Protein AF-0000000075737311 (afdb_homodimer)

Structure (mmCIF, N/CA/C/O backbone):
data_AF-0000000075737311-model_v1
#
loop_
_entity.id
_entity.type
_entity.pdbx_description
1 polymer 'Benzoyl-CoA reductase subunit'
#
loop_
_atom_site.group_PDB
_atom_site.id
_atom_site.type_symbol
_atom_site.label_atom_id
_atom_site.label_alt_id
_atom_site.label_comp_id
_atom_site.label_asym_id
_atom_site.label_entity_id
_atom_site.label_seq_id
_atom_site.pdbx_PDB_ins_code
_atom_site.Cartn_x
_atom_site.Cartn_y
_atom_site.Cartn_z
_atom_site.occupancy
_atom_site.B_iso_or_equiv
_atom_site.auth_seq_id
_atom_site.auth_comp_id
_atom_site.auth_asym_id
_atom_site.auth_atom_id
_atom_site.pdbx_PDB_model_num
ATOM 1 N N . MET A 1 1 ? -1.08 -40.281 -26.906 1 93.38 1 MET A N 1
ATOM 2 C CA . MET A 1 1 ? -1.473 -40.312 -25.5 1 93.38 1 MET A CA 1
ATOM 3 C C . MET A 1 1 ? -2.523 -39.219 -25.219 1 93.38 1 MET A C 1
ATOM 5 O O . MET A 1 1 ? -2.32 -38.062 -25.531 1 93.38 1 MET A O 1
ATOM 9 N N . ARG A 1 2 ? -3.707 -39.625 -24.672 1 95.31 2 ARG A N 1
ATOM 10 C CA . ARG A 1 2 ? -4.746 -38.688 -24.297 1 95.31 2 ARG A CA 1
ATOM 11 C C . ARG A 1 2 ? -4.371 -37.938 -23.016 1 95.31 2 ARG A C 1
ATOM 13 O O . ARG A 1 2 ? -3.904 -38.562 -22.047 1 95.31 2 ARG A O 1
ATOM 20 N N . THR A 1 3 ? -4.578 -36.656 -23.125 1 96.94 3 THR A N 1
ATOM 21 C CA . THR A 1 3 ? -4.25 -35.844 -21.953 1 96.94 3 THR A CA 1
ATOM 22 C C . THR A 1 3 ? -5.391 -34.906 -21.609 1 96.94 3 THR A C 1
ATOM 24 O O . THR A 1 3 ? -6.176 -34.531 -22.484 1 96.94 3 THR A O 1
ATOM 27 N N . PHE A 1 4 ? -5.531 -34.594 -20.375 1 97.75 4 PHE A N 1
ATOM 28 C CA . PHE A 1 4 ? -6.512 -33.656 -19.828 1 97.75 4 PHE A CA 1
ATOM 29 C C . PHE A 1 4 ? -5.82 -32.469 -19.156 1 97.75 4 PHE A C 1
ATOM 31 O O . PHE A 1 4 ? -4.977 -32.656 -18.281 1 97.75 4 PHE A O 1
ATOM 38 N N . VAL A 1 5 ? -6.215 -31.297 -19.625 1 97.25 5 VAL A N 1
ATOM 39 C CA . VAL A 1 5 ? -5.504 -30.094 -19.188 1 97.25 5 VAL A CA 1
ATOM 40 C C . VAL A 1 5 ? -6.367 -29.312 -18.203 1 97.25 5 VAL A C 1
ATOM 42 O O . VAL A 1 5 ? -7.551 -29.078 -18.469 1 97.25 5 VAL A O 1
ATOM 45 N N . GLY A 1 6 ? -5.832 -29.094 -17.047 1 97.62 6 GLY A N 1
ATOM 46 C CA . GLY A 1 6 ? -6.414 -28.156 -16.094 1 97.62 6 GLY A CA 1
ATOM 47 C C . GLY A 1 6 ? -5.613 -26.875 -15.953 1 97.62 6 GLY A C 1
ATOM 48 O O . GLY A 1 6 ? -4.387 -26.906 -15.82 1 97.62 6 GLY A O 1
ATOM 49 N N . ILE A 1 7 ? -6.301 -25.719 -16.016 1 96.12 7 ILE A N 1
ATOM 50 C CA . ILE A 1 7 ? -5.625 -24.422 -15.922 1 96.12 7 ILE A CA 1
ATOM 51 C C . ILE A 1 7 ? -6.246 -23.594 -14.797 1 96.12 7 ILE A C 1
ATOM 53 O O . ILE A 1 7 ? -7.469 -23.453 -14.727 1 96.12 7 ILE A O 1
ATOM 57 N N . ASP A 1 8 ? -5.418 -23.141 -13.891 1 95.56 8 ASP A N 1
ATOM 58 C CA . ASP A 1 8 ? -5.836 -22.25 -12.805 1 95.56 8 ASP A CA 1
ATOM 59 C C . ASP A 1 8 ? -5.285 -20.844 -13.008 1 95.56 8 ASP A C 1
ATOM 61 O O . ASP A 1 8 ? -4.098 -20.594 -12.789 1 95.56 8 ASP A O 1
ATOM 65 N N . LEU A 1 9 ? -6.141 -19.969 -13.367 1 91.88 9 LEU A N 1
ATOM 66 C CA . LEU A 1 9 ? -5.773 -18.578 -13.641 1 91.88 9 LEU A CA 1
ATOM 67 C C . LEU A 1 9 ? -5.805 -17.75 -12.367 1 91.88 9 LEU A C 1
ATOM 69 O O . LEU A 1 9 ? -6.758 -17 -12.133 1 91.88 9 LEU A O 1
ATOM 73 N N . GLY A 1 10 ? -4.711 -17.766 -11.688 1 87 10 GLY A N 1
ATOM 74 C CA . GLY A 1 10 ? -4.598 -17 -10.461 1 87 10 GLY A CA 1
ATOM 75 C C . GLY A 1 10 ? -4.289 -15.531 -10.711 1 87 10 GLY A C 1
ATOM 76 O O . GLY A 1 10 ? -3.953 -15.141 -11.828 1 87 10 GLY A O 1
ATOM 77 N N . SER A 1 11 ? -4.371 -14.734 -9.656 1 78.88 11 SER A N 1
ATOM 78 C CA . SER A 1 11 ? -4.137 -13.297 -9.766 1 78.88 11 SER A CA 1
ATOM 79 C C . SER A 1 11 ? -2.654 -12.992 -9.961 1 78.88 11 SER A C 1
ATOM 81 O O . SER A 1 11 ? -2.301 -11.984 -10.57 1 78.88 11 SER A O 1
ATOM 83 N N . THR A 1 12 ? -1.819 -13.836 -9.438 1 76.81 12 THR A N 1
ATOM 84 C CA . THR A 1 12 ? -0.383 -13.602 -9.531 1 76.81 12 THR A CA 1
ATOM 85 C C . THR A 1 12 ? 0.259 -14.57 -10.523 1 76.81 12 THR A C 1
ATOM 87 O O . THR A 1 12 ? 1.088 -14.172 -11.344 1 76.81 12 THR A O 1
ATOM 90 N N . THR A 1 13 ? -0.177 -15.797 -10.375 1 85.25 13 THR A N 1
ATOM 91 C CA . THR A 1 13 ? 0.382 -16.828 -11.242 1 85.25 13 THR A CA 1
ATOM 92 C C . THR A 1 13 ? -0.729 -17.656 -11.875 1 85.25 13 THR A C 1
ATOM 94 O O . THR A 1 13 ? -1.813 -17.797 -11.312 1 85.25 13 THR A O 1
ATOM 97 N N . THR A 1 14 ? -0.445 -18.125 -13.039 1 91.25 14 THR A N 1
ATOM 98 C CA . THR A 1 14 ? -1.289 -19.078 -13.75 1 91.25 14 THR A CA 1
ATOM 99 C C . THR A 1 14 ? -0.632 -20.453 -13.805 1 91.25 14 THR A C 1
ATOM 101 O O . THR A 1 14 ? 0.55 -20.562 -14.133 1 91.25 14 THR A O 1
ATOM 104 N N . LYS A 1 15 ? -1.397 -21.422 -13.391 1 95 15 LYS A N 1
ATOM 105 C CA . LYS A 1 15 ? -0.871 -22.781 -13.32 1 95 15 LYS A CA 1
ATOM 106 C C . LYS A 1 15 ? -1.624 -23.719 -14.273 1 95 15 LYS A C 1
ATOM 108 O O . LYS A 1 15 ? -2.816 -23.531 -14.523 1 95 15 LYS A O 1
ATOM 113 N N . ALA A 1 16 ? -0.909 -24.719 -14.758 1 96.94 16 ALA A N 1
ATOM 114 C CA . ALA A 1 16 ? -1.51 -25.75 -15.594 1 96.94 16 ALA A CA 1
ATOM 115 C C . ALA A 1 16 ? -1.031 -27.141 -15.18 1 96.94 16 ALA A C 1
ATOM 117 O O . ALA A 1 16 ? 0.113 -27.312 -14.758 1 96.94 16 ALA A O 1
ATOM 118 N N . VAL A 1 17 ? -1.933 -28.078 -15.25 1 98.38 17 VAL A N 1
ATOM 119 C CA . VAL A 1 17 ? -1.616 -29.484 -15 1 98.38 17 VAL A CA 1
ATOM 120 C C . VAL A 1 17 ? -2.107 -30.344 -16.156 1 98.38 17 VAL A C 1
ATOM 122 O O . VAL A 1 17 ? -3.199 -30.125 -16.688 1 98.38 17 VAL A O 1
ATOM 125 N N . LEU A 1 18 ? -1.241 -31.188 -16.609 1 98 18 LEU A N 1
ATOM 126 C CA . LEU A 1 18 ? -1.572 -32.188 -17.625 1 98 18 LEU A CA 1
ATOM 127 C C . LEU A 1 18 ? -1.652 -33.594 -17.031 1 98 18 LEU A C 1
ATOM 129 O O . LEU A 1 18 ? -0.674 -34.062 -16.453 1 98 18 LEU A O 1
ATOM 133 N N . MET A 1 19 ? -2.834 -34.188 -17.156 1 97.88 19 MET A N 1
ATOM 134 C CA . MET A 1 19 ? -3.039 -35.562 -16.656 1 97.88 19 MET A CA 1
ATOM 135 C C . MET A 1 19 ? -3.322 -36.531 -17.797 1 97.88 19 MET A C 1
ATOM 137 O O . MET A 1 19 ? -3.891 -36.125 -18.812 1 97.88 19 MET A O 1
ATOM 141 N N . ASP A 1 20 ? -2.898 -37.781 -17.609 1 95.88 20 ASP A N 1
ATOM 142 C CA . ASP A 1 20 ? -3.217 -38.781 -18.609 1 95.88 20 ASP A CA 1
ATOM 143 C C . ASP A 1 20 ? -4.48 -39.562 -18.234 1 95.88 20 ASP A C 1
ATOM 145 O O . ASP A 1 20 ? -5.191 -39.156 -17.312 1 95.88 20 ASP A O 1
ATOM 149 N N . GLU A 1 21 ? -4.82 -40.562 -18.984 1 93.38 21 GLU A N 1
ATOM 150 C CA . GLU A 1 21 ? -6.062 -41.312 -18.828 1 93.38 21 GLU A CA 1
ATOM 151 C C . GLU A 1 21 ? -6.07 -42.125 -17.531 1 93.38 21 GLU A C 1
ATOM 153 O O . GLU A 1 21 ? -7.133 -42.469 -17.016 1 93.38 21 GLU A O 1
ATOM 158 N N . ASN A 1 22 ? -4.875 -42.375 -17 1 93.31 22 ASN A N 1
ATOM 159 C CA . ASN A 1 22 ? -4.754 -43.125 -15.75 1 93.31 22 ASN A CA 1
ATOM 160 C C . ASN A 1 22 ? -4.719 -42.219 -14.531 1 93.31 22 ASN A C 1
ATOM 162 O O . ASN A 1 22 ? -4.379 -42.656 -13.43 1 93.31 22 ASN A O 1
ATOM 166 N N . LYS A 1 23 ? -4.965 -40.906 -14.703 1 93.88 23 LYS A N 1
ATOM 167 C CA . LYS A 1 23 ? -5.016 -39.906 -13.656 1 93.88 23 LYS A CA 1
ATOM 168 C C . LYS A 1 23 ? -3.621 -39.594 -13.117 1 93.88 23 LYS A C 1
ATOM 170 O O . LYS A 1 23 ? -3.469 -39.219 -11.961 1 93.88 23 LYS A O 1
ATOM 175 N N . GLU A 1 24 ? -2.68 -39.875 -13.898 1 95.75 24 GLU A N 1
ATOM 176 C CA . GLU A 1 24 ? -1.317 -39.531 -13.523 1 95.75 24 GLU A CA 1
ATOM 177 C C . GLU A 1 24 ? -0.958 -38.125 -14.039 1 95.75 24 GLU A C 1
ATOM 179 O O . GLU A 1 24 ? -1.182 -37.812 -15.211 1 95.75 24 GLU A O 1
ATOM 184 N N . VAL A 1 25 ? -0.427 -37.375 -13.086 1 97.44 25 VAL A N 1
ATOM 185 C CA . VAL A 1 25 ? 0.066 -36.062 -13.508 1 97.44 25 VAL A CA 1
ATOM 186 C C . VAL A 1 25 ? 1.361 -36.219 -14.297 1 97.44 25 VAL A C 1
ATOM 188 O O . VAL A 1 25 ? 2.365 -36.688 -13.766 1 97.44 25 VAL A O 1
ATOM 191 N N . ILE A 1 26 ? 1.399 -35.75 -15.555 1 97.12 26 ILE A N 1
ATOM 192 C CA . ILE A 1 26 ? 2.586 -35.969 -16.375 1 97.12 26 ILE A CA 1
ATOM 193 C C . ILE A 1 26 ? 3.264 -34.625 -16.656 1 97.12 26 ILE A C 1
ATOM 195 O O . ILE A 1 26 ? 4.402 -34.594 -17.125 1 97.12 26 ILE A O 1
ATOM 199 N N . GLY A 1 27 ? 2.582 -33.594 -16.359 1 97.62 27 GLY A N 1
ATOM 200 C CA . GLY A 1 27 ? 3.176 -32.281 -16.609 1 97.62 27 GLY A CA 1
ATOM 201 C C . GLY A 1 27 ? 2.584 -31.188 -15.734 1 97.62 27 GLY A C 1
ATOM 202 O O . GLY A 1 27 ? 1.387 -31.203 -15.438 1 97.62 27 GLY A O 1
ATOM 203 N N . ARG A 1 28 ? 3.416 -30.25 -15.438 1 97.38 28 ARG A N 1
ATOM 204 C CA . ARG A 1 28 ? 3.035 -29.047 -14.695 1 97.38 28 ARG A CA 1
ATOM 205 C C . ARG A 1 28 ? 3.633 -27.797 -15.328 1 97.38 28 ARG A C 1
ATOM 207 O O . ARG A 1 28 ? 4.738 -27.828 -15.883 1 97.38 28 ARG A O 1
ATOM 214 N N . GLY A 1 29 ? 2.834 -26.75 -15.289 1 95.12 29 GLY A N 1
ATOM 215 C CA . GLY A 1 29 ? 3.297 -25.484 -15.812 1 95.12 29 GLY A CA 1
ATOM 216 C C . GLY A 1 29 ? 2.877 -24.297 -14.953 1 95.12 29 GLY A C 1
ATOM 217 O O . GLY A 1 29 ? 1.812 -24.328 -14.336 1 95.12 29 GLY A O 1
ATOM 218 N N . ILE A 1 30 ? 3.74 -23.297 -14.93 1 91.5 30 ILE A N 1
ATOM 219 C CA . ILE A 1 30 ? 3.441 -22.094 -14.156 1 91.5 30 ILE A CA 1
ATOM 220 C C . ILE A 1 30 ? 4.016 -20.875 -14.867 1 91.5 30 ILE A C 1
ATOM 222 O O . ILE A 1 30 ? 5.047 -20.969 -15.539 1 91.5 30 ILE A O 1
ATOM 226 N N . THR A 1 31 ? 3.287 -19.766 -14.836 1 87.94 31 THR A N 1
ATOM 227 C CA . THR A 1 31 ? 3.754 -18.484 -15.336 1 87.94 31 THR A CA 1
ATOM 228 C C . THR A 1 31 ? 3.152 -17.328 -14.531 1 87.94 31 THR A C 1
ATOM 230 O O . THR A 1 31 ? 2.277 -17.547 -13.688 1 87.94 31 THR A O 1
ATOM 233 N N . ASN A 1 32 ? 3.697 -16.172 -14.648 1 79.06 32 ASN A N 1
ATOM 234 C CA . ASN A 1 32 ? 3.062 -14.992 -14.062 1 79.06 32 ASN A CA 1
ATOM 235 C C . ASN A 1 32 ? 1.735 -14.672 -14.742 1 79.06 32 ASN A C 1
ATOM 237 O O . ASN A 1 32 ? 1.604 -14.828 -15.961 1 79.06 32 ASN A O 1
ATOM 241 N N . SER A 1 33 ? 0.848 -14.281 -13.773 1 76.31 33 SER A N 1
ATOM 242 C CA . SER A 1 33 ? -0.403 -13.836 -14.383 1 76.31 33 SER A CA 1
ATOM 243 C C . SER A 1 33 ? -0.214 -12.531 -15.141 1 76.31 33 SER A C 1
ATOM 245 O O . SER A 1 33 ? 0.529 -11.648 -14.703 1 76.31 33 SER A O 1
ATOM 247 N N . ARG A 1 34 ? -0.496 -12.516 -16.406 1 64.31 34 ARG A N 1
ATOM 248 C CA . ARG A 1 34 ? -0.324 -11.406 -17.328 1 64.31 34 ARG A CA 1
ATOM 249 C C . ARG A 1 34 ? -1.61 -10.594 -17.453 1 64.31 34 ARG A C 1
ATOM 251 O O . ARG A 1 34 ? -2.639 -10.961 -16.891 1 64.31 34 ARG A O 1
ATOM 258 N N . SER A 1 35 ? -1.469 -9.438 -17.969 1 65.25 35 SER A N 1
ATOM 259 C CA . SER A 1 35 ? -2.654 -8.633 -18.25 1 65.25 35 SER A CA 1
ATOM 260 C C . SER A 1 35 ? -3.633 -9.383 -19.156 1 65.25 35 SER A C 1
ATOM 262 O O . SER A 1 35 ? -4.848 -9.188 -19.062 1 65.25 35 SER A O 1
ATOM 264 N N . ASN A 1 36 ? -3.078 -10.273 -19.906 1 75.62 36 ASN A N 1
ATOM 265 C CA . ASN A 1 36 ? -3.895 -11.109 -20.781 1 75.62 36 ASN A CA 1
ATOM 266 C C . ASN A 1 36 ? -3.936 -12.555 -20.312 1 75.62 36 ASN A C 1
ATOM 268 O O . ASN A 1 36 ? -3.023 -13.336 -20.594 1 75.62 36 ASN A O 1
ATOM 272 N N . TYR A 1 37 ? -5.035 -12.922 -19.766 1 81.25 37 TYR A N 1
ATOM 273 C CA . TYR A 1 37 ? -5.176 -14.242 -19.172 1 81.25 37 TYR A CA 1
ATOM 274 C C . TYR A 1 37 ? -5.145 -15.336 -20.234 1 81.25 37 TYR A C 1
ATOM 276 O O . TYR A 1 37 ? -4.719 -16.453 -19.969 1 81.25 37 TYR A O 1
ATOM 284 N N . ALA A 1 38 ? -5.574 -14.961 -21.422 1 83.75 38 ALA A N 1
ATOM 285 C CA . ALA A 1 38 ? -5.52 -15.945 -22.5 1 83.75 38 ALA A CA 1
ATOM 286 C C . ALA A 1 38 ? -4.074 -16.344 -22.797 1 83.75 38 ALA A C 1
ATOM 288 O O . ALA A 1 38 ? -3.777 -17.516 -23.031 1 83.75 38 ALA A O 1
ATOM 289 N N . THR A 1 39 ? -3.268 -15.32 -22.781 1 84.31 39 THR A N 1
ATOM 290 C CA . THR A 1 39 ? -1.852 -15.586 -23.016 1 84.31 39 THR A CA 1
ATOM 291 C C . THR A 1 39 ? -1.242 -16.359 -21.859 1 84.31 39 THR A C 1
ATOM 293 O O . THR A 1 39 ? -0.456 -17.281 -22.062 1 84.31 39 THR A O 1
ATOM 296 N N . ALA A 1 40 ? -1.604 -15.984 -20.734 1 86.81 40 ALA A N 1
ATOM 297 C CA . ALA A 1 40 ? -1.097 -16.672 -19.547 1 86.81 40 ALA A CA 1
ATOM 298 C C . ALA A 1 40 ? -1.491 -18.141 -19.562 1 86.81 40 ALA A C 1
ATOM 300 O O . ALA A 1 40 ? -0.687 -19.016 -19.219 1 86.81 40 ALA A O 1
ATOM 301 N N . ALA A 1 41 ? -2.729 -18.406 -19.953 1 90 41 ALA A N 1
ATOM 302 C CA . ALA A 1 41 ? -3.227 -19.781 -20.031 1 90 41 ALA A CA 1
ATOM 303 C C . ALA A 1 41 ? -2.432 -20.594 -21.062 1 90 41 ALA A C 1
ATOM 305 O O . ALA A 1 41 ? -2.078 -21.75 -20.797 1 90 41 ALA A O 1
ATOM 306 N N . ARG A 1 42 ? -2.162 -20 -22.141 1 89.06 42 ARG A N 1
ATOM 307 C CA . ARG A 1 42 ? -1.415 -20.688 -23.203 1 89.06 42 ARG A CA 1
ATOM 308 C C . ARG A 1 42 ? 0.015 -20.969 -22.75 1 89.06 42 ARG A C 1
ATOM 310 O O . ARG A 1 42 ? 0.542 -22.062 -23.016 1 89.06 42 ARG A O 1
ATOM 317 N N . VAL A 1 43 ? 0.595 -20 -22.125 1 88.81 43 VAL A N 1
ATOM 318 C CA . VAL A 1 43 ? 1.978 -20.156 -21.688 1 88.81 43 VAL A CA 1
ATOM 319 C C . VAL A 1 43 ? 2.062 -21.219 -20.594 1 88.81 43 VAL A C 1
ATOM 321 O O . VAL A 1 43 ? 2.951 -22.078 -20.625 1 88.81 43 VAL A O 1
ATOM 324 N N . ALA A 1 44 ? 1.176 -21.188 -19.688 1 92.19 44 ALA A N 1
ATOM 325 C CA . ALA A 1 44 ? 1.168 -22.188 -18.625 1 92.19 44 ALA A CA 1
ATOM 326 C C . ALA A 1 44 ? 0.948 -23.594 -19.188 1 92.19 44 ALA A C 1
ATOM 328 O O . ALA A 1 44 ? 1.569 -24.547 -18.734 1 92.19 44 ALA A O 1
ATOM 329 N N . SER A 1 45 ? 0.045 -23.672 -20.109 1 92.81 45 SER A N 1
ATOM 330 C CA . SER A 1 45 ? -0.219 -24.953 -20.75 1 92.81 45 SER A CA 1
ATOM 331 C C . SER A 1 45 ? 1.014 -25.469 -21.484 1 92.81 45 SER A C 1
ATOM 333 O O . SER A 1 45 ? 1.311 -26.656 -21.453 1 92.81 45 SER A O 1
ATOM 335 N N . GLU A 1 46 ? 1.654 -24.578 -22.141 1 91.75 46 GLU A N 1
ATOM 336 C CA . GLU A 1 46 ? 2.875 -24.969 -22.844 1 91.75 46 GLU A CA 1
ATOM 337 C C . GLU A 1 46 ? 3.945 -25.438 -21.875 1 91.75 46 GLU A C 1
ATOM 339 O O . GLU A 1 46 ? 4.641 -26.422 -22.141 1 91.75 46 GLU A O 1
ATOM 344 N N . GLU A 1 47 ? 4.062 -24.734 -20.844 1 92.88 47 GLU A N 1
ATOM 345 C CA . GLU A 1 47 ? 5.012 -25.156 -19.812 1 92.88 47 GLU A CA 1
ATOM 346 C C . GLU A 1 47 ? 4.668 -26.547 -19.281 1 92.88 47 GLU A C 1
ATOM 348 O O . GLU A 1 47 ? 5.566 -27.328 -18.969 1 92.88 47 GLU A O 1
ATOM 353 N N . ALA A 1 48 ? 3.42 -26.812 -19.125 1 96.06 48 ALA A N 1
ATOM 354 C CA . ALA A 1 48 ? 2.992 -28.125 -18.672 1 96.06 48 ALA A CA 1
ATOM 355 C C . ALA A 1 48 ? 3.342 -29.203 -19.703 1 96.06 48 ALA A C 1
ATOM 357 O O . ALA A 1 48 ? 3.721 -30.312 -19.344 1 96.06 48 ALA A O 1
ATOM 358 N N . ARG A 1 49 ? 3.223 -28.859 -20.953 1 94.69 49 ARG A N 1
ATOM 359 C CA . ARG A 1 49 ? 3.57 -29.797 -22.016 1 94.69 49 ARG A CA 1
ATOM 360 C C . ARG A 1 49 ? 5.07 -30.062 -22.047 1 94.69 49 ARG A C 1
ATOM 362 O O . ARG A 1 49 ? 5.5 -31.188 -22.297 1 94.69 49 ARG A O 1
ATOM 369 N N . ILE A 1 50 ? 5.793 -29.031 -21.828 1 93.81 50 ILE A N 1
ATOM 370 C CA . ILE A 1 50 ? 7.242 -29.188 -21.75 1 93.81 50 ILE A CA 1
ATOM 371 C C . ILE A 1 50 ? 7.602 -30.125 -20.594 1 93.81 50 ILE A C 1
ATOM 373 O O . ILE A 1 50 ? 8.398 -31.047 -20.781 1 93.81 50 ILE A O 1
ATOM 377 N N . ASP A 1 51 ? 7.012 -29.922 -19.516 1 95.94 51 ASP A N 1
ATOM 378 C CA . ASP A 1 51 ? 7.242 -30.781 -18.375 1 95.94 51 ASP A CA 1
ATOM 379 C C . ASP A 1 51 ? 6.809 -32.219 -18.672 1 95.94 51 ASP A C 1
ATOM 381 O O . ASP A 1 51 ? 7.461 -33.188 -18.234 1 95.94 51 ASP A O 1
ATOM 385 N N . ALA A 1 52 ? 5.746 -32.375 -19.328 1 96.38 52 ALA A N 1
ATOM 386 C CA . ALA A 1 52 ? 5.262 -33.719 -19.703 1 96.38 52 ALA A CA 1
ATOM 387 C C . ALA A 1 52 ? 6.27 -34.438 -20.609 1 96.38 52 ALA A C 1
ATOM 389 O O . ALA A 1 52 ? 6.457 -35.625 -20.484 1 96.38 52 ALA A O 1
ATOM 390 N N . ARG A 1 53 ? 6.867 -33.656 -21.484 1 95.19 53 ARG A N 1
ATOM 391 C CA . ARG A 1 53 ? 7.898 -34.25 -22.344 1 95.19 53 ARG A CA 1
ATOM 392 C C . ARG A 1 53 ? 9.047 -34.812 -21.5 1 95.19 53 ARG A C 1
ATOM 394 O O . ARG A 1 53 ? 9.523 -35.906 -21.75 1 95.19 53 ARG A O 1
ATOM 401 N N . PHE A 1 54 ? 9.398 -34.094 -20.562 1 94.56 54 PHE A N 1
ATOM 402 C CA . PHE A 1 54 ? 10.492 -34.562 -19.719 1 94.56 54 PHE A CA 1
ATOM 403 C C . PHE A 1 54 ? 10.078 -35.781 -18.906 1 94.56 54 PHE A C 1
ATOM 405 O O . PHE A 1 54 ? 10.906 -36.656 -18.641 1 94.56 54 PHE A O 1
ATOM 412 N N . THR A 1 55 ? 8.852 -35.875 -18.516 1 94.69 55 THR A N 1
ATOM 413 C CA . THR A 1 55 ? 8.344 -37.062 -17.891 1 94.69 55 THR A CA 1
ATOM 414 C C . THR A 1 55 ? 8.453 -38.281 -18.828 1 94.69 55 THR A C 1
ATOM 416 O O . THR A 1 55 ? 8.891 -39.344 -18.422 1 94.69 55 THR A O 1
ATOM 419 N N . LEU A 1 56 ? 8.109 -38.062 -20.047 1 93.62 56 LEU A N 1
ATOM 420 C CA . LEU A 1 56 ? 8.18 -39.125 -21.031 1 93.62 56 LEU A CA 1
ATOM 421 C C . LEU A 1 56 ? 9.633 -39.5 -21.328 1 93.62 56 LEU A C 1
ATOM 423 O O . LEU A 1 56 ? 9.945 -40.688 -21.562 1 93.62 56 LEU A O 1
ATOM 427 N N . PHE A 1 57 ? 10.523 -38.469 -21.312 1 93.19 57 PHE A N 1
ATOM 428 C CA . PHE A 1 57 ? 11.945 -38.75 -21.484 1 93.19 57 PHE A CA 1
ATOM 429 C C . PHE A 1 57 ? 12.469 -39.625 -20.344 1 93.19 57 PHE A C 1
ATOM 431 O O . PHE A 1 57 ? 13.203 -40.594 -20.578 1 93.19 57 PHE A O 1
ATOM 438 N N . ARG A 1 58 ? 12.078 -39.312 -19.188 1 92.06 58 ARG A N 1
ATOM 439 C CA . ARG A 1 58 ? 12.508 -40.062 -18.031 1 92.06 58 ARG A CA 1
ATOM 440 C C . ARG A 1 58 ? 12.023 -41.531 -18.125 1 92.06 58 ARG A C 1
ATOM 442 O O . ARG A 1 58 ? 12.766 -42.438 -17.812 1 92.06 58 ARG A O 1
ATOM 449 N N . ARG A 1 59 ? 10.805 -41.719 -18.516 1 89.56 59 ARG A N 1
ATOM 450 C CA . ARG A 1 59 ? 10.242 -43.062 -18.672 1 89.56 59 ARG A CA 1
ATOM 451 C C . ARG A 1 59 ? 10.992 -43.844 -19.75 1 89.56 59 ARG A C 1
ATOM 453 O O . ARG A 1 59 ? 11.25 -45.031 -19.578 1 89.56 59 ARG A O 1
ATOM 460 N N . ALA A 1 60 ? 11.312 -43.156 -20.781 1 87.5 60 ALA A N 1
ATOM 461 C CA . ALA A 1 60 ? 12.016 -43.781 -21.891 1 87.5 60 ALA A CA 1
ATOM 462 C C . ALA A 1 60 ? 13.422 -44.219 -21.469 1 87.5 60 ALA A C 1
ATOM 464 O O . ALA A 1 60 ? 13.914 -45.25 -21.906 1 87.5 60 ALA A O 1
ATOM 465 N N . LEU A 1 61 ? 14.039 -43.406 -20.641 1 85.31 61 LEU A N 1
ATOM 466 C CA . LEU A 1 61 ? 15.414 -43.656 -20.234 1 85.31 61 LEU A CA 1
ATOM 467 C C . LEU A 1 61 ? 15.453 -44.688 -19.109 1 85.31 61 LEU A C 1
ATOM 469 O O . LEU A 1 61 ? 16.469 -45.375 -18.938 1 85.31 61 LEU A O 1
ATOM 473 N N . HIS A 1 62 ? 14.508 -44.719 -18.234 1 78.88 62 HIS A N 1
ATOM 474 C CA . HIS A 1 62 ? 14.453 -45.719 -17.156 1 78.88 62 HIS A CA 1
ATOM 475 C C . HIS A 1 62 ? 14.234 -47.125 -17.719 1 78.88 62 HIS A C 1
ATOM 477 O O . HIS A 1 62 ? 14.711 -48.094 -17.141 1 78.88 62 HIS A O 1
ATOM 483 N N . VAL A 1 63 ? 13.398 -47.281 -18.625 1 61.53 63 VAL A N 1
ATOM 484 C CA . VAL A 1 63 ? 13.164 -48.562 -19.234 1 61.53 63 VAL A CA 1
ATOM 485 C C . VAL A 1 63 ? 14.477 -49.156 -19.781 1 61.53 63 VAL A C 1
ATOM 487 O O . VAL A 1 63 ? 14.703 -50.344 -19.734 1 61.53 63 VAL A O 1
ATOM 490 N N . GLY A 1 64 ? 15.406 -48.344 -20.219 1 52.47 64 GLY A N 1
ATOM 491 C CA . GLY A 1 64 ? 16.609 -48.812 -20.859 1 52.47 64 GLY A CA 1
ATOM 492 C C . GLY A 1 64 ? 17.734 -49.125 -19.875 1 52.47 64 GLY A C 1
ATOM 493 O O . GLY A 1 64 ? 18.859 -49.406 -20.266 1 52.47 64 GLY A O 1
ATOM 494 N N . GLU A 1 65 ? 17.438 -49.875 -18.609 1 53.94 65 GLU A N 1
ATOM 495 C CA . GLU A 1 65 ? 18.359 -50.344 -17.594 1 53.94 65 GLU A CA 1
ATOM 496 C C . GLU A 1 65 ? 19.562 -49.406 -17.438 1 53.94 65 GLU A C 1
ATOM 498 O O . GLU A 1 65 ? 20.578 -49.781 -16.859 1 53.94 65 GLU A O 1
ATOM 503 N N . ALA A 1 66 ? 19.578 -48.312 -18.031 1 54.5 66 ALA A N 1
ATOM 504 C CA . ALA A 1 66 ? 20.812 -47.531 -17.938 1 54.5 66 ALA A CA 1
ATOM 505 C C . ALA A 1 66 ? 20.984 -46.938 -16.547 1 54.5 66 ALA A C 1
ATOM 507 O O . ALA A 1 66 ? 20 -46.781 -15.812 1 54.5 66 ALA A O 1
ATOM 508 N N . GLY A 1 67 ? 22.109 -46.875 -16.016 1 55.91 67 GLY A N 1
ATOM 509 C CA . GLY A 1 67 ? 22.516 -46.344 -14.711 1 55.91 67 GLY A CA 1
ATOM 510 C C . GLY A 1 67 ? 21.797 -45.062 -14.336 1 55.91 67 GLY A C 1
ATOM 511 O O . GLY A 1 67 ? 21.859 -44.062 -15.078 1 55.91 67 GLY A O 1
ATOM 512 N N . HIS A 1 68 ? 20.828 -45.031 -13.359 1 64.31 68 HIS A N 1
ATOM 513 C CA . HIS A 1 68 ? 19.938 -44.031 -12.836 1 64.31 68 HIS A CA 1
ATOM 514 C C . HIS A 1 68 ? 20.641 -42.656 -12.742 1 64.31 68 HIS A C 1
ATOM 516 O O . HIS A 1 68 ? 20.062 -41.625 -13.117 1 64.31 68 HIS A O 1
ATOM 522 N N . GLU A 1 69 ? 21.828 -42.719 -12.469 1 70.75 69 GLU A N 1
ATOM 523 C CA . GLU A 1 69 ? 22.562 -41.469 -12.25 1 70.75 69 GLU A CA 1
ATOM 524 C C . GLU A 1 69 ? 22.891 -40.781 -13.57 1 70.75 69 GLU A C 1
ATOM 526 O O . GLU A 1 69 ? 22.781 -39.562 -13.68 1 70.75 69 GLU A O 1
ATOM 531 N N . HIS A 1 70 ? 23.172 -41.594 -14.523 1 77.06 70 HIS A N 1
ATOM 532 C CA . HIS A 1 70 ? 23.578 -41.031 -15.805 1 77.06 70 HIS A CA 1
ATOM 533 C C . HIS A 1 70 ? 22.391 -40.438 -16.547 1 77.06 70 HIS A C 1
ATOM 535 O O . HIS A 1 70 ? 22.516 -39.406 -17.188 1 77.06 70 HIS A O 1
ATOM 541 N N . SER A 1 71 ? 21.281 -41.062 -16.406 1 83.19 71 SER A N 1
ATOM 542 C CA . SER A 1 71 ? 20.062 -40.531 -17.031 1 83.19 71 SER A CA 1
ATOM 543 C C . SER A 1 71 ? 19.641 -39.219 -16.438 1 83.19 71 SER A C 1
ATOM 545 O O . SER A 1 71 ? 19.172 -38.312 -17.141 1 83.19 71 SER A O 1
ATOM 547 N N . ALA A 1 72 ? 19.906 -39.094 -15.203 1 85.75 72 ALA A N 1
ATOM 548 C CA . ALA A 1 72 ? 19.547 -37.875 -14.516 1 85.75 72 ALA A CA 1
ATOM 549 C C . ALA A 1 72 ? 20.422 -36.719 -14.969 1 85.75 72 ALA A C 1
ATOM 551 O O . ALA A 1 72 ? 19.938 -35.594 -15.141 1 85.75 72 ALA A O 1
ATOM 552 N N . GLU A 1 73 ? 21.594 -36.969 -15.133 1 84.94 73 GLU A N 1
ATOM 553 C CA . GLU A 1 73 ? 22.531 -35.938 -15.586 1 84.94 73 GLU A CA 1
ATOM 554 C C . GLU A 1 73 ? 22.234 -35.5 -17.016 1 84.94 73 GLU A C 1
ATOM 556 O O . GLU A 1 73 ? 22.344 -34.344 -17.359 1 84.94 73 GLU A O 1
ATOM 561 N N . PHE A 1 74 ? 21.938 -36.531 -17.75 1 87.75 74 PHE A N 1
ATOM 562 C CA . PHE A 1 74 ? 21.609 -36.25 -19.141 1 87.75 74 PHE A CA 1
ATOM 563 C C . PHE A 1 74 ? 20.375 -35.344 -19.234 1 87.75 74 PHE A C 1
ATOM 565 O O . PHE A 1 74 ? 20.375 -34.375 -19.969 1 87.75 74 PHE A O 1
ATOM 572 N N . LEU A 1 75 ? 19.406 -35.656 -18.5 1 91 75 LEU A N 1
ATOM 573 C CA . LEU A 1 75 ? 18.172 -34.906 -18.547 1 91 75 LEU A CA 1
ATOM 574 C C . LEU A 1 75 ? 18.359 -33.469 -18 1 91 75 LEU A C 1
ATOM 576 O O . LEU A 1 75 ? 17.75 -32.531 -18.5 1 91 75 LEU A O 1
ATOM 580 N N . ALA A 1 76 ? 19.141 -33.375 -17.016 1 90.88 76 ALA A N 1
ATOM 581 C CA . ALA A 1 76 ? 19.438 -32.062 -16.484 1 90.88 76 ALA A CA 1
ATOM 582 C C . ALA A 1 76 ? 20.141 -31.188 -17.516 1 90.88 76 ALA A C 1
ATOM 584 O O . ALA A 1 76 ? 19.828 -30 -17.641 1 90.88 76 ALA A O 1
ATOM 585 N N . ALA A 1 77 ? 21.016 -31.797 -18.141 1 90.12 77 ALA A N 1
ATOM 586 C CA . ALA A 1 77 ? 21.719 -31.078 -19.203 1 90.12 77 ALA A CA 1
ATOM 587 C C . ALA A 1 77 ? 20.781 -30.703 -20.344 1 90.12 77 ALA A C 1
ATOM 589 O O . ALA A 1 77 ? 20.875 -29.594 -20.906 1 90.12 77 ALA A O 1
ATOM 590 N N . LEU A 1 78 ? 19.938 -31.625 -20.703 1 91.81 78 LEU A N 1
ATOM 591 C CA . LEU A 1 78 ? 18.984 -31.359 -21.766 1 91.81 78 LEU A CA 1
ATOM 592 C C . LEU A 1 78 ? 18.062 -30.203 -21.391 1 91.81 78 LEU A C 1
ATOM 594 O O . LEU A 1 78 ? 17.797 -29.328 -22.219 1 91.81 78 LEU A O 1
ATOM 598 N N . GLU A 1 79 ? 17.578 -30.219 -20.188 1 93.31 79 GLU A N 1
ATOM 599 C CA . GLU A 1 79 ? 16.688 -29.156 -19.734 1 93.31 79 GLU A CA 1
ATOM 600 C C . GLU A 1 79 ? 17.375 -27.797 -19.75 1 93.31 79 GLU A C 1
ATOM 602 O O . GLU A 1 79 ? 16.797 -26.797 -20.172 1 93.31 79 GLU A O 1
ATOM 607 N N . ARG A 1 80 ? 18.562 -27.703 -19.312 1 92.19 80 ARG A N 1
ATOM 608 C CA . ARG A 1 80 ? 19.312 -26.453 -19.297 1 92.19 80 ARG A CA 1
ATOM 609 C C . ARG A 1 80 ? 19.484 -25.906 -20.719 1 92.19 80 ARG A C 1
ATOM 611 O O . ARG A 1 80 ? 19.312 -24.703 -20.938 1 92.19 80 ARG A O 1
ATOM 618 N N . ASN A 1 81 ? 19.859 -26.781 -21.547 1 91.75 81 ASN A N 1
ATOM 619 C CA . ASN A 1 81 ? 20.078 -26.359 -22.922 1 91.75 81 ASN A CA 1
ATOM 620 C C . ASN A 1 81 ? 18.766 -25.938 -23.578 1 91.75 81 ASN A C 1
ATOM 622 O O . ASN A 1 81 ? 18.734 -25 -24.375 1 91.75 81 ASN A O 1
ATOM 626 N N . PHE A 1 82 ? 17.719 -26.719 -23.281 1 94 82 PHE A N 1
ATOM 627 C CA . PHE A 1 82 ? 16.406 -26.375 -23.812 1 94 82 PHE A CA 1
ATOM 628 C C . PHE A 1 82 ? 15.984 -24.984 -23.344 1 94 82 PHE A C 1
ATOM 630 O O . PHE A 1 82 ? 15.539 -24.156 -24.141 1 94 82 PHE A O 1
ATOM 637 N N . ARG A 1 83 ? 16.078 -24.703 -22.062 1 93.25 83 ARG A N 1
ATOM 638 C CA . ARG A 1 83 ? 15.688 -23.438 -21.469 1 93.25 83 ARG A CA 1
ATOM 639 C C . ARG A 1 83 ? 16.547 -22.297 -22.031 1 93.25 83 ARG A C 1
ATOM 641 O O . ARG A 1 83 ? 16.047 -21.172 -22.203 1 93.25 83 ARG A O 1
ATOM 648 N N . LEU A 1 84 ? 17.781 -22.578 -22.219 1 93 84 LEU A N 1
ATOM 649 C CA . LEU A 1 84 ? 18.656 -21.578 -22.828 1 93 84 LEU A CA 1
ATOM 650 C C . LEU A 1 84 ? 18.156 -21.203 -24.219 1 93 84 LEU A C 1
ATOM 652 O O . LEU A 1 84 ? 18.125 -20.016 -24.562 1 93 84 LEU A O 1
ATOM 656 N N . ILE A 1 85 ? 17.844 -22.172 -24.969 1 92.38 85 ILE A N 1
ATOM 657 C CA . ILE A 1 85 ? 17.359 -21.938 -26.328 1 92.38 85 ILE A CA 1
ATOM 658 C C . ILE A 1 85 ? 16.078 -21.109 -26.266 1 92.38 85 ILE A C 1
ATOM 660 O O . ILE A 1 85 ? 15.914 -20.156 -27.047 1 92.38 85 ILE A O 1
ATOM 664 N N . GLN A 1 86 ? 15.188 -21.484 -25.375 1 91.19 86 GLN A N 1
ATOM 665 C CA . GLN A 1 86 ? 13.953 -20.719 -25.203 1 91.19 86 GLN A CA 1
ATOM 666 C C . GLN A 1 86 ? 14.25 -19.266 -24.844 1 91.19 86 GLN A C 1
ATOM 668 O O . GLN A 1 86 ? 13.602 -18.344 -25.359 1 91.19 86 GLN A O 1
ATOM 673 N N . PHE A 1 87 ? 15.156 -19.062 -23.938 1 92.56 87 PHE A N 1
ATOM 674 C CA . PHE A 1 87 ? 15.539 -17.719 -23.5 1 92.56 87 PHE A CA 1
ATOM 675 C C . PHE A 1 87 ? 16.078 -16.906 -24.672 1 92.56 87 PHE A C 1
ATOM 677 O O . PHE A 1 87 ? 15.695 -15.742 -24.844 1 92.56 87 PHE A O 1
ATOM 684 N N . LEU A 1 88 ? 16.953 -17.516 -25.422 1 92.56 88 LEU A N 1
ATOM 685 C CA . LEU A 1 88 ? 17.578 -16.812 -26.531 1 92.56 88 LEU A CA 1
ATOM 686 C C . LEU A 1 88 ? 16.547 -16.453 -27.609 1 92.56 88 LEU A C 1
ATOM 688 O O . LEU A 1 88 ? 16.641 -15.391 -28.219 1 92.56 88 LEU A O 1
ATOM 692 N N . GLU A 1 89 ? 15.648 -17.344 -27.828 1 92.06 89 GLU A N 1
ATOM 693 C CA . GLU A 1 89 ? 14.586 -17.062 -28.797 1 92.06 89 GLU A CA 1
ATOM 694 C C . GLU A 1 89 ? 13.75 -15.867 -28.344 1 92.06 89 GLU A C 1
ATOM 696 O O . GLU A 1 89 ? 13.422 -15 -29.156 1 92.06 89 GLU A O 1
ATOM 701 N N . GLN A 1 90 ? 13.398 -15.859 -27.109 1 91.62 90 GLN A N 1
ATOM 702 C CA . GLN A 1 90 ? 12.609 -14.75 -26.578 1 91.62 90 GLN A CA 1
ATOM 703 C C . GLN A 1 90 ? 13.422 -13.453 -26.562 1 91.62 90 GLN A C 1
ATOM 705 O O . GLN A 1 90 ? 12.875 -12.367 -26.75 1 91.62 90 GLN A O 1
ATOM 710 N N . LEU A 1 91 ? 14.695 -13.633 -26.281 1 94.19 91 LEU A N 1
ATOM 711 C CA . LEU A 1 91 ? 15.586 -12.477 -26.297 1 94.19 91 LEU A CA 1
ATOM 712 C C . LEU A 1 91 ? 15.641 -11.867 -27.703 1 94.19 91 LEU A C 1
ATOM 714 O O . LEU A 1 91 ? 15.656 -10.641 -27.844 1 94.19 91 LEU A O 1
ATOM 718 N N . ASP A 1 92 ? 15.695 -12.75 -28.672 1 94 92 ASP A N 1
ATOM 719 C CA . ASP A 1 92 ? 15.688 -12.281 -30.062 1 94 92 ASP A CA 1
ATOM 720 C C . ASP A 1 92 ? 14.398 -11.523 -30.375 1 94 92 ASP A C 1
ATOM 722 O O . ASP A 1 92 ? 14.422 -10.484 -31.031 1 94 92 ASP A O 1
ATOM 726 N N . ASP A 1 93 ? 13.391 -12.094 -29.938 1 93.62 93 ASP A N 1
ATOM 727 C CA . ASP A 1 93 ? 12.102 -11.438 -30.125 1 93.62 93 ASP A CA 1
ATOM 728 C C . ASP A 1 93 ? 12.062 -10.078 -29.438 1 93.62 93 ASP A C 1
ATOM 730 O O . ASP A 1 93 ? 11.531 -9.109 -29.984 1 93.62 93 ASP A O 1
ATOM 734 N N . LEU A 1 94 ? 12.586 -10.023 -28.234 1 94.75 94 LEU A N 1
ATOM 735 C CA . LEU A 1 94 ? 12.625 -8.781 -27.469 1 94.75 94 LEU A CA 1
ATOM 736 C C . LEU A 1 94 ? 13.461 -7.73 -28.188 1 94.75 94 LEU A C 1
ATOM 738 O O . LEU A 1 94 ? 13.078 -6.559 -28.234 1 94.75 94 LEU A O 1
ATOM 742 N N . GLU A 1 95 ? 14.555 -8.156 -28.688 1 95.88 95 GLU A N 1
ATOM 743 C CA . GLU A 1 95 ? 15.398 -7.227 -29.422 1 95.88 95 GLU A CA 1
ATOM 744 C C . GLU A 1 95 ? 14.672 -6.664 -30.641 1 95.88 95 GLU A C 1
ATOM 746 O O . GLU A 1 95 ? 14.711 -5.457 -30.891 1 95.88 95 GLU A O 1
ATOM 751 N N . GLU A 1 96 ? 14.086 -7.551 -31.344 1 95.19 96 GLU A N 1
ATOM 752 C CA . GLU A 1 96 ? 13.352 -7.125 -32.531 1 95.19 96 GLU A CA 1
ATOM 753 C C . GLU A 1 96 ? 12.234 -6.152 -32.156 1 95.19 96 GLU A C 1
ATOM 755 O O . GLU A 1 96 ? 12.023 -5.156 -32.875 1 95.19 96 GLU A O 1
ATOM 760 N N . THR A 1 97 ? 11.578 -6.48 -31.109 1 94.44 97 THR A N 1
ATOM 761 C CA . THR A 1 97 ? 10.477 -5.637 -30.672 1 94.44 97 THR A CA 1
ATOM 762 C C . THR A 1 97 ? 10.984 -4.281 -30.203 1 94.44 97 THR A C 1
ATOM 764 O O . THR A 1 97 ? 10.344 -3.254 -30.438 1 94.44 97 THR A O 1
ATOM 767 N N . CYS A 1 98 ? 12.117 -4.262 -29.516 1 93.94 98 CYS A N 1
ATOM 768 C CA . CYS A 1 98 ? 12.719 -3.006 -29.078 1 93.94 98 CYS A CA 1
ATOM 769 C C . CYS A 1 98 ? 13.07 -2.129 -30.281 1 93.94 98 CYS A C 1
ATOM 771 O O . CYS A 1 98 ? 12.805 -0.925 -30.266 1 93.94 98 CYS A O 1
ATOM 773 N N . HIS A 1 99 ? 13.609 -2.721 -31.25 1 94.19 99 HIS A N 1
ATOM 774 C CA . HIS A 1 99 ? 13.992 -1.972 -32.438 1 94.19 99 HIS A CA 1
ATOM 775 C C . HIS A 1 99 ? 12.766 -1.427 -33.156 1 94.19 99 HIS A C 1
ATOM 777 O O . HIS A 1 99 ? 12.797 -0.316 -33.688 1 94.19 99 HIS A O 1
ATOM 783 N N . ARG A 1 100 ? 11.742 -2.168 -33.188 1 93.06 100 ARG A N 1
ATOM 784 C CA . ARG A 1 100 ? 10.5 -1.706 -33.812 1 93.06 100 ARG A CA 1
ATOM 785 C C . ARG A 1 100 ? 9.93 -0.512 -33.031 1 93.06 100 ARG A C 1
ATOM 787 O O . ARG A 1 100 ? 9.359 0.399 -33.656 1 93.06 100 ARG A O 1
ATOM 794 N N . GLN A 1 101 ? 10.086 -0.593 -31.734 1 89.19 101 GLN A N 1
ATOM 795 C CA . GLN A 1 101 ? 9.578 0.493 -30.906 1 89.19 101 GLN A CA 1
ATOM 796 C C . GLN A 1 101 ? 10.281 1.81 -31.234 1 89.19 101 GLN A C 1
ATOM 798 O O . GLN A 1 101 ? 9.711 2.887 -31.047 1 89.19 101 GLN A O 1
ATOM 803 N N . LEU A 1 102 ? 11.469 1.817 -31.734 1 90.31 102 LEU A N 1
ATOM 804 C CA . LEU A 1 102 ? 12.258 3.008 -32.031 1 90.31 102 LEU A CA 1
ATOM 805 C C . LEU A 1 102 ? 11.711 3.752 -33.219 1 90.31 102 LEU A C 1
ATOM 807 O O . LEU A 1 102 ? 12.062 4.906 -33.469 1 90.31 102 LEU A O 1
ATOM 811 N N . GLU A 1 103 ? 10.781 3.141 -33.875 1 90.06 103 GLU A N 1
ATOM 812 C CA . GLU A 1 103 ? 10.148 3.783 -35.031 1 90.06 103 GLU A CA 1
ATOM 813 C C . GLU A 1 103 ? 9.117 4.816 -34.562 1 90.06 103 GLU A C 1
ATOM 815 O O . GLU A 1 103 ? 8.703 5.668 -35.375 1 90.06 103 GLU A O 1
ATOM 820 N N . ALA A 1 104 ? 8.781 4.668 -33.406 1 85.5 104 ALA A N 1
ATOM 821 C CA . ALA A 1 104 ? 7.805 5.609 -32.875 1 85.5 104 ALA A CA 1
ATOM 822 C C . ALA A 1 104 ? 8.367 7.031 -32.844 1 85.5 104 ALA A C 1
ATOM 824 O O . ALA A 1 104 ? 9.578 7.227 -32.75 1 85.5 104 ALA A O 1
ATOM 825 N N . GLU A 1 105 ? 7.492 8.086 -32.844 1 82.75 105 GLU A N 1
ATOM 826 C CA . GLU A 1 105 ? 7.848 9.5 -32.938 1 82.75 105 GLU A CA 1
ATOM 827 C C . GLU A 1 105 ? 8.695 9.945 -31.734 1 82.75 105 GLU A C 1
ATOM 829 O O . GLU A 1 105 ? 9.578 10.797 -31.875 1 82.75 105 GLU A O 1
ATOM 834 N N . ARG A 1 106 ? 8.539 9.367 -30.672 1 77.44 106 ARG A N 1
ATOM 835 C CA . ARG A 1 106 ? 9.195 9.797 -29.438 1 77.44 106 ARG A CA 1
ATOM 836 C C . ARG A 1 106 ? 10.68 9.461 -29.469 1 77.44 106 ARG A C 1
ATOM 838 O O . ARG A 1 106 ? 11.477 10.07 -28.734 1 77.44 106 ARG A O 1
ATOM 845 N N . PHE A 1 107 ? 11.023 8.492 -30.312 1 82.12 107 PHE A N 1
ATOM 846 C CA . PHE A 1 107 ? 12.414 8.047 -30.328 1 82.12 107 PHE A CA 1
ATOM 847 C C . PHE A 1 107 ? 13.133 8.562 -31.578 1 82.12 107 PHE A C 1
ATOM 849 O O . PHE A 1 107 ? 14.344 8.383 -31.719 1 82.12 107 PHE A O 1
ATOM 856 N N . LYS A 1 108 ? 12.469 9.273 -32.438 1 83.88 108 LYS A N 1
ATOM 857 C CA . LYS A 1 108 ? 12.961 9.641 -33.781 1 83.88 108 LYS A CA 1
ATOM 858 C C . LYS A 1 108 ? 14.266 10.422 -33.688 1 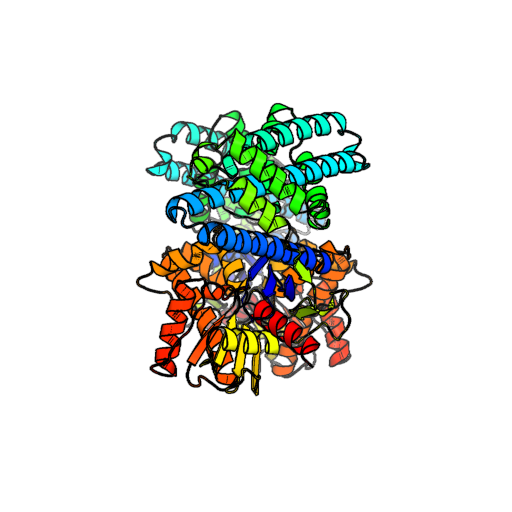83.88 108 LYS A C 1
ATOM 860 O O . LYS A 1 108 ? 15.203 10.18 -34.438 1 83.88 108 LYS A O 1
ATOM 865 N N . ALA A 1 109 ? 14.406 11.305 -32.719 1 80.88 109 ALA A N 1
ATOM 866 C CA . ALA A 1 109 ? 15.562 12.195 -32.625 1 80.88 109 ALA A CA 1
ATOM 867 C C . ALA A 1 109 ? 16.797 11.438 -32.156 1 80.88 109 ALA A C 1
ATOM 869 O O . ALA A 1 109 ? 17.922 11.859 -32.438 1 80.88 109 ALA A O 1
ATOM 870 N N . VAL A 1 110 ? 16.641 10.281 -31.547 1 85.62 110 VAL A N 1
ATOM 871 C CA . VAL A 1 110 ? 17.797 9.57 -30.984 1 85.62 110 VAL A CA 1
ATOM 872 C C . VAL A 1 110 ? 17.766 8.109 -31.406 1 85.62 110 VAL A C 1
ATOM 874 O O . VAL A 1 110 ? 18.359 7.25 -30.766 1 85.62 110 VAL A O 1
ATOM 877 N N . ALA A 1 111 ? 17.109 7.828 -32.5 1 88.69 111 ALA A N 1
ATOM 878 C CA . ALA A 1 111 ? 16.891 6.445 -32.938 1 88.69 111 ALA A CA 1
ATOM 879 C C . ALA A 1 111 ? 18.203 5.758 -33.281 1 88.69 111 ALA A C 1
ATOM 881 O O . ALA A 1 111 ? 18.406 4.59 -32.938 1 88.69 111 ALA A O 1
ATOM 882 N N . GLY A 1 112 ? 19.062 6.398 -33.969 1 91 112 GLY A N 1
ATOM 883 C CA . GLY A 1 112 ? 20.344 5.82 -34.375 1 91 112 GLY A CA 1
ATOM 884 C C . GLY A 1 112 ? 21.188 5.367 -33.219 1 91 112 GLY A C 1
ATOM 885 O O . GLY A 1 112 ? 21.453 4.176 -33.031 1 91 112 GLY A O 1
ATOM 886 N N . PRO A 1 113 ? 21.5 6.34 -32.375 1 91.06 113 PRO A N 1
ATOM 887 C CA . PRO A 1 113 ? 22.297 5.98 -31.188 1 91.06 113 PRO A CA 1
ATOM 888 C C . PRO A 1 113 ? 21.609 4.941 -30.312 1 91.06 113 PRO A C 1
ATOM 890 O O . PRO A 1 113 ? 22.281 4.078 -29.734 1 91.06 113 PRO A O 1
ATOM 893 N N . LEU A 1 114 ? 20.391 5.012 -30.219 1 93.12 114 LEU A N 1
ATOM 894 C CA . LEU A 1 114 ? 19.641 4.062 -29.406 1 93.12 114 LEU A CA 1
ATOM 895 C C . LEU A 1 114 ? 19.703 2.662 -30.016 1 93.12 114 LEU A C 1
ATOM 897 O O . LEU A 1 114 ? 19.766 1.67 -29.281 1 93.12 114 LEU A O 1
ATOM 901 N N . GLN A 1 115 ? 19.609 2.639 -31.297 1 95.06 115 GLN A N 1
ATOM 902 C CA . GLN A 1 115 ? 19.703 1.355 -31.984 1 95.06 115 GLN A CA 1
ATOM 903 C C . GLN A 1 115 ? 21.062 0.691 -31.719 1 95.06 115 GLN A C 1
ATOM 905 O O . GLN A 1 115 ? 21.125 -0.517 -31.484 1 95.06 115 GLN A O 1
ATOM 910 N N . GLU A 1 116 ? 22.047 1.473 -31.828 1 94.62 116 GLU A N 1
ATOM 911 C CA . GLU A 1 116 ? 23.375 0.95 -31.562 1 94.62 116 GLU A CA 1
ATOM 912 C C . GLU A 1 116 ? 23.516 0.494 -30.109 1 94.62 116 GLU A C 1
ATOM 914 O O . GLU A 1 116 ? 24.109 -0.551 -29.844 1 94.62 116 GLU A O 1
ATOM 919 N N . ALA A 1 117 ? 23 1.247 -29.281 1 94.94 117 ALA A N 1
ATOM 920 C CA . ALA A 1 117 ? 23.047 0.897 -27.875 1 94.94 117 ALA A CA 1
ATOM 921 C C . ALA A 1 117 ? 22.328 -0.421 -27.609 1 94.94 117 ALA A C 1
ATOM 923 O O . ALA A 1 117 ? 22.828 -1.271 -26.859 1 94.94 117 ALA A O 1
ATOM 924 N N . LEU A 1 118 ? 21.156 -0.509 -28.172 1 96.12 118 LEU A N 1
ATOM 925 C CA . LEU A 1 118 ? 20.375 -1.729 -28 1 96.12 118 LEU A CA 1
ATOM 926 C C . LEU A 1 118 ? 21.125 -2.938 -28.547 1 96.12 118 LEU A C 1
ATOM 928 O O . LEU A 1 118 ? 21.094 -4.016 -27.953 1 96.12 118 LEU A O 1
ATOM 932 N N . HIS A 1 119 ? 21.766 -2.732 -29.672 1 95.94 119 HIS A N 1
ATOM 933 C CA . HIS A 1 119 ? 22.547 -3.818 -30.25 1 95.94 119 HIS A CA 1
ATOM 934 C C . HIS A 1 119 ? 23.641 -4.293 -29.297 1 95.94 119 HIS A C 1
ATOM 936 O O . HIS A 1 119 ? 23.844 -5.496 -29.141 1 95.94 119 HIS A O 1
ATOM 942 N N . VAL A 1 120 ? 24.266 -3.348 -28.719 1 96.44 120 VAL A N 1
ATOM 943 C CA . VAL A 1 120 ? 25.344 -3.678 -27.797 1 96.44 120 VAL A CA 1
ATOM 944 C C . VAL A 1 120 ? 24.781 -4.367 -26.562 1 96.44 120 VAL A C 1
ATOM 946 O O . VAL A 1 120 ? 25.328 -5.355 -26.078 1 96.44 120 VAL A O 1
ATOM 949 N N . ILE A 1 121 ? 23.719 -3.854 -26.047 1 96.31 121 ILE A N 1
ATOM 950 C CA . ILE A 1 121 ? 23.094 -4.395 -24.844 1 96.31 121 ILE A CA 1
ATOM 951 C C . ILE A 1 121 ? 22.672 -5.836 -25.094 1 96.31 121 ILE A C 1
ATOM 953 O O . ILE A 1 121 ? 22.953 -6.727 -24.281 1 96.31 121 ILE A O 1
ATOM 957 N N . PHE A 1 122 ? 22 -6.066 -26.203 1 97.38 122 PHE A N 1
ATOM 958 C CA . PHE A 1 122 ? 21.5 -7.402 -26.484 1 97.38 122 PHE A CA 1
ATOM 959 C C . PHE A 1 122 ? 22.641 -8.359 -26.812 1 97.38 122 PHE A C 1
ATOM 961 O O . PHE A 1 122 ? 22.562 -9.555 -26.516 1 97.38 122 PHE A O 1
ATOM 968 N N . ALA A 1 123 ? 23.719 -7.828 -27.359 1 96.56 123 ALA A N 1
ATOM 969 C CA . ALA A 1 123 ? 24.906 -8.656 -27.562 1 96.56 123 ALA A CA 1
ATOM 970 C C . ALA A 1 123 ? 25.484 -9.125 -26.234 1 96.56 123 ALA A C 1
ATOM 972 O O . ALA A 1 123 ? 25.875 -10.289 -26.094 1 96.56 123 ALA A O 1
ATOM 973 N N . ARG A 1 124 ? 25.484 -8.289 -25.344 1 96.12 124 ARG A N 1
ATOM 974 C CA . ARG A 1 124 ? 26 -8.633 -24.016 1 96.12 124 ARG A CA 1
ATOM 975 C C . ARG A 1 124 ? 25.078 -9.633 -23.312 1 96.12 124 ARG A C 1
ATOM 977 O O . ARG A 1 124 ? 25.547 -10.539 -22.641 1 96.12 124 ARG A O 1
ATOM 984 N N . LEU A 1 125 ? 23.812 -9.391 -23.469 1 96.12 125 LEU A N 1
ATOM 985 C CA . LEU A 1 125 ? 22.844 -10.305 -22.875 1 96.12 125 LEU A CA 1
ATOM 986 C C . LEU A 1 125 ? 23 -11.711 -23.438 1 96.12 125 LEU A C 1
ATOM 988 O O . LEU A 1 125 ? 22.938 -12.695 -22.688 1 96.12 125 LEU A O 1
ATOM 992 N N . ARG A 1 126 ? 23.25 -11.82 -24.75 1 95.69 126 ARG A N 1
ATOM 993 C CA . ARG A 1 126 ? 23.422 -13.109 -25.406 1 95.69 126 ARG A CA 1
ATOM 994 C C . ARG A 1 126 ? 24.703 -13.797 -24.922 1 95.69 126 ARG A C 1
ATOM 996 O O . ARG A 1 126 ? 24.734 -15.023 -24.766 1 95.69 126 ARG A O 1
ATOM 1003 N N . GLU A 1 127 ? 25.656 -13.023 -24.719 1 93.56 127 GLU A N 1
ATOM 1004 C CA . GLU A 1 127 ? 26.938 -13.562 -24.266 1 93.56 127 GLU A CA 1
ATOM 1005 C C . GLU A 1 127 ? 26.812 -14.133 -22.844 1 93.56 127 GLU A C 1
ATOM 1007 O O . GLU A 1 127 ? 27.453 -15.133 -22.516 1 93.56 127 GLU A O 1
ATOM 1012 N N . GLU A 1 128 ? 26.031 -13.508 -22.141 1 93.25 128 GLU A N 1
ATOM 1013 C CA . GLU A 1 128 ? 25.891 -13.898 -20.734 1 93.25 128 GLU A CA 1
ATOM 1014 C C . GLU A 1 128 ? 24.891 -15.047 -20.578 1 93.25 128 GLU A C 1
ATOM 1016 O O . GLU A 1 128 ? 24.875 -15.719 -19.547 1 93.25 128 GLU A O 1
ATOM 1021 N N . ALA A 1 129 ? 24.078 -15.281 -21.516 1 93.25 129 ALA A N 1
ATOM 1022 C CA . ALA A 1 129 ? 22.938 -16.188 -21.422 1 93.25 129 ALA A CA 1
ATOM 1023 C C . ALA A 1 129 ? 23.406 -17.609 -21.078 1 93.25 129 ALA A C 1
ATOM 1025 O O . ALA A 1 129 ? 22.766 -18.281 -20.25 1 93.25 129 ALA A O 1
ATOM 1026 N N . ALA A 1 130 ? 24.5 -18 -21.672 1 89.62 130 ALA A N 1
ATOM 1027 C CA . ALA A 1 130 ? 24.984 -19.359 -21.422 1 89.62 130 ALA A CA 1
ATOM 1028 C C . ALA A 1 130 ? 25.328 -19.578 -19.953 1 89.62 130 ALA A C 1
ATOM 1030 O O . ALA A 1 130 ? 25.094 -20.656 -19.406 1 89.62 130 ALA A O 1
ATOM 1031 N N . SER A 1 131 ? 25.812 -18.547 -19.375 1 91.81 131 SER A N 1
ATOM 1032 C CA . SER A 1 131 ? 26.219 -18.656 -17.969 1 91.81 131 SER A CA 1
ATOM 1033 C C . SER A 1 131 ? 25.016 -18.719 -17.047 1 91.81 131 SER A C 1
ATOM 1035 O O . SER A 1 131 ? 25.078 -19.344 -15.977 1 91.81 131 SER A O 1
ATOM 1037 N N . LEU A 1 132 ? 23.953 -18.188 -17.453 1 90.19 132 LEU A N 1
ATOM 1038 C CA . LEU A 1 132 ? 22.734 -18.172 -16.656 1 90.19 132 LEU A CA 1
ATOM 1039 C C . LEU A 1 132 ? 22.109 -19.562 -16.578 1 90.19 132 LEU A C 1
ATOM 1041 O O . LEU A 1 132 ? 21.344 -19.844 -15.656 1 90.19 132 LEU A O 1
ATOM 1045 N N . TYR A 1 133 ? 22.438 -20.391 -17.531 1 90.62 133 TYR A N 1
ATOM 1046 C CA . TYR A 1 133 ? 21.844 -21.734 -17.547 1 90.62 133 TYR A CA 1
ATOM 1047 C C . TYR A 1 133 ? 22.922 -22.797 -17.391 1 90.62 133 TYR A C 1
ATOM 1049 O O . TYR A 1 133 ? 22.688 -23.969 -17.688 1 90.62 133 TYR A O 1
ATOM 1057 N N . ALA A 1 134 ? 24.078 -22.391 -16.906 1 88.88 134 ALA A N 1
ATOM 1058 C CA . ALA A 1 134 ? 25.156 -23.328 -16.641 1 88.88 134 ALA A CA 1
ATOM 1059 C C . ALA A 1 134 ? 24.844 -24.203 -15.438 1 88.88 134 ALA A C 1
ATOM 1061 O O . ALA A 1 134 ? 23.969 -23.875 -14.633 1 88.88 134 ALA A O 1
ATOM 1062 N N . PRO A 1 135 ? 25.484 -25.406 -15.391 1 85.81 135 PRO A N 1
ATOM 1063 C CA . PRO A 1 135 ? 25.266 -26.25 -14.203 1 85.81 135 PRO A CA 1
ATOM 1064 C C . PRO A 1 135 ? 25.547 -25.5 -12.906 1 85.81 135 PRO A C 1
ATOM 1066 O O . PRO A 1 135 ? 26.578 -24.828 -12.781 1 85.81 135 PRO A O 1
ATOM 1069 N N . GLY A 1 136 ? 24.625 -25.5 -12.062 1 83.31 136 GLY A N 1
ATOM 1070 C CA . GLY A 1 136 ? 24.828 -24.875 -10.758 1 83.31 136 GLY A CA 1
ATOM 1071 C C . GLY A 1 136 ? 24.484 -23.406 -10.734 1 83.31 136 GLY A C 1
ATOM 1072 O O . GLY A 1 136 ? 24.562 -22.75 -9.688 1 83.31 136 GLY A O 1
ATOM 1073 N N . ALA A 1 137 ? 24.062 -22.922 -11.82 1 84.94 137 ALA A N 1
ATOM 1074 C CA . ALA A 1 137 ? 23.719 -21.5 -11.883 1 84.94 137 ALA A CA 1
ATOM 1075 C C . ALA A 1 137 ? 22.531 -21.188 -10.984 1 84.94 137 ALA A C 1
ATOM 1077 O O . ALA A 1 137 ? 21.578 -21.969 -10.906 1 84.94 137 ALA A O 1
ATOM 1078 N N . LYS A 1 138 ? 22.719 -20.094 -10.164 1 77 138 LYS A N 1
ATOM 1079 C CA . LYS A 1 138 ? 21.656 -19.625 -9.281 1 77 138 LYS A CA 1
ATOM 1080 C C . LYS A 1 138 ? 20.922 -18.422 -9.883 1 77 138 LYS A C 1
ATOM 1082 O O . LYS A 1 138 ? 21.562 -17.453 -10.32 1 77 138 LYS A O 1
ATOM 1087 N N . ARG A 1 139 ? 19.562 -18.609 -10.125 1 71.25 139 ARG A N 1
ATOM 1088 C CA . ARG A 1 139 ? 18.734 -17.516 -10.641 1 71.25 139 ARG A CA 1
ATOM 1089 C C . ARG A 1 139 ? 17.688 -17.094 -9.609 1 71.25 139 ARG A C 1
ATOM 1091 O O . ARG A 1 139 ? 17.141 -17.922 -8.891 1 71.25 139 ARG A O 1
ATOM 1098 N N . LYS A 1 140 ? 17.453 -15.727 -9.664 1 65.19 140 LYS A N 1
ATOM 1099 C CA . LYS A 1 140 ? 16.453 -15.18 -8.742 1 65.19 140 LYS A CA 1
ATOM 1100 C C . LYS A 1 140 ? 15.039 -15.453 -9.22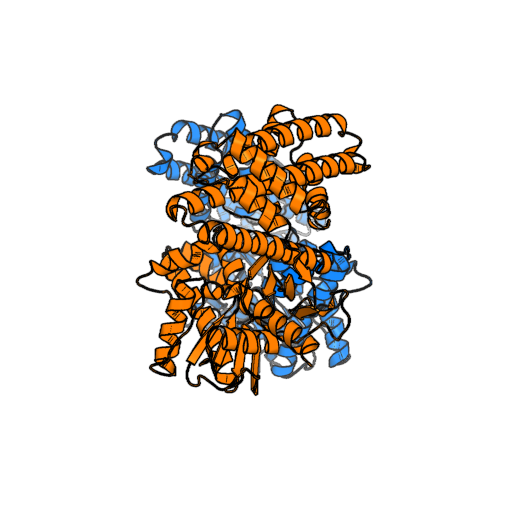7 1 65.19 140 LYS A C 1
ATOM 1102 O O . LYS A 1 140 ? 14.086 -15.422 -8.438 1 65.19 140 LYS A O 1
ATOM 1107 N N . SER A 1 141 ? 14.992 -15.641 -10.461 1 72.81 141 SER A N 1
ATOM 1108 C CA . SER A 1 141 ? 13.711 -15.891 -11.109 1 72.81 141 SER A CA 1
ATOM 1109 C C . SER A 1 141 ? 13.867 -16.828 -12.297 1 72.81 141 SER A C 1
ATOM 1111 O O . SER A 1 141 ? 14.961 -16.984 -12.836 1 72.81 141 SER A O 1
ATOM 1113 N N . ASP A 1 142 ? 12.758 -17.453 -12.539 1 77.88 142 ASP A N 1
ATOM 1114 C CA . ASP A 1 142 ? 12.773 -18.328 -13.711 1 77.88 142 ASP A CA 1
ATOM 1115 C C . ASP A 1 142 ? 11.969 -17.719 -14.859 1 77.88 142 ASP A C 1
ATOM 1117 O O . ASP A 1 142 ? 11.906 -18.281 -15.953 1 77.88 142 ASP A O 1
ATOM 1121 N N . PHE A 1 143 ? 11.461 -16.594 -14.609 1 79.19 143 PHE A N 1
ATOM 1122 C CA . PHE A 1 143 ? 10.641 -15.977 -15.633 1 79.19 143 PHE A CA 1
ATOM 1123 C C . PHE A 1 143 ? 11.484 -15.086 -16.531 1 79.19 143 PHE A C 1
ATOM 1125 O O . PHE A 1 143 ? 12.344 -14.336 -16.062 1 79.19 143 PHE A O 1
ATOM 1132 N N . PHE A 1 144 ? 11.234 -15.172 -17.844 1 86.12 144 PHE A N 1
ATOM 1133 C CA . PHE A 1 144 ? 12 -14.438 -18.844 1 86.12 144 PHE A CA 1
ATOM 1134 C C . PHE A 1 144 ? 12.055 -12.953 -18.5 1 86.12 144 PHE A C 1
ATOM 1136 O O . PHE A 1 144 ? 13.125 -12.344 -18.531 1 86.12 144 PHE A O 1
ATOM 1143 N N . ARG A 1 145 ? 10.938 -12.445 -18.188 1 83.06 145 ARG A N 1
ATOM 1144 C CA . ARG A 1 145 ? 10.852 -11.016 -17.922 1 83.06 145 ARG A CA 1
ATOM 1145 C C . ARG A 1 145 ? 11.781 -10.594 -16.797 1 83.06 145 ARG A C 1
ATOM 1147 O O . ARG A 1 145 ? 12.438 -9.555 -16.875 1 83.06 145 ARG A O 1
ATOM 1154 N N . ASP A 1 146 ? 11.836 -11.391 -15.812 1 78.69 146 ASP A N 1
ATOM 1155 C CA . ASP A 1 146 ? 12.641 -11.062 -14.641 1 78.69 146 ASP A CA 1
ATOM 1156 C C . ASP A 1 146 ? 14.133 -11.18 -14.953 1 78.69 146 ASP A C 1
ATOM 1158 O O . ASP A 1 146 ? 14.93 -10.328 -14.555 1 78.69 146 ASP A O 1
ATOM 1162 N N . ILE A 1 147 ? 14.453 -12.219 -15.648 1 85.44 147 ILE A N 1
ATOM 1163 C CA . ILE A 1 147 ? 15.852 -12.469 -15.977 1 85.44 147 ILE A CA 1
ATOM 1164 C C . ILE A 1 147 ? 16.359 -11.422 -16.969 1 85.44 147 ILE A C 1
ATOM 1166 O O . ILE A 1 147 ? 17.359 -10.758 -16.719 1 85.44 147 ILE A O 1
ATOM 1170 N N . ALA A 1 148 ? 15.641 -11.32 -18.016 1 89.69 148 ALA A N 1
ATOM 1171 C CA . ALA A 1 148 ? 16.031 -10.367 -19.047 1 89.69 148 ALA A CA 1
ATOM 1172 C C . ALA A 1 148 ? 16 -8.938 -18.516 1 89.69 148 ALA A C 1
ATOM 1174 O O . ALA A 1 148 ? 16.891 -8.141 -18.844 1 89.69 148 ALA A O 1
ATOM 1175 N N . GLY A 1 149 ? 15.047 -8.672 -17.766 1 86.94 149 GLY A N 1
ATOM 1176 C CA . GLY A 1 149 ? 14.906 -7.32 -17.25 1 86.94 149 GLY A CA 1
ATOM 1177 C C . GLY A 1 149 ? 16.047 -6.906 -16.344 1 86.94 149 GLY A C 1
ATOM 1178 O O . GLY A 1 149 ? 16.625 -5.824 -16.516 1 86.94 149 GLY A O 1
ATOM 1179 N N . SER A 1 150 ? 16.359 -7.703 -15.422 1 82.56 150 SER A N 1
ATOM 1180 C CA . SER A 1 150 ? 17.422 -7.391 -14.469 1 82.56 150 SER A CA 1
ATOM 1181 C C . SER A 1 150 ? 18.766 -7.199 -15.18 1 82.56 150 SER A C 1
ATOM 1183 O O . SER A 1 150 ? 19.5 -6.254 -14.891 1 82.56 150 SER A O 1
ATOM 1185 N N . ARG A 1 151 ? 19.078 -8.055 -16.078 1 89.19 151 ARG A N 1
ATOM 1186 C CA . ARG A 1 151 ? 20.344 -7.988 -16.797 1 89.19 151 ARG A CA 1
ATOM 1187 C C . ARG A 1 151 ? 20.359 -6.828 -17.781 1 89.19 151 ARG A C 1
ATOM 1189 O O . ARG A 1 151 ? 21.391 -6.18 -17.969 1 89.19 151 ARG A O 1
ATOM 1196 N N . PHE A 1 152 ? 19.25 -6.633 -18.375 1 92.75 152 PHE A N 1
ATOM 1197 C CA . PHE A 1 152 ? 19.141 -5.504 -19.297 1 92.75 152 PHE A CA 1
ATOM 1198 C C . PHE A 1 152 ? 19.438 -4.191 -18.578 1 92.75 152 PHE A C 1
ATOM 1200 O O . PHE A 1 152 ? 20.156 -3.338 -19.109 1 92.75 152 PHE A O 1
ATOM 1207 N N . HIS A 1 153 ? 18.891 -4 -17.469 1 87.12 153 HIS A N 1
ATOM 1208 C CA . HIS A 1 153 ? 19.094 -2.77 -16.703 1 87.12 153 HIS A CA 1
ATOM 1209 C C . HIS A 1 153 ? 20.562 -2.537 -16.406 1 87.12 153 HIS A C 1
ATOM 1211 O O . HIS A 1 153 ? 21.062 -1.416 -16.547 1 87.12 153 HIS A O 1
ATOM 1217 N N . VAL A 1 154 ? 21.234 -3.58 -15.992 1 84.88 154 VAL A N 1
ATOM 1218 C CA . VAL A 1 154 ? 22.656 -3.498 -15.68 1 84.88 154 VAL A CA 1
ATOM 1219 C C . VAL A 1 154 ? 23.438 -3.08 -16.922 1 84.88 154 VAL A C 1
ATOM 1221 O O . VAL A 1 154 ? 24.25 -2.152 -16.875 1 84.88 154 VAL A O 1
ATOM 1224 N N . HIS A 1 155 ? 23.172 -3.748 -17.969 1 92.75 155 HIS A N 1
ATOM 1225 C CA . HIS A 1 155 ? 23.906 -3.469 -19.203 1 92.75 155 HIS A CA 1
ATOM 1226 C C . HIS A 1 155 ? 23.5 -2.119 -19.781 1 92.75 155 HIS A C 1
ATOM 1228 O O . HIS A 1 155 ? 24.328 -1.419 -20.375 1 92.75 155 HIS A O 1
ATOM 1234 N N . ALA A 1 156 ? 22.219 -1.847 -19.656 1 90.69 156 ALA A N 1
ATOM 1235 C CA . ALA A 1 156 ? 21.734 -0.564 -20.156 1 90.69 156 ALA A CA 1
ATOM 1236 C C . ALA A 1 156 ? 22.422 0.598 -19.453 1 90.69 156 ALA A C 1
ATOM 1238 O O . ALA A 1 156 ? 22.781 1.6 -20.078 1 90.69 156 ALA A O 1
ATOM 1239 N N . GLU A 1 157 ? 22.562 0.491 -18.234 1 85.31 157 GLU A N 1
ATOM 1240 C CA . GLU A 1 157 ? 23.234 1.527 -17.469 1 85.31 157 GLU A CA 1
ATOM 1241 C C . GLU A 1 157 ? 24.688 1.709 -17.938 1 85.31 157 GLU A C 1
ATOM 1243 O O . GLU A 1 157 ? 25.141 2.838 -18.125 1 85.31 157 GLU A O 1
ATOM 1248 N N . ALA A 1 158 ? 25.344 0.67 -18 1 88.06 158 ALA A N 1
ATOM 1249 C CA . ALA A 1 158 ? 26.734 0.695 -18.438 1 88.06 158 ALA A CA 1
ATOM 1250 C C . ALA A 1 158 ? 26.859 1.256 -19.844 1 88.06 158 ALA A C 1
ATOM 1252 O O . ALA A 1 158 ? 27.703 2.125 -20.109 1 88.06 158 ALA A O 1
ATOM 1253 N N . VAL A 1 159 ? 26.062 0.801 -20.734 1 92.75 159 VAL A N 1
ATOM 1254 C CA . VAL A 1 159 ? 26.156 1.172 -22.141 1 92.75 159 VAL A CA 1
ATOM 1255 C C . VAL A 1 159 ? 25.734 2.629 -22.328 1 92.75 159 VAL A C 1
ATOM 1257 O O . VAL A 1 159 ? 26.312 3.359 -23.125 1 92.75 159 VAL A O 1
ATOM 1260 N N . ALA A 1 160 ? 24.656 2.918 -21.703 1 87.62 160 ALA A N 1
ATOM 1261 C CA . ALA A 1 160 ? 24.219 4.309 -21.766 1 87.62 160 ALA A CA 1
ATOM 1262 C C . ALA A 1 160 ? 25.344 5.258 -21.328 1 87.62 160 ALA A C 1
ATOM 1264 O O . ALA A 1 160 ? 25.547 6.301 -21.953 1 87.62 160 ALA A O 1
ATOM 1265 N N . ARG A 1 161 ? 26.031 4.938 -20.359 1 84.5 161 ARG A N 1
ATOM 1266 C CA . ARG A 1 161 ? 27.172 5.719 -19.859 1 84.5 161 ARG A CA 1
ATOM 1267 C C . ARG A 1 161 ? 28.297 5.746 -20.875 1 84.5 161 ARG A C 1
ATOM 1269 O O . ARG A 1 161 ? 28.875 6.801 -21.141 1 84.5 161 ARG A O 1
ATOM 1276 N N . GLU A 1 162 ? 28.609 4.641 -21.344 1 87.25 162 GLU A N 1
ATOM 1277 C CA . GLU A 1 162 ? 29.703 4.48 -22.297 1 87.25 162 GLU A CA 1
ATOM 1278 C C . GLU A 1 162 ? 29.422 5.238 -23.594 1 87.25 162 GLU A C 1
ATOM 1280 O O . GLU A 1 162 ? 30.344 5.797 -24.188 1 87.25 162 GLU A O 1
ATOM 1285 N N . MET A 1 163 ? 28.188 5.32 -23.938 1 90.19 163 MET A N 1
ATOM 1286 C CA . MET A 1 163 ? 27.844 5.855 -25.25 1 90.19 163 MET A CA 1
ATOM 1287 C C . MET A 1 163 ? 27.266 7.262 -25.141 1 90.19 163 MET A C 1
ATOM 1289 O O . MET A 1 163 ? 27 7.914 -26.156 1 90.19 163 MET A O 1
ATOM 1293 N N . GLY A 1 164 ? 27.031 7.719 -24 1 83.81 164 GLY A N 1
ATOM 1294 C CA . GLY A 1 164 ? 26.531 9.062 -23.781 1 83.81 164 GLY A CA 1
ATOM 1295 C C . GLY A 1 164 ? 25.062 9.227 -24.156 1 83.81 164 GLY A C 1
ATOM 1296 O O . GLY A 1 164 ? 24.688 10.234 -24.75 1 83.81 164 GLY A O 1
ATOM 1297 N N . ILE A 1 165 ? 24.297 8.203 -23.938 1 85.19 165 ILE A N 1
ATOM 1298 C CA . ILE A 1 165 ? 22.875 8.273 -24.234 1 85.19 165 ILE A CA 1
ATOM 1299 C C . ILE A 1 165 ? 22.078 8.273 -22.938 1 85.19 165 ILE A C 1
ATOM 1301 O O . ILE A 1 165 ? 22.562 7.809 -21.906 1 85.19 165 ILE A O 1
ATOM 1305 N N . ALA A 1 166 ? 20.938 8.852 -23.047 1 81.56 166 ALA A N 1
ATOM 1306 C CA . ALA A 1 166 ? 20.062 8.906 -21.875 1 81.56 166 ALA A CA 1
ATOM 1307 C C . ALA A 1 166 ? 19.547 7.523 -21.516 1 81.56 166 ALA A C 1
ATOM 1309 O O . ALA A 1 166 ? 18.906 6.863 -22.328 1 81.56 166 ALA A O 1
ATOM 1310 N N . LEU A 1 167 ? 19.797 7.031 -20.25 1 84.12 167 LEU A N 1
ATOM 1311 C CA . LEU A 1 167 ? 19.359 5.727 -19.766 1 84.12 167 LEU A CA 1
ATOM 1312 C C . LEU A 1 167 ? 17.844 5.578 -19.844 1 84.12 167 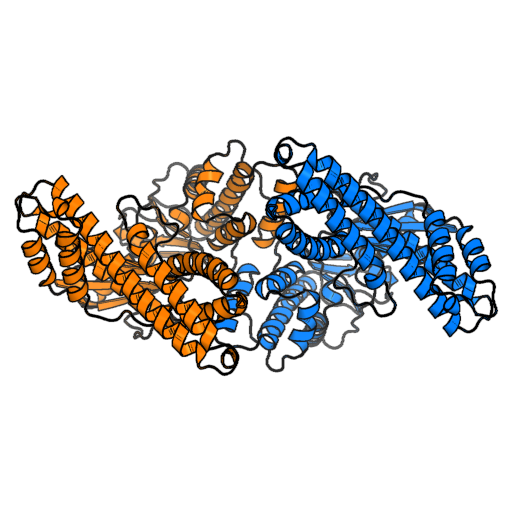LEU A C 1
ATOM 1314 O O . LEU A 1 167 ? 17.344 4.508 -20.188 1 84.12 167 LEU A O 1
ATOM 1318 N N . GLU A 1 168 ? 17.203 6.695 -19.594 1 76.38 168 GLU A N 1
ATOM 1319 C CA . GLU A 1 168 ? 15.734 6.68 -19.562 1 76.38 168 GLU A CA 1
ATOM 1320 C C . GLU A 1 168 ? 15.164 6.289 -20.922 1 76.38 168 GLU A C 1
ATOM 1322 O O . GLU A 1 168 ? 14.141 5.613 -21 1 76.38 168 GLU A O 1
ATOM 1327 N N . MET A 1 169 ? 15.805 6.691 -21.891 1 80.81 169 MET A N 1
ATOM 1328 C CA . MET A 1 169 ? 15.32 6.395 -23.234 1 80.81 169 MET A CA 1
ATOM 1329 C C . MET A 1 169 ? 15.508 4.918 -23.578 1 80.81 169 MET A C 1
ATOM 1331 O O . MET A 1 169 ? 14.648 4.312 -24.203 1 80.81 169 MET A O 1
ATOM 1335 N N . VAL A 1 170 ? 16.594 4.398 -23.109 1 87.38 170 VAL A N 1
ATOM 1336 C CA . VAL A 1 170 ? 16.891 2.982 -23.328 1 87.38 170 VAL A CA 1
ATOM 1337 C C . VAL A 1 170 ? 15.875 2.129 -22.562 1 87.38 170 VAL A C 1
ATOM 1339 O O . VAL A 1 170 ? 15.32 1.175 -23.109 1 87.38 170 VAL A O 1
ATOM 1342 N N . LEU A 1 171 ? 15.633 2.551 -21.406 1 83.31 171 LEU A N 1
ATOM 1343 C CA . LEU A 1 171 ? 14.727 1.801 -20.547 1 83.31 171 LEU A CA 1
ATOM 1344 C C . LEU A 1 171 ? 13.289 1.922 -21.047 1 83.31 171 LEU A C 1
ATOM 1346 O O . LEU A 1 171 ? 12.508 0.978 -20.922 1 83.31 171 LEU A O 1
ATOM 1350 N N . ASN A 1 172 ? 12.961 3.031 -21.531 1 78.5 172 ASN A N 1
ATOM 1351 C CA . ASN A 1 172 ? 11.617 3.219 -22.078 1 78.5 172 ASN A CA 1
ATOM 1352 C C . ASN A 1 172 ? 11.359 2.279 -23.266 1 78.5 172 ASN A C 1
ATOM 1354 O O . ASN A 1 172 ? 10.258 1.733 -23.391 1 78.5 172 ASN A O 1
ATOM 1358 N N . ALA A 1 173 ? 12.281 2.186 -24.078 1 85.94 173 ALA A N 1
ATOM 1359 C CA . ALA A 1 173 ? 12.164 1.266 -25.203 1 85.94 173 ALA A CA 1
ATOM 1360 C C . ALA A 1 173 ? 12 -0.174 -24.719 1 85.94 173 ALA A C 1
ATOM 1362 O O . ALA A 1 173 ? 11.203 -0.932 -25.266 1 85.94 173 ALA A O 1
ATOM 1363 N N . TYR A 1 174 ? 12.734 -0.541 -23.719 1 90.19 174 TYR A N 1
ATOM 1364 C CA . TYR A 1 174 ? 12.656 -1.877 -23.141 1 90.19 174 TYR A CA 1
ATOM 1365 C C . TYR A 1 174 ? 11.281 -2.119 -22.516 1 90.19 174 TYR A C 1
ATOM 1367 O O . TYR A 1 174 ? 10.664 -3.158 -22.75 1 90.19 174 TYR A O 1
ATOM 1375 N N . ASP A 1 175 ? 10.812 -1.208 -21.781 1 78.88 175 ASP A N 1
ATOM 1376 C CA . ASP A 1 175 ? 9.586 -1.36 -21.016 1 78.88 175 ASP A CA 1
ATOM 1377 C C . ASP A 1 175 ? 8.383 -1.583 -21.922 1 78.88 175 ASP A C 1
ATOM 1379 O O . ASP A 1 175 ? 7.52 -2.416 -21.625 1 78.88 175 ASP A O 1
ATOM 1383 N N . LYS A 1 176 ? 8.328 -0.939 -22.922 1 79.38 176 LYS A N 1
ATOM 1384 C CA . LYS A 1 176 ? 7.227 -1.097 -23.875 1 79.38 176 LYS A CA 1
ATOM 1385 C C . LYS A 1 176 ? 7.332 -2.422 -24.625 1 79.38 176 LYS A C 1
ATOM 1387 O O . LYS A 1 176 ? 6.316 -3.039 -24.953 1 79.38 176 LYS A O 1
ATOM 1392 N N . SER A 1 177 ? 8.531 -2.766 -24.844 1 89.5 177 SER A N 1
ATOM 1393 C CA . SER A 1 177 ? 8.766 -3.959 -25.656 1 89.5 177 SER A CA 1
ATOM 1394 C C . SER A 1 177 ? 8.523 -5.23 -24.844 1 89.5 177 SER A C 1
ATOM 1396 O O . SER A 1 177 ? 7.961 -6.199 -25.359 1 89.5 177 SER A O 1
ATOM 1398 N N . ILE A 1 178 ? 8.914 -5.23 -23.578 1 87.25 178 ILE A N 1
ATOM 1399 C CA . ILE A 1 178 ? 8.859 -6.441 -22.781 1 87.25 178 ILE A CA 1
ATOM 1400 C C . ILE A 1 178 ? 7.402 -6.848 -22.562 1 87.25 178 ILE A C 1
ATOM 1402 O O . ILE A 1 178 ? 7.09 -8.039 -22.484 1 87.25 178 ILE A O 1
ATOM 1406 N N . ILE A 1 179 ? 6.508 -5.902 -22.5 1 76.56 179 ILE A N 1
ATOM 1407 C CA . ILE A 1 179 ? 5.086 -6.168 -22.297 1 76.56 179 ILE A CA 1
ATOM 1408 C C . ILE A 1 179 ? 4.52 -6.859 -23.547 1 76.56 179 ILE A C 1
ATOM 1410 O O . ILE A 1 179 ? 3.771 -7.832 -23.422 1 76.56 179 ILE A O 1
ATOM 1414 N N . GLU A 1 180 ? 4.871 -6.34 -24.641 1 84.19 180 GLU A N 1
ATOM 1415 C CA . GLU A 1 180 ? 4.406 -6.922 -25.891 1 84.19 180 GLU A CA 1
ATOM 1416 C C . GLU A 1 180 ? 4.941 -8.336 -26.078 1 84.19 180 GLU A C 1
ATOM 1418 O O . GLU A 1 180 ? 4.203 -9.242 -26.469 1 84.19 180 GLU A O 1
ATOM 1423 N N . VAL A 1 181 ? 6.16 -8.516 -25.781 1 87.38 181 VAL A N 1
ATOM 1424 C CA . VAL A 1 181 ? 6.812 -9.797 -25.984 1 87.38 181 VAL A CA 1
ATOM 1425 C C . VAL A 1 181 ? 6.223 -10.844 -25.031 1 87.38 181 VAL A C 1
ATOM 1427 O O . VAL A 1 181 ? 5.996 -11.984 -25.422 1 87.38 181 VAL A O 1
ATOM 1430 N N . GLU A 1 182 ? 5.945 -10.477 -23.859 1 78.44 182 GLU A N 1
ATOM 1431 C CA . GLU A 1 182 ? 5.402 -11.391 -22.859 1 78.44 182 GLU A CA 1
ATOM 1432 C C . GLU A 1 182 ? 3.982 -11.82 -23.219 1 78.44 182 GLU A C 1
ATOM 1434 O O . GLU A 1 182 ? 3.531 -12.891 -22.812 1 78.44 182 GLU A O 1
ATOM 1439 N N . ASN A 1 183 ? 3.34 -10.984 -23.984 1 78.62 183 ASN A N 1
ATOM 1440 C CA . ASN A 1 183 ? 1.948 -11.273 -24.328 1 78.62 183 ASN A CA 1
ATOM 1441 C C . ASN A 1 183 ? 1.825 -11.945 -25.688 1 78.62 183 ASN A C 1
ATOM 1443 O O . ASN A 1 183 ? 0.716 -12.156 -26.188 1 78.62 183 ASN A O 1
ATOM 1447 N N . ARG A 1 184 ? 2.951 -12.258 -26.203 1 81.06 184 ARG A N 1
ATOM 1448 C CA . ARG A 1 184 ? 2.938 -13.023 -27.453 1 81.06 184 ARG A CA 1
ATOM 1449 C C . ARG A 1 184 ? 2.965 -14.523 -27.156 1 81.06 184 ARG A C 1
ATOM 1451 O O . ARG A 1 184 ? 3.738 -14.984 -26.312 1 81.06 184 ARG A O 1
ATOM 1458 N N . PRO A 1 185 ? 2.066 -15.211 -27.781 1 75.88 185 PRO A N 1
ATOM 1459 C CA . PRO A 1 185 ? 2.08 -16.656 -27.594 1 75.88 185 PRO A CA 1
ATOM 1460 C C . PRO A 1 185 ? 3.398 -17.297 -28.031 1 75.88 185 PRO A C 1
ATOM 1462 O O . PRO A 1 185 ? 4.043 -16.812 -28.969 1 75.88 185 PRO A O 1
ATOM 1465 N N . PRO A 1 186 ? 3.82 -18.312 -27.25 1 73.44 186 PRO A N 1
ATOM 1466 C CA . PRO A 1 186 ? 5.051 -19 -27.641 1 73.44 186 PRO A CA 1
ATOM 1467 C C . PRO A 1 186 ? 4.992 -19.547 -29.062 1 73.44 186 PRO A C 1
ATOM 1469 O O . PRO A 1 186 ? 3.943 -20.031 -29.5 1 73.44 186 PRO A O 1
ATOM 1472 N N . GLY A 1 187 ? 6.016 -19.188 -29.75 1 74.31 187 GLY A N 1
ATOM 1473 C CA . GLY A 1 187 ? 6.047 -19.656 -31.125 1 74.31 187 GLY A CA 1
ATOM 1474 C C . GLY A 1 187 ? 6.957 -20.859 -31.328 1 74.31 187 GLY A C 1
ATOM 1475 O O . GLY A 1 187 ? 7.652 -21.281 -30.391 1 74.31 187 GLY A O 1
ATOM 1476 N N . GLY A 1 188 ? 6.758 -21.562 -32.438 1 76.44 188 GLY A N 1
ATOM 1477 C CA . GLY A 1 188 ? 7.637 -22.672 -32.812 1 76.44 188 GLY A CA 1
ATOM 1478 C C . GLY A 1 188 ? 7.152 -24.016 -32.344 1 76.44 188 GLY A C 1
ATOM 1479 O O . GLY A 1 188 ? 6.285 -24.094 -31.453 1 76.44 188 GLY A O 1
ATOM 1480 N N . GLU A 1 189 ? 7.68 -25.016 -32.969 1 85.12 189 GLU A N 1
ATOM 1481 C CA . GLU A 1 189 ? 7.328 -26.375 -32.594 1 85.12 189 GLU A CA 1
ATOM 1482 C C . GLU A 1 189 ? 8.188 -26.859 -31.422 1 85.12 189 GLU A C 1
ATOM 1484 O O . GLU A 1 189 ? 9.414 -26.781 -31.484 1 85.12 189 GLU A O 1
ATOM 1489 N N . LEU A 1 190 ? 7.512 -27.359 -30.453 1 87.88 190 LEU A N 1
ATOM 1490 C CA . LEU A 1 190 ? 8.18 -27.812 -29.25 1 87.88 190 LEU A CA 1
ATOM 1491 C C . LEU A 1 190 ? 9.18 -28.922 -29.547 1 87.88 190 LEU A C 1
ATOM 1493 O O . LEU A 1 190 ? 10.281 -28.953 -29 1 87.88 190 LEU A O 1
ATOM 1497 N N . SER A 1 191 ? 8.812 -29.766 -30.438 1 90.38 191 SER A N 1
ATOM 1498 C CA . SER A 1 191 ? 9.68 -30.891 -30.766 1 90.38 191 SER A CA 1
ATOM 1499 C C . SER A 1 191 ? 10.977 -30.422 -31.422 1 90.38 191 SER A C 1
ATOM 1501 O O . SER A 1 191 ? 12.047 -30.953 -31.125 1 90.38 191 SER A O 1
ATOM 1503 N N . GLU A 1 192 ? 10.797 -29.484 -32.219 1 90.19 192 GLU A N 1
ATOM 1504 C CA . GLU A 1 192 ? 11.984 -28.922 -32.875 1 90.19 192 GLU A CA 1
ATOM 1505 C C . GLU A 1 192 ? 12.914 -28.281 -31.859 1 90.19 192 GLU A C 1
ATOM 1507 O O . GLU A 1 192 ? 14.141 -28.328 -32 1 90.19 192 GLU A O 1
ATOM 1512 N N . LYS A 1 193 ? 12.398 -27.672 -30.922 1 91.38 193 LYS A N 1
ATOM 1513 C CA . LYS A 1 193 ? 13.203 -27.047 -29.875 1 91.38 193 LYS A CA 1
ATOM 1514 C C . LYS A 1 193 ? 13.961 -28.094 -29.062 1 91.38 193 LYS A C 1
ATOM 1516 O O . LYS A 1 193 ? 15.109 -27.875 -28.688 1 91.38 193 LYS A O 1
ATOM 1521 N N . PHE A 1 194 ? 13.305 -29.156 -28.781 1 93.56 194 PHE A N 1
ATOM 1522 C CA . PHE A 1 194 ? 13.969 -30.234 -28.047 1 93.56 194 PHE A CA 1
ATOM 1523 C C . PHE A 1 194 ? 15.102 -30.828 -28.875 1 93.56 194 PHE A C 1
ATOM 1525 O O . PHE A 1 194 ? 16.172 -31.141 -28.344 1 93.56 194 PHE A O 1
ATOM 1532 N N . ARG A 1 195 ? 14.883 -31 -30.156 1 91.81 195 ARG A N 1
ATOM 1533 C CA . ARG A 1 195 ? 15.922 -31.531 -31.031 1 91.81 195 ARG A CA 1
ATOM 1534 C C . ARG A 1 195 ? 17.141 -30.609 -31.047 1 91.81 195 ARG A C 1
ATOM 1536 O O . ARG A 1 195 ? 18.281 -31.078 -31.016 1 91.81 195 ARG A O 1
ATOM 1543 N N . ARG A 1 196 ? 16.812 -29.344 -31.094 1 91.44 196 ARG A N 1
ATOM 1544 C CA . ARG A 1 196 ? 17.906 -28.359 -31.062 1 91.44 196 ARG A CA 1
ATOM 1545 C C . ARG A 1 196 ? 18.656 -28.438 -29.734 1 91.44 196 ARG A C 1
ATOM 1547 O O . ARG A 1 196 ? 19.875 -28.281 -29.703 1 91.44 196 ARG A O 1
ATOM 1554 N N . ALA A 1 197 ? 17.969 -28.625 -28.688 1 93.06 197 ALA A N 1
ATOM 1555 C CA . ALA A 1 197 ? 18.562 -28.734 -27.359 1 93.06 197 ALA A CA 1
ATOM 1556 C C . ALA A 1 197 ? 19.453 -29.969 -27.25 1 93.06 197 ALA A C 1
ATOM 1558 O O . ALA A 1 197 ? 20.531 -29.922 -26.672 1 93.06 197 ALA A O 1
ATOM 1559 N N . VAL A 1 198 ? 18.969 -31.016 -27.812 1 89.94 198 VAL A N 1
ATOM 1560 C CA . VAL A 1 198 ? 19.75 -32.25 -27.812 1 89.94 198 VAL A CA 1
ATOM 1561 C C . VAL A 1 198 ? 21.047 -32.031 -28.609 1 89.94 198 VAL A C 1
ATOM 1563 O O . VAL A 1 198 ? 22.125 -32.438 -28.172 1 89.94 198 VAL A O 1
ATOM 1566 N N . ALA A 1 199 ? 20.891 -31.453 -29.734 1 90.19 199 ALA A N 1
ATOM 1567 C CA . ALA A 1 199 ? 22.047 -31.172 -30.594 1 90.19 199 ALA A CA 1
ATOM 1568 C C . ALA A 1 199 ? 23.062 -30.312 -29.859 1 90.19 199 ALA A C 1
ATOM 1570 O O . ALA A 1 199 ? 24.266 -30.562 -29.922 1 90.19 199 ALA A O 1
ATOM 1571 N N . ARG A 1 200 ? 22.594 -29.375 -29.203 1 89.62 200 ARG A N 1
ATOM 1572 C CA . ARG A 1 200 ? 23.469 -28.469 -28.469 1 89.62 200 ARG A CA 1
ATOM 1573 C C . ARG A 1 200 ? 24.141 -29.203 -27.312 1 89.62 200 ARG A C 1
ATOM 1575 O O . ARG A 1 200 ? 25.344 -29.031 -27.078 1 89.62 200 ARG A O 1
ATOM 1582 N N . MET A 1 201 ? 23.375 -29.906 -26.594 1 87.69 201 MET A N 1
ATOM 1583 C CA . MET A 1 201 ? 23.906 -30.656 -25.453 1 87.69 201 MET A CA 1
ATOM 1584 C C . MET A 1 201 ? 25.031 -31.594 -25.891 1 87.69 201 MET A C 1
ATOM 1586 O O . MET A 1 201 ? 26.062 -31.688 -25.234 1 87.69 201 MET A O 1
ATOM 1590 N N . LEU A 1 202 ? 24.812 -32.25 -26.969 1 85.19 202 LEU A N 1
ATOM 1591 C CA . LEU A 1 202 ? 25.812 -33.156 -27.484 1 85.19 202 LEU A CA 1
ATOM 1592 C C . LEU A 1 202 ? 27.078 -32.438 -27.922 1 85.19 202 LEU A C 1
ATOM 1594 O O . LEU A 1 202 ? 28.172 -32.969 -27.844 1 85.19 202 LEU A O 1
ATOM 1598 N N . ALA A 1 203 ? 26.906 -31.219 -28.266 1 85.5 203 ALA A N 1
ATOM 1599 C CA . ALA A 1 203 ? 28.047 -30.422 -28.719 1 85.5 203 ALA A CA 1
ATOM 1600 C C . ALA A 1 203 ? 28.812 -29.859 -27.516 1 85.5 203 ALA A C 1
ATOM 1602 O O . ALA A 1 203 ? 30.047 -29.812 -27.531 1 85.5 203 ALA A O 1
ATOM 1603 N N . VAL A 1 204 ? 28.125 -29.422 -26.516 1 83.38 204 VAL A N 1
ATOM 1604 C CA . VAL A 1 204 ? 28.766 -28.656 -25.453 1 83.38 204 VAL A CA 1
ATOM 1605 C C . VAL A 1 204 ? 28.922 -29.531 -24.203 1 83.38 204 VAL A C 1
ATOM 1607 O O . VAL A 1 204 ? 29.812 -29.297 -23.391 1 83.38 204 VAL A O 1
ATOM 1610 N N . ASP A 1 205 ? 28.078 -30.438 -24.016 1 78.5 205 ASP A N 1
ATOM 1611 C CA . ASP A 1 205 ? 28.062 -31.297 -22.844 1 78.5 205 ASP A CA 1
ATOM 1612 C C . ASP A 1 205 ? 28.141 -32.781 -23.234 1 78.5 205 ASP A C 1
ATOM 1614 O O . ASP A 1 205 ? 27.328 -33.562 -22.766 1 78.5 205 ASP A O 1
ATOM 1618 N N . SER A 1 206 ? 29.031 -33.156 -24.016 1 75.31 206 SER A N 1
ATOM 1619 C CA . SER A 1 206 ? 29.094 -34.5 -24.578 1 75.31 206 SER A CA 1
ATOM 1620 C C . SER A 1 206 ? 29.219 -35.562 -23.5 1 75.31 206 SER A C 1
ATOM 1622 O O . SER A 1 206 ? 28.75 -36.688 -23.656 1 75.31 206 SER A O 1
ATOM 1624 N N . HIS A 1 207 ? 29.781 -35.125 -22.453 1 78.5 207 HIS A N 1
ATOM 1625 C CA . HIS A 1 207 ? 30.016 -36.094 -21.375 1 78.5 207 HIS A CA 1
ATOM 1626 C C . HIS A 1 207 ? 28.688 -36.594 -20.797 1 78.5 207 HIS A C 1
ATOM 1628 O O . HIS A 1 207 ? 28.609 -37.688 -20.281 1 78.5 207 HIS A O 1
ATOM 1634 N N . ALA A 1 208 ? 27.719 -35.844 -20.891 1 73.75 208 ALA A N 1
ATOM 1635 C CA . ALA A 1 208 ? 26.406 -36.219 -20.359 1 73.75 208 ALA A CA 1
ATOM 1636 C C . ALA A 1 208 ? 25.766 -37.344 -21.172 1 73.75 208 ALA A C 1
ATOM 1638 O O . ALA A 1 208 ? 24.906 -38.062 -20.672 1 73.75 208 ALA A O 1
ATOM 1639 N N . ALA A 1 209 ? 26.312 -37.5 -22.375 1 68.19 209 ALA A N 1
ATOM 1640 C CA . ALA A 1 209 ? 25.719 -38.5 -23.281 1 68.19 209 ALA A CA 1
ATOM 1641 C C . ALA A 1 209 ? 26.531 -39.781 -23.297 1 68.19 209 ALA A C 1
ATOM 1643 O O . ALA A 1 209 ? 26.203 -40.719 -24.016 1 68.19 209 ALA A O 1
ATOM 1644 N N . ASP A 1 210 ? 27.641 -39.812 -22.609 1 65.5 210 ASP A N 1
ATOM 1645 C CA . ASP A 1 210 ? 28.562 -40.938 -22.672 1 65.5 210 ASP A CA 1
ATOM 1646 C C . ASP A 1 210 ? 27.922 -42.219 -22.109 1 65.5 210 ASP A C 1
ATOM 1648 O O . ASP A 1 210 ? 28.469 -43.312 -22.281 1 65.5 210 ASP A O 1
ATOM 1652 N N . GLY A 1 211 ? 26.828 -42.125 -21.688 1 58.38 211 GLY A N 1
ATOM 1653 C CA . GLY A 1 211 ? 26.312 -43.375 -21.125 1 58.38 211 GLY A CA 1
ATOM 1654 C C . GLY A 1 211 ? 25.953 -44.375 -22.188 1 58.38 211 GLY A C 1
ATOM 1655 O O . GLY A 1 211 ? 26.094 -44.125 -23.391 1 58.38 211 GLY A O 1
ATOM 1656 N N . GLU A 1 212 ? 25.781 -45.688 -21.812 1 56.44 212 GLU A N 1
ATOM 1657 C CA . GLU A 1 212 ? 25.656 -46.938 -22.562 1 56.44 212 GLU A CA 1
ATOM 1658 C C . GLU A 1 212 ? 24.516 -46.844 -23.578 1 56.44 212 GLU A C 1
ATOM 1660 O O . GLU A 1 212 ? 24.516 -47.531 -24.594 1 56.44 212 GLU A O 1
ATOM 1665 N N . GLY A 1 213 ? 23.641 -45.906 -23.438 1 63.38 213 GLY A N 1
ATOM 1666 C CA . GLY A 1 213 ? 22.516 -46 -24.344 1 63.38 213 GLY A CA 1
ATOM 1667 C C . GLY A 1 213 ? 22.375 -44.812 -25.266 1 63.38 213 GLY A C 1
ATOM 1668 O O . GLY A 1 213 ? 23.047 -43.781 -25.047 1 63.38 213 GLY A O 1
ATOM 1669 N N . ASP A 1 214 ? 21.812 -45.156 -26.484 1 79.38 214 ASP A N 1
ATOM 1670 C CA . ASP A 1 214 ? 21.547 -44.062 -27.453 1 79.38 214 ASP A CA 1
ATOM 1671 C C . ASP A 1 214 ? 20.438 -43.156 -26.953 1 79.38 214 ASP A C 1
ATOM 1673 O O . ASP A 1 214 ? 19.312 -43.219 -27.422 1 79.38 214 ASP A O 1
ATOM 1677 N N . PHE A 1 215 ? 20.859 -42.344 -25.938 1 81.38 215 PHE A N 1
ATOM 1678 C CA . PHE A 1 215 ? 19.922 -41.438 -25.297 1 81.38 215 PHE A CA 1
ATOM 1679 C C . PHE A 1 215 ? 19.234 -40.562 -26.328 1 81.38 215 PHE A C 1
ATOM 1681 O O . PHE A 1 215 ? 18.047 -40.25 -26.203 1 81.38 215 PHE A O 1
ATOM 1688 N N . ALA A 1 216 ? 19.891 -40.25 -27.312 1 82.62 216 ALA A N 1
ATOM 1689 C CA . ALA A 1 216 ? 19.312 -39.375 -28.359 1 82.62 216 ALA A CA 1
ATOM 1690 C C . ALA A 1 216 ? 18.172 -40.094 -29.094 1 82.62 216 ALA A C 1
ATOM 1692 O O . ALA A 1 216 ? 17.156 -39.469 -29.406 1 82.62 216 ALA A O 1
ATOM 1693 N N . ALA A 1 217 ? 18.438 -41.312 -29.281 1 86.19 217 ALA A N 1
ATOM 1694 C CA . ALA A 1 217 ? 17.406 -42.094 -29.969 1 86.19 217 ALA A CA 1
ATOM 1695 C C . ALA A 1 217 ? 16.188 -42.281 -29.062 1 86.19 217 ALA A C 1
ATOM 1697 O O . ALA A 1 217 ? 15.047 -42.281 -29.547 1 86.19 217 ALA A O 1
ATOM 1698 N N . MET A 1 218 ? 16.422 -42.438 -27.859 1 85.69 218 MET A N 1
ATOM 1699 C CA . MET A 1 218 ? 15.344 -42.625 -26.906 1 85.69 218 MET A CA 1
ATOM 1700 C C . MET A 1 218 ? 14.523 -41.344 -26.766 1 85.69 218 MET A C 1
ATOM 1702 O O . MET A 1 218 ? 13.297 -41.406 -26.672 1 85.69 218 MET A O 1
ATOM 1706 N N . ILE A 1 219 ? 15.195 -40.281 -26.781 1 89.38 219 ILE A N 1
ATOM 1707 C CA . ILE A 1 219 ? 14.531 -38.969 -26.703 1 89.38 219 ILE A CA 1
ATOM 1708 C C . ILE A 1 219 ? 13.68 -38.781 -27.969 1 89.38 219 ILE A C 1
ATOM 1710 O O . ILE A 1 219 ? 12.531 -38.344 -27.875 1 89.38 219 ILE A O 1
ATOM 1714 N N . GLU A 1 220 ? 14.266 -39.094 -29.078 1 89.94 220 GLU A N 1
ATOM 1715 C CA . GLU A 1 220 ? 13.531 -38.969 -30.328 1 89.94 220 GLU A CA 1
ATOM 1716 C C . GLU A 1 220 ? 12.273 -39.812 -30.344 1 89.94 220 GLU A C 1
ATOM 1718 O O . GLU A 1 220 ? 11.234 -39.406 -30.875 1 89.94 220 GLU A O 1
ATOM 1723 N N . SER A 1 221 ? 12.398 -40.969 -29.844 1 90.94 221 SER A N 1
ATOM 1724 C CA . SER A 1 221 ? 11.25 -41.875 -29.75 1 90.94 221 SER A CA 1
ATOM 1725 C C . SER A 1 221 ? 10.164 -41.281 -28.859 1 90.94 221 SER A C 1
ATOM 1727 O O . SER A 1 221 ? 8.977 -41.344 -29.188 1 90.94 221 SER A O 1
ATOM 1729 N N . ALA A 1 222 ? 10.602 -40.781 -27.781 1 91.69 222 ALA A N 1
ATOM 1730 C CA . ALA A 1 222 ? 9.656 -40.156 -26.844 1 91.69 222 ALA A CA 1
ATOM 1731 C C . ALA A 1 222 ? 8.992 -38.938 -27.453 1 91.69 222 ALA A C 1
ATOM 1733 O O . ALA A 1 222 ? 7.82 -38.656 -27.172 1 91.69 222 ALA A O 1
ATOM 1734 N N . LEU A 1 223 ? 9.695 -38.188 -28.281 1 92.69 223 LEU A N 1
ATOM 1735 C CA . LEU A 1 223 ? 9.148 -37.031 -28.953 1 92.69 223 LEU A CA 1
ATOM 1736 C C . LEU A 1 223 ? 8.07 -37.438 -29.953 1 92.69 223 LEU A C 1
ATOM 1738 O O . LEU A 1 223 ? 7.223 -36.594 -30.312 1 92.69 223 LEU A O 1
ATOM 1742 N N . GLY A 1 224 ? 8.133 -38.625 -30.391 1 91.44 224 GLY A N 1
ATOM 1743 C CA . GLY A 1 224 ? 7.156 -39.125 -31.344 1 91.44 224 GLY A CA 1
ATOM 1744 C C . GLY A 1 224 ? 5.801 -39.406 -30.719 1 91.44 224 GLY A C 1
ATOM 1745 O O . GLY A 1 224 ? 4.801 -39.531 -31.422 1 91.44 224 GLY A O 1
ATOM 1746 N N . ILE A 1 225 ? 5.758 -39.5 -29.422 1 92.81 225 ILE A N 1
ATOM 1747 C CA . ILE A 1 225 ? 4.492 -39.688 -28.734 1 92.81 225 ILE A CA 1
ATOM 1748 C C . ILE A 1 225 ? 3.658 -38.438 -28.781 1 92.81 225 ILE A C 1
ATOM 1750 O O . ILE A 1 225 ? 4.043 -37.406 -28.203 1 92.81 225 ILE A O 1
ATOM 1754 N N . GLU A 1 226 ? 2.562 -38.5 -29.391 1 92.56 226 GLU A N 1
ATOM 1755 C CA . GLU A 1 226 ? 1.687 -37.312 -29.484 1 92.56 226 GLU A CA 1
ATOM 1756 C C . GLU A 1 226 ? 0.905 -37.125 -28.188 1 92.56 226 GLU A C 1
ATOM 1758 O O . GLU A 1 226 ? 0.282 -38.062 -27.688 1 92.56 226 GLU A O 1
ATOM 1763 N N . LEU A 1 227 ? 1.001 -35.969 -27.672 1 93.81 227 LEU A N 1
ATOM 1764 C CA . LEU A 1 227 ? 0.188 -35.562 -26.516 1 93.81 227 LEU A CA 1
ATOM 1765 C C . LEU A 1 227 ? -1.103 -34.906 -26.969 1 93.81 227 LEU A C 1
ATOM 1767 O O . LEU A 1 227 ? -1.132 -33.688 -27.188 1 93.81 227 LEU A O 1
ATOM 1771 N N . GLU A 1 228 ? -2.146 -35.594 -27.016 1 94.44 228 GLU A N 1
ATOM 1772 C CA . GLU A 1 228 ? -3.439 -35.094 -27.469 1 94.44 228 GLU A CA 1
ATOM 1773 C C . GLU A 1 228 ? -4.176 -34.375 -26.344 1 94.44 228 GLU A C 1
ATOM 1775 O O . GLU A 1 228 ? -4.383 -34.938 -25.266 1 94.44 228 GLU A O 1
ATOM 1780 N N . GLU A 1 229 ? -4.504 -33.125 -26.594 1 94.12 229 GLU A N 1
ATOM 1781 C CA . GLU A 1 229 ? -5.363 -32.406 -25.656 1 94.12 229 GLU A CA 1
ATOM 1782 C C . GLU A 1 229 ? -6.82 -32.844 -25.797 1 94.12 229 GLU A C 1
ATOM 1784 O O . GLU A 1 229 ? -7.582 -32.25 -26.562 1 94.12 229 GLU A O 1
ATOM 1789 N N . THR A 1 230 ? -7.219 -33.75 -25.031 1 95.5 230 THR A N 1
ATOM 1790 C CA . THR A 1 230 ? -8.539 -34.375 -25.125 1 95.5 230 THR A CA 1
ATOM 1791 C C . THR A 1 230 ? -9.617 -33.438 -24.625 1 95.5 230 THR A C 1
ATOM 1793 O O . THR A 1 230 ? -10.711 -33.344 -25.188 1 95.5 230 THR A O 1
ATOM 1796 N N . TYR A 1 231 ? -9.391 -32.781 -23.531 1 95.25 231 TYR A N 1
ATOM 1797 C CA . TYR A 1 231 ? -10.297 -31.828 -22.922 1 95.25 231 TYR A CA 1
ATOM 1798 C C . TYR A 1 231 ? -9.547 -30.875 -22.016 1 95.25 231 TYR A C 1
ATOM 1800 O O . TYR A 1 231 ? -8.484 -31.203 -21.484 1 95.25 231 TYR A O 1
ATOM 1808 N N . LEU A 1 232 ? -10.094 -29.688 -21.953 1 94.94 232 LEU A N 1
ATOM 1809 C CA . LEU A 1 232 ? -9.469 -28.641 -21.141 1 94.94 232 LEU A CA 1
ATOM 1810 C C . LEU A 1 232 ? -10.5 -27.953 -20.234 1 94.94 232 LEU A C 1
ATOM 1812 O O . LEU A 1 232 ? -11.625 -27.703 -20.672 1 94.94 232 LEU A O 1
ATOM 1816 N N . VAL A 1 233 ? -10.141 -27.766 -18.984 1 95.44 233 VAL A N 1
ATOM 1817 C CA . VAL A 1 233 ? -10.984 -27.016 -18.062 1 95.44 233 VAL A CA 1
ATOM 1818 C C . VAL A 1 233 ? -10.172 -25.875 -17.438 1 95.44 233 VAL A C 1
ATOM 1820 O O . VAL A 1 233 ? -9.039 -26.078 -17.016 1 95.44 233 VAL A O 1
ATOM 1823 N N . GLY A 1 234 ? -10.734 -24.719 -17.422 1 94.81 234 GLY A N 1
ATOM 1824 C CA . GLY A 1 234 ? -10.148 -23.547 -16.781 1 94.81 234 GLY A CA 1
ATOM 1825 C C . GLY A 1 234 ? -10.859 -23.172 -15.5 1 94.81 234 GLY A C 1
ATOM 1826 O O . GLY A 1 234 ? -12.07 -23.359 -15.367 1 94.81 234 GLY A O 1
ATOM 1827 N N . THR A 1 235 ? -10.094 -22.703 -14.531 1 94.44 235 THR A N 1
ATOM 1828 C CA . THR A 1 235 ? -10.625 -22.156 -13.281 1 94.44 235 THR A CA 1
ATOM 1829 C C . THR A 1 235 ? -9.844 -20.938 -12.836 1 94.44 235 THR A C 1
ATOM 1831 O O . THR A 1 235 ? -9.102 -20.344 -13.633 1 94.44 235 THR A O 1
ATOM 1834 N N . GLY A 1 236 ? -10.133 -20.391 -11.641 1 89.31 236 GLY A N 1
ATOM 1835 C CA . GLY A 1 236 ? -9.375 -19.266 -11.094 1 89.31 236 GLY A CA 1
ATOM 1836 C C . GLY A 1 236 ? -10.086 -17.938 -11.234 1 89.31 236 GLY A C 1
ATOM 1837 O O . GLY A 1 236 ? -11.141 -17.859 -11.875 1 89.31 236 GLY A O 1
ATOM 1838 N N . TYR A 1 237 ? -9.469 -16.984 -10.656 1 77.88 237 TYR A N 1
ATOM 1839 C CA . TYR A 1 237 ? -9.977 -15.617 -10.633 1 77.88 237 TYR A CA 1
ATOM 1840 C C . TYR A 1 237 ? -10.18 -15.078 -12.039 1 77.88 237 TYR A C 1
ATOM 1842 O O . TYR A 1 237 ? -11.164 -14.391 -12.32 1 77.88 237 TYR A O 1
ATOM 1850 N N . GLY A 1 238 ? -9.312 -15.406 -12.922 1 76 238 GLY A N 1
ATOM 1851 C CA . GLY A 1 238 ? -9.32 -14.883 -14.281 1 76 238 GLY A CA 1
ATOM 1852 C C . GLY A 1 238 ? -10.133 -15.727 -15.242 1 76 238 GLY A C 1
ATOM 1853 O O . GLY A 1 238 ? -10.172 -15.445 -16.438 1 76 238 GLY A O 1
ATOM 1854 N N . ARG A 1 239 ? -10.906 -16.641 -14.773 1 76.81 239 ARG A N 1
ATOM 1855 C CA . ARG A 1 239 ? -11.555 -17.625 -15.633 1 76.81 239 ARG A CA 1
ATOM 1856 C C . ARG A 1 239 ? -12.586 -16.969 -16.531 1 76.81 239 ARG A C 1
ATOM 1858 O O . ARG A 1 239 ? -12.867 -17.469 -17.625 1 76.81 239 ARG A O 1
ATOM 1865 N N . VAL A 1 240 ? -13 -15.836 -16.109 1 72.5 240 VAL A N 1
ATOM 1866 C CA . VAL A 1 240 ? -14.078 -15.188 -16.844 1 72.5 240 VAL A CA 1
ATOM 1867 C C . VAL A 1 240 ? -13.516 -14.578 -18.125 1 72.5 240 VAL A C 1
ATOM 1869 O O . VAL A 1 240 ? -14.258 -14.352 -19.094 1 72.5 240 VAL A O 1
ATOM 1872 N N . THR A 1 241 ? -12.258 -14.453 -18.188 1 70.25 241 THR A N 1
ATOM 1873 C CA . THR A 1 241 ? -11.633 -13.812 -19.344 1 70.25 241 THR A CA 1
ATOM 1874 C C . THR A 1 241 ? -11.156 -14.859 -20.344 1 70.25 241 THR A C 1
ATOM 1876 O O . THR A 1 241 ? -10.68 -14.508 -21.438 1 70.25 241 THR A O 1
ATOM 1879 N N . LEU A 1 242 ? -11.312 -16.094 -20.016 1 75.62 242 LEU A N 1
ATOM 1880 C CA . LEU A 1 242 ? -10.828 -17.156 -20.891 1 75.62 242 LEU A CA 1
ATOM 1881 C C . LEU A 1 242 ? -11.766 -17.344 -22.078 1 75.62 242 LEU A C 1
ATOM 1883 O O . LEU A 1 242 ? -12.984 -17.266 -21.938 1 75.62 242 LEU A O 1
ATOM 1887 N N . PRO A 1 243 ? -11.117 -17.469 -23.219 1 69.81 243 PRO A N 1
ATOM 1888 C CA . PRO A 1 243 ? -11.922 -17.688 -24.422 1 69.81 243 PRO A CA 1
ATOM 1889 C C . PRO A 1 243 ? -12.477 -19.109 -24.5 1 69.81 243 PRO A C 1
ATOM 1891 O O . PRO A 1 243 ? -12.344 -19.766 -25.547 1 69.81 243 PRO A O 1
ATOM 1894 N N . PHE A 1 244 ? -12.836 -19.656 -23.391 1 76.5 244 PHE A N 1
ATOM 1895 C CA . PHE A 1 244 ? -13.391 -21 -23.391 1 76.5 244 PHE A CA 1
ATOM 1896 C C . PHE A 1 244 ? -14.906 -20.953 -23.219 1 76.5 244 PHE A C 1
ATOM 1898 O O . PHE A 1 244 ? -15.445 -19.984 -22.672 1 76.5 244 PHE A O 1
ATOM 1905 N N . SER A 1 245 ? -15.578 -21.938 -23.781 1 78.94 245 SER A N 1
ATOM 1906 C CA . SER A 1 245 ? -17.016 -22.078 -23.547 1 78.94 245 SER A CA 1
ATOM 1907 C C . SER A 1 245 ? -17.281 -22.406 -22.078 1 78.94 245 SER A C 1
ATOM 1909 O O . SER A 1 245 ? -16.391 -22.844 -21.359 1 78.94 245 SER A O 1
ATOM 1911 N N . LYS A 1 246 ? -18.422 -22.156 -21.656 1 82.5 246 LYS A N 1
ATOM 1912 C CA . LYS A 1 246 ? -18.844 -22.328 -20.266 1 82.5 246 LYS A CA 1
ATOM 1913 C C . LYS A 1 246 ? -18.609 -23.766 -19.797 1 82.5 246 LYS A C 1
ATOM 1915 O O . LYS A 1 246 ? -18.344 -24 -18.625 1 82.5 246 LYS A O 1
ATOM 1920 N N . GLU A 1 247 ? -18.625 -24.688 -20.734 1 86.81 247 GLU A N 1
ATOM 1921 C CA . GLU A 1 247 ? -18.438 -26.094 -20.391 1 86.81 247 GLU A CA 1
ATOM 1922 C C . GLU A 1 247 ? -17 -26.375 -20 1 86.81 247 GLU A C 1
ATOM 1924 O O . GLU A 1 247 ? -16.719 -27.359 -19.312 1 86.81 247 GLU A O 1
ATOM 1929 N N . HIS A 1 248 ? -16.156 -25.5 -20.328 1 91.5 248 HIS A N 1
ATOM 1930 C CA . HIS A 1 248 ? -14.734 -25.656 -20.062 1 91.5 248 HIS A CA 1
ATOM 1931 C C . HIS A 1 248 ? -14.312 -24.859 -18.828 1 91.5 248 HIS A C 1
ATOM 1933 O O . HIS A 1 248 ? -13.117 -24.703 -18.562 1 91.5 248 HIS A O 1
ATOM 1939 N N . ILE A 1 249 ? -15.305 -24.375 -18.062 1 93.38 249 ILE A N 1
ATOM 1940 C CA . ILE A 1 249 ? -14.992 -23.547 -16.906 1 93.38 249 ILE A CA 1
ATOM 1941 C C . ILE A 1 249 ? -15.602 -24.172 -15.656 1 93.38 249 ILE A C 1
ATOM 1943 O O . ILE A 1 249 ? -16.734 -24.656 -15.68 1 93.38 249 ILE A O 1
ATOM 1947 N N . ARG A 1 250 ? -14.828 -24.25 -14.609 1 93.25 250 ARG A N 1
ATOM 1948 C CA . ARG A 1 250 ? -15.297 -24.719 -13.305 1 93.25 250 ARG A CA 1
ATOM 1949 C C . ARG A 1 250 ? -14.906 -23.734 -12.203 1 93.25 250 ARG A C 1
ATOM 1951 O O . ARG A 1 250 ? -13.938 -22.984 -12.344 1 93.25 250 ARG A O 1
ATOM 1958 N N . SER A 1 251 ? -15.695 -23.766 -11.117 1 92.62 251 SER A N 1
ATOM 1959 C CA . SER A 1 251 ? -15.406 -22.922 -9.961 1 92.62 251 SER A CA 1
ATOM 1960 C C . SER A 1 251 ? -14.062 -23.281 -9.336 1 92.62 251 SER A C 1
ATOM 1962 O O . SER A 1 251 ? -13.711 -24.469 -9.234 1 92.62 251 SER A O 1
ATOM 1964 N N . GLU A 1 252 ? -13.375 -22.266 -8.977 1 92.94 252 GLU A N 1
ATOM 1965 C CA . GLU A 1 252 ? -12.086 -22.453 -8.312 1 92.94 252 GLU A CA 1
ATOM 1966 C C . GLU A 1 252 ? -12.242 -23.234 -7.008 1 92.94 252 GLU A C 1
ATOM 1968 O O . GLU A 1 252 ? -11.375 -24.047 -6.656 1 92.94 252 GLU A O 1
ATOM 1973 N N . ILE A 1 253 ? -13.336 -23.016 -6.297 1 95.25 253 ILE A N 1
ATOM 1974 C CA . ILE A 1 253 ? -13.609 -23.688 -5.027 1 95.25 253 ILE A CA 1
ATOM 1975 C C . ILE A 1 253 ? -13.711 -25.188 -5.246 1 95.25 253 ILE A C 1
ATOM 1977 O O . ILE A 1 253 ? -13.109 -25.984 -4.508 1 95.25 253 ILE A O 1
ATOM 1981 N N . LEU A 1 254 ? -14.422 -25.531 -6.262 1 96.44 254 LEU A N 1
ATOM 1982 C CA . LEU A 1 254 ? -14.617 -26.953 -6.562 1 96.44 254 LEU A CA 1
ATOM 1983 C C . LEU A 1 254 ? -13.297 -27.609 -6.965 1 96.44 254 LEU A C 1
ATOM 1985 O O . LEU A 1 254 ? -12.992 -28.719 -6.531 1 96.44 254 LEU A O 1
ATOM 1989 N N . CYS A 1 255 ? -12.531 -26.922 -7.758 1 97.06 255 CYS A N 1
ATOM 1990 C CA . CYS A 1 255 ? -11.273 -27.453 -8.258 1 97.06 255 CYS A CA 1
ATOM 1991 C C . CYS A 1 255 ? -10.273 -27.656 -7.117 1 97.06 255 CYS A C 1
ATOM 1993 O O . CYS A 1 255 ? -9.578 -28.672 -7.07 1 97.06 255 CYS A O 1
ATOM 1995 N N . HIS A 1 256 ? -10.195 -26.734 -6.207 1 97 256 HIS A N 1
ATOM 1996 C CA . HIS A 1 256 ? -9.281 -26.859 -5.078 1 97 256 HIS A CA 1
ATOM 1997 C C . HIS A 1 256 ? -9.711 -28 -4.152 1 97 256 HIS A C 1
ATOM 1999 O O . HIS A 1 256 ? -8.867 -28.75 -3.66 1 97 256 HIS A O 1
ATOM 2005 N N . GLY A 1 257 ? -11.016 -28.094 -3.9 1 97.25 257 GLY A N 1
ATOM 2006 C CA . GLY A 1 257 ? -11.508 -29.219 -3.107 1 97.25 257 GLY A CA 1
ATOM 2007 C C . GLY A 1 257 ? -11.141 -30.562 -3.691 1 97.25 257 GLY A C 1
ATOM 2008 O O . GLY A 1 257 ? -10.578 -31.422 -3 1 97.25 257 GLY A O 1
ATOM 2009 N N . LEU A 1 258 ? -11.477 -30.688 -4.953 1 97.44 258 LEU A N 1
ATOM 2010 C CA . LEU A 1 258 ? -11.211 -31.938 -5.637 1 97.44 258 LEU A CA 1
ATOM 2011 C C . LEU A 1 258 ? -9.711 -32.188 -5.738 1 97.44 258 LEU A C 1
ATOM 2013 O O . LEU A 1 258 ? -9.25 -33.344 -5.531 1 97.44 258 LEU A O 1
ATOM 2017 N N . GLY A 1 259 ? -8.93 -31.188 -6.102 1 97.88 259 GLY A N 1
ATOM 2018 C CA . GLY A 1 259 ? -7.484 -31.312 -6.191 1 97.88 259 GLY A CA 1
ATOM 2019 C C . GLY A 1 259 ? -6.844 -31.75 -4.887 1 97.88 259 GLY A C 1
ATOM 2020 O O . GLY A 1 259 ? -5.965 -32.625 -4.883 1 97.88 259 GLY A O 1
ATOM 2021 N N . ALA A 1 260 ? -7.305 -31.172 -3.816 1 97.94 260 ALA A N 1
ATOM 2022 C CA . ALA A 1 260 ? -6.777 -31.531 -2.506 1 97.94 260 ALA A CA 1
ATOM 2023 C C . ALA A 1 260 ? -7.094 -32.969 -2.168 1 97.94 260 ALA A C 1
ATOM 2025 O O . ALA A 1 260 ? -6.254 -33.688 -1.619 1 97.94 260 ALA A O 1
ATOM 2026 N N . HIS A 1 261 ? -8.273 -33.375 -2.486 1 97.56 261 HIS A N 1
ATOM 2027 C CA . HIS A 1 261 ? -8.688 -34.781 -2.262 1 97.56 261 HIS A CA 1
ATOM 2028 C C . HIS A 1 261 ? -7.848 -35.75 -3.086 1 97.56 261 HIS A C 1
ATOM 2030 O O . HIS A 1 261 ? -7.496 -36.812 -2.611 1 97.56 261 HIS A O 1
ATOM 2036 N N . MET A 1 262 ? -7.535 -35.344 -4.25 1 97 262 MET A N 1
ATOM 2037 C CA . MET A 1 262 ? -6.719 -36.188 -5.121 1 97 262 MET A CA 1
ATOM 2038 C C . MET A 1 262 ? -5.312 -36.375 -4.555 1 97 262 MET A C 1
ATOM 2040 O O . MET A 1 262 ? -4.719 -37.438 -4.656 1 97 262 MET A O 1
ATOM 2044 N N . MET A 1 263 ? -4.84 -35.281 -3.988 1 96.75 263 MET A N 1
ATOM 2045 C CA . MET A 1 263 ? -3.504 -35.344 -3.402 1 96.75 263 MET A CA 1
ATOM 2046 C C . MET A 1 263 ? -3.5 -36.188 -2.123 1 96.75 263 MET A C 1
ATOM 2048 O O . MET A 1 263 ? -2.572 -36.938 -1.885 1 96.75 263 MET A O 1
ATOM 2052 N N . TYR A 1 264 ? -4.527 -35.969 -1.351 1 97.94 264 TYR A N 1
ATOM 2053 C CA . TYR A 1 264 ? -4.703 -36.656 -0.085 1 97.94 264 TYR A CA 1
ATOM 2054 C C . TYR A 1 264 ? -6.156 -37.062 0.115 1 97.94 264 TYR A C 1
ATOM 2056 O O . TYR A 1 264 ? -6.957 -36.312 0.664 1 97.94 264 TYR A O 1
ATOM 2064 N N . PRO A 1 265 ? -6.461 -38.312 -0.148 1 97.06 265 PRO A N 1
ATOM 2065 C CA . PRO A 1 265 ? -7.852 -38.781 -0.153 1 97.06 265 PRO A CA 1
ATOM 2066 C C . PRO A 1 265 ? -8.523 -38.625 1.209 1 97.06 265 PRO A C 1
ATOM 2068 O O . PRO A 1 265 ? -9.758 -38.562 1.291 1 97.06 265 PRO A O 1
ATOM 2071 N N . GLY A 1 266 ? -7.785 -38.562 2.23 1 97.38 266 GLY A N 1
ATOM 2072 C CA . GLY A 1 266 ? -8.328 -38.406 3.57 1 97.38 266 GLY A CA 1
ATOM 2073 C C . GLY A 1 266 ? -8.695 -36.969 3.902 1 97.38 266 GLY A C 1
ATOM 2074 O O . GLY A 1 266 ? -9.297 -36.688 4.949 1 97.38 266 GLY A O 1
ATOM 2075 N N . THR A 1 267 ? -8.445 -36.031 2.965 1 97.94 267 THR A N 1
ATOM 2076 C CA . THR A 1 267 ? -8.695 -34.625 3.203 1 97.94 267 THR A CA 1
ATOM 2077 C C . THR A 1 267 ? -10.188 -34.344 3.398 1 97.94 267 THR A C 1
ATOM 2079 O O . THR A 1 267 ? -11.008 -34.812 2.619 1 97.94 267 THR A O 1
ATOM 2082 N N . ARG A 1 26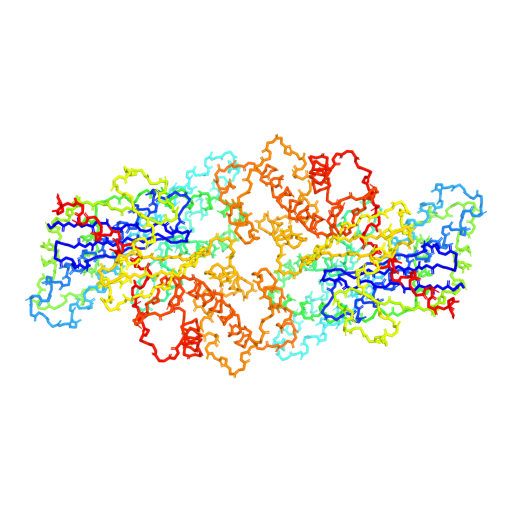8 ? -10.531 -33.594 4.469 1 98.25 268 ARG A N 1
ATOM 2083 C CA . ARG A 1 268 ? -11.906 -33.156 4.691 1 98.25 268 ARG A CA 1
ATOM 2084 C C . ARG A 1 268 ? -11.984 -31.641 4.84 1 98.25 268 ARG A C 1
ATOM 2086 O O . ARG A 1 268 ? -13.055 -31.062 4.688 1 98.25 268 ARG A O 1
ATOM 2093 N N . THR A 1 269 ? -10.898 -31.062 5.145 1 98.44 269 THR A N 1
ATOM 2094 C CA . THR A 1 269 ? -10.797 -29.625 5.262 1 98.44 269 THR A CA 1
ATOM 2095 C C . THR A 1 269 ? -9.609 -29.094 4.453 1 98.44 269 THR A C 1
ATOM 2097 O O . THR A 1 269 ? -8.492 -29.594 4.578 1 98.44 269 THR A O 1
ATOM 2100 N N . VAL A 1 270 ? -9.844 -28.062 3.617 1 98.38 270 VAL A N 1
ATOM 2101 C CA . VAL A 1 270 ? -8.805 -27.484 2.779 1 98.38 270 VAL A CA 1
ATOM 2102 C C . VAL A 1 270 ? -8.633 -26 3.125 1 98.38 270 VAL A C 1
ATOM 2104 O O . VAL A 1 270 ? -9.617 -25.266 3.244 1 98.38 270 VAL A O 1
ATOM 2107 N N . LEU A 1 271 ? -7.473 -25.562 3.391 1 98.31 271 LEU A N 1
ATOM 2108 C CA . LEU A 1 271 ? -7.105 -24.141 3.438 1 98.31 271 LEU A CA 1
ATOM 2109 C C . LEU A 1 271 ? -6.266 -23.766 2.225 1 98.31 271 LEU A C 1
ATOM 2111 O O . LEU A 1 271 ? -5.227 -24.375 1.962 1 98.31 271 LEU A O 1
ATOM 2115 N N . ASP A 1 272 ? -6.738 -22.875 1.49 1 96.94 272 ASP A N 1
ATOM 2116 C CA . ASP A 1 272 ? -5.992 -22.344 0.356 1 96.94 272 ASP A CA 1
ATOM 2117 C C . ASP A 1 272 ? -5.676 -20.859 0.56 1 96.94 272 ASP A C 1
ATOM 2119 O O . ASP A 1 272 ? -6.586 -20.031 0.674 1 96.94 272 ASP A O 1
ATOM 2123 N N . ILE A 1 273 ? -4.426 -20.531 0.662 1 95.5 273 ILE A N 1
ATOM 2124 C CA . ILE A 1 273 ? -4.023 -19.125 0.727 1 95.5 273 ILE A CA 1
ATOM 2125 C C . ILE A 1 273 ? -3.271 -18.75 -0.546 1 95.5 273 ILE A C 1
ATOM 2127 O O . ILE A 1 273 ? -2.088 -19.062 -0.694 1 95.5 273 ILE A O 1
ATOM 2131 N N . GLY A 1 274 ? -3.924 -18 -1.382 1 91.25 274 GLY A N 1
ATOM 2132 C CA . GLY A 1 274 ? -3.338 -17.516 -2.621 1 91.25 274 GLY A CA 1
ATOM 2133 C C . GLY A 1 274 ? -2.824 -16.094 -2.525 1 91.25 274 GLY A C 1
ATOM 2134 O O . GLY A 1 274 ? -2.6 -15.578 -1.426 1 91.25 274 GLY A O 1
ATOM 2135 N N . GLY A 1 275 ? -2.609 -15.555 -3.635 1 86.81 275 GLY A N 1
ATOM 2136 C CA . GLY A 1 275 ? -2.139 -14.18 -3.674 1 86.81 275 GLY A CA 1
ATOM 2137 C C . GLY A 1 275 ? -3.211 -13.172 -3.312 1 86.81 275 GLY A C 1
ATOM 2138 O O . GLY A 1 275 ? -2.939 -12.188 -2.619 1 86.81 275 GLY A O 1
ATOM 2139 N N . GLN A 1 276 ? -4.453 -13.352 -3.693 1 86.94 276 GLN A N 1
ATOM 2140 C CA . GLN A 1 276 ? -5.496 -12.344 -3.557 1 86.94 276 GLN A CA 1
ATOM 2141 C C . GLN A 1 276 ? -6.602 -12.812 -2.617 1 86.94 276 GLN A C 1
ATOM 2143 O O . GLN A 1 276 ? -7.445 -12.023 -2.197 1 86.94 276 GLN A O 1
ATOM 2148 N N . ASP A 1 277 ? -6.559 -14.117 -2.326 1 91.69 277 ASP A N 1
ATOM 2149 C CA . ASP A 1 277 ? -7.68 -14.602 -1.523 1 91.69 277 ASP A CA 1
ATOM 2150 C C . ASP A 1 277 ? -7.246 -15.742 -0.608 1 91.69 277 ASP A C 1
ATOM 2152 O O . ASP A 1 277 ? -6.133 -16.25 -0.73 1 91.69 277 ASP A O 1
ATOM 2156 N N . THR A 1 278 ? -7.988 -16 0.351 1 95.75 278 THR A N 1
ATOM 2157 C CA . THR A 1 278 ? -7.898 -17.141 1.267 1 95.75 278 THR A CA 1
ATOM 2158 C C . THR A 1 278 ? -9.211 -17.906 1.298 1 95.75 278 THR A C 1
ATOM 2160 O O . THR A 1 278 ? -10.289 -17.312 1.318 1 95.75 278 THR A O 1
ATOM 2163 N N . LYS A 1 279 ? -9.172 -19.266 1.166 1 96.56 279 LYS A N 1
ATOM 2164 C CA . LYS A 1 279 ? -10.359 -20.125 1.154 1 96.56 279 LYS A CA 1
ATOM 2165 C C . LYS A 1 279 ? -10.273 -21.203 2.232 1 96.56 279 LYS A C 1
ATOM 2167 O O . LYS A 1 279 ? -9.227 -21.812 2.426 1 96.56 279 LYS A O 1
ATOM 2172 N N . GLY A 1 280 ? -11.328 -21.297 2.988 1 98.06 280 GLY A N 1
ATOM 2173 C CA . GLY A 1 280 ? -11.617 -22.484 3.781 1 98.06 280 GLY A CA 1
ATOM 2174 C C . GLY A 1 280 ? -12.703 -23.359 3.18 1 98.06 280 GLY A C 1
ATOM 2175 O O . GLY A 1 280 ? -13.82 -22.906 2.965 1 98.06 280 GLY A O 1
ATOM 2176 N N . ILE A 1 281 ? -12.359 -24.609 2.895 1 97.94 281 ILE A N 1
ATOM 2177 C CA . ILE A 1 281 ? -13.266 -25.469 2.146 1 97.94 281 ILE A CA 1
ATOM 2178 C C . ILE A 1 281 ? -13.492 -26.781 2.91 1 97.94 281 ILE A C 1
ATOM 2180 O O . ILE A 1 281 ? -12.531 -27.438 3.316 1 97.94 281 ILE A O 1
ATOM 2184 N N . GLN A 1 282 ? -14.75 -27.062 3.105 1 98.31 282 GLN A N 1
ATOM 2185 C CA . GLN A 1 282 ? -15.133 -28.375 3.637 1 98.31 282 GLN A CA 1
ATOM 2186 C C . GLN A 1 282 ? -15.547 -29.312 2.518 1 98.31 282 GLN A C 1
ATOM 2188 O O . GLN A 1 282 ? -16.375 -28.969 1.671 1 98.31 282 GLN A O 1
ATOM 2193 N N . ILE A 1 283 ? -14.945 -30.516 2.49 1 98.06 283 ILE A N 1
ATOM 2194 C CA . ILE A 1 283 ? -15.305 -31.453 1.434 1 98.06 283 ILE A CA 1
ATOM 2195 C C . ILE A 1 283 ? -15.719 -32.781 2.049 1 98.06 283 ILE A C 1
ATOM 2197 O O . ILE A 1 283 ? -15.344 -33.094 3.182 1 98.06 283 ILE A O 1
ATOM 2201 N N . ASP A 1 284 ? -16.484 -33.562 1.304 1 97.25 284 ASP A N 1
ATOM 2202 C CA . ASP A 1 284 ? -16.906 -34.875 1.772 1 97.25 284 ASP A CA 1
ATOM 2203 C C . ASP A 1 284 ? -15.898 -35.969 1.379 1 97.25 284 ASP A C 1
ATOM 2205 O O . ASP A 1 284 ? -14.781 -35.656 0.971 1 97.25 284 ASP A O 1
ATOM 2209 N N . GLY A 1 285 ? -16.234 -37.219 1.559 1 95.75 285 GLY A N 1
ATOM 2210 C CA . GLY A 1 285 ? -15.336 -38.312 1.35 1 95.75 285 GLY A CA 1
ATOM 2211 C C . GLY A 1 285 ? -15.031 -38.594 -0.115 1 95.75 285 GLY A C 1
ATOM 2212 O O . GLY A 1 285 ? -14.148 -39.375 -0.441 1 95.75 285 GLY A O 1
ATOM 2213 N N . HIS A 1 286 ? -15.664 -37.844 -1.042 1 94.12 286 HIS A N 1
ATOM 2214 C CA . HIS A 1 286 ? -15.453 -38 -2.477 1 94.12 286 HIS A CA 1
ATOM 2215 C C . HIS A 1 286 ? -14.844 -36.75 -3.094 1 94.12 286 HIS A C 1
ATOM 2217 O O . HIS A 1 286 ? -14.758 -36.625 -4.32 1 94.12 286 HIS A O 1
ATOM 2223 N N . GLY A 1 287 ? -14.484 -35.781 -2.262 1 94.88 287 GLY A N 1
ATOM 2224 C CA . GLY A 1 287 ? -13.859 -34.562 -2.738 1 94.88 287 GLY A CA 1
ATOM 2225 C C . GLY A 1 287 ? -14.859 -33.531 -3.186 1 94.88 287 GLY A C 1
ATOM 2226 O O . GLY A 1 287 ? -14.492 -32.531 -3.832 1 94.88 287 GLY A O 1
ATOM 2227 N N . ILE A 1 288 ? -16.109 -33.719 -2.82 1 95.31 288 ILE A N 1
ATOM 2228 C CA . ILE A 1 288 ? -17.156 -32.781 -3.186 1 95.31 288 ILE A CA 1
ATOM 2229 C C . ILE A 1 288 ? -17.281 -31.719 -2.105 1 95.31 288 ILE A C 1
ATOM 2231 O O . ILE A 1 288 ? -17.359 -32.031 -0.915 1 95.31 288 ILE A O 1
ATOM 2235 N N . VAL A 1 289 ? -17.375 -30.5 -2.539 1 97 289 VAL A N 1
ATOM 2236 C CA . VAL A 1 289 ? -17.422 -29.359 -1.621 1 97 289 VAL A CA 1
ATOM 2237 C C . VAL A 1 289 ? -18.781 -29.328 -0.917 1 97 289 VAL A C 1
ATOM 2239 O O . VAL A 1 289 ? -19.828 -29.391 -1.565 1 97 289 VAL A O 1
ATOM 2242 N N . GLU A 1 290 ? -18.75 -29.203 0.366 1 97.19 290 GLU A N 1
ATOM 2243 C CA . GLU A 1 290 ? -19.953 -29.125 1.18 1 97.19 290 GLU A CA 1
ATOM 2244 C C . GLU A 1 290 ? -20.203 -27.703 1.656 1 97.19 290 GLU A C 1
ATOM 2246 O O . GLU A 1 290 ? -21.359 -27.266 1.771 1 97.19 290 GLU A O 1
ATOM 2251 N N . ASN A 1 291 ? -19.188 -27.062 2.018 1 96.69 291 ASN A N 1
ATOM 2252 C CA . ASN A 1 291 ? -19.234 -25.688 2.508 1 96.69 291 ASN A CA 1
ATOM 2253 C C . ASN A 1 291 ? -17.906 -24.969 2.248 1 96.69 291 ASN A C 1
ATOM 2255 O O . ASN A 1 291 ? -16.875 -25.609 2.072 1 96.69 291 ASN A O 1
ATOM 2259 N N . PHE A 1 292 ? -18.031 -23.656 2.219 1 97.44 292 PHE A N 1
ATOM 2260 C CA . PHE A 1 292 ? -16.797 -22.906 2.031 1 97.44 292 PHE A CA 1
ATOM 2261 C C . PHE A 1 292 ? -16.953 -21.469 2.555 1 97.44 292 PHE A C 1
ATOM 2263 O O . PHE A 1 292 ? -18.078 -21 2.746 1 97.44 292 PHE A O 1
ATOM 2270 N N . GLN A 1 293 ? -15.836 -20.859 2.99 1 97.19 293 GLN A N 1
ATOM 2271 C CA . GLN A 1 293 ? -15.672 -19.453 3.299 1 97.19 293 GLN A CA 1
ATOM 2272 C C . GLN A 1 293 ? -14.461 -18.859 2.586 1 97.19 293 GLN A C 1
ATOM 2274 O O . GLN A 1 293 ? -13.445 -19.547 2.424 1 97.19 293 GLN A O 1
ATOM 2279 N N . MET A 1 294 ? -14.602 -17.672 2.141 1 95 294 MET A N 1
ATOM 2280 C CA . MET A 1 294 ? -13.484 -17.062 1.417 1 95 294 MET A CA 1
ATOM 2281 C C . MET A 1 294 ? -13.312 -15.602 1.807 1 95 294 MET A C 1
ATOM 2283 O O . MET A 1 294 ? -14.273 -14.945 2.217 1 95 294 MET A O 1
ATOM 2287 N N . ASN A 1 295 ? -12.102 -15.164 1.853 1 93.06 295 ASN A N 1
ATOM 2288 C CA . ASN A 1 295 ? -11.758 -13.742 1.901 1 93.06 295 ASN A CA 1
ATOM 2289 C C . ASN A 1 295 ? -11.094 -13.281 0.606 1 93.06 295 ASN A C 1
ATOM 2291 O O . ASN A 1 295 ? -10.008 -13.758 0.257 1 93.06 295 ASN A O 1
ATOM 2295 N N . ASP A 1 296 ? -11.766 -12.43 -0.107 1 88.31 296 ASP A N 1
ATOM 2296 C CA . ASP A 1 296 ? -11.219 -11.867 -1.335 1 88.31 296 ASP A CA 1
ATOM 2297 C C . ASP A 1 296 ? -11.312 -10.344 -1.33 1 88.31 296 ASP A C 1
ATOM 2299 O O . ASP A 1 296 ? -11.219 -9.703 -2.383 1 88.31 296 ASP A O 1
ATOM 2303 N N . ARG A 1 297 ? -11.523 -9.828 -0.094 1 89 297 ARG A N 1
ATOM 2304 C CA . ARG A 1 297 ? -11.797 -8.391 -0.005 1 89 297 ARG A CA 1
ATOM 2305 C C . ARG A 1 297 ? -10.672 -7.664 0.715 1 89 297 ARG A C 1
ATOM 2307 O O . ARG A 1 297 ? -10.516 -6.449 0.562 1 89 297 ARG A O 1
ATOM 2314 N N . CYS A 1 298 ? -9.961 -8.406 1.483 1 91.75 298 CYS A N 1
ATOM 2315 C CA . CYS A 1 298 ? -8.914 -7.809 2.309 1 91.75 298 CYS A CA 1
ATOM 2316 C C . CYS A 1 298 ? -7.574 -8.492 2.066 1 91.75 298 CYS A C 1
ATOM 2318 O O . CYS A 1 298 ? -7.469 -9.711 2.16 1 91.75 298 CYS A O 1
ATOM 2320 N N . ALA A 1 299 ? -6.605 -7.773 1.842 1 92.81 299 ALA A N 1
ATOM 2321 C CA . ALA A 1 299 ? -5.293 -8.312 1.5 1 92.81 299 ALA A CA 1
ATOM 2322 C C . ALA A 1 299 ? -4.586 -8.859 2.736 1 92.81 299 ALA A C 1
ATOM 2324 O O . ALA A 1 299 ? -3.611 -9.609 2.623 1 92.81 299 ALA A O 1
ATOM 2325 N N . ALA A 1 300 ? -5.066 -8.539 3.924 1 92.88 300 ALA A N 1
ATOM 2326 C CA . ALA A 1 300 ? -4.355 -8.805 5.172 1 92.88 300 ALA A CA 1
ATOM 2327 C C . ALA A 1 300 ? -4.305 -10.297 5.473 1 92.88 300 ALA A C 1
ATOM 2329 O O . ALA A 1 300 ? -3.537 -10.742 6.328 1 92.88 300 ALA A O 1
ATOM 2330 N N . GLY A 1 301 ? -4.992 -11.094 4.762 1 90.38 301 GLY A N 1
ATOM 2331 C CA . GLY A 1 301 ? -5.027 -12.523 5.035 1 90.38 301 GLY A CA 1
ATOM 2332 C C . GLY A 1 301 ? -4.512 -13.367 3.885 1 90.38 301 GLY A C 1
ATOM 2333 O O . GLY A 1 301 ? -4.734 -14.578 3.848 1 90.38 301 GLY A O 1
ATOM 2334 N N . CYS A 1 302 ? -3.902 -12.727 2.949 1 92.56 302 CYS A N 1
ATOM 2335 C CA . CYS A 1 302 ? -3.51 -13.484 1.766 1 92.56 302 CYS A CA 1
ATOM 2336 C C . CYS A 1 302 ? -2.072 -13.172 1.369 1 92.56 302 CYS A C 1
ATOM 2338 O O . CYS A 1 302 ? -1.342 -12.523 2.125 1 92.56 302 CYS A O 1
ATOM 2340 N N . GLY A 1 303 ? -1.64 -13.656 0.328 1 91.88 303 GLY A N 1
ATOM 2341 C CA . GLY A 1 303 ? -0.256 -13.555 -0.108 1 91.88 303 GLY A CA 1
ATOM 2342 C C . GLY A 1 303 ? 0.171 -12.133 -0.403 1 91.88 303 GLY A C 1
ATOM 2343 O O . GLY A 1 303 ? 1.338 -11.773 -0.224 1 91.88 303 GLY A O 1
ATOM 2344 N N . ARG A 1 304 ? -0.719 -11.344 -0.752 1 90.75 304 ARG A N 1
ATOM 2345 C CA . ARG A 1 304 ? -0.397 -9.953 -1.047 1 90.75 304 ARG A CA 1
ATOM 2346 C C . ARG A 1 304 ? 0.112 -9.234 0.198 1 90.75 304 ARG A C 1
ATOM 2348 O O . ARG A 1 304 ? 0.922 -8.305 0.099 1 90.75 304 ARG A O 1
ATOM 2355 N N . TYR A 1 305 ? -0.309 -9.695 1.338 1 94.38 305 TYR A N 1
ATOM 2356 C CA . TYR A 1 305 ? 0.205 -9.188 2.605 1 94.38 305 TYR A CA 1
ATOM 2357 C C . TYR A 1 305 ? 1.717 -9.359 2.689 1 94.38 305 TYR A C 1
ATOM 2359 O O . TYR A 1 305 ? 2.443 -8.398 2.969 1 94.38 305 TYR A O 1
ATOM 2367 N N . LEU A 1 306 ? 2.113 -10.531 2.357 1 93.5 306 LEU A N 1
ATOM 2368 C CA . LEU A 1 306 ? 3.535 -10.852 2.414 1 93.5 306 LEU A CA 1
ATOM 2369 C C . LEU A 1 306 ? 4.305 -10.109 1.327 1 93.5 306 LEU A C 1
ATOM 2371 O O . LEU A 1 306 ? 5.438 -9.68 1.548 1 93.5 306 LEU A O 1
ATOM 2375 N N . GLY A 1 307 ? 3.729 -10.078 0.137 1 89.94 307 GLY A N 1
ATOM 2376 C CA . GLY A 1 307 ? 4.348 -9.289 -0.919 1 89.94 307 GLY A CA 1
ATOM 2377 C C . GLY A 1 307 ? 4.594 -7.848 -0.525 1 89.94 307 GLY A C 1
ATOM 2378 O O . GLY A 1 307 ? 5.672 -7.301 -0.783 1 89.94 307 GLY A O 1
ATOM 2379 N N . TYR A 1 308 ? 3.617 -7.215 0.116 1 90.31 308 TYR A N 1
ATOM 2380 C CA . TYR A 1 308 ? 3.725 -5.836 0.576 1 90.31 308 TYR A CA 1
ATOM 2381 C C . TYR A 1 308 ? 4.844 -5.684 1.599 1 90.31 308 TYR A C 1
ATOM 2383 O O . TYR A 1 308 ? 5.633 -4.742 1.529 1 90.31 308 TYR A O 1
ATOM 2391 N N . ILE A 1 309 ? 4.875 -6.586 2.52 1 91.19 309 ILE A N 1
ATOM 2392 C CA . ILE A 1 309 ? 5.887 -6.551 3.574 1 91.19 309 ILE A CA 1
ATOM 2393 C C . ILE A 1 309 ? 7.277 -6.703 2.961 1 91.19 309 ILE A C 1
ATOM 2395 O O . ILE A 1 309 ? 8.227 -6.035 3.379 1 91.19 309 ILE A O 1
ATOM 2399 N N . ALA A 1 310 ? 7.391 -7.633 1.986 1 89.31 310 ALA A N 1
ATOM 2400 C CA . ALA A 1 310 ? 8.664 -7.828 1.301 1 89.31 310 ALA A CA 1
ATOM 2401 C C . ALA A 1 310 ? 9.141 -6.531 0.652 1 89.31 310 ALA A C 1
ATOM 2403 O O . ALA A 1 310 ? 10.32 -6.172 0.755 1 89.31 310 ALA A O 1
ATOM 2404 N N . ASP A 1 311 ? 8.227 -5.875 0.04 1 80.88 311 ASP A N 1
ATOM 2405 C CA . ASP A 1 311 ? 8.547 -4.602 -0.601 1 80.88 311 ASP A CA 1
ATOM 2406 C C . ASP A 1 311 ? 8.992 -3.568 0.427 1 80.88 311 ASP A C 1
ATOM 2408 O O . ASP A 1 311 ? 9.969 -2.85 0.207 1 80.88 311 ASP A O 1
ATOM 2412 N N . GLU A 1 312 ? 8.258 -3.475 1.542 1 81.19 312 GLU A N 1
ATOM 2413 C CA . GLU A 1 312 ? 8.586 -2.533 2.609 1 81.19 312 GLU A CA 1
ATOM 2414 C C . GLU A 1 312 ? 9.977 -2.797 3.17 1 81.19 312 GLU A C 1
ATOM 2416 O O . GLU A 1 312 ? 10.672 -1.867 3.592 1 81.19 312 GLU A O 1
ATOM 2421 N N . MET A 1 313 ? 10.391 -4.027 3.109 1 80.12 313 MET A N 1
ATOM 2422 C CA . MET A 1 313 ? 11.68 -4.418 3.682 1 80.12 313 MET A CA 1
ATOM 2423 C C . MET A 1 313 ? 12.758 -4.469 2.605 1 80.12 313 MET A C 1
ATOM 2425 O O . MET A 1 313 ? 13.914 -4.781 2.896 1 80.12 313 MET A O 1
ATOM 2429 N N . ASN A 1 314 ? 12.32 -4.246 1.397 1 72.56 314 ASN A N 1
ATOM 2430 C CA . ASN A 1 314 ? 13.234 -4.32 0.26 1 72.56 314 ASN A CA 1
ATOM 2431 C C . ASN A 1 314 ? 13.898 -5.688 0.167 1 72.56 314 ASN A C 1
ATOM 2433 O O . ASN A 1 314 ? 15.125 -5.781 0.083 1 72.56 314 ASN A O 1
ATOM 2437 N N . MET A 1 315 ? 13.062 -6.688 0.295 1 75.75 315 MET A N 1
ATOM 2438 C CA . MET A 1 315 ? 13.531 -8.07 0.215 1 75.75 315 MET A CA 1
ATOM 2439 C C . MET A 1 315 ? 12.664 -8.875 -0.748 1 75.75 315 MET A C 1
ATOM 2441 O O . MET A 1 315 ? 11.57 -8.453 -1.117 1 75.75 315 MET A O 1
ATOM 2445 N N . GLY A 1 316 ? 13.211 -10.023 -1.143 1 78.25 316 GLY A N 1
ATOM 2446 C CA . GLY A 1 316 ? 12.422 -10.953 -1.934 1 78.25 316 GLY A CA 1
ATOM 2447 C C . GLY A 1 316 ? 11.406 -11.719 -1.109 1 78.25 316 GLY A C 1
ATOM 2448 O O . GLY A 1 316 ? 11.633 -12 0.068 1 78.25 316 GLY A O 1
ATOM 2449 N N . LEU A 1 317 ? 10.289 -11.977 -1.756 1 84.31 317 LEU A N 1
ATOM 2450 C CA . LEU A 1 317 ? 9.211 -12.703 -1.096 1 84.31 317 LEU A CA 1
ATOM 2451 C C . LEU A 1 317 ? 9.734 -14.008 -0.488 1 84.31 317 LEU A C 1
ATOM 2453 O O . LEU A 1 317 ? 9.328 -14.391 0.612 1 84.31 317 LEU A O 1
ATOM 2457 N N . HIS A 1 318 ? 10.672 -14.703 -1.107 1 82.44 318 HIS A N 1
ATOM 2458 C CA . HIS A 1 318 ? 11.172 -16.016 -0.696 1 82.44 318 HIS A CA 1
ATOM 2459 C C . HIS A 1 318 ? 12.07 -15.891 0.534 1 82.44 318 HIS A C 1
ATOM 2461 O O . HIS A 1 318 ? 12.328 -16.891 1.216 1 82.44 318 HIS A O 1
ATOM 2467 N N . GLU A 1 319 ? 12.453 -14.656 0.839 1 86.06 319 GLU A N 1
ATOM 2468 C CA . GLU A 1 319 ? 13.367 -14.438 1.954 1 86.06 319 GLU A CA 1
ATOM 2469 C C . GLU A 1 319 ? 12.609 -14.25 3.264 1 86.06 319 GLU A C 1
ATOM 2471 O O . GLU A 1 319 ? 13.18 -14.391 4.348 1 86.06 319 GLU A O 1
ATOM 2476 N N . LEU A 1 320 ? 11.383 -13.984 3.17 1 91.94 320 LEU A N 1
ATOM 2477 C CA . LEU A 1 320 ? 10.602 -13.648 4.355 1 91.94 320 LEU A CA 1
ATOM 2478 C C . LEU A 1 320 ? 10.5 -14.844 5.297 1 91.94 320 LEU A C 1
ATOM 2480 O O . LEU A 1 320 ? 10.719 -14.711 6.504 1 91.94 320 LEU A O 1
ATOM 2484 N N . GLY A 1 321 ? 10.164 -16.016 4.762 1 94.19 321 GLY A N 1
ATOM 2485 C CA . GLY A 1 321 ? 9.977 -17.219 5.551 1 94.19 321 GLY A CA 1
ATOM 2486 C C . GLY A 1 321 ? 11.211 -17.609 6.348 1 94.19 321 GLY A C 1
ATOM 2487 O O . GLY A 1 321 ? 11.18 -17.641 7.578 1 94.19 321 GLY A O 1
ATOM 2488 N N . PRO A 1 322 ? 12.266 -17.797 5.637 1 92.69 322 PRO A N 1
ATOM 2489 C CA . PRO A 1 322 ? 13.508 -18.172 6.309 1 92.69 322 PRO A CA 1
ATOM 2490 C C . PRO A 1 322 ? 13.938 -17.172 7.375 1 92.69 322 PRO A C 1
ATOM 2492 O O . PRO A 1 322 ? 14.391 -17.578 8.453 1 92.69 322 PRO A O 1
ATOM 2495 N N . LEU A 1 323 ? 13.828 -15.922 7.105 1 92.31 323 LEU A N 1
ATOM 2496 C CA . LEU A 1 323 ? 14.211 -14.914 8.086 1 92.31 323 LEU A CA 1
ATOM 2497 C C . LEU A 1 323 ? 13.305 -14.992 9.32 1 92.31 323 LEU A C 1
ATOM 2499 O O . LEU A 1 323 ? 13.789 -14.898 10.445 1 92.31 323 LEU A O 1
ATOM 2503 N N . ALA A 1 324 ? 12.031 -15.141 9.148 1 96.25 324 ALA A N 1
ATOM 2504 C CA . ALA A 1 324 ? 11.086 -15.25 10.25 1 96.25 324 ALA A CA 1
ATOM 2505 C C . ALA A 1 324 ? 11.383 -16.469 11.117 1 96.25 324 ALA A C 1
ATOM 2507 O O . ALA A 1 324 ? 11.188 -16.438 12.336 1 96.25 324 ALA A O 1
ATOM 2508 N N . MET A 1 325 ? 11.914 -17.531 10.508 1 96.94 325 MET A N 1
ATOM 2509 C CA . MET A 1 325 ? 12.195 -18.781 11.203 1 96.94 325 MET A CA 1
ATOM 2510 C C . MET A 1 325 ? 13.344 -18.594 12.203 1 96.94 325 MET A C 1
ATOM 2512 O O . MET A 1 325 ? 13.508 -19.406 13.117 1 96.94 325 MET A O 1
ATOM 2516 N N . GLN A 1 326 ? 14.047 -17.578 12.047 1 95.62 326 GLN A N 1
ATOM 2517 C CA . GLN A 1 326 ? 15.188 -17.312 12.922 1 95.62 326 GLN A CA 1
ATOM 2518 C C . GLN A 1 326 ? 14.742 -16.641 14.211 1 95.62 326 GLN A C 1
ATOM 2520 O O . GLN A 1 326 ? 15.531 -16.484 15.141 1 95.62 326 GLN A O 1
ATOM 2525 N N . SER A 1 327 ? 13.523 -16.312 14.258 1 96.06 327 SER A N 1
ATOM 2526 C CA . SER A 1 327 ? 13.031 -15.562 15.414 1 96.06 327 SER A CA 1
ATOM 2527 C C . SER A 1 327 ? 12.969 -16.453 16.656 1 96.06 327 SER A C 1
ATOM 2529 O O . SER A 1 327 ? 12.578 -17.609 16.578 1 96.06 327 SER A O 1
ATOM 2531 N N . SER A 1 328 ? 13.336 -15.844 17.766 1 93.25 328 SER A N 1
ATOM 2532 C CA . SER A 1 328 ? 13.18 -16.516 19.062 1 93.25 328 SER A CA 1
ATOM 2533 C C . SER A 1 328 ? 12.156 -15.797 19.938 1 93.25 328 SER A C 1
ATOM 2535 O O . SER A 1 328 ? 11.695 -16.344 20.938 1 93.25 328 SER A O 1
ATOM 2537 N N . ARG A 1 329 ? 11.867 -14.609 19.594 1 94.38 329 ARG A N 1
ATOM 2538 C CA . ARG A 1 329 ? 10.898 -13.805 20.328 1 94.38 329 ARG A CA 1
ATOM 2539 C C . ARG A 1 329 ? 9.961 -13.07 19.391 1 94.38 329 ARG A C 1
ATOM 2541 O O . ARG A 1 329 ? 10.055 -11.844 19.234 1 94.38 329 ARG A O 1
ATOM 2548 N N . PRO A 1 330 ? 8.977 -13.766 18.812 1 94.81 330 PRO A N 1
ATOM 2549 C CA . PRO A 1 330 ? 8.078 -13.133 17.844 1 94.81 330 PRO A CA 1
ATOM 2550 C C . PRO A 1 330 ? 7.371 -11.898 18.391 1 94.81 330 PRO A C 1
ATOM 2552 O O . PRO A 1 330 ? 6.879 -11.922 19.531 1 94.81 330 PRO A O 1
ATOM 2555 N N . ALA A 1 331 ? 7.352 -10.836 17.656 1 94.25 331 ALA A N 1
ATOM 2556 C CA . ALA A 1 331 ? 6.695 -9.594 18.062 1 94.25 331 ALA A CA 1
ATOM 2557 C C . ALA A 1 331 ? 5.176 -9.727 18 1 94.25 331 ALA A C 1
ATOM 2559 O O . ALA A 1 331 ? 4.641 -10.484 17.188 1 94.25 331 ALA A O 1
ATOM 2560 N N . ARG A 1 332 ? 4.531 -9.047 18.844 1 92.69 332 ARG A N 1
ATOM 2561 C CA . ARG A 1 332 ? 3.078 -8.953 18.781 1 92.69 332 ARG A CA 1
ATOM 2562 C C . ARG A 1 332 ? 2.646 -7.848 17.812 1 92.69 332 ARG A C 1
ATOM 2564 O O . ARG A 1 332 ? 2.918 -6.672 18.062 1 92.69 332 ARG A O 1
ATOM 2571 N N . ILE A 1 333 ? 2.039 -8.289 16.766 1 91.19 333 ILE A N 1
ATOM 2572 C CA . ILE A 1 333 ? 1.581 -7.316 15.773 1 91.19 333 ILE A CA 1
ATOM 2573 C C . ILE A 1 333 ? 0.143 -6.906 16.078 1 91.19 333 ILE A C 1
ATOM 2575 O O . ILE A 1 333 ? -0.743 -7.758 16.188 1 91.19 333 ILE A O 1
ATOM 2579 N N . ASN A 1 334 ? -0.149 -5.641 16.125 1 84.38 334 ASN A N 1
ATOM 2580 C CA . ASN A 1 334 ? -1.455 -5.113 16.516 1 84.38 334 ASN A CA 1
ATOM 2581 C C . ASN A 1 334 ? -2.287 -4.73 15.297 1 84.38 334 ASN A C 1
ATOM 2583 O O . ASN A 1 334 ? -3.518 -4.695 15.367 1 84.38 334 ASN A O 1
ATOM 2587 N N . SER A 1 335 ? -1.609 -4.523 14.25 1 86 335 SER A N 1
ATOM 2588 C CA . SER A 1 335 ? -2.301 -4.023 13.062 1 86 335 SER A CA 1
ATOM 2589 C C . SER A 1 335 ? -3.014 -5.152 12.328 1 86 335 SER A C 1
ATOM 2591 O O . SER A 1 335 ? -2.484 -6.258 12.219 1 86 335 SER A O 1
ATOM 2593 N N . THR A 1 336 ? -4.219 -4.848 11.906 1 88 336 THR A N 1
ATOM 2594 C CA . THR A 1 336 ? -4.98 -5.824 11.141 1 88 336 THR A CA 1
ATOM 2595 C C . THR A 1 336 ? -4.977 -5.473 9.656 1 88 336 THR A C 1
ATOM 2597 O O . THR A 1 336 ? -5.359 -6.293 8.812 1 88 336 THR A O 1
ATOM 2600 N N . CYS A 1 337 ? -4.656 -4.301 9.352 1 93.38 337 CYS A N 1
ATOM 2601 C CA . CYS A 1 337 ? -4.609 -3.799 7.984 1 93.38 337 CYS A CA 1
ATOM 2602 C C . CYS A 1 337 ? -3.197 -3.885 7.422 1 93.38 337 CYS A C 1
ATOM 2604 O O . CYS A 1 337 ? -2.225 -3.611 8.125 1 93.38 337 CYS A O 1
ATOM 2606 N N . THR A 1 338 ? -3.066 -4.316 6.141 1 94.44 338 THR A N 1
ATOM 2607 C CA . THR A 1 338 ? -1.77 -4.508 5.504 1 94.44 338 THR A CA 1
ATOM 2608 C C . THR A 1 338 ? -0.967 -3.209 5.512 1 94.44 338 THR A C 1
ATOM 2610 O O . THR A 1 338 ? 0.217 -3.209 5.855 1 94.44 338 THR A O 1
ATOM 2613 N N . VAL A 1 339 ? -1.584 -2.152 5.199 1 92.25 339 VAL A N 1
ATOM 2614 C CA . VAL A 1 339 ? -0.919 -0.855 5.117 1 92.25 339 VAL A CA 1
ATOM 2615 C C . VAL A 1 339 ? -0.442 -0.431 6.504 1 92.25 339 VAL A C 1
ATOM 2617 O O . VAL A 1 339 ? 0.682 0.052 6.66 1 92.25 339 VAL A O 1
ATOM 2620 N N . PHE A 1 340 ? -1.27 -0.628 7.516 1 91 340 PHE A N 1
ATOM 2621 C CA . PHE A 1 340 ? -0.897 -0.267 8.875 1 91 340 PHE A CA 1
ATOM 2622 C C . PHE A 1 340 ? 0.178 -1.206 9.414 1 91 340 PHE A C 1
ATOM 2624 O O . PHE A 1 340 ? 1.027 -0.797 10.211 1 91 340 PHE A O 1
ATOM 2631 N N . ALA A 1 341 ? 0.144 -2.438 9.008 1 92.88 341 ALA A N 1
ATOM 2632 C CA . ALA A 1 341 ? 1.204 -3.371 9.375 1 92.88 341 ALA A CA 1
ATOM 2633 C C . ALA A 1 341 ? 2.557 -2.902 8.852 1 92.88 341 ALA A C 1
ATOM 2635 O O . ALA A 1 341 ? 3.582 -3.062 9.516 1 92.88 341 ALA A O 1
ATOM 2636 N N . GLY A 1 342 ? 2.553 -2.379 7.621 1 89.06 342 GLY A N 1
ATOM 2637 C CA . GLY A 1 342 ? 3.77 -1.798 7.074 1 89.06 342 GLY A CA 1
ATOM 2638 C C . GLY A 1 342 ? 4.289 -0.631 7.895 1 89.06 342 GLY A C 1
ATOM 2639 O O . GLY A 1 342 ? 5.496 -0.513 8.117 1 89.06 342 GLY A O 1
ATOM 2640 N N . ALA A 1 343 ? 3.395 0.226 8.281 1 83.56 343 ALA A N 1
ATOM 2641 C CA . ALA A 1 343 ? 3.779 1.351 9.133 1 83.56 343 ALA A CA 1
ATOM 2642 C C . ALA A 1 343 ? 4.344 0.865 10.469 1 83.56 343 ALA A C 1
ATOM 2644 O O . ALA A 1 343 ? 5.348 1.393 10.953 1 83.56 343 ALA A O 1
ATOM 2645 N N . GLU A 1 344 ? 3.68 -0.068 11.039 1 87 344 GLU A N 1
ATOM 2646 C CA . GLU A 1 344 ? 4.141 -0.648 12.297 1 87 344 GLU A CA 1
ATOM 2647 C C . GLU A 1 344 ? 5.52 -1.288 12.141 1 87 344 GLU A C 1
ATOM 2649 O O . GLU A 1 344 ? 6.371 -1.167 13.023 1 87 344 GLU A O 1
ATOM 2654 N N . LEU A 1 345 ? 5.699 -1.957 11.047 1 89.5 345 LEU A N 1
ATOM 2655 C CA . LEU A 1 345 ? 6.992 -2.549 10.727 1 89.5 345 LEU A CA 1
ATOM 2656 C C . LEU A 1 345 ? 8.086 -1.488 10.711 1 89.5 345 LEU A C 1
ATOM 2658 O O . LEU A 1 345 ? 9.133 -1.654 11.344 1 89.5 345 LEU A O 1
ATOM 2662 N N . ARG A 1 346 ? 7.836 -0.405 10.055 1 79.06 346 ARG A N 1
ATOM 2663 C CA . ARG A 1 346 ? 8.82 0.672 9.953 1 79.06 346 ARG A CA 1
ATOM 2664 C C . ARG A 1 346 ? 9.117 1.261 11.328 1 79.06 346 ARG A C 1
ATOM 2666 O O . ARG A 1 346 ? 10.281 1.523 11.656 1 79.06 346 ARG A O 1
ATOM 2673 N N . ASP A 1 347 ? 8.07 1.471 12.031 1 78 347 ASP A N 1
ATOM 2674 C CA . ASP A 1 347 ? 8.227 2.018 13.375 1 78 347 ASP A CA 1
ATOM 2675 C C . ASP A 1 347 ? 9.094 1.106 14.242 1 78 347 ASP A C 1
ATOM 2677 O O . ASP A 1 347 ? 9.992 1.576 14.938 1 78 347 ASP A O 1
ATOM 2681 N N . ARG A 1 348 ? 8.828 -0.114 14.195 1 84.56 348 ARG A N 1
ATOM 2682 C CA . ARG A 1 348 ? 9.547 -1.075 15.031 1 84.56 348 ARG A CA 1
ATOM 2683 C C . ARG A 1 348 ? 11 -1.205 14.586 1 84.56 348 ARG A C 1
ATOM 2685 O O . ARG A 1 348 ? 11.898 -1.354 15.422 1 84.56 348 ARG A O 1
ATOM 2692 N N . LEU A 1 349 ? 11.172 -1.182 13.289 1 77.75 349 LEU A N 1
ATOM 2693 C CA . LEU A 1 349 ? 12.539 -1.196 12.773 1 77.75 349 LEU A CA 1
ATOM 2694 C C . LEU A 1 349 ? 13.312 0.027 13.25 1 77.75 349 LEU A C 1
ATOM 2696 O O . LEU A 1 349 ? 14.484 -0.08 13.625 1 77.75 349 LEU A O 1
ATOM 2700 N N . SER A 1 350 ? 12.656 1.141 13.25 1 68.69 350 SER A N 1
ATOM 2701 C CA . SER A 1 350 ? 13.289 2.383 13.672 1 68.69 350 SER A CA 1
ATOM 2702 C C . SER A 1 350 ? 13.656 2.34 15.156 1 68.69 350 SER A C 1
ATOM 2704 O O . SER A 1 350 ? 14.609 2.996 15.578 1 68.69 350 SER A O 1
ATOM 2706 N N . LEU A 1 351 ? 12.922 1.554 15.906 1 73.62 351 LEU A N 1
ATOM 2707 C CA . LEU A 1 351 ? 13.156 1.406 17.344 1 73.62 351 LEU A CA 1
ATOM 2708 C C . LEU A 1 351 ? 14.211 0.333 17.609 1 73.62 351 LEU A C 1
ATOM 2710 O O . LEU A 1 351 ? 14.539 0.059 18.766 1 73.62 351 LEU A O 1
ATOM 2714 N N . GLY A 1 352 ? 14.625 -0.309 16.547 1 73.31 352 GLY A N 1
ATOM 2715 C CA . GLY A 1 352 ? 15.742 -1.224 16.672 1 73.31 352 GLY A CA 1
ATOM 2716 C C . GLY A 1 352 ? 15.32 -2.666 16.891 1 73.31 352 GLY A C 1
ATOM 2717 O O . GLY A 1 352 ? 16.156 -3.523 17.188 1 73.31 352 GLY A O 1
ATOM 2718 N N . GLU A 1 353 ? 14.117 -2.928 16.766 1 86.75 353 GLU A N 1
ATOM 2719 C CA . GLU A 1 353 ? 13.672 -4.312 16.891 1 86.75 353 GLU A CA 1
ATOM 2720 C C . GLU A 1 353 ? 14.227 -5.176 15.766 1 86.75 353 GLU A C 1
ATOM 2722 O O . GLU A 1 353 ? 14.422 -4.691 14.648 1 86.75 353 GLU A O 1
ATOM 2727 N N . LYS A 1 354 ? 14.406 -6.441 16.094 1 88.94 354 LYS A N 1
ATOM 2728 C CA . LYS A 1 354 ? 14.992 -7.344 15.094 1 88.94 354 LYS A CA 1
ATOM 2729 C C . LYS A 1 354 ? 13.992 -7.648 13.977 1 88.94 354 LYS A C 1
ATOM 2731 O O . LYS A 1 354 ? 12.812 -7.863 14.234 1 88.94 354 LYS A O 1
ATOM 2736 N N . ARG A 1 355 ? 14.5 -7.727 12.836 1 90.19 355 ARG A N 1
ATOM 2737 C CA . ARG A 1 355 ? 13.68 -7.996 11.656 1 90.19 355 ARG A CA 1
ATOM 2738 C C . ARG A 1 355 ? 12.992 -9.352 11.758 1 90.19 355 ARG A C 1
ATOM 2740 O O . ARG A 1 355 ? 11.812 -9.484 11.43 1 90.19 355 ARG A O 1
ATOM 2747 N N . GLU A 1 356 ? 13.766 -10.359 12.227 1 94.69 356 GLU A N 1
ATOM 2748 C CA . GLU A 1 356 ? 13.234 -11.719 12.305 1 94.69 356 GLU A CA 1
ATOM 2749 C C . GLU A 1 356 ? 12.078 -11.805 13.289 1 94.69 356 GLU A C 1
ATOM 2751 O O . GLU A 1 356 ? 11.125 -12.555 13.07 1 94.69 356 GLU A O 1
ATOM 2756 N N . ASP A 1 357 ? 12.109 -11.031 14.336 1 96.12 357 ASP A N 1
ATOM 2757 C CA . ASP A 1 357 ? 11.047 -11.031 15.336 1 96.12 357 ASP A CA 1
ATOM 2758 C C . ASP A 1 357 ? 9.781 -10.375 14.797 1 96.12 357 ASP A C 1
ATOM 2760 O O . ASP A 1 357 ? 8.672 -10.867 15.031 1 96.12 357 ASP A O 1
ATOM 2764 N N . ILE A 1 358 ? 9.953 -9.289 14.117 1 95.38 358 ILE A N 1
ATOM 2765 C CA . ILE A 1 358 ? 8.82 -8.586 13.523 1 95.38 358 ILE A CA 1
ATOM 2766 C C . ILE A 1 358 ? 8.156 -9.469 12.477 1 95.38 358 ILE A C 1
ATOM 2768 O O . ILE A 1 358 ? 6.93 -9.609 12.453 1 95.38 358 ILE A O 1
ATOM 2772 N N . LEU A 1 359 ? 8.961 -10.133 11.664 1 95.56 359 LEU A N 1
ATOM 2773 C CA . LEU A 1 359 ? 8.453 -10.977 10.586 1 95.56 359 LEU A CA 1
ATOM 2774 C C . LEU A 1 359 ? 7.699 -12.18 11.148 1 95.56 359 LEU A C 1
ATOM 2776 O O . LEU A 1 359 ? 6.684 -12.594 10.586 1 95.56 359 LEU A O 1
ATOM 2780 N N . ALA A 1 360 ? 8.219 -12.742 12.219 1 97.06 360 ALA A N 1
ATOM 2781 C CA . ALA A 1 360 ? 7.52 -13.859 12.852 1 97.06 360 ALA A CA 1
ATOM 2782 C C . ALA A 1 360 ? 6.125 -13.445 13.312 1 97.06 360 ALA A C 1
ATOM 2784 O O . ALA A 1 360 ? 5.156 -14.188 13.141 1 97.06 360 ALA A O 1
ATOM 2785 N N . GLY A 1 361 ? 6.082 -12.289 13.867 1 96.88 361 GLY A N 1
ATOM 2786 C CA . GLY A 1 361 ? 4.793 -11.758 14.281 1 96.88 361 GLY A CA 1
ATOM 2787 C C . GLY A 1 361 ? 3.842 -11.531 13.117 1 96.88 361 GLY A C 1
ATOM 2788 O O . GLY A 1 361 ? 2.646 -11.812 13.227 1 96.88 361 GLY A O 1
ATOM 2789 N N . LEU A 1 362 ? 4.363 -11.039 12.062 1 96.44 362 LEU A N 1
ATOM 2790 C CA . LEU A 1 362 ? 3.555 -10.758 10.883 1 96.44 362 LEU A CA 1
ATOM 2791 C C . LEU A 1 362 ? 3.039 -12.055 10.258 1 96.44 362 LEU A C 1
ATOM 2793 O O . LEU A 1 362 ? 1.906 -12.102 9.773 1 96.44 362 LEU A O 1
ATOM 2797 N N . HIS A 1 363 ? 3.832 -13.109 10.242 1 97 363 HIS A N 1
ATOM 2798 C CA . HIS A 1 363 ? 3.383 -14.406 9.75 1 97 363 HIS A CA 1
ATOM 2799 C C . HIS A 1 363 ? 2.258 -14.961 10.617 1 97 363 HIS A C 1
ATOM 2801 O O . HIS A 1 363 ? 1.29 -15.523 10.094 1 97 363 HIS A O 1
ATOM 2807 N N . ARG A 1 364 ? 2.375 -14.789 11.883 1 96.62 364 ARG A N 1
ATOM 2808 C CA . ARG A 1 364 ? 1.315 -15.258 12.773 1 96.62 364 ARG A CA 1
ATOM 2809 C C . ARG A 1 364 ? 0.009 -14.523 12.5 1 96.62 364 ARG A C 1
ATOM 2811 O O . ARG A 1 364 ? -1.067 -15.117 12.539 1 96.62 364 ARG A O 1
ATOM 2818 N N . ALA A 1 365 ? 0.121 -13.25 12.25 1 95.19 365 ALA A N 1
ATOM 2819 C CA . ALA A 1 365 ? -1.062 -12.438 11.992 1 95.19 365 ALA A CA 1
ATOM 2820 C C . ALA A 1 365 ? -1.828 -12.953 10.773 1 95.19 365 ALA A C 1
ATOM 2822 O O . ALA A 1 365 ? -3.059 -13.031 10.797 1 95.19 365 ALA A O 1
ATOM 2823 N N . ILE A 1 366 ? -1.19 -13.289 9.711 1 94.81 366 ILE A N 1
ATOM 2824 C CA . ILE A 1 366 ? -1.841 -13.766 8.492 1 94.81 366 ILE A CA 1
ATOM 2825 C C . ILE A 1 366 ? -2.533 -15.102 8.773 1 94.81 366 ILE A C 1
ATOM 2827 O O . ILE A 1 366 ? -3.656 -15.328 8.32 1 94.81 366 ILE A O 1
ATOM 2831 N N . ILE A 1 367 ? -1.853 -15.969 9.5 1 96.69 367 ILE A N 1
ATOM 2832 C CA . ILE A 1 367 ? -2.393 -17.297 9.734 1 96.69 367 ILE A CA 1
ATOM 2833 C C . ILE A 1 367 ? -3.562 -17.219 10.711 1 96.69 367 ILE A C 1
ATOM 2835 O O . ILE A 1 367 ? -4.523 -17.984 10.602 1 96.69 367 ILE A O 1
ATOM 2839 N N . LEU A 1 368 ? -3.523 -16.266 11.625 1 96.19 368 LEU A N 1
ATOM 2840 C CA . LEU A 1 368 ? -4.664 -16.047 12.508 1 96.19 368 LEU A CA 1
ATOM 2841 C C . LEU A 1 368 ? -5.918 -15.727 11.703 1 96.19 368 LEU A C 1
ATOM 2843 O O . LEU A 1 368 ? -7.012 -16.188 12.031 1 96.19 368 LEU A O 1
ATOM 2847 N N . ARG A 1 369 ? -5.777 -14.977 10.703 1 95.25 369 ARG A N 1
ATOM 2848 C CA . ARG A 1 369 ? -6.906 -14.641 9.844 1 95.25 369 ARG A CA 1
ATOM 2849 C C . ARG A 1 369 ? -7.398 -15.875 9.086 1 95.25 369 ARG A C 1
ATOM 2851 O O . ARG A 1 369 ? -8.602 -16.047 8.891 1 95.25 369 ARG A O 1
ATOM 2858 N N . ALA A 1 370 ? -6.469 -16.672 8.648 1 96.44 370 ALA A N 1
ATOM 2859 C CA . ALA A 1 370 ? -6.824 -17.906 7.957 1 96.44 370 ALA A CA 1
ATOM 2860 C C . ALA A 1 370 ? -7.613 -18.844 8.867 1 96.44 370 ALA A C 1
ATOM 2862 O O . ALA A 1 370 ? -8.578 -19.469 8.438 1 96.44 370 ALA A O 1
ATOM 2863 N N . ILE A 1 371 ? -7.219 -18.891 10.148 1 96.75 371 ILE A N 1
ATOM 2864 C CA . ILE A 1 371 ? -7.895 -19.75 11.117 1 96.75 371 ILE A CA 1
ATOM 2865 C C . ILE A 1 371 ? -9.328 -19.266 11.32 1 96.75 371 ILE A C 1
ATOM 2867 O O . ILE A 1 371 ? -10.25 -20.062 11.484 1 96.75 371 ILE A O 1
ATOM 2871 N N . SER A 1 372 ? -9.484 -17.969 11.281 1 96.25 372 SER A N 1
ATOM 2872 C CA . SER A 1 372 ? -10.828 -17.422 11.391 1 96.25 372 SER A CA 1
ATOM 2873 C C . SER A 1 372 ? -11.711 -17.875 10.234 1 96.25 372 SER A C 1
ATOM 2875 O O . SER A 1 372 ? -12.898 -18.125 10.414 1 96.25 372 SER A O 1
ATOM 2877 N N . ILE A 1 373 ? -11.219 -17.938 9.062 1 96.56 373 ILE A N 1
ATOM 2878 C CA . ILE A 1 373 ? -11.938 -18.375 7.871 1 96.56 373 ILE A CA 1
ATOM 2879 C C . ILE A 1 373 ? -12.289 -19.844 7.992 1 96.56 373 ILE A C 1
ATOM 2881 O O . ILE A 1 373 ? -13.406 -20.25 7.668 1 96.56 373 ILE A O 1
ATOM 2885 N N . ILE A 1 374 ? -11.344 -20.609 8.5 1 97.12 374 ILE A N 1
ATOM 2886 C CA . ILE A 1 374 ? -11.547 -22.047 8.688 1 97.12 374 ILE A CA 1
ATOM 2887 C C . ILE A 1 374 ? -12.664 -22.281 9.703 1 97.12 374 ILE A C 1
ATOM 2889 O O . ILE A 1 374 ? -13.539 -23.125 9.492 1 97.12 374 ILE A O 1
ATOM 2893 N N . SER A 1 375 ? -12.648 -21.5 10.766 1 96.75 375 SER A N 1
ATOM 2894 C CA . SER A 1 375 ? -13.664 -21.641 11.805 1 96.75 375 SER A CA 1
ATOM 2895 C C . SER A 1 375 ? -15.055 -21.344 11.258 1 96.75 375 SER A C 1
ATOM 2897 O O . SER A 1 375 ? -16.016 -22.047 11.578 1 96.75 375 SER A O 1
ATOM 2899 N N . ARG A 1 376 ? -15.172 -20.391 10.383 1 96.31 376 ARG A N 1
ATOM 2900 C CA . ARG A 1 376 ? -16.453 -20 9.812 1 96.31 376 ARG A CA 1
ATOM 2901 C C . ARG A 1 376 ? -16.922 -20.984 8.75 1 96.31 376 ARG A C 1
ATOM 2903 O O . ARG A 1 376 ? -18.109 -21.094 8.469 1 96.31 376 ARG A O 1
ATOM 2910 N N . SER A 1 377 ? -16 -21.703 8.133 1 96.06 377 SER A N 1
ATOM 2911 C CA . SER A 1 377 ? -16.344 -22.641 7.074 1 96.06 377 SER A CA 1
ATOM 2912 C C . SER A 1 377 ? -16.844 -23.953 7.656 1 96.06 377 SER A C 1
ATOM 2914 O O . SER A 1 377 ? -17.484 -24.75 6.953 1 96.06 377 SER A O 1
ATOM 2916 N N . GLY A 1 378 ? -16.547 -24.266 8.898 1 95.38 378 GLY A N 1
ATOM 2917 C CA . GLY A 1 378 ? -17 -25.5 9.516 1 95.38 378 GLY A CA 1
ATOM 2918 C C . GLY A 1 378 ? -15.977 -26.109 10.453 1 95.38 378 GLY A C 1
ATOM 2919 O O . GLY A 1 378 ? -16.203 -27.188 11.016 1 95.38 378 GLY A O 1
ATOM 2920 N N . GLY A 1 379 ? -14.883 -25.391 10.586 1 95.88 379 GLY A N 1
ATOM 2921 C CA . GLY A 1 379 ? -13.844 -25.922 11.453 1 95.88 379 GLY A CA 1
ATOM 2922 C C . GLY A 1 379 ? -12.953 -26.938 10.773 1 95.88 379 GLY A C 1
ATOM 2923 O O . GLY A 1 379 ? -12.695 -26.844 9.57 1 95.88 379 GLY A O 1
ATOM 2924 N N . VAL A 1 380 ? -12.289 -27.766 11.617 1 96.25 380 VAL A N 1
ATOM 2925 C CA . VAL A 1 380 ? -11.375 -28.766 11.078 1 96.25 380 VAL A CA 1
ATOM 2926 C C . VAL A 1 380 ? -11.945 -30.172 11.312 1 96.25 380 VAL A C 1
ATOM 2928 O O . VAL A 1 380 ? -12.266 -30.531 12.445 1 96.25 380 VAL A O 1
ATOM 2931 N N . THR A 1 381 ? -12.055 -30.875 10.234 1 92.12 381 THR A N 1
ATOM 2932 C CA . THR A 1 381 ? -12.562 -32.25 10.281 1 92.12 381 THR A CA 1
ATOM 2933 C C . THR A 1 381 ? -11.547 -33.219 9.688 1 92.12 381 THR A C 1
ATOM 2935 O O . THR A 1 381 ? -11.109 -33.031 8.547 1 92.12 381 THR A O 1
ATOM 2938 N N . ASP A 1 382 ? -11.086 -34.25 10.406 1 92.25 382 ASP A N 1
ATOM 2939 C CA . ASP A 1 382 ? -10.203 -35.312 9.977 1 92.25 382 ASP A CA 1
ATOM 2940 C C . ASP A 1 382 ? -8.852 -34.781 9.516 1 92.25 382 ASP A C 1
ATOM 2942 O O . ASP A 1 382 ? -8.117 -34.188 10.297 1 92.25 382 ASP A O 1
ATOM 2946 N N . GLN A 1 383 ? -8.641 -34.938 8.125 1 97.44 383 GLN A N 1
ATOM 2947 C CA . GLN A 1 383 ? -7.34 -34.469 7.648 1 97.44 383 GLN A CA 1
ATOM 2948 C C . GLN A 1 383 ? -7.445 -33.062 7.027 1 97.44 383 GLN A C 1
ATOM 2950 O O . GLN A 1 383 ? -8.414 -32.781 6.328 1 97.44 383 GLN A O 1
ATOM 2955 N N . PHE A 1 384 ? -6.473 -32.281 7.398 1 98 384 PHE A N 1
ATOM 2956 C CA . PHE A 1 384 ? -6.379 -30.891 6.977 1 98 384 PHE A CA 1
ATOM 2957 C C . PHE A 1 384 ? -5.309 -30.719 5.906 1 98 384 PHE A C 1
ATOM 2959 O O . PHE A 1 384 ? -4.145 -31.078 6.117 1 98 384 PHE A O 1
ATOM 2966 N N . THR A 1 385 ? -5.695 -30.203 4.727 1 98.25 385 THR A N 1
ATOM 2967 C CA . THR A 1 385 ? -4.738 -30 3.646 1 98.25 385 THR A CA 1
ATOM 2968 C C . THR A 1 385 ? -4.531 -28.516 3.383 1 98.25 385 THR A C 1
ATOM 2970 O O . THR A 1 385 ? -5.496 -27.766 3.178 1 98.25 385 THR A O 1
ATOM 2973 N N . PHE A 1 386 ? -3.27 -28.047 3.426 1 97.94 386 PHE A N 1
ATOM 2974 C CA . PHE A 1 386 ? -2.889 -26.672 3.172 1 97.94 386 PHE A CA 1
ATOM 2975 C C . PHE A 1 386 ? -2.352 -26.5 1.756 1 97.94 386 PHE A C 1
ATOM 2977 O O . PHE A 1 386 ? -1.388 -27.172 1.371 1 97.94 386 PHE A O 1
ATOM 2984 N N . THR A 1 387 ? -3.033 -25.609 0.951 1 95.5 387 THR A N 1
ATOM 2985 C CA . THR A 1 387 ? -2.658 -25.406 -0.443 1 95.5 387 THR A CA 1
ATOM 2986 C C . THR A 1 387 ? -2.406 -23.922 -0.717 1 95.5 387 THR A C 1
ATOM 2988 O O . THR A 1 387 ? -2.594 -23.078 0.164 1 95.5 387 THR A O 1
ATOM 2991 N N . GLY A 1 388 ? -1.943 -23.672 -2.004 1 91.12 388 GLY A N 1
ATOM 2992 C CA . GLY A 1 388 ? -1.647 -22.312 -2.41 1 91.12 388 GLY A CA 1
ATOM 2993 C C . GLY A 1 388 ? -0.175 -21.969 -2.305 1 91.12 388 GLY A C 1
ATOM 2994 O O . GLY A 1 388 ? 0.615 -22.75 -1.766 1 91.12 388 GLY A O 1
ATOM 2995 N N . GLY A 1 389 ? 0.109 -20.75 -2.756 1 87.94 389 GLY A N 1
ATOM 2996 C CA . GLY A 1 389 ? 1.496 -20.328 -2.787 1 87.94 389 GLY A CA 1
ATOM 2997 C C . GLY A 1 389 ? 2.086 -20.109 -1.405 1 87.94 389 GLY A C 1
ATOM 2998 O O . GLY A 1 389 ? 3.279 -20.328 -1.193 1 87.94 389 GLY A O 1
ATOM 2999 N N . VAL A 1 390 ? 1.268 -19.719 -0.435 1 92.5 390 VAL A N 1
ATOM 3000 C CA . VAL A 1 390 ? 1.74 -19.391 0.907 1 92.5 390 VAL A CA 1
ATOM 3001 C C . VAL A 1 390 ? 2.105 -20.672 1.651 1 92.5 390 VAL A C 1
ATOM 3003 O O . VAL A 1 390 ? 2.855 -20.641 2.629 1 92.5 390 VAL A O 1
ATOM 3006 N N . ALA A 1 391 ? 1.626 -21.828 1.182 1 93.94 391 ALA A N 1
ATOM 3007 C CA . ALA A 1 391 ? 1.931 -23.109 1.801 1 93.94 391 ALA A CA 1
ATOM 3008 C C . ALA A 1 391 ? 3.41 -23.453 1.657 1 93.94 391 ALA A C 1
ATOM 3010 O O . ALA A 1 391 ? 3.92 -24.328 2.352 1 93.94 391 ALA A O 1
ATOM 3011 N N . LYS A 1 392 ? 4.121 -22.75 0.788 1 90.62 392 LYS A N 1
ATOM 3012 C CA . LYS A 1 392 ? 5.555 -22.969 0.612 1 90.62 392 LYS A CA 1
ATOM 3013 C C . LYS A 1 392 ? 6.363 -22.172 1.631 1 90.62 392 LYS A C 1
ATOM 3015 O O . LYS A 1 392 ? 7.559 -22.422 1.814 1 90.62 392 LYS A O 1
ATOM 3020 N N . ASN A 1 393 ? 5.758 -21.25 2.299 1 93.75 393 ASN A N 1
ATOM 3021 C CA . ASN A 1 393 ? 6.41 -20.422 3.307 1 93.75 393 ASN A CA 1
ATOM 3022 C C . ASN A 1 393 ? 6.527 -21.156 4.645 1 93.75 393 ASN A C 1
ATOM 3024 O O . ASN A 1 393 ? 5.52 -21.375 5.316 1 93.75 393 ASN A O 1
ATOM 3028 N N . GLU A 1 394 ? 7.723 -21.5 5.047 1 95.5 394 GLU A N 1
ATOM 3029 C CA . GLU A 1 394 ? 7.957 -22.344 6.219 1 95.5 394 GLU A CA 1
ATOM 3030 C C . GLU A 1 394 ? 7.441 -21.672 7.488 1 95.5 394 GLU A C 1
ATOM 3032 O O . GLU A 1 394 ? 6.949 -22.344 8.398 1 95.5 394 GLU A O 1
ATOM 3037 N N . ALA A 1 395 ? 7.602 -20.375 7.559 1 96.94 395 ALA A N 1
ATOM 3038 C CA . ALA A 1 395 ? 7.125 -19.656 8.742 1 96.94 395 ALA A CA 1
ATOM 3039 C C . ALA A 1 395 ? 5.602 -19.703 8.836 1 96.94 395 ALA A C 1
ATOM 3041 O O . ALA A 1 395 ? 5.047 -19.844 9.922 1 96.94 395 ALA A O 1
ATOM 3042 N N . ALA A 1 396 ? 4.945 -19.531 7.73 1 96.81 396 ALA A N 1
ATOM 3043 C CA . ALA A 1 396 ? 3.49 -19.656 7.703 1 96.81 396 ALA A CA 1
ATOM 3044 C C . ALA A 1 396 ? 3.039 -21.047 8.148 1 96.81 396 ALA A C 1
ATOM 3046 O O . ALA A 1 396 ? 2.086 -21.172 8.914 1 96.81 396 ALA A O 1
ATOM 3047 N N . VAL A 1 397 ? 3.73 -22.062 7.664 1 97 397 VAL A N 1
ATOM 3048 C CA . VAL A 1 397 ? 3.408 -23.453 8 1 97 397 VAL A CA 1
ATOM 3049 C C . VAL A 1 397 ? 3.58 -23.672 9.5 1 97 397 VAL A C 1
ATOM 3051 O O . VAL A 1 397 ? 2.75 -24.328 10.133 1 97 397 VAL A O 1
ATOM 3054 N N . ARG A 1 398 ? 4.66 -23.156 10.016 1 97.06 398 ARG A N 1
ATOM 3055 C CA . ARG A 1 398 ? 4.906 -23.297 11.453 1 97.06 398 ARG A CA 1
ATOM 3056 C C . ARG A 1 398 ? 3.77 -22.688 12.266 1 97.06 398 ARG A C 1
ATOM 3058 O O . ARG A 1 398 ? 3.271 -23.312 13.203 1 97.06 398 ARG A O 1
ATOM 3065 N N . GLU A 1 399 ? 3.387 -21.469 11.898 1 96.81 399 GLU A N 1
ATOM 3066 C CA . GLU A 1 399 ? 2.318 -20.797 12.625 1 96.81 399 GLU A CA 1
ATOM 3067 C C . GLU A 1 399 ? 0.989 -21.531 12.453 1 96.81 399 GLU A C 1
ATOM 3069 O O . GLU A 1 399 ? 0.18 -21.578 13.383 1 96.81 399 GLU A O 1
ATOM 3074 N N . LEU A 1 400 ? 0.735 -22.062 11.289 1 97.75 400 LEU A N 1
ATOM 3075 C CA . LEU A 1 400 ? -0.481 -22.828 11.047 1 97.75 400 LEU A CA 1
ATOM 3076 C C . LEU A 1 400 ? -0.55 -24.031 11.969 1 97.75 400 LEU A C 1
ATOM 3078 O O . LEU A 1 400 ? -1.584 -24.297 12.594 1 97.75 400 LEU A O 1
ATOM 3082 N N . ARG A 1 401 ? 0.517 -24.797 12 1 97.38 401 ARG A N 1
ATOM 3083 C CA . ARG A 1 401 ? 0.567 -25.984 12.852 1 97.38 401 ARG A CA 1
ATOM 3084 C C . ARG A 1 401 ? 0.303 -25.625 14.312 1 97.38 401 ARG A C 1
ATOM 3086 O O . ARG A 1 401 ? -0.455 -26.312 15 1 97.38 401 ARG A O 1
ATOM 3093 N N . LYS A 1 402 ? 0.937 -24.547 14.781 1 96.62 402 LYS A N 1
ATOM 3094 C CA . LYS A 1 402 ? 0.753 -24.094 16.156 1 96.62 402 LYS A CA 1
ATOM 3095 C C . LYS A 1 402 ? -0.705 -23.734 16.422 1 96.62 402 LYS A C 1
ATOM 3097 O O . LYS A 1 402 ? -1.279 -24.172 17.422 1 96.62 402 LYS A O 1
ATOM 3102 N N . LEU A 1 403 ? -1.244 -22.984 15.547 1 96.25 403 LEU A N 1
ATOM 3103 C CA . LEU A 1 403 ? -2.592 -22.484 15.766 1 96.25 403 LEU A CA 1
ATOM 3104 C C . LEU A 1 403 ? -3.625 -23.594 15.633 1 96.25 403 LEU A C 1
ATOM 3106 O O . LEU A 1 403 ? -4.641 -23.578 16.328 1 96.25 403 LEU A O 1
ATOM 3110 N N . ILE A 1 404 ? -3.42 -24.547 14.719 1 97.06 404 ILE A N 1
ATOM 3111 C CA . ILE A 1 404 ? -4.309 -25.703 14.594 1 97.06 404 ILE A CA 1
ATOM 3112 C C . ILE A 1 404 ? -4.254 -26.547 15.867 1 97.06 404 ILE A C 1
ATOM 3114 O O . ILE A 1 404 ? -5.289 -26.969 16.375 1 97.06 404 ILE A O 1
ATOM 3118 N N . GLN A 1 405 ? -3.062 -26.766 16.344 1 96.31 405 GLN A N 1
ATOM 3119 C CA . GLN A 1 405 ? -2.896 -27.531 17.578 1 96.31 405 GLN A CA 1
ATOM 3120 C C . GLN A 1 405 ? -3.6 -26.844 18.734 1 96.31 405 GLN A C 1
ATOM 3122 O O . GLN A 1 405 ? -4.281 -27.5 19.531 1 96.31 405 GLN A O 1
ATOM 3127 N N . GLU A 1 406 ? -3.418 -25.531 18.844 1 95.31 406 GLU A N 1
ATOM 3128 C CA . GLU A 1 406 ? -3.988 -24.75 19.922 1 95.31 406 GLU A CA 1
ATOM 3129 C C . GLU A 1 406 ? -5.512 -24.766 19.891 1 95.31 406 GLU A C 1
ATOM 3131 O O . GLU A 1 406 ? -6.164 -24.75 20.938 1 95.31 406 GLU A O 1
ATOM 3136 N N . ASN A 1 407 ? -6.078 -24.891 18.688 1 94.88 407 ASN A N 1
ATOM 3137 C CA . ASN A 1 407 ? -7.516 -24.688 18.547 1 94.88 407 ASN A CA 1
ATOM 3138 C C . ASN A 1 407 ? -8.242 -26.016 18.312 1 94.88 407 ASN A C 1
ATOM 3140 O O . ASN A 1 407 ? -9.414 -26.156 18.672 1 94.88 407 ASN A O 1
ATOM 3144 N N . TYR A 1 408 ? -7.613 -27 17.734 1 94.69 408 TYR A N 1
ATOM 3145 C CA . TYR A 1 408 ? -8.336 -28.188 17.297 1 94.69 408 TYR A CA 1
ATOM 3146 C C . TYR A 1 408 ? -7.641 -29.469 17.766 1 94.69 408 TYR A C 1
ATOM 3148 O O . TYR A 1 408 ? -8.148 -30.562 17.562 1 94.69 408 TYR A O 1
ATOM 3156 N N . GLY A 1 409 ? -6.52 -29.297 18.422 1 94.5 409 GLY A N 1
ATOM 3157 C CA . GLY A 1 409 ? -5.793 -30.453 18.922 1 94.5 409 GLY A CA 1
ATOM 3158 C C . GLY A 1 409 ? -4.953 -31.141 17.859 1 94.5 409 GLY A C 1
ATOM 3159 O O . GLY A 1 409 ? -4.379 -30.484 16.984 1 94.5 409 GLY A O 1
ATOM 3160 N N . GLU A 1 410 ? -4.77 -32.438 18.016 1 94.25 410 GLU A N 1
ATOM 3161 C CA . GLU A 1 410 ? -3.92 -33.188 17.094 1 94.25 410 GLU A CA 1
ATOM 3162 C C . GLU A 1 410 ? -4.641 -33.469 15.773 1 94.25 410 GLU A C 1
ATOM 3164 O O . GLU A 1 410 ? -5.656 -34.156 15.75 1 94.25 410 GLU A O 1
ATOM 3169 N N . VAL A 1 411 ? -4.219 -32.875 14.766 1 95.5 411 VAL A N 1
ATOM 3170 C CA . VAL A 1 411 ? -4.793 -32.969 13.422 1 95.5 411 VAL A CA 1
ATOM 3171 C C . VAL A 1 411 ? -3.697 -33.312 12.414 1 95.5 411 VAL A C 1
ATOM 3173 O O . VAL A 1 411 ? -2.574 -32.812 12.516 1 95.5 411 VAL A O 1
ATOM 3176 N N . THR A 1 412 ? -4.004 -34.25 11.508 1 97.38 412 THR A N 1
ATOM 3177 C CA . THR A 1 412 ? -3.08 -34.5 10.406 1 97.38 412 THR A CA 1
ATOM 3178 C C . THR A 1 412 ? -3.102 -33.375 9.398 1 97.38 412 THR A C 1
ATOM 3180 O O . THR A 1 412 ? -4.137 -33.094 8.789 1 97.38 412 THR A O 1
ATOM 3183 N N . ILE A 1 413 ? -1.965 -32.719 9.25 1 97.62 413 ILE A N 1
ATOM 3184 C CA . ILE A 1 413 ? -1.843 -31.625 8.312 1 97.62 413 ILE A CA 1
ATOM 3185 C C . ILE A 1 413 ? -1.027 -32.062 7.098 1 97.62 413 ILE A C 1
ATOM 3187 O O . ILE A 1 413 ? 0.127 -32.469 7.234 1 97.62 413 ILE A O 1
ATOM 3191 N N . ASN A 1 414 ? -1.673 -31.938 5.922 1 98 414 ASN A N 1
ATOM 3192 C CA . ASN A 1 414 ? -1.034 -32.312 4.664 1 98 414 ASN A CA 1
ATOM 3193 C C . ASN A 1 414 ? -0.586 -31.078 3.883 1 98 414 ASN A C 1
ATOM 3195 O O . ASN A 1 414 ? -1.355 -30.125 3.719 1 98 414 ASN A O 1
ATOM 3199 N N . ILE A 1 415 ? 0.604 -31.109 3.49 1 96.81 415 ILE A N 1
ATOM 3200 C CA . ILE A 1 415 ? 1.152 -30.094 2.594 1 96.81 415 ILE A CA 1
ATOM 3201 C C . ILE A 1 415 ? 1.909 -30.766 1.453 1 96.81 415 ILE A C 1
ATOM 3203 O O . ILE A 1 415 ? 2.947 -31.391 1.675 1 96.81 415 ILE A O 1
ATOM 3207 N N . ASN A 1 416 ? 1.407 -30.609 0.323 1 95.81 416 ASN A N 1
ATOM 3208 C CA . ASN A 1 416 ? 2.039 -31.219 -0.848 1 95.81 416 ASN A CA 1
ATOM 3209 C C . ASN A 1 416 ? 3.09 -30.281 -1.452 1 95.81 416 ASN A C 1
ATOM 3211 O O . ASN A 1 416 ? 2.887 -29.078 -1.522 1 95.81 416 ASN A O 1
ATOM 3215 N N . PRO A 1 417 ? 4.242 -30.75 -1.866 1 92.44 417 PRO A N 1
ATOM 3216 C CA . PRO A 1 417 ? 5.234 -29.906 -2.539 1 92.44 417 PRO A CA 1
ATOM 3217 C C . PRO A 1 417 ? 4.672 -29.203 -3.771 1 92.44 417 PRO A C 1
ATOM 3219 O O . PRO A 1 417 ? 5.156 -28.125 -4.152 1 92.44 417 PRO A O 1
ATOM 3222 N N . ASP A 1 418 ? 3.652 -29.766 -4.344 1 93.31 418 ASP A N 1
ATOM 3223 C CA . ASP A 1 418 ? 3.039 -29.219 -5.547 1 93.31 418 ASP A CA 1
ATOM 3224 C C . ASP A 1 418 ? 1.721 -28.516 -5.215 1 93.31 418 ASP A C 1
ATOM 3226 O O . ASP A 1 418 ? 0.808 -28.484 -6.043 1 93.31 418 ASP A O 1
ATOM 3230 N N . SER A 1 419 ? 1.668 -28 -4.027 1 93.12 419 SER A N 1
ATOM 3231 C CA . SER A 1 419 ? 0.431 -27.391 -3.543 1 93.12 419 SER A CA 1
ATOM 3232 C C . SER A 1 419 ? -0.012 -26.25 -4.445 1 93.12 419 SER A C 1
ATOM 3234 O O . SER A 1 419 ? -1.208 -25.984 -4.578 1 93.12 419 SER A O 1
ATOM 3236 N N . ILE A 1 420 ? 0.889 -25.594 -5.078 1 91.62 420 ILE A N 1
ATOM 3237 C CA . ILE A 1 420 ? 0.589 -24.422 -5.898 1 91.62 420 ILE A CA 1
ATOM 3238 C C . ILE A 1 420 ? -0.252 -24.844 -7.102 1 91.62 420 ILE A C 1
ATOM 3240 O O . ILE A 1 420 ? -0.946 -24.016 -7.699 1 91.62 420 ILE A O 1
ATOM 3244 N N . TYR A 1 421 ? -0.27 -26.141 -7.453 1 96.19 421 TYR A N 1
ATOM 3245 C CA . TYR A 1 421 ? -0.96 -26.641 -8.633 1 96.19 421 TYR A CA 1
ATOM 3246 C C . TYR A 1 421 ? -2.303 -27.266 -8.266 1 96.19 421 TYR A C 1
ATOM 3248 O O . TYR A 1 421 ? -2.969 -27.875 -9.109 1 96.19 421 TYR A O 1
ATOM 3256 N N . THR A 1 422 ? -2.729 -27.156 -7.047 1 97.06 422 THR A N 1
ATOM 3257 C CA . THR A 1 422 ? -3.91 -27.859 -6.559 1 97.06 422 THR A CA 1
ATOM 3258 C C . THR A 1 422 ? -5.137 -27.5 -7.395 1 97.06 422 THR A C 1
ATOM 3260 O O . THR A 1 422 ? -5.891 -28.391 -7.809 1 97.06 422 THR A O 1
ATOM 3263 N N . GLY A 1 423 ? -5.367 -26.234 -7.621 1 96.75 423 GLY A N 1
ATOM 3264 C CA . GLY A 1 423 ? -6.492 -25.797 -8.438 1 96.75 423 GLY A CA 1
ATOM 3265 C C . GLY A 1 423 ? -6.457 -26.359 -9.844 1 96.75 423 GLY A C 1
ATOM 3266 O O . GLY A 1 423 ? -7.473 -26.844 -10.352 1 96.75 423 GLY A O 1
ATOM 3267 N N . ALA A 1 424 ? -5.297 -26.312 -10.445 1 97.69 424 ALA A N 1
ATOM 3268 C CA . ALA A 1 424 ? -5.129 -26.844 -11.797 1 97.69 424 ALA A CA 1
ATOM 3269 C C . ALA A 1 424 ? -5.34 -28.344 -11.828 1 97.69 424 ALA A C 1
ATOM 3271 O O . ALA A 1 424 ? -5.871 -28.891 -12.797 1 97.69 424 ALA A O 1
ATOM 3272 N N . LEU A 1 425 ? -4.883 -29 -10.805 1 98.19 425 LEU A N 1
ATOM 3273 C CA . LEU A 1 425 ? -5.07 -30.438 -10.695 1 98.19 425 LEU A CA 1
ATOM 3274 C C . LEU A 1 425 ? -6.555 -30.797 -10.656 1 98.19 425 LEU A C 1
ATOM 3276 O O . LEU A 1 425 ? -7 -31.703 -11.367 1 98.19 425 LEU A O 1
ATOM 3280 N N . GLY A 1 426 ? -7.309 -30.109 -9.797 1 97.88 426 GLY A N 1
ATOM 3281 C CA . GLY A 1 426 ? -8.75 -30.297 -9.766 1 97.88 426 GLY A CA 1
ATOM 3282 C C . GLY A 1 426 ? -9.414 -30.047 -11.102 1 97.88 426 GLY A C 1
ATOM 3283 O O . GLY A 1 426 ? -10.297 -30.797 -11.516 1 97.88 426 GLY A O 1
ATOM 3284 N N . ALA A 1 427 ? -8.984 -29 -11.758 1 97.62 427 ALA A N 1
ATOM 3285 C CA . ALA A 1 427 ? -9.523 -28.672 -13.07 1 97.62 427 ALA A CA 1
ATOM 3286 C C . ALA A 1 427 ? -9.227 -29.781 -14.078 1 97.62 427 ALA A C 1
ATOM 3288 O O . ALA A 1 427 ? -10.07 -30.125 -14.906 1 97.62 427 ALA A O 1
ATOM 3289 N N . SER A 1 428 ? -8.016 -30.312 -14.047 1 98.06 428 SER A N 1
ATOM 3290 C CA . SER A 1 428 ? -7.633 -31.406 -14.93 1 98.06 428 SER A CA 1
ATOM 3291 C C . SER A 1 428 ? -8.516 -32.625 -14.703 1 98.06 428 SER A C 1
ATOM 3293 O O . SER A 1 428 ? -8.891 -33.312 -15.656 1 98.06 428 SER A O 1
ATOM 3295 N N . GLU A 1 429 ? -8.812 -32.906 -13.516 1 97.5 429 GLU A N 1
ATOM 3296 C CA . GLU A 1 429 ? -9.68 -34.031 -13.195 1 97.5 429 GLU A CA 1
ATOM 3297 C C . GLU A 1 429 ? -11.102 -33.781 -13.703 1 97.5 429 GLU A C 1
ATOM 3299 O O . GLU A 1 429 ? -11.75 -34.719 -14.211 1 97.5 429 GLU A O 1
ATOM 3304 N N . PHE A 1 430 ? -11.586 -32.594 -13.523 1 96.75 430 PHE A N 1
ATOM 3305 C CA . PHE A 1 430 ? -12.891 -32.25 -14.078 1 96.75 430 PHE A CA 1
ATOM 3306 C C . PHE A 1 430 ? -12.898 -32.438 -15.594 1 96.75 430 PHE A C 1
ATOM 3308 O O . PHE A 1 430 ? -13.898 -32.844 -16.172 1 96.75 430 PHE A O 1
ATOM 3315 N N . ALA A 1 431 ? -11.836 -32.062 -16.203 1 96.75 431 ALA A N 1
ATOM 3316 C CA . ALA A 1 431 ? -11.703 -32.25 -17.656 1 96.75 431 ALA A CA 1
ATOM 3317 C C . ALA A 1 431 ? -11.82 -33.75 -18.016 1 96.75 431 ALA A C 1
ATOM 3319 O O . ALA A 1 431 ? -12.523 -34.094 -18.953 1 96.75 431 ALA A O 1
ATOM 3320 N N . ARG A 1 432 ? -11.141 -34.562 -17.297 1 96.5 432 ARG A N 1
ATOM 3321 C CA . ARG A 1 432 ? -11.188 -36 -17.531 1 96.5 432 ARG A CA 1
ATOM 3322 C C . ARG A 1 432 ? -12.602 -36.531 -17.344 1 96.5 432 ARG A C 1
ATOM 3324 O O . ARG A 1 432 ? -13.094 -37.312 -18.188 1 96.5 432 ARG A O 1
ATOM 3331 N N . ARG A 1 433 ? -13.266 -36.094 -16.312 1 94.62 433 ARG A N 1
ATOM 3332 C CA . ARG A 1 433 ? -14.609 -36.531 -15.984 1 94.62 433 ARG A CA 1
ATOM 3333 C C . ARG A 1 433 ? -15.617 -36.094 -17.047 1 94.62 433 ARG A C 1
ATOM 3335 O O . ARG A 1 433 ? -16.609 -36.781 -17.281 1 94.62 433 ARG A O 1
ATOM 3342 N N . ALA A 1 434 ? -15.336 -35 -17.656 1 93.81 434 ALA A N 1
ATOM 3343 C CA . ALA A 1 434 ? -16.234 -34.438 -18.672 1 93.81 434 ALA A CA 1
ATOM 3344 C C . ALA A 1 434 ? -16.297 -35.375 -19.891 1 93.81 434 ALA A C 1
ATOM 3346 O O . ALA A 1 434 ? -17.312 -35.406 -20.578 1 93.81 434 ALA A O 1
ATOM 3347 N N . VAL A 1 435 ? -15.25 -36.031 -20.188 1 92.19 435 VAL A N 1
ATOM 3348 C CA . VAL A 1 435 ? -15.18 -36.938 -21.344 1 92.19 435 VAL A CA 1
ATOM 3349 C C . VAL A 1 435 ? -15.633 -38.344 -20.922 1 92.19 435 VAL A C 1
ATOM 3351 O O . VAL A 1 435 ? -16.219 -39.062 -21.734 1 92.19 435 VAL A O 1
ATOM 3354 N N . ALA A 1 436 ? -15.312 -38.75 -19.781 1 81.06 436 ALA A N 1
ATOM 3355 C CA . ALA A 1 436 ? -15.742 -40.062 -19.312 1 81.06 436 ALA A CA 1
ATOM 3356 C C . ALA A 1 436 ? -17.266 -40.125 -19.172 1 81.06 436 ALA A C 1
ATOM 3358 O O . ALA A 1 436 ? -17.859 -41.219 -19.234 1 81.06 436 ALA A O 1
ATOM 3359 N N . ALA A 1 437 ? -18.047 -39.125 -19.219 1 60.56 437 ALA A N 1
ATOM 3360 C CA . ALA A 1 437 ? -19.5 -39.125 -19.156 1 60.56 437 ALA A CA 1
ATOM 3361 C C . ALA A 1 437 ? -20.109 -39.219 -20.547 1 60.56 437 ALA A C 1
ATOM 3363 O O . ALA A 1 437 ? -19.531 -38.719 -21.516 1 60.56 437 ALA A O 1
ATOM 3364 N N . MET B 1 1 ? 1.834 38.344 27.734 1 93.56 1 MET B N 1
ATOM 3365 C CA . MET B 1 1 ? 0.583 37.812 27.203 1 93.56 1 MET B CA 1
ATOM 3366 C C . MET B 1 1 ? 0.412 36.344 27.562 1 93.56 1 MET B C 1
ATOM 3368 O O . MET B 1 1 ? 1.296 35.531 27.297 1 93.56 1 MET B O 1
ATOM 3372 N N . ARG B 1 2 ? -0.718 36 28.219 1 95.31 2 ARG B N 1
ATOM 3373 C CA . ARG B 1 2 ? -1.01 34.625 28.547 1 95.31 2 ARG B CA 1
ATOM 3374 C C . ARG B 1 2 ? -1.472 33.844 27.312 1 95.31 2 ARG B C 1
ATOM 3376 O O . ARG B 1 2 ? -2.287 34.344 26.531 1 95.31 2 ARG B O 1
ATOM 3383 N N . THR B 1 3 ? -0.883 32.656 27.203 1 96.88 3 THR B N 1
ATOM 3384 C CA . THR B 1 3 ? -1.253 31.844 26.062 1 96.88 3 THR B CA 1
ATOM 3385 C C . THR B 1 3 ? -1.561 30.422 26.484 1 96.88 3 THR B C 1
ATOM 3387 O O . THR B 1 3 ? -1.062 29.953 27.516 1 96.88 3 THR B O 1
ATOM 3390 N N . PHE B 1 4 ? -2.406 29.797 25.797 1 97.75 4 PHE B N 1
ATOM 3391 C CA . PHE B 1 4 ? -2.812 28.406 25.969 1 97.75 4 PHE B CA 1
ATOM 3392 C C . PHE B 1 4 ? -2.451 27.578 24.75 1 97.75 4 PHE B C 1
ATOM 3394 O O . PHE B 1 4 ? -2.814 27.922 23.625 1 97.75 4 PHE B O 1
ATOM 3401 N N . VAL B 1 5 ? -1.728 26.5 25.031 1 97.25 5 VAL B N 1
ATOM 3402 C CA . VAL B 1 5 ? -1.177 25.719 23.938 1 97.25 5 VAL B CA 1
ATOM 3403 C C . VAL B 1 5 ? -1.934 24.391 23.812 1 97.25 5 VAL B C 1
ATOM 3405 O O . VAL B 1 5 ? -2.158 23.703 24.812 1 97.25 5 VAL B O 1
ATOM 3408 N N . GLY B 1 6 ? -2.465 24.156 22.641 1 97.62 6 GLY B N 1
ATOM 3409 C CA . GLY B 1 6 ? -2.996 22.859 22.297 1 97.62 6 GLY B CA 1
ATOM 3410 C C . GLY B 1 6 ? -2.145 22.125 21.266 1 97.62 6 GLY B C 1
ATOM 3411 O O . GLY B 1 6 ? -1.722 22.703 20.266 1 97.62 6 GLY B O 1
ATOM 3412 N N . ILE B 1 7 ? -1.843 20.828 21.547 1 96.12 7 ILE B N 1
ATOM 3413 C CA . ILE B 1 7 ? -1.009 20.031 20.656 1 96.12 7 ILE B CA 1
ATOM 3414 C C . ILE B 1 7 ? -1.75 18.766 20.25 1 96.12 7 ILE B C 1
ATOM 3416 O O . ILE B 1 7 ? -2.285 18.047 21.094 1 96.12 7 ILE B O 1
ATOM 3420 N N . ASP B 1 8 ? -1.858 18.562 18.953 1 95.5 8 ASP B N 1
ATOM 3421 C CA . ASP B 1 8 ? -2.445 17.344 18.406 1 95.5 8 ASP B CA 1
ATOM 3422 C C . ASP B 1 8 ? -1.378 16.469 17.75 1 95.5 8 ASP B C 1
ATOM 3424 O O . ASP B 1 8 ? -0.892 16.766 16.656 1 95.5 8 ASP B O 1
ATOM 3428 N N . LEU B 1 9 ? -1.05 15.398 18.391 1 91.94 9 LEU B N 1
ATOM 3429 C CA . LEU B 1 9 ? -0.015 14.477 17.938 1 91.94 9 LEU B CA 1
ATOM 3430 C C . LEU B 1 9 ? -0.597 13.438 16.984 1 91.94 9 LEU B C 1
ATOM 3432 O O . LEU B 1 9 ? -0.827 12.289 17.375 1 91.94 9 LEU B O 1
ATOM 3436 N N . GLY B 1 10 ? -0.672 13.789 15.75 1 87 10 GLY B N 1
ATOM 3437 C CA . GLY B 1 10 ? -1.188 12.875 14.742 1 87 10 GLY B CA 1
ATOM 3438 C C . GLY B 1 10 ? -0.165 11.852 14.281 1 87 10 GLY B C 1
ATOM 3439 O O . GLY B 1 10 ? 1.026 11.984 14.57 1 87 10 GLY B O 1
ATOM 3440 N N . SER B 1 11 ? -0.608 10.898 13.516 1 78.81 11 SER B N 1
ATOM 3441 C CA . SER B 1 11 ? 0.263 9.82 13.039 1 78.81 11 SER B CA 1
ATOM 3442 C C . SER B 1 11 ? 1.203 10.32 11.945 1 78.81 11 SER B C 1
ATOM 3444 O O . SER B 1 11 ? 2.309 9.797 11.789 1 78.81 11 SER B O 1
ATOM 3446 N N . THR B 1 12 ? 0.753 11.289 11.211 1 76.88 12 THR B N 1
ATOM 3447 C CA . THR B 1 12 ? 1.56 11.805 10.109 1 76.88 12 THR B CA 1
ATOM 3448 C C . THR B 1 12 ? 2.137 13.172 10.453 1 76.88 12 THR B C 1
ATOM 3450 O O . THR B 1 12 ? 3.316 13.438 10.211 1 76.88 12 THR B O 1
ATOM 3453 N N . THR B 1 13 ? 1.262 13.969 11.016 1 85.31 13 THR B N 1
ATOM 3454 C CA . THR B 1 13 ? 1.688 15.312 11.367 1 85.31 13 THR B CA 1
ATOM 3455 C C . THR B 1 13 ? 1.29 15.656 12.797 1 85.31 13 THR B C 1
ATOM 3457 O O . THR B 1 13 ? 0.309 15.117 13.32 1 85.31 13 THR B O 1
ATOM 3460 N N . THR B 1 14 ? 2.074 16.453 13.383 1 91.31 14 THR B N 1
ATOM 3461 C CA . THR B 1 14 ? 1.789 17.031 14.688 1 91.31 14 THR B CA 1
ATOM 3462 C C . THR B 1 14 ? 1.46 18.516 14.562 1 91.31 14 THR B C 1
ATOM 3464 O O . THR B 1 14 ? 2.176 19.266 13.883 1 91.31 14 THR B O 1
ATOM 3467 N N . LYS B 1 15 ? 0.351 18.875 15.156 1 95.06 15 LYS B N 1
ATOM 3468 C CA . LYS B 1 15 ? -0.116 20.266 15.055 1 95.06 15 LYS B CA 1
ATOM 3469 C C . LYS B 1 15 ? -0.165 20.922 16.438 1 95.06 15 LYS B C 1
ATOM 3471 O O . LYS B 1 15 ? -0.42 20.266 17.438 1 95.06 15 LYS B O 1
ATOM 3476 N N . ALA B 1 16 ? 0.027 22.234 16.438 1 97 16 ALA B N 1
ATOM 3477 C CA . ALA B 1 16 ? -0.088 23.031 17.656 1 97 16 ALA B CA 1
ATOM 3478 C C . ALA B 1 16 ? -0.851 24.328 17.391 1 97 16 ALA B C 1
ATOM 3480 O O . ALA B 1 16 ? -0.74 24.906 16.312 1 97 16 ALA B O 1
ATOM 3481 N N . VAL B 1 17 ? -1.622 24.719 18.344 1 98.38 17 VAL B N 1
ATOM 3482 C CA . VAL B 1 17 ? -2.342 25.984 18.297 1 98.38 17 VAL B CA 1
ATOM 3483 C C . VAL B 1 17 ? -2.076 26.766 19.594 1 98.38 17 VAL B C 1
ATOM 3485 O O . VAL B 1 17 ? -2.051 26.203 20.672 1 98.38 17 VAL B O 1
ATOM 3488 N N . LEU B 1 18 ? -1.795 28 19.422 1 98 18 LEU B N 1
ATOM 3489 C CA . LEU B 1 18 ? -1.634 28.938 20.531 1 98 18 LEU B CA 1
ATOM 3490 C C . LEU B 1 18 ? -2.795 29.922 20.578 1 98 18 LEU B C 1
ATOM 3492 O O . LEU B 1 18 ? -3.031 30.656 19.609 1 98 18 LEU B O 1
ATOM 3496 N N . MET B 1 19 ? -3.486 29.922 21.703 1 97.88 19 MET B N 1
ATOM 3497 C CA . MET B 1 19 ? -4.602 30.844 21.891 1 97.88 19 MET B CA 1
ATOM 3498 C C . MET B 1 19 ? -4.312 31.812 23.047 1 97.88 19 MET B C 1
ATOM 3500 O O . MET B 1 19 ? -3.604 31.469 23.984 1 97.88 19 MET B O 1
ATOM 3504 N N . ASP B 1 20 ? -4.867 33.031 22.922 1 95.81 20 ASP B N 1
ATOM 3505 C CA . ASP B 1 20 ? -4.727 34 24.016 1 95.81 20 ASP B CA 1
ATOM 3506 C C . ASP B 1 20 ? -5.934 33.938 24.953 1 95.81 20 ASP B C 1
ATOM 3508 O O . ASP B 1 20 ? -6.773 33.031 24.844 1 95.81 20 ASP B O 1
ATOM 3512 N N . GLU B 1 21 ? -6 34.844 25.906 1 93.25 21 GLU B N 1
ATOM 3513 C CA . GLU B 1 21 ? -7.02 34.844 26.953 1 93.25 21 GLU B CA 1
ATOM 3514 C C . GLU B 1 21 ? -8.391 35.188 26.375 1 93.25 21 GLU B C 1
ATOM 3516 O O . GLU B 1 21 ? -9.422 34.844 26.969 1 93.25 21 GLU B O 1
ATOM 3521 N N . ASN B 1 22 ? -8.398 35.844 25.219 1 93.25 22 ASN B N 1
ATOM 3522 C CA . ASN B 1 22 ? -9.648 36.219 24.562 1 93.25 22 ASN B CA 1
ATOM 3523 C C . ASN B 1 22 ? -10.117 35.156 23.578 1 93.25 22 ASN B C 1
ATOM 3525 O O . ASN B 1 22 ? -11.023 35.406 22.781 1 93.25 22 ASN B O 1
ATOM 3529 N N . LYS B 1 23 ? -9.492 33.969 23.547 1 93.62 23 LYS B N 1
ATOM 3530 C CA . LYS B 1 23 ? -9.836 32.844 22.703 1 93.62 23 LYS B CA 1
ATOM 3531 C C . LYS B 1 23 ? -9.484 33.094 21.234 1 93.62 23 LYS B C 1
ATOM 3533 O O . LYS B 1 23 ? -10.109 32.562 20.328 1 93.62 23 LYS B O 1
ATOM 3538 N N . GLU B 1 24 ? -8.602 34 21.078 1 95.69 24 GLU B N 1
ATOM 3539 C CA . GLU B 1 24 ? -8.109 34.219 19.719 1 95.69 24 GLU B CA 1
ATOM 3540 C C . GLU B 1 24 ? -6.898 33.344 19.406 1 95.69 24 GLU B C 1
ATOM 3542 O O . GLU B 1 24 ? -5.957 33.281 20.203 1 95.69 24 GLU B O 1
ATOM 3547 N N . VAL B 1 25 ? -7.023 32.719 18.234 1 97.44 25 VAL B N 1
ATOM 3548 C CA . VAL B 1 25 ? -5.867 31.953 17.781 1 97.44 25 VAL B CA 1
ATOM 3549 C C . VAL B 1 25 ? -4.773 32.906 17.312 1 97.44 25 VAL B C 1
ATOM 3551 O O . VAL B 1 25 ? -4.973 33.656 16.359 1 97.44 25 VAL B O 1
ATOM 3554 N N . ILE B 1 26 ? -3.572 32.844 17.906 1 97.12 26 ILE B N 1
ATOM 3555 C CA . ILE B 1 26 ? -2.523 33.812 17.547 1 97.12 26 ILE B CA 1
ATOM 3556 C C . ILE B 1 26 ? -1.376 33.062 16.859 1 97.12 26 ILE B C 1
ATOM 3558 O O . ILE B 1 26 ? -0.499 33.688 16.266 1 97.12 26 ILE B O 1
ATOM 3562 N N . GLY B 1 27 ? -1.407 31.766 16.953 1 97.62 27 GLY B N 1
ATOM 3563 C CA . GLY B 1 27 ? -0.344 31.016 16.312 1 97.62 27 GLY B CA 1
ATOM 3564 C C . GLY B 1 27 ? -0.749 29.594 15.969 1 97.62 27 GLY B C 1
ATOM 3565 O O . GLY B 1 27 ? -1.499 28.953 16.719 1 97.62 27 GLY B O 1
ATOM 3566 N N . ARG B 1 28 ? -0.156 29.125 14.914 1 97.38 28 ARG B N 1
ATOM 3567 C CA . ARG B 1 28 ? -0.322 27.75 14.469 1 97.38 28 ARG B CA 1
ATOM 3568 C C . ARG B 1 28 ? 1.019 27.141 14.07 1 97.38 28 ARG B C 1
ATOM 3570 O O . ARG B 1 28 ? 1.902 27.828 13.57 1 97.38 28 ARG B O 1
ATOM 3577 N N . GLY B 1 29 ? 1.128 25.875 14.391 1 95.19 29 GLY B N 1
ATOM 3578 C CA . GLY B 1 29 ? 2.332 25.141 14.023 1 95.19 29 GLY B CA 1
ATOM 3579 C C . GLY B 1 29 ? 2.051 23.734 13.539 1 95.19 29 GLY B C 1
ATOM 3580 O O . GLY B 1 29 ? 1.107 23.078 14 1 95.19 29 GLY B O 1
ATOM 3581 N N . ILE B 1 30 ? 2.883 23.281 12.625 1 91.5 30 ILE B N 1
ATOM 3582 C CA . ILE B 1 30 ? 2.738 21.938 12.094 1 91.5 30 ILE B CA 1
ATOM 3583 C C . ILE B 1 30 ? 4.113 21.344 11.766 1 91.5 30 ILE B C 1
ATOM 3585 O O . ILE B 1 30 ? 5.031 22.078 11.391 1 91.5 30 ILE B O 1
ATOM 3589 N N . THR B 1 31 ? 4.297 20.078 12.016 1 88 31 THR B N 1
ATOM 3590 C CA . THR B 1 31 ? 5.496 19.328 11.648 1 88 31 THR B CA 1
ATOM 3591 C C . THR B 1 31 ? 5.16 17.875 11.336 1 88 31 THR B C 1
ATOM 3593 O O . THR B 1 31 ? 4.035 17.438 11.57 1 88 31 THR B O 1
ATOM 3596 N N . ASN B 1 32 ? 6.047 17.188 10.711 1 79.12 32 ASN B N 1
ATOM 3597 C CA . ASN B 1 32 ? 5.879 15.75 10.539 1 79.12 32 ASN B CA 1
ATOM 3598 C C . ASN B 1 32 ? 5.965 15.016 11.883 1 79.12 32 ASN B C 1
ATOM 3600 O O . ASN B 1 32 ? 6.766 15.383 12.742 1 79.12 32 ASN B O 1
ATOM 3604 N N . SER B 1 33 ? 5.016 14.031 11.891 1 76.06 33 SER B N 1
ATOM 3605 C CA . SER B 1 33 ? 5.137 13.203 13.086 1 76.06 33 SER B CA 1
ATOM 3606 C C . SER B 1 33 ? 6.422 12.383 13.062 1 76.06 33 SER B C 1
ATOM 3608 O O . SER B 1 33 ? 6.832 11.898 12.008 1 76.06 33 SER B O 1
ATOM 3610 N N . ARG B 1 34 ? 7.23 12.531 14.062 1 64.5 34 ARG B N 1
ATOM 3611 C CA . ARG B 1 34 ? 8.547 11.906 14.195 1 64.5 34 ARG B CA 1
ATOM 3612 C C . ARG B 1 34 ? 8.469 10.648 15.055 1 64.5 34 ARG B C 1
ATOM 3614 O O . ARG B 1 34 ? 7.41 10.336 15.609 1 64.5 34 ARG B O 1
ATOM 3621 N N . SER B 1 35 ? 9.477 9.875 14.953 1 65.44 35 SER B N 1
ATOM 3622 C CA . SER B 1 35 ? 9.562 8.711 15.828 1 65.44 35 SER B CA 1
ATOM 3623 C C . SER B 1 35 ? 9.461 9.109 17.297 1 65.44 35 SER B C 1
ATOM 3625 O O . SER B 1 35 ? 8.953 8.344 18.125 1 65.44 35 SER B O 1
ATOM 3627 N N . ASN B 1 36 ? 9.844 10.305 17.547 1 75.81 36 ASN B N 1
ATOM 3628 C CA . ASN B 1 36 ? 9.773 10.844 18.891 1 75.81 36 ASN B CA 1
ATOM 3629 C C . ASN B 1 36 ? 8.703 11.93 19.016 1 75.81 36 ASN B C 1
ATOM 3631 O O . ASN B 1 36 ? 8.945 13.086 18.656 1 75.81 36 ASN B O 1
ATOM 3635 N N . TYR B 1 37 ? 7.641 11.586 19.625 1 81.38 37 TYR B N 1
ATOM 3636 C CA . TYR B 1 37 ? 6.496 12.484 19.703 1 81.38 37 TYR B CA 1
ATOM 3637 C C . TYR B 1 37 ? 6.809 13.68 20.594 1 81.38 37 TYR B C 1
ATOM 3639 O O . TYR B 1 37 ? 6.254 14.766 20.391 1 81.38 37 TYR B O 1
ATOM 3647 N N . ALA B 1 38 ? 7.695 13.477 21.531 1 83.81 38 ALA B N 1
ATOM 3648 C CA . ALA B 1 38 ? 8.07 14.609 22.375 1 83.81 38 ALA B CA 1
ATOM 3649 C C . ALA B 1 38 ? 8.758 15.695 21.562 1 83.81 38 ALA B C 1
ATOM 3651 O O . ALA B 1 38 ? 8.508 16.891 21.766 1 83.81 38 ALA B O 1
ATOM 3652 N N . THR B 1 39 ? 9.562 15.195 20.672 1 84.44 39 THR B N 1
ATOM 3653 C CA . THR B 1 39 ? 10.242 16.141 19.797 1 84.44 39 THR B CA 1
ATOM 3654 C C . THR B 1 39 ? 9.25 16.797 18.828 1 84.44 39 THR B C 1
ATOM 3656 O O . THR B 1 39 ? 9.32 18 18.562 1 84.44 39 THR B O 1
ATOM 3659 N N . ALA B 1 40 ? 8.438 16.031 18.328 1 87.06 40 ALA B N 1
ATOM 3660 C CA . ALA B 1 40 ? 7.43 16.562 17.422 1 87.06 40 ALA B CA 1
ATOM 3661 C C . ALA B 1 40 ? 6.57 17.625 18.094 1 87.06 40 ALA B C 1
ATOM 3663 O O . ALA B 1 40 ? 6.238 18.641 17.484 1 87.06 40 ALA B O 1
ATOM 3664 N N . ALA B 1 41 ? 6.172 17.359 19.375 1 89.94 41 ALA B N 1
ATOM 3665 C CA . ALA B 1 41 ? 5.367 18.297 20.141 1 89.94 41 ALA B CA 1
ATOM 3666 C C . ALA B 1 41 ? 6.109 19.609 20.344 1 89.94 41 ALA B C 1
ATOM 3668 O O . ALA B 1 41 ? 5.52 20.688 20.219 1 89.94 41 ALA B O 1
ATOM 3669 N N . ARG B 1 42 ? 7.367 19.531 20.609 1 89.19 42 ARG B N 1
ATOM 3670 C CA . ARG B 1 42 ? 8.172 20.719 20.828 1 89.19 42 ARG B CA 1
ATOM 3671 C C . ARG B 1 42 ? 8.328 21.531 19.547 1 89.19 42 ARG B C 1
ATOM 3673 O O . ARG B 1 42 ? 8.242 22.766 19.578 1 89.19 42 ARG B O 1
ATOM 3680 N N . VAL B 1 43 ? 8.531 20.812 18.5 1 88.94 43 VAL B N 1
ATOM 3681 C CA . VAL B 1 43 ? 8.734 21.469 17.219 1 88.94 43 VAL B CA 1
ATOM 3682 C C . VAL B 1 43 ? 7.438 22.141 16.766 1 88.94 43 VAL B C 1
ATOM 3684 O O . VAL B 1 43 ? 7.445 23.297 16.312 1 88.94 43 VAL B O 1
ATOM 3687 N N . ALA B 1 44 ? 6.395 21.5 16.875 1 92.31 44 ALA B N 1
ATOM 3688 C CA . ALA B 1 44 ? 5.102 22.062 16.5 1 92.31 44 ALA B CA 1
ATOM 3689 C C . ALA B 1 44 ? 4.773 23.297 17.359 1 92.31 44 ALA B C 1
ATOM 3691 O O . ALA B 1 44 ? 4.234 24.281 16.859 1 92.31 44 ALA B O 1
ATOM 3692 N N . SER B 1 45 ? 5.023 23.141 18.656 1 92.81 45 SER B N 1
ATOM 3693 C CA . SER B 1 45 ? 4.789 24.266 19.562 1 92.81 45 SER B CA 1
ATOM 3694 C C . SER B 1 45 ? 5.652 25.469 19.188 1 92.81 45 SER B C 1
ATOM 3696 O O . SER B 1 45 ? 5.191 26.609 19.25 1 92.81 45 SER B O 1
ATOM 3698 N N . GLU B 1 46 ? 6.883 25.188 18.828 1 91.81 46 GLU B N 1
ATOM 3699 C CA . GLU B 1 46 ? 7.77 26.266 18.422 1 91.81 46 GLU B CA 1
ATOM 3700 C C . GLU B 1 46 ? 7.266 26.938 17.141 1 91.81 46 GLU B C 1
ATOM 3702 O O . GLU B 1 46 ? 7.305 28.156 17.016 1 91.81 46 GLU B O 1
ATOM 3707 N N . GLU B 1 47 ? 6.852 26.141 16.266 1 92.94 47 GLU B N 1
ATOM 3708 C CA . GLU B 1 47 ? 6.289 26.688 15.031 1 92.94 47 GLU B CA 1
ATOM 3709 C C . GLU B 1 47 ? 5.07 27.562 15.312 1 92.94 47 GLU B C 1
ATOM 3711 O O . GLU B 1 47 ? 4.848 28.562 14.641 1 92.94 47 GLU B O 1
ATOM 3716 N N . ALA B 1 48 ? 4.258 27.141 16.266 1 96.06 48 ALA B N 1
ATOM 3717 C CA . ALA B 1 48 ? 3.104 27.953 16.656 1 96.06 48 ALA B CA 1
ATOM 3718 C C . ALA B 1 48 ? 3.539 29.281 17.281 1 96.06 48 ALA B C 1
ATOM 3720 O O . ALA B 1 48 ? 2.896 30.312 17.062 1 96.06 48 ALA B O 1
ATOM 3721 N N . ARG B 1 49 ? 4.621 29.25 18.016 1 94.75 49 ARG B N 1
ATOM 3722 C CA . ARG B 1 49 ? 5.145 30.469 18.625 1 94.75 49 ARG B CA 1
ATOM 3723 C C . ARG B 1 49 ? 5.691 31.406 17.562 1 94.75 49 ARG B C 1
ATOM 3725 O O . ARG B 1 49 ? 5.539 32.625 17.672 1 94.75 49 ARG B O 1
ATOM 3732 N N . ILE B 1 50 ? 6.32 30.812 16.609 1 93.81 50 ILE B N 1
ATOM 3733 C CA . ILE B 1 50 ? 6.824 31.609 15.492 1 93.81 50 ILE B CA 1
ATOM 3734 C C . ILE B 1 50 ? 5.664 32.281 14.773 1 93.81 50 ILE B C 1
ATOM 3736 O O . ILE B 1 50 ? 5.715 33.5 14.492 1 93.81 50 ILE B O 1
ATOM 3740 N N . ASP B 1 51 ? 4.688 31.578 14.523 1 95.94 51 ASP B N 1
ATOM 3741 C CA . ASP B 1 51 ? 3.502 32.125 13.875 1 95.94 51 ASP B CA 1
ATOM 3742 C C . ASP B 1 51 ? 2.855 33.219 14.734 1 95.94 51 ASP B C 1
ATOM 3744 O O . ASP B 1 51 ? 2.348 34.219 14.219 1 95.94 51 ASP B O 1
ATOM 3748 N N . ALA B 1 52 ? 2.811 33 16.016 1 96.38 52 ALA B N 1
ATOM 3749 C CA . ALA B 1 52 ? 2.262 34 16.938 1 96.38 52 ALA B CA 1
ATOM 3750 C C . ALA B 1 52 ? 3.049 35.281 16.875 1 96.38 52 ALA B C 1
ATOM 3752 O O . ALA B 1 52 ? 2.471 36.375 16.984 1 96.38 52 ALA B O 1
ATOM 3753 N N . ARG B 1 53 ? 4.34 35.156 16.75 1 95.25 53 ARG B N 1
ATOM 3754 C CA . ARG B 1 53 ? 5.168 36.344 16.609 1 95.25 53 ARG B CA 1
ATOM 3755 C C . ARG B 1 53 ? 4.773 37.156 15.383 1 95.25 53 ARG B C 1
ATOM 3757 O O . ARG B 1 53 ? 4.656 38.375 15.445 1 95.25 53 ARG B O 1
ATOM 3764 N N . PHE B 1 54 ? 4.539 36.469 14.367 1 94.56 54 PHE B N 1
ATOM 3765 C CA . PHE B 1 54 ? 4.156 37.156 13.141 1 94.56 54 PHE B CA 1
ATOM 3766 C C . PHE B 1 54 ? 2.783 37.812 13.289 1 94.56 54 PHE B C 1
ATOM 3768 O O . PHE B 1 54 ? 2.525 38.875 12.719 1 94.56 54 PHE B O 1
ATOM 3775 N N . THR B 1 55 ? 1.919 37.219 14.016 1 94.75 55 THR B N 1
ATOM 3776 C CA . THR B 1 55 ? 0.635 37.844 14.336 1 94.75 55 THR B CA 1
ATOM 3777 C C . THR B 1 55 ? 0.835 39.125 15.109 1 94.75 55 THR B C 1
ATOM 3779 O O . THR B 1 55 ? 0.205 40.156 14.805 1 94.75 55 THR B O 1
ATOM 3782 N N . LEU B 1 56 ? 1.703 39.094 16.047 1 93.75 56 LEU B N 1
ATOM 3783 C CA . LEU B 1 56 ? 1.989 40.281 16.844 1 93.75 56 LEU B CA 1
ATOM 3784 C C . LEU B 1 56 ? 2.676 41.344 16 1 93.75 56 LEU B C 1
ATOM 3786 O O . LEU B 1 56 ? 2.438 42.562 16.203 1 93.75 56 LEU B O 1
ATOM 3790 N N . PHE B 1 57 ? 3.527 40.906 15.055 1 93.19 57 PHE B N 1
ATOM 3791 C CA . PHE B 1 57 ? 4.152 41.844 14.133 1 93.19 57 PHE B CA 1
ATOM 3792 C C . PHE B 1 57 ? 3.105 42.562 13.281 1 93.19 57 PHE B C 1
ATOM 3794 O O . PHE B 1 57 ? 3.164 43.781 13.094 1 93.19 57 PHE B O 1
ATOM 3801 N N . ARG B 1 58 ? 2.219 41.812 12.812 1 92.12 58 ARG B N 1
ATOM 3802 C CA . ARG B 1 58 ? 1.151 42.375 11.992 1 92.12 58 ARG B CA 1
ATOM 3803 C C . ARG B 1 58 ? 0.33 43.375 12.781 1 92.12 58 ARG B C 1
ATOM 3805 O O . ARG B 1 58 ? -0.023 44.438 12.266 1 92.12 58 ARG B O 1
ATOM 3812 N N . ARG B 1 59 ? 0.001 43.062 14 1 89.5 59 ARG B N 1
ATOM 3813 C CA . ARG B 1 59 ? -0.754 43.969 14.859 1 89.5 59 ARG B CA 1
ATOM 3814 C C . ARG B 1 59 ? 0.023 45.25 15.125 1 89.5 59 ARG B C 1
ATOM 3816 O O . ARG B 1 59 ? -0.552 46.344 15.133 1 89.5 59 ARG B O 1
ATOM 3823 N N . ALA B 1 60 ? 1.264 45.094 15.32 1 87.38 60 ALA B N 1
ATOM 3824 C CA . ALA B 1 60 ? 2.121 46.25 15.602 1 87.38 60 ALA B CA 1
ATOM 3825 C C . ALA B 1 60 ? 2.23 47.156 14.391 1 87.38 60 ALA B C 1
ATOM 3827 O O . ALA B 1 60 ? 2.287 48.375 14.531 1 87.38 60 ALA B O 1
ATOM 3828 N N . LEU B 1 61 ? 2.238 46.562 13.203 1 85.44 61 LEU B N 1
ATOM 3829 C CA . LEU B 1 61 ? 2.408 47.344 11.984 1 85.44 61 LEU B CA 1
ATOM 3830 C C . LEU B 1 61 ? 1.085 47.938 11.547 1 85.44 61 LEU B C 1
ATOM 3832 O O . LEU B 1 61 ? 1.071 48.969 10.844 1 85.44 61 LEU B O 1
ATOM 3836 N N . HIS B 1 62 ? -0.005 47.312 11.75 1 78.88 62 HIS B N 1
ATOM 3837 C CA . HIS B 1 62 ? -1.313 47.844 11.406 1 78.88 62 HIS B CA 1
ATOM 3838 C C . HIS B 1 62 ? -1.649 49.062 12.258 1 78.88 62 HIS B C 1
ATOM 3840 O O . HIS B 1 62 ? -2.344 49.969 11.805 1 78.88 62 HIS B O 1
ATOM 3846 N N . VAL B 1 63 ? -1.411 49.031 13.461 1 60.78 63 VAL B N 1
ATOM 3847 C CA . VAL B 1 63 ? -1.665 50.156 14.336 1 60.78 63 VAL B CA 1
ATOM 3848 C C . VAL B 1 63 ? -0.938 51.375 13.805 1 60.78 63 VAL B C 1
ATOM 3850 O O . VAL B 1 63 ? -1.442 52.5 13.906 1 60.78 63 VAL B O 1
ATOM 3853 N N . GLY B 1 64 ? 0.178 51.281 13.164 1 51.44 64 GLY B N 1
ATOM 3854 C CA . GLY B 1 64 ? 0.98 52.406 12.766 1 51.44 64 GLY B CA 1
ATOM 3855 C C . GLY B 1 64 ? 0.577 52.969 11.414 1 51.44 64 GLY B C 1
ATOM 3856 O O . GLY B 1 64 ? 1.249 53.875 10.883 1 51.44 64 GLY B O 1
ATOM 3857 N N . GLU B 1 65 ? -0.868 53 11.047 1 54.12 65 GLU B N 1
ATOM 3858 C CA . GLU B 1 65 ? -1.448 53.594 9.852 1 54.12 65 GLU B CA 1
ATOM 3859 C C . GLU B 1 65 ? -0.576 53.344 8.625 1 54.12 65 GLU B C 1
ATOM 3861 O O . GLU B 1 65 ? -0.712 54.031 7.605 1 54.12 65 GLU B O 1
ATOM 3866 N N . ALA B 1 66 ? 0.399 52.562 8.695 1 53.94 66 ALA B N 1
ATOM 3867 C CA . ALA B 1 66 ? 1.252 52.469 7.516 1 53.94 66 ALA B CA 1
ATOM 3868 C C . ALA B 1 66 ? 0.536 51.719 6.391 1 53.94 66 ALA B C 1
ATOM 3870 O O . ALA B 1 66 ? -0.395 50.969 6.637 1 53.94 66 ALA B O 1
ATOM 3871 N N . GLY B 1 67 ? 0.671 52.094 5.191 1 55.81 67 GLY B N 1
ATOM 3872 C CA . GLY B 1 67 ? 0.089 51.531 3.984 1 55.81 67 GLY B CA 1
ATOM 3873 C C . GLY B 1 67 ? 0.091 50.031 3.98 1 55.81 67 GLY B C 1
ATOM 3874 O O . GLY B 1 67 ? 1.145 49.406 4.125 1 55.81 67 GLY B O 1
ATOM 3875 N N . HIS B 1 68 ? -1.064 49.344 4.102 1 63.94 68 HIS B N 1
ATOM 3876 C CA . HIS B 1 68 ? -1.377 47.938 4.223 1 63.94 68 HIS B CA 1
ATOM 3877 C C . HIS B 1 68 ? -0.504 47.094 3.291 1 63.94 68 HIS B C 1
ATOM 3879 O O . HIS B 1 68 ? 0.017 46.062 3.693 1 63.94 68 HIS B O 1
ATOM 3885 N N . GLU B 1 69 ? -0.211 47.656 2.242 1 70.44 69 GLU B N 1
ATOM 3886 C CA . GLU B 1 69 ? 0.522 46.875 1.242 1 70.44 69 GLU B CA 1
ATOM 3887 C C . GLU B 1 69 ? 2.002 46.781 1.602 1 70.44 69 GLU B C 1
ATOM 3889 O O . GLU B 1 69 ? 2.613 45.719 1.432 1 70.44 69 GLU B O 1
ATOM 3894 N N . HIS B 1 70 ? 2.447 47.844 2.115 1 76.62 70 HIS B N 1
ATOM 3895 C CA . HIS B 1 70 ? 3.871 47.875 2.432 1 76.62 70 HIS B CA 1
ATOM 3896 C C . HIS B 1 70 ? 4.188 46.969 3.631 1 76.62 70 HIS B C 1
ATOM 3898 O O . HIS B 1 70 ? 5.246 46.344 3.684 1 76.62 70 HIS B O 1
ATOM 3904 N N . SER B 1 71 ? 3.322 46.938 4.551 1 82.88 71 SER B N 1
ATOM 3905 C CA . SER B 1 71 ? 3.508 46.094 5.73 1 82.88 71 SER B CA 1
ATOM 3906 C C . SER B 1 71 ? 3.492 44.625 5.359 1 82.88 71 SER B C 1
ATOM 3908 O O . SER B 1 71 ? 4.254 43.812 5.918 1 82.88 71 SER B O 1
ATOM 3910 N N . ALA B 1 72 ? 2.709 44.344 4.387 1 85.44 72 ALA B N 1
ATOM 3911 C CA . ALA B 1 72 ? 2.605 42.969 3.945 1 85.44 72 ALA B CA 1
ATOM 3912 C C . ALA B 1 72 ? 3.893 42.5 3.264 1 85.44 72 ALA B C 1
ATOM 3914 O O . ALA B 1 72 ? 4.332 41.375 3.449 1 85.44 72 ALA B O 1
ATOM 3915 N N . GLU B 1 73 ? 4.414 43.312 2.525 1 84.88 73 GLU B N 1
ATOM 3916 C CA . GLU B 1 73 ? 5.656 43 1.827 1 84.88 73 GLU B CA 1
ATOM 3917 C C . GLU B 1 73 ? 6.82 42.844 2.805 1 84.88 73 GLU B C 1
ATOM 3919 O O . GLU B 1 73 ? 7.691 42 2.623 1 84.88 73 GLU B O 1
ATOM 3924 N N . PHE B 1 74 ? 6.777 43.75 3.732 1 87.75 74 PHE B N 1
ATOM 3925 C CA . PHE B 1 74 ? 7.816 43.719 4.754 1 87.75 74 PHE B CA 1
ATOM 3926 C C . PHE B 1 74 ? 7.77 42.375 5.512 1 87.75 74 PHE B C 1
ATOM 3928 O O . PHE B 1 74 ? 8.797 41.75 5.715 1 87.75 74 PHE B O 1
ATOM 3935 N N . LEU B 1 75 ? 6.648 42 5.883 1 90.88 75 LEU B N 1
ATOM 3936 C CA . LEU B 1 75 ? 6.492 40.781 6.676 1 90.88 75 LEU B CA 1
ATOM 3937 C C . LEU B 1 75 ? 6.832 39.562 5.848 1 90.88 75 LEU B C 1
ATOM 3939 O O . LEU B 1 75 ? 7.379 38.594 6.375 1 90.88 75 LEU B O 1
ATOM 3943 N N . ALA B 1 76 ? 6.461 39.594 4.625 1 90.88 76 ALA B N 1
ATOM 3944 C CA . ALA B 1 76 ? 6.809 38.469 3.738 1 90.88 76 ALA B CA 1
ATOM 3945 C C . ALA B 1 76 ? 8.32 38.344 3.615 1 90.88 76 ALA B C 1
ATOM 3947 O O . ALA B 1 76 ? 8.844 37.219 3.619 1 90.88 76 ALA B O 1
ATOM 3948 N N . ALA B 1 77 ? 8.922 39.406 3.457 1 90 77 ALA B N 1
ATOM 3949 C CA . ALA B 1 77 ? 10.375 39.406 3.365 1 90 77 ALA B CA 1
ATOM 3950 C C . ALA B 1 77 ? 11.008 38.938 4.672 1 90 77 ALA B C 1
ATOM 3952 O O . ALA B 1 77 ? 12 38.188 4.656 1 90 77 ALA B O 1
ATOM 3953 N N . LEU B 1 78 ? 10.461 39.406 5.773 1 91.81 78 LEU B N 1
ATOM 3954 C CA . LEU B 1 78 ? 10.969 39 7.078 1 91.81 78 LEU B CA 1
ATOM 3955 C C . LEU B 1 78 ? 10.82 37.469 7.254 1 91.81 78 LEU B C 1
ATOM 3957 O O . LEU B 1 78 ? 11.742 36.812 7.746 1 91.81 78 LEU B O 1
ATOM 3961 N N . GLU B 1 79 ? 9.703 36.969 6.918 1 93.31 79 GLU B N 1
ATOM 3962 C CA . GLU B 1 79 ? 9.453 35.531 7.062 1 93.31 79 GLU B CA 1
ATOM 3963 C C . GLU B 1 79 ? 10.414 34.719 6.203 1 93.31 79 GLU B C 1
ATOM 3965 O O . GLU B 1 79 ? 10.945 33.688 6.645 1 93.31 79 GLU B O 1
ATOM 3970 N N . ARG B 1 80 ? 10.648 35.094 4.996 1 92.06 80 ARG B N 1
ATOM 3971 C CA . ARG B 1 80 ? 11.562 34.375 4.105 1 92.06 80 ARG B CA 1
ATOM 3972 C C . ARG B 1 80 ? 12.969 34.344 4.68 1 92.06 80 ARG B C 1
ATOM 3974 O O . ARG B 1 80 ? 13.641 33.312 4.637 1 92.06 80 ARG B O 1
ATOM 3981 N N . ASN B 1 81 ? 13.352 35.5 5.117 1 91.69 81 ASN B N 1
ATOM 3982 C CA . ASN B 1 81 ? 14.703 35.562 5.676 1 91.69 81 ASN B CA 1
ATOM 3983 C C . ASN B 1 81 ? 14.82 34.75 6.965 1 91.69 81 ASN B C 1
ATOM 3985 O O . ASN B 1 81 ? 15.859 34.156 7.234 1 91.69 81 ASN B O 1
ATOM 3989 N N . PHE B 1 82 ? 13.773 34.844 7.789 1 94 82 PHE B N 1
ATOM 3990 C CA . PHE B 1 82 ? 13.75 34.062 9.016 1 94 82 PHE B CA 1
ATOM 3991 C C . PHE B 1 82 ? 13.859 32.562 8.711 1 94 82 PHE B C 1
ATOM 3993 O O . PHE B 1 82 ? 14.656 31.859 9.328 1 94 82 PHE B O 1
ATOM 4000 N N . ARG B 1 83 ? 13.047 32.062 7.773 1 93.25 83 ARG B N 1
ATOM 4001 C CA . ARG B 1 83 ? 13.039 30.641 7.402 1 93.25 83 ARG B CA 1
ATOM 4002 C C . ARG B 1 83 ? 14.375 30.234 6.797 1 93.25 83 ARG B C 1
ATOM 4004 O O . ARG B 1 83 ? 14.82 29.094 6.992 1 93.25 83 ARG B O 1
ATOM 4011 N N . LEU B 1 84 ? 14.93 31.109 6.055 1 93 84 LEU B N 1
ATOM 4012 C CA . LEU B 1 84 ? 16.25 30.828 5.5 1 93 84 LEU B CA 1
ATOM 4013 C C . LEU B 1 84 ? 17.281 30.625 6.613 1 93 84 LEU B C 1
ATOM 4015 O O . LEU B 1 84 ? 18.078 29.688 6.547 1 93 84 LEU B O 1
ATOM 4019 N N . ILE B 1 85 ? 17.234 31.469 7.535 1 92.31 85 ILE B N 1
ATOM 4020 C CA . ILE B 1 85 ? 18.172 31.375 8.656 1 92.31 85 ILE B CA 1
ATOM 4021 C C . ILE B 1 85 ? 17.953 30.062 9.391 1 92.31 85 ILE B C 1
ATOM 4023 O O . ILE B 1 85 ? 18.922 29.375 9.742 1 92.31 85 ILE B O 1
ATOM 4027 N N . GLN B 1 86 ? 16.719 29.734 9.641 1 91.19 86 GLN B N 1
ATOM 4028 C CA . GLN B 1 86 ? 16.391 28.469 10.289 1 91.19 86 GLN B CA 1
ATOM 4029 C C . GLN B 1 86 ? 16.938 27.281 9.484 1 91.19 86 GLN B C 1
ATOM 4031 O O . GLN B 1 86 ? 17.484 26.344 10.055 1 91.19 86 GLN B O 1
ATOM 4036 N N . PHE B 1 87 ? 16.75 27.312 8.195 1 92.62 87 PHE B N 1
ATOM 4037 C CA . PHE B 1 87 ? 17.203 26.25 7.305 1 92.62 87 PHE B CA 1
ATOM 4038 C C . PHE B 1 87 ? 18.719 26.109 7.383 1 92.62 87 PHE B C 1
ATOM 4040 O O . PHE B 1 87 ? 19.234 24.984 7.488 1 92.62 87 PHE B O 1
ATOM 4047 N N . LEU B 1 88 ? 19.391 27.219 7.32 1 92.69 88 LEU B N 1
ATOM 4048 C CA . LEU B 1 88 ? 20.844 27.203 7.332 1 92.69 88 LEU B CA 1
ATOM 4049 C C . LEU B 1 88 ? 21.375 26.688 8.664 1 92.69 88 LEU B C 1
ATOM 4051 O O . LEU B 1 88 ? 22.391 25.984 8.703 1 92.69 88 LEU B O 1
ATOM 4055 N N . GLU B 1 89 ? 20.734 27.047 9.703 1 92.12 89 GLU B N 1
ATOM 4056 C CA . GLU B 1 89 ? 21.125 26.547 11.016 1 92.12 89 GLU B CA 1
ATOM 4057 C C . GLU B 1 89 ? 20.984 25.031 11.094 1 92.12 89 GLU B C 1
ATOM 4059 O O . GLU B 1 89 ? 21.859 24.344 11.625 1 92.12 89 GLU B O 1
ATOM 4064 N N . GLN B 1 90 ? 19.875 24.562 10.625 1 91.69 90 GLN B N 1
ATOM 4065 C CA . GLN B 1 90 ? 19.656 23.125 10.641 1 91.69 90 GLN B CA 1
ATOM 4066 C C . GLN B 1 90 ? 20.609 22.406 9.68 1 91.69 90 GLN B C 1
ATOM 4068 O O . GLN B 1 90 ? 21 21.266 9.938 1 91.69 90 GLN B O 1
ATOM 4073 N N . LEU B 1 91 ? 20.859 23.062 8.594 1 94.25 91 LEU B N 1
ATOM 4074 C CA . LEU B 1 91 ? 21.812 22.516 7.637 1 94.25 91 LEU B CA 1
ATOM 4075 C C . LEU B 1 91 ? 23.188 22.375 8.266 1 94.25 91 LEU B C 1
ATOM 4077 O O . LEU B 1 91 ? 23.891 21.391 8.039 1 94.25 91 LEU B O 1
ATOM 4081 N N . ASP B 1 92 ? 23.562 23.391 9.023 1 94.06 92 ASP B N 1
ATOM 4082 C CA . ASP B 1 92 ? 24.828 23.344 9.742 1 94.06 92 ASP B CA 1
ATOM 4083 C C . ASP B 1 92 ? 24.844 22.172 10.727 1 94.06 92 ASP B C 1
ATOM 4085 O O . ASP B 1 92 ? 25.859 21.469 10.836 1 94.06 92 ASP B O 1
ATOM 4089 N N . ASP B 1 93 ? 23.797 22.062 11.383 1 93.69 93 ASP B N 1
ATOM 4090 C CA . ASP B 1 93 ? 23.688 20.953 12.32 1 93.69 93 ASP B CA 1
ATOM 4091 C C . ASP B 1 93 ? 23.781 19.609 11.594 1 93.69 93 ASP B C 1
ATOM 4093 O O . ASP B 1 93 ? 24.422 18.672 12.086 1 93.69 93 ASP B O 1
ATOM 4097 N N . LEU B 1 94 ? 23.125 19.516 10.453 1 94.75 94 LEU B N 1
ATOM 4098 C CA . LEU B 1 94 ? 23.141 18.297 9.664 1 94.75 94 LEU B CA 1
ATOM 4099 C C . LEU B 1 94 ? 24.547 17.969 9.188 1 94.75 94 LEU B C 1
ATOM 4101 O O . LEU B 1 94 ? 24.984 16.812 9.219 1 94.75 94 LEU B O 1
ATOM 4105 N N . GLU B 1 95 ? 25.219 18.984 8.766 1 95.88 95 GLU B N 1
ATOM 4106 C CA . GLU B 1 95 ? 26.594 18.781 8.328 1 95.88 95 GLU B CA 1
ATOM 4107 C C . GLU B 1 95 ? 27.469 18.266 9.461 1 95.88 95 GLU B C 1
ATOM 4109 O O . GLU B 1 95 ? 28.25 17.312 9.281 1 95.88 95 GLU B O 1
ATOM 4114 N N . GLU B 1 96 ? 27.328 18.906 10.539 1 95.25 96 GLU B N 1
ATOM 4115 C CA . GLU B 1 96 ? 28.125 18.5 11.703 1 95.25 96 GLU B CA 1
ATOM 4116 C C . GLU B 1 96 ? 27.812 17.062 12.102 1 95.25 96 GLU B C 1
ATOM 4118 O O . GLU B 1 96 ? 28.719 16.297 12.43 1 95.25 96 GLU B O 1
ATOM 4123 N N . THR B 1 97 ? 26.562 16.766 12.07 1 94.56 97 THR B N 1
ATOM 4124 C CA . THR B 1 97 ? 26.125 15.422 12.438 1 94.56 97 THR B CA 1
ATOM 4125 C C . THR B 1 97 ? 26.641 14.391 11.43 1 94.56 97 THR B C 1
ATOM 4127 O O . THR B 1 97 ? 27.016 13.281 11.805 1 94.56 97 THR B O 1
ATOM 4130 N N . CYS B 1 98 ? 26.609 14.727 10.156 1 93.94 98 CYS B N 1
ATOM 4131 C CA . CYS B 1 98 ? 27.141 13.836 9.125 1 93.94 98 CYS B CA 1
ATOM 4132 C C . CYS B 1 98 ? 28.625 13.562 9.352 1 93.94 98 CYS B C 1
ATOM 4134 O O . CYS B 1 98 ? 29.062 12.414 9.242 1 93.94 98 CYS B O 1
ATOM 4136 N N . HIS B 1 99 ? 29.312 14.562 9.656 1 94.19 99 HIS B N 1
ATOM 4137 C CA . HIS B 1 99 ? 30.75 14.406 9.883 1 94.19 99 HIS B CA 1
ATOM 4138 C C . HIS B 1 99 ? 31.016 13.547 11.117 1 94.19 99 HIS B C 1
ATOM 4140 O O . HIS B 1 99 ? 31.969 12.758 11.141 1 94.19 99 HIS B O 1
ATOM 4146 N N . ARG B 1 100 ? 30.234 13.711 12.086 1 93.19 100 ARG B N 1
ATOM 4147 C CA . ARG B 1 100 ? 30.375 12.891 13.289 1 93.19 100 ARG B CA 1
ATOM 4148 C C . ARG B 1 100 ? 30.109 11.422 12.977 1 93.19 100 ARG B C 1
ATOM 4150 O O . ARG B 1 100 ? 30.75 10.531 13.547 1 93.19 100 ARG B O 1
ATOM 4157 N N . GLN B 1 101 ? 29.156 11.219 12.117 1 89.38 101 GLN B N 1
ATOM 4158 C CA . GLN B 1 101 ? 28.812 9.852 11.742 1 89.38 101 GLN B CA 1
ATOM 4159 C C . GLN B 1 101 ? 29.984 9.156 11.07 1 89.38 101 GLN B C 1
ATOM 4161 O O . GLN B 1 101 ? 30.094 7.926 11.125 1 89.38 101 GLN B O 1
ATOM 4166 N N . LEU B 1 102 ? 30.875 9.828 10.461 1 90 102 LEU B N 1
ATOM 4167 C CA . LEU B 1 102 ? 32 9.266 9.727 1 90 102 LEU B CA 1
ATOM 4168 C C . LEU B 1 102 ? 33.031 8.68 10.688 1 90 102 LEU B C 1
ATOM 4170 O O . LEU B 1 102 ? 33.906 7.93 10.273 1 90 102 LEU B O 1
ATOM 4174 N N . GLU B 1 103 ? 32.844 8.922 11.922 1 89.56 103 GLU B N 1
ATOM 4175 C CA . GLU B 1 103 ? 33.75 8.367 12.922 1 89.56 103 GLU B CA 1
ATOM 4176 C C . GLU B 1 103 ? 33.438 6.895 13.195 1 89.56 103 GLU B C 1
ATOM 4178 O O . GLU B 1 103 ? 34.25 6.18 13.766 1 89.56 103 GLU B O 1
ATOM 4183 N N . ALA B 1 104 ? 32.344 6.582 12.781 1 86.06 104 ALA B N 1
ATOM 4184 C CA . ALA B 1 104 ? 31.953 5.191 12.969 1 86.06 104 ALA B CA 1
ATOM 4185 C C . ALA B 1 104 ? 32.844 4.25 12.18 1 86.06 104 ALA B C 1
ATOM 4187 O O . ALA B 1 104 ? 33.406 4.633 11.148 1 86.06 104 ALA B O 1
ATOM 4188 N N . GLU B 1 105 ? 32.938 2.926 12.594 1 82.25 105 GLU B N 1
ATOM 4189 C CA . GLU B 1 105 ? 33.844 1.926 12.023 1 82.25 105 GLU B CA 1
ATOM 4190 C C . GLU B 1 105 ? 33.531 1.651 10.562 1 82.25 105 GLU B C 1
ATOM 4192 O O . GLU B 1 105 ? 34.406 1.379 9.758 1 82.25 105 GLU B O 1
ATOM 4197 N N . ARG B 1 106 ? 32.344 1.793 10.203 1 77.56 106 ARG B N 1
ATOM 4198 C CA . ARG B 1 106 ? 31.891 1.425 8.859 1 77.56 106 ARG B CA 1
ATOM 4199 C C . ARG B 1 106 ? 32.406 2.412 7.82 1 77.56 106 ARG B C 1
ATOM 4201 O O . ARG B 1 106 ? 32.469 2.088 6.633 1 77.56 106 ARG B O 1
ATOM 4208 N N . PHE B 1 107 ? 32.75 3.619 8.305 1 81.94 107 PHE B N 1
ATOM 4209 C CA . PHE B 1 107 ? 33.156 4.652 7.359 1 81.94 107 PHE B CA 1
ATOM 4210 C C . PHE B 1 107 ? 34.688 4.871 7.418 1 81.94 107 PHE B C 1
ATOM 4212 O O . PHE B 1 107 ? 35.219 5.621 6.617 1 81.94 107 PHE B O 1
ATOM 4219 N N . LYS B 1 108 ? 35.375 4.168 8.258 1 83.56 108 LYS B N 1
ATOM 4220 C CA . LYS B 1 108 ? 36.781 4.422 8.57 1 83.56 108 LYS B CA 1
ATOM 4221 C C . LYS B 1 108 ? 37.656 4.355 7.316 1 83.56 108 LYS B C 1
ATOM 4223 O O . LYS B 1 108 ? 38.531 5.191 7.121 1 83.56 108 LYS B O 1
ATOM 4228 N N . ALA B 1 109 ? 37.406 3.445 6.445 1 81 109 ALA B N 1
ATOM 4229 C CA . ALA B 1 109 ? 38.25 3.203 5.273 1 81 109 ALA B CA 1
ATOM 4230 C C . ALA B 1 109 ? 38.094 4.32 4.246 1 81 109 ALA B C 1
ATOM 4232 O O . ALA B 1 109 ? 39 4.562 3.439 1 81 109 ALA B O 1
ATOM 4233 N N . VAL B 1 110 ? 37 5.074 4.281 1 85.31 110 VAL B N 1
ATOM 4234 C CA . VAL B 1 110 ? 36.75 6.066 3.242 1 85.31 110 VAL B CA 1
ATOM 4235 C C . VAL B 1 110 ? 36.375 7.402 3.885 1 85.31 110 VAL B C 1
ATOM 4237 O O . VAL B 1 110 ? 35.719 8.242 3.254 1 85.31 110 VAL B O 1
ATOM 4240 N N . ALA B 1 111 ? 36.781 7.605 5.117 1 88.75 111 ALA B N 1
ATOM 4241 C CA . ALA B 1 111 ? 36.344 8.773 5.883 1 88.75 111 ALA B CA 1
ATOM 4242 C C . ALA B 1 111 ? 36.875 10.062 5.242 1 88.75 111 ALA B C 1
ATOM 4244 O O . ALA B 1 111 ? 36.156 11.062 5.18 1 88.75 111 ALA B O 1
ATOM 4245 N N . GLY B 1 112 ? 38.062 10.109 4.82 1 90.62 112 GLY B N 1
ATOM 4246 C CA . GLY B 1 112 ? 38.656 11.297 4.223 1 90.62 112 GLY B CA 1
ATOM 4247 C C . GLY B 1 112 ? 37.906 11.781 2.992 1 90.62 112 GLY B C 1
ATOM 4248 O O . GLY B 1 112 ? 37.344 12.875 2.994 1 90.62 112 GLY B O 1
ATOM 4249 N N . PRO B 1 113 ? 37.875 10.914 2.055 1 90.88 113 PRO B N 1
ATOM 4250 C CA . PRO B 1 113 ? 37.156 11.297 0.836 1 90.88 113 PRO B CA 1
ATOM 4251 C C . PRO B 1 113 ? 35.688 11.633 1.096 1 90.88 113 PRO B C 1
ATOM 4253 O O . PRO B 1 113 ? 35.156 12.531 0.457 1 90.88 113 PRO B O 1
ATOM 4256 N N . LEU B 1 114 ? 35.125 10.961 1.929 1 93.38 114 LEU B N 1
ATOM 4257 C CA . LEU B 1 114 ? 33.75 11.211 2.258 1 93.38 114 LEU B CA 1
ATOM 4258 C C . LEU B 1 114 ? 33.562 12.57 2.918 1 93.38 114 LEU B C 1
ATOM 4260 O O . LEU B 1 114 ? 32.562 13.258 2.689 1 93.38 114 LEU B O 1
ATOM 4264 N N . GLN B 1 115 ? 34.5 12.883 3.768 1 95.06 115 GLN B N 1
ATOM 4265 C CA . GLN B 1 115 ? 34.469 14.188 4.422 1 95.06 115 GLN B CA 1
ATOM 4266 C C . GLN B 1 115 ? 34.531 15.32 3.396 1 95.06 115 GLN B C 1
ATOM 4268 O O . GLN B 1 115 ? 33.812 16.312 3.508 1 95.06 115 GLN B O 1
ATOM 4273 N N . GLU B 1 116 ? 35.406 15.133 2.506 1 94.5 116 GLU B N 1
ATOM 4274 C CA . GLU B 1 116 ? 35.531 16.141 1.454 1 94.5 116 GLU B CA 1
ATOM 4275 C C . GLU B 1 116 ? 34.281 16.219 0.604 1 94.5 116 GLU B C 1
ATOM 4277 O O . GLU B 1 116 ? 33.844 17.312 0.245 1 94.5 116 GLU B O 1
ATOM 4282 N N . ALA B 1 117 ? 33.812 15.156 0.327 1 95.12 117 ALA B N 1
ATOM 4283 C CA . ALA B 1 117 ? 32.562 15.117 -0.467 1 95.12 117 ALA B CA 1
ATOM 4284 C C . ALA B 1 117 ? 31.422 15.828 0.256 1 95.12 117 ALA B C 1
ATOM 4286 O O . ALA B 1 117 ? 30.672 16.594 -0.354 1 95.12 117 ALA B O 1
ATOM 4287 N N . LEU B 1 118 ? 31.297 15.484 1.499 1 96.25 118 LEU B N 1
ATOM 4288 C CA . LEU B 1 118 ? 30.25 16.109 2.299 1 96.25 118 LEU B CA 1
ATOM 4289 C C . LEU B 1 118 ? 30.422 17.625 2.352 1 96.25 118 LEU B C 1
ATOM 4291 O O . LEU B 1 118 ? 29.453 18.359 2.293 1 96.25 118 LEU B O 1
ATOM 4295 N N . HIS B 1 119 ? 31.672 18.031 2.473 1 95.94 119 HIS B N 1
ATOM 4296 C CA . HIS B 1 119 ? 31.953 19.453 2.496 1 95.94 119 HIS B CA 1
ATOM 4297 C C . HIS B 1 119 ? 31.469 20.141 1.213 1 95.94 119 HIS B C 1
ATOM 4299 O O . HIS B 1 119 ? 30.875 21.203 1.258 1 95.94 119 HIS B O 1
ATOM 4305 N N . VAL B 1 120 ? 31.75 19.484 0.168 1 96.44 120 VAL B N 1
ATOM 4306 C CA . VAL B 1 120 ? 31.359 20.047 -1.124 1 96.44 120 VAL B CA 1
ATOM 4307 C C . VAL B 1 120 ? 29.844 20.047 -1.257 1 96.44 120 VAL B C 1
ATOM 4309 O O . VAL B 1 120 ? 29.25 21.031 -1.729 1 96.44 120 VAL B O 1
ATOM 4312 N N . ILE B 1 121 ? 29.25 18.984 -0.902 1 96.44 121 ILE B N 1
ATOM 4313 C CA . ILE B 1 121 ? 27.812 18.844 -1.011 1 96.44 121 ILE B CA 1
ATOM 4314 C C . ILE B 1 121 ? 27.125 19.922 -0.171 1 96.44 121 ILE B C 1
ATOM 4316 O O . ILE B 1 121 ? 26.203 20.609 -0.646 1 96.44 121 ILE B O 1
ATOM 4320 N N . PHE B 1 122 ? 27.562 20.094 1.056 1 97.38 122 PHE B N 1
ATOM 4321 C CA . PHE B 1 122 ? 26.922 21.062 1.949 1 97.38 122 PHE B CA 1
ATOM 4322 C C . PHE B 1 122 ? 27.234 22.484 1.512 1 97.38 122 PHE B C 1
ATOM 4324 O O . PHE B 1 122 ? 26.406 23.391 1.695 1 97.38 122 PHE B O 1
ATOM 4331 N N . ALA B 1 123 ? 28.375 22.688 0.88 1 96.56 123 ALA B N 1
ATOM 4332 C CA . ALA B 1 123 ? 28.672 23.984 0.304 1 96.56 123 ALA B CA 1
ATOM 4333 C C . ALA B 1 123 ? 27.688 24.328 -0.814 1 96.56 123 ALA B C 1
ATOM 4335 O O . ALA B 1 123 ? 27.203 25.469 -0.908 1 96.56 123 ALA B O 1
ATOM 4336 N N . ARG B 1 124 ? 27.406 23.406 -1.556 1 96.19 124 ARG B N 1
ATOM 4337 C CA . ARG B 1 124 ? 26.453 23.594 -2.648 1 96.19 124 ARG B CA 1
ATOM 4338 C C . ARG B 1 124 ? 25.047 23.844 -2.113 1 96.19 124 ARG B C 1
ATOM 4340 O O . ARG B 1 124 ? 24.297 24.656 -2.658 1 96.19 124 ARG B O 1
ATOM 4347 N N . LEU B 1 125 ? 24.719 23.062 -1.13 1 96.19 125 LEU B N 1
ATOM 4348 C CA . LEU B 1 125 ? 23.406 23.234 -0.51 1 96.19 125 LEU B CA 1
ATOM 4349 C C . LEU B 1 125 ? 23.25 24.641 0.054 1 96.19 125 LEU B C 1
ATOM 4351 O O . LEU B 1 125 ? 22.188 25.25 -0.088 1 96.19 125 LEU B O 1
ATOM 4355 N N . ARG B 1 126 ? 24.312 25.188 0.68 1 95.69 126 ARG B N 1
ATOM 4356 C CA . ARG B 1 126 ? 24.281 26.531 1.257 1 95.69 126 ARG B CA 1
ATOM 4357 C C . ARG B 1 126 ? 24.156 27.594 0.17 1 95.69 126 ARG B C 1
ATOM 4359 O O . ARG B 1 126 ? 23.469 28.594 0.355 1 95.69 126 ARG B O 1
ATOM 4366 N N . GLU B 1 127 ? 24.766 27.312 -0.882 1 93.5 127 GLU B N 1
ATOM 4367 C CA . GLU B 1 127 ? 24.719 28.266 -1.993 1 93.5 127 GLU B CA 1
ATOM 4368 C C . GLU B 1 127 ? 23.328 28.344 -2.605 1 93.5 127 GLU B C 1
ATOM 4370 O O . GLU B 1 127 ? 22.891 29.406 -3.051 1 93.5 127 GLU B O 1
ATOM 4375 N N . GLU B 1 128 ? 22.766 27.281 -2.566 1 93.5 128 GLU B N 1
ATOM 4376 C CA . GLU B 1 128 ? 21.453 27.188 -3.197 1 93.5 128 GLU B CA 1
ATOM 4377 C C . GLU B 1 128 ? 20.344 27.656 -2.242 1 93.5 128 GLU B C 1
ATOM 4379 O O . GLU B 1 128 ? 19.234 27.953 -2.672 1 93.5 128 GLU B O 1
ATOM 4384 N N . ALA B 1 129 ? 20.594 27.688 -1.031 1 93.06 129 ALA B N 1
ATOM 4385 C CA . ALA B 1 129 ? 19.594 27.891 0.009 1 93.06 129 ALA B CA 1
ATOM 4386 C C . ALA B 1 129 ? 18.859 29.219 -0.196 1 93.06 129 ALA B C 1
ATOM 4388 O O . ALA B 1 129 ? 17.641 29.281 -0.027 1 93.06 129 ALA B O 1
ATOM 4389 N N . ALA B 1 130 ? 19.625 30.234 -0.582 1 89.56 130 ALA B N 1
ATOM 4390 C CA . ALA B 1 130 ? 19.016 31.562 -0.748 1 89.56 130 ALA B CA 1
ATOM 4391 C C . ALA B 1 130 ? 17.938 31.531 -1.832 1 89.56 130 ALA B C 1
ATOM 4393 O O . ALA B 1 130 ? 16.906 32.219 -1.711 1 89.56 130 ALA B O 1
ATOM 4394 N N . SER B 1 131 ? 18.188 30.75 -2.801 1 91.75 131 SER B N 1
ATOM 4395 C CA . SER B 1 131 ? 17.25 30.688 -3.916 1 91.75 131 SER B CA 1
ATOM 4396 C C . SER B 1 131 ? 15.969 29.938 -3.525 1 91.75 131 SER B C 1
ATOM 4398 O O . SER B 1 131 ? 14.891 30.234 -4.051 1 91.75 131 SER B O 1
ATOM 4400 N N . LEU B 1 132 ? 16.094 29.094 -2.613 1 90.12 132 LEU B N 1
ATOM 4401 C CA . LEU B 1 132 ? 14.953 28.297 -2.162 1 90.12 132 LEU B CA 1
ATOM 4402 C C . LEU B 1 132 ? 13.953 29.172 -1.393 1 90.12 132 LEU B C 1
ATOM 4404 O O . LEU B 1 132 ? 12.781 28.812 -1.281 1 90.12 132 LEU B O 1
ATOM 4408 N N . TYR B 1 133 ? 14.422 30.281 -0.858 1 90.44 133 TYR B N 1
ATOM 4409 C CA . TYR B 1 133 ? 13.555 31.141 -0.06 1 90.44 133 TYR B CA 1
ATOM 4410 C C . TYR B 1 133 ? 13.406 32.5 -0.707 1 90.44 133 TYR B C 1
ATOM 4412 O O . TYR B 1 133 ? 12.969 33.469 -0.057 1 90.44 133 TYR B O 1
ATOM 4420 N N . ALA B 1 134 ? 13.742 32.594 -1.968 1 88.81 134 ALA B N 1
ATOM 4421 C CA . ALA B 1 134 ? 13.57 33.844 -2.709 1 88.81 134 ALA B CA 1
ATOM 4422 C C . ALA B 1 134 ? 12.094 34.125 -2.977 1 88.81 134 ALA B C 1
ATOM 4424 O O . ALA B 1 134 ? 11.258 33.219 -2.875 1 88.81 134 ALA B O 1
ATOM 4425 N N . PRO B 1 135 ? 11.773 35.438 -3.201 1 85.75 135 PRO B N 1
ATOM 4426 C CA . PRO B 1 135 ? 10.383 35.719 -3.539 1 85.75 135 PRO B CA 1
ATOM 4427 C C . PRO B 1 135 ? 9.867 34.906 -4.715 1 85.75 135 PRO B C 1
ATOM 4429 O O . PRO B 1 135 ? 10.555 34.781 -5.734 1 85.75 135 PRO B O 1
ATOM 4432 N N . GLY B 1 136 ? 8.812 34.25 -4.52 1 83.12 136 GLY B N 1
ATOM 4433 C CA . GLY B 1 136 ? 8.195 33.5 -5.594 1 83.12 136 GLY B CA 1
ATOM 4434 C C . GLY B 1 136 ? 8.727 32.062 -5.707 1 83.12 136 GLY B C 1
ATOM 4435 O O . GLY B 1 136 ? 8.258 31.297 -6.539 1 83.12 136 GLY B O 1
ATOM 4436 N N . ALA B 1 137 ? 9.602 31.75 -4.867 1 84.44 137 ALA B N 1
ATOM 4437 C CA . ALA B 1 137 ? 10.172 30.406 -4.914 1 84.44 137 ALA B CA 1
ATOM 4438 C C . ALA B 1 137 ? 9.109 29.344 -4.617 1 84.44 137 ALA B C 1
ATOM 4440 O O . ALA B 1 137 ? 8.258 29.547 -3.75 1 84.44 137 ALA B O 1
ATOM 4441 N N . LYS B 1 138 ? 9.078 28.312 -5.531 1 76.69 138 LYS B N 1
ATOM 4442 C CA . LYS B 1 138 ? 8.156 27.203 -5.363 1 76.69 138 LYS B CA 1
ATOM 4443 C C . LYS B 1 138 ? 8.859 25.984 -4.75 1 76.69 138 LYS B C 1
ATOM 4445 O O . LYS B 1 138 ? 9.93 25.594 -5.207 1 76.69 138 LYS B O 1
ATOM 4450 N N . ARG B 1 139 ? 8.359 25.547 -3.5 1 71.12 139 ARG B N 1
ATOM 4451 C CA . ARG B 1 139 ? 8.898 24.375 -2.834 1 71.12 139 ARG B CA 1
ATOM 4452 C C . ARG B 1 139 ? 7.852 23.25 -2.762 1 71.12 139 ARG B C 1
ATOM 4454 O O . ARG B 1 139 ? 6.668 23.531 -2.553 1 71.12 139 ARG B O 1
ATOM 4461 N N . LYS B 1 140 ? 8.43 22.031 -2.887 1 65.06 140 LYS B N 1
ATOM 4462 C CA . LYS B 1 140 ? 7.547 20.859 -2.816 1 65.06 140 LYS B CA 1
ATOM 4463 C C . LYS B 1 140 ? 7.168 20.547 -1.374 1 65.06 140 LYS B C 1
ATOM 4465 O O . LYS B 1 140 ? 6.16 19.875 -1.123 1 65.06 140 LYS B O 1
ATOM 4470 N N . SER B 1 141 ? 7.996 20.984 -0.564 1 72.81 141 SER B N 1
ATOM 4471 C CA . SER B 1 141 ? 7.812 20.75 0.864 1 72.81 141 SER B CA 1
ATOM 4472 C C . SER B 1 141 ? 8.344 21.922 1.688 1 72.81 141 SER B C 1
ATOM 4474 O O . SER B 1 141 ? 9.164 22.703 1.208 1 72.81 141 SER B O 1
ATOM 4476 N N . ASP B 1 142 ? 7.746 21.969 2.846 1 77.56 142 ASP B N 1
ATOM 4477 C CA . ASP B 1 142 ? 8.234 23 3.752 1 77.56 142 ASP B CA 1
ATOM 4478 C C . ASP B 1 142 ? 9.047 22.391 4.895 1 77.56 142 ASP B C 1
ATOM 4480 O O . ASP B 1 142 ? 9.594 23.125 5.727 1 77.56 142 ASP B O 1
ATOM 4484 N N . PHE B 1 143 ? 9.156 21.156 4.852 1 79.44 143 PHE B N 1
ATOM 4485 C CA . PHE B 1 143 ? 9.875 20.5 5.934 1 79.44 143 PHE B CA 1
ATOM 4486 C C . PHE B 1 143 ? 11.359 20.359 5.602 1 79.44 143 PHE B C 1
ATOM 4488 O O . PHE B 1 143 ? 11.719 20.016 4.473 1 79.44 143 PHE B O 1
ATOM 4495 N N . PHE B 1 144 ? 12.188 20.641 6.59 1 86.19 144 PHE B N 1
ATOM 4496 C CA . PHE B 1 144 ? 13.641 20.625 6.418 1 86.19 144 PHE B CA 1
ATOM 4497 C C . PHE B 1 144 ? 14.102 19.312 5.805 1 86.19 144 PHE B C 1
ATOM 4499 O O . PHE B 1 144 ? 14.875 19.297 4.848 1 86.19 144 PHE B O 1
ATOM 4506 N N . ARG B 1 145 ? 13.594 18.281 6.34 1 83.25 145 ARG B N 1
ATOM 4507 C CA . ARG B 1 145 ? 14.031 16.953 5.902 1 83.25 145 ARG B CA 1
ATOM 4508 C C . ARG B 1 145 ? 13.766 16.766 4.414 1 83.25 145 ARG B C 1
ATOM 4510 O O . ARG B 1 145 ? 14.602 16.203 3.699 1 83.25 145 ARG B O 1
ATOM 4517 N N . ASP B 1 146 ? 12.664 17.219 3.996 1 79.12 146 ASP B N 1
ATOM 4518 C CA . ASP B 1 146 ? 12.281 17.031 2.6 1 79.12 146 ASP B CA 1
ATOM 4519 C C . ASP B 1 146 ? 13.125 17.906 1.676 1 79.12 146 ASP B C 1
ATOM 4521 O O . ASP B 1 146 ? 13.562 17.453 0.616 1 79.12 146 ASP B O 1
ATOM 4525 N N . ILE B 1 147 ? 13.312 19.109 2.098 1 85.31 147 ILE B N 1
ATOM 4526 C CA . ILE B 1 147 ? 14.055 20.062 1.283 1 85.31 147 ILE B CA 1
ATOM 4527 C C . ILE B 1 147 ? 15.531 19.656 1.23 1 85.31 147 ILE B C 1
ATOM 4529 O O . ILE B 1 147 ? 16.094 19.5 0.148 1 85.31 147 ILE B O 1
ATOM 4533 N N . ALA B 1 148 ? 16.062 19.5 2.377 1 89.62 148 ALA B N 1
ATOM 4534 C CA . ALA B 1 148 ? 17.484 19.141 2.461 1 89.62 148 ALA B CA 1
ATOM 4535 C C . ALA B 1 148 ? 17.734 17.781 1.806 1 89.62 148 ALA B C 1
ATOM 4537 O O . ALA B 1 148 ? 18.75 17.594 1.125 1 89.62 148 ALA B O 1
ATOM 4538 N N . GLY B 1 149 ? 16.844 16.906 2.027 1 87.06 149 GLY B N 1
ATOM 4539 C CA . GLY B 1 149 ? 17.031 15.57 1.49 1 87.06 149 GLY B CA 1
ATOM 4540 C C . GLY B 1 149 ? 17.031 15.531 -0.026 1 87.06 149 GLY B C 1
ATOM 4541 O O . GLY B 1 149 ? 17.922 14.922 -0.631 1 87.06 149 GLY B O 1
ATOM 4542 N N . SER B 1 150 ? 16.094 16.125 -0.628 1 82.94 150 SER B N 1
ATOM 4543 C CA . SER B 1 150 ? 15.977 16.125 -2.084 1 82.94 150 SER B CA 1
ATOM 4544 C C . SER B 1 150 ? 17.203 16.766 -2.73 1 82.94 150 SER B C 1
ATOM 4546 O O . SER B 1 150 ? 17.734 16.25 -3.709 1 82.94 150 SER B O 1
ATOM 4548 N N . ARG B 1 151 ? 17.625 17.859 -2.227 1 89 151 ARG B N 1
ATOM 4549 C CA . ARG B 1 151 ? 18.75 18.578 -2.789 1 89 151 ARG B CA 1
ATOM 4550 C C . ARG B 1 151 ? 20.062 17.844 -2.5 1 89 151 ARG B C 1
ATOM 4552 O O . ARG B 1 151 ? 20.969 17.828 -3.332 1 89 151 ARG B O 1
ATOM 4559 N N . PHE B 1 152 ? 20.125 17.312 -1.349 1 92.69 152 PHE B N 1
ATOM 4560 C CA . PHE B 1 152 ? 21.297 16.531 -0.998 1 92.69 152 PHE B CA 1
ATOM 4561 C C . PHE B 1 152 ? 21.5 15.375 -1.979 1 92.69 152 PHE B C 1
ATOM 4563 O O . PHE B 1 152 ? 22.625 15.117 -2.422 1 92.69 152 PHE B O 1
ATOM 4570 N N . HIS B 1 153 ? 20.5 14.68 -2.277 1 87.12 153 HIS B N 1
ATOM 4571 C CA . HIS B 1 153 ? 20.578 13.539 -3.186 1 87.12 153 HIS B CA 1
ATOM 4572 C C . HIS B 1 153 ? 21.125 13.961 -4.551 1 87.12 153 HIS B C 1
ATOM 4574 O O . HIS B 1 153 ? 21.969 13.281 -5.129 1 87.12 153 HIS B O 1
ATOM 4580 N N . VAL B 1 154 ? 20.594 15.055 -5.039 1 84.75 154 VAL B N 1
ATOM 4581 C CA . VAL B 1 154 ? 21.031 15.578 -6.336 1 84.75 154 VAL B CA 1
ATOM 4582 C C . VAL B 1 154 ? 22.516 15.898 -6.297 1 84.75 154 VAL B C 1
ATOM 4584 O O . VAL B 1 154 ? 23.266 15.492 -7.18 1 84.75 154 VAL B O 1
ATOM 4587 N N . HIS B 1 155 ? 22.891 16.609 -5.305 1 92.75 155 HIS B N 1
ATOM 4588 C CA . HIS B 1 155 ? 24.281 17.016 -5.195 1 92.75 155 HIS B CA 1
ATOM 4589 C C . HIS B 1 155 ? 25.188 15.836 -4.875 1 92.75 155 HIS B C 1
ATOM 4591 O O . HIS B 1 155 ? 26.328 15.781 -5.332 1 92.75 155 HIS B O 1
ATOM 4597 N N . ALA B 1 156 ? 24.641 14.977 -4.047 1 90.88 156 ALA B N 1
ATOM 4598 C CA . ALA B 1 156 ? 25.422 13.789 -3.695 1 90.88 156 ALA B CA 1
ATOM 4599 C C . ALA B 1 156 ? 25.734 12.953 -4.934 1 90.88 156 ALA B C 1
ATOM 4601 O O . ALA B 1 156 ? 26.828 12.422 -5.074 1 90.88 156 ALA B O 1
ATOM 4602 N N . GLU B 1 157 ? 24.812 12.797 -5.742 1 85.19 157 GLU B N 1
ATOM 4603 C CA . GLU B 1 157 ? 25 12.047 -6.977 1 85.19 157 GLU B CA 1
ATOM 4604 C C . GLU B 1 157 ? 26.078 12.688 -7.848 1 85.19 157 GLU B C 1
ATOM 4606 O O . GLU B 1 157 ? 26.969 11.992 -8.367 1 85.19 157 GLU B O 1
ATOM 4611 N N . ALA B 1 158 ? 25.922 13.891 -8.039 1 88 158 ALA B N 1
ATOM 4612 C CA . ALA B 1 158 ? 26.875 14.641 -8.852 1 88 158 ALA B CA 1
ATOM 4613 C C . ALA B 1 158 ? 28.281 14.57 -8.25 1 88 158 ALA B C 1
ATOM 4615 O O . ALA B 1 158 ? 29.25 14.297 -8.953 1 88 158 ALA B O 1
ATOM 4616 N N . VAL B 1 159 ? 28.406 14.797 -7.004 1 92.94 159 VAL B N 1
ATOM 4617 C CA . VAL B 1 159 ? 29.688 14.875 -6.328 1 92.94 159 VAL B CA 1
ATOM 4618 C C . VAL B 1 159 ? 30.328 13.484 -6.262 1 92.94 159 VAL B C 1
ATOM 4620 O O . VAL B 1 159 ? 31.547 13.344 -6.414 1 92.94 159 VAL B O 1
ATOM 4623 N N . ALA B 1 160 ? 29.516 12.586 -5.895 1 87.69 160 ALA B N 1
ATOM 4624 C CA . ALA B 1 160 ? 30.031 11.219 -5.867 1 87.69 160 ALA B CA 1
ATOM 4625 C C . ALA B 1 160 ? 30.641 10.836 -7.215 1 87.69 160 ALA B C 1
ATOM 4627 O O . ALA B 1 160 ? 31.703 10.203 -7.27 1 87.69 160 ALA B O 1
ATOM 4628 N N . ARG B 1 161 ? 30.078 11.18 -8.25 1 83.69 161 ARG B N 1
ATOM 4629 C CA . ARG B 1 161 ? 30.562 10.93 -9.602 1 83.69 161 ARG B CA 1
ATOM 4630 C C . ARG B 1 161 ? 31.844 11.695 -9.875 1 83.69 161 ARG B C 1
ATOM 4632 O O . ARG B 1 161 ? 32.812 11.133 -10.414 1 83.69 161 ARG B O 1
ATOM 4639 N N . GLU B 1 162 ? 31.797 12.898 -9.531 1 87.06 162 GLU B N 1
ATOM 4640 C CA . GLU B 1 162 ? 32.938 13.789 -9.766 1 87.06 162 GLU B CA 1
ATOM 4641 C C . GLU B 1 162 ? 34.156 13.344 -8.969 1 87.06 162 GLU B C 1
ATOM 4643 O O . GLU B 1 162 ? 35.281 13.453 -9.445 1 87.06 162 GLU B O 1
ATOM 4648 N N . MET B 1 163 ? 33.906 12.773 -7.844 1 90 163 MET B N 1
ATOM 4649 C CA . MET B 1 163 ? 35.031 12.492 -6.934 1 90 163 MET B CA 1
ATOM 4650 C C . MET B 1 163 ? 35.344 11 -6.906 1 90 163 MET B C 1
ATOM 4652 O O . MET B 1 163 ? 36.312 10.57 -6.27 1 90 163 MET B O 1
ATOM 4656 N N . GLY B 1 164 ? 34.594 10.227 -7.52 1 83.56 164 GLY B N 1
ATOM 4657 C CA . GLY B 1 164 ? 34.812 8.789 -7.602 1 83.56 164 GLY B CA 1
ATOM 4658 C C . GLY B 1 164 ? 34.531 8.07 -6.301 1 83.56 164 GLY B C 1
ATOM 4659 O O . GLY B 1 164 ? 35.312 7.188 -5.898 1 83.56 164 GLY B O 1
ATOM 4660 N N . ILE B 1 165 ? 33.562 8.5 -5.605 1 85.12 165 ILE B N 1
ATOM 4661 C CA . ILE B 1 165 ? 33.188 7.848 -4.352 1 85.12 165 ILE B CA 1
ATOM 4662 C C . ILE B 1 165 ? 31.844 7.145 -4.516 1 85.12 165 ILE B C 1
ATOM 4664 O O . ILE B 1 165 ? 31.047 7.504 -5.391 1 85.12 165 ILE B O 1
ATOM 4668 N N . ALA B 1 166 ? 31.719 6.156 -3.711 1 81.19 166 ALA B N 1
ATOM 4669 C CA . ALA B 1 166 ? 30.469 5.406 -3.76 1 81.19 166 ALA B CA 1
ATOM 4670 C C . ALA B 1 166 ? 29.312 6.242 -3.232 1 81.19 166 ALA B C 1
ATOM 4672 O O . ALA B 1 166 ? 29.344 6.711 -2.092 1 81.19 166 ALA B O 1
ATOM 4673 N N . LEU B 1 167 ? 28.219 6.449 -4.047 1 83.75 167 LEU B N 1
ATOM 4674 C CA . LEU B 1 167 ? 27.031 7.23 -3.689 1 83.75 167 LEU B CA 1
ATOM 4675 C C . LEU B 1 167 ? 26.359 6.66 -2.443 1 83.75 167 LEU B C 1
ATOM 4677 O O . LEU B 1 167 ? 25.891 7.414 -1.592 1 83.75 167 LEU B O 1
ATOM 4681 N N . GLU B 1 168 ? 26.406 5.344 -2.371 1 76 168 GLU B N 1
ATOM 4682 C CA . GLU B 1 168 ? 25.734 4.664 -1.266 1 76 168 GLU B CA 1
ATOM 4683 C C . GLU B 1 168 ? 26.344 5.066 0.077 1 76 168 GLU B C 1
ATOM 4685 O O . GLU B 1 168 ? 25.625 5.172 1.077 1 76 168 GLU B O 1
ATOM 4690 N N . MET B 1 169 ? 27.562 5.277 0.076 1 80.75 169 MET B N 1
ATOM 4691 C CA . MET B 1 169 ? 28.234 5.637 1.318 1 80.75 169 MET B CA 1
ATOM 4692 C C . MET B 1 169 ? 27.891 7.059 1.742 1 80.75 169 MET B C 1
ATOM 4694 O O . MET B 1 169 ? 27.703 7.332 2.932 1 80.75 169 MET B O 1
ATOM 4698 N N . VAL B 1 170 ? 27.75 7.887 0.759 1 87.69 170 VAL B N 1
ATOM 4699 C CA . VAL B 1 170 ? 27.375 9.273 1.023 1 87.69 170 VAL B CA 1
ATOM 4700 C C . VAL B 1 170 ? 25.938 9.328 1.547 1 87.69 170 VAL B C 1
ATOM 4702 O O . VAL B 1 170 ? 25.656 10.008 2.535 1 87.69 170 VAL B O 1
ATOM 4705 N N . LEU B 1 171 ? 25.188 8.578 0.943 1 83.56 171 LEU B N 1
ATOM 4706 C CA . LEU B 1 171 ? 23.766 8.57 1.316 1 83.56 171 LEU B CA 1
ATOM 4707 C C . LEU B 1 171 ? 23.578 7.918 2.68 1 83.56 171 LEU B C 1
ATOM 4709 O O . LEU B 1 171 ? 22.688 8.32 3.443 1 83.56 171 LEU B O 1
ATOM 4713 N N . ASN B 1 172 ? 24.312 6.941 2.947 1 78.31 172 ASN B N 1
ATOM 4714 C CA . ASN B 1 172 ? 24.234 6.289 4.25 1 78.31 172 ASN B CA 1
ATOM 4715 C C . ASN B 1 172 ? 24.578 7.258 5.383 1 78.31 172 ASN B C 1
ATOM 4717 O O . ASN B 1 172 ? 23.938 7.238 6.43 1 78.31 172 ASN B O 1
ATOM 4721 N N . ALA B 1 173 ? 25.578 7.977 5.168 1 85.81 173 ALA B N 1
ATOM 4722 C CA . ALA B 1 173 ? 25.953 8.984 6.16 1 85.81 173 ALA B CA 1
ATOM 4723 C C . ALA B 1 173 ? 24.828 10.008 6.355 1 85.81 173 ALA B C 1
ATOM 4725 O O . ALA B 1 173 ? 24.547 10.414 7.484 1 85.81 173 ALA B O 1
ATOM 4726 N N . TYR B 1 174 ? 24.234 10.414 5.312 1 90.12 174 TYR B N 1
ATOM 4727 C CA . TYR B 1 174 ? 23.125 11.359 5.363 1 90.12 174 TYR B CA 1
ATOM 4728 C C . TYR B 1 174 ? 21.922 10.766 6.098 1 90.12 174 TYR B C 1
ATOM 4730 O O . TYR B 1 174 ? 21.344 11.414 6.969 1 90.12 174 TYR B O 1
ATOM 4738 N N . ASP B 1 175 ? 21.578 9.594 5.801 1 78.81 175 ASP B N 1
ATOM 4739 C CA . ASP B 1 175 ? 20.375 8.945 6.32 1 78.81 175 ASP B CA 1
ATOM 4740 C C . ASP B 1 175 ? 20.438 8.805 7.836 1 78.81 175 ASP B C 1
ATOM 4742 O O . ASP B 1 175 ? 1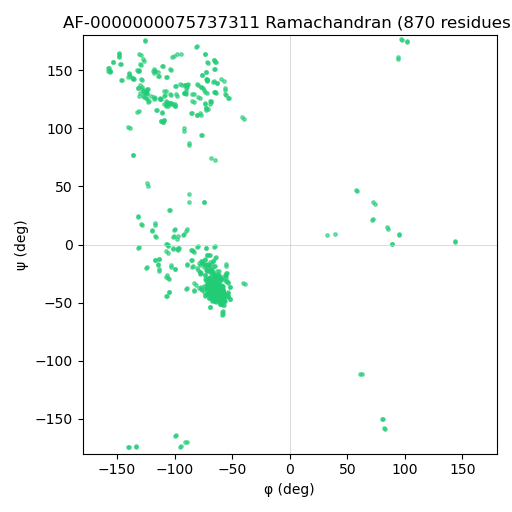9.453 9.031 8.531 1 78.81 175 ASP B O 1
ATOM 4746 N N . LYS B 1 176 ? 21.516 8.477 8.312 1 79.12 176 LYS B N 1
ATOM 4747 C CA . LYS B 1 176 ? 21.672 8.336 9.758 1 79.12 176 LYS B CA 1
ATOM 4748 C C . LYS B 1 176 ? 21.672 9.695 10.445 1 79.12 176 LYS B C 1
ATOM 4750 O O . LYS B 1 176 ? 21.172 9.828 11.57 1 79.12 176 LYS B O 1
ATOM 4755 N N . SER B 1 177 ? 22.203 10.602 9.758 1 89.5 177 SER B N 1
ATOM 4756 C CA . SER B 1 177 ? 22.359 11.93 10.352 1 89.5 177 SER B CA 1
ATOM 4757 C C . SER B 1 177 ? 21.031 12.688 10.375 1 89.5 177 SER B C 1
ATOM 4759 O O . SER B 1 177 ? 20.734 13.383 11.352 1 89.5 177 SER B O 1
ATOM 4761 N N . ILE B 1 178 ? 20.25 12.555 9.32 1 87.25 178 ILE B N 1
ATOM 4762 C CA . ILE B 1 178 ? 19.047 13.352 9.188 1 87.25 178 ILE B CA 1
ATOM 4763 C C . ILE B 1 178 ? 18.047 12.953 10.273 1 87.25 178 ILE B C 1
ATOM 4765 O O . ILE B 1 178 ? 17.281 13.789 10.758 1 87.25 178 ILE B O 1
ATOM 4769 N N . ILE B 1 179 ? 18.047 11.719 10.688 1 76.69 179 ILE B N 1
ATOM 4770 C CA . ILE B 1 179 ? 17.156 11.227 11.727 1 76.69 179 ILE B CA 1
ATOM 4771 C C . ILE B 1 179 ? 17.516 11.852 13.07 1 76.69 179 ILE B C 1
ATOM 4773 O O . ILE B 1 179 ? 16.641 12.289 13.828 1 76.69 179 ILE B O 1
ATOM 4777 N N . GLU B 1 180 ? 18.766 11.867 13.328 1 84.12 180 GLU B N 1
ATOM 4778 C CA . GLU B 1 180 ? 19.25 12.453 14.578 1 84.12 180 GLU B CA 1
ATOM 4779 C C . GLU B 1 180 ? 18.969 13.953 14.633 1 84.12 180 GLU B C 1
ATOM 4781 O O . GLU B 1 180 ? 18.516 14.461 15.664 1 84.12 180 GLU B O 1
ATOM 4786 N N . VAL B 1 181 ? 19.172 14.586 13.555 1 87.38 181 VAL B N 1
ATOM 4787 C CA . VAL B 1 181 ? 19.016 16.031 13.5 1 87.38 181 VAL B CA 1
ATOM 4788 C C . VAL B 1 181 ? 17.531 16.406 13.648 1 87.38 181 VAL B C 1
ATOM 4790 O O . VAL B 1 181 ? 17.188 17.375 14.336 1 87.38 181 VAL B O 1
ATOM 4793 N N . GLU B 1 182 ? 16.703 15.664 13.07 1 78.5 182 GLU B N 1
ATOM 4794 C CA . GLU B 1 182 ? 15.266 15.93 13.117 1 78.5 182 GLU B CA 1
ATOM 4795 C C . GLU B 1 182 ? 14.711 15.711 14.523 1 78.5 182 GLU B C 1
ATOM 4797 O O . GLU B 1 182 ? 13.695 16.297 14.891 1 78.5 182 GLU B O 1
ATOM 4802 N N . ASN B 1 183 ? 15.414 14.906 15.281 1 78.56 183 ASN B N 1
ATOM 4803 C CA . ASN B 1 183 ? 14.922 14.57 16.609 1 78.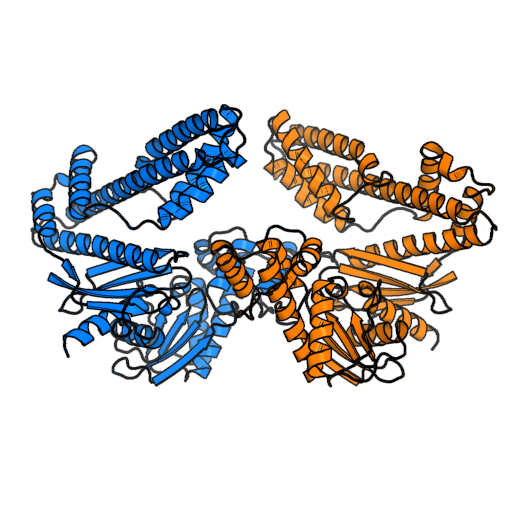56 183 ASN B CA 1
ATOM 4804 C C . ASN B 1 183 ? 15.586 15.43 17.688 1 78.56 183 ASN B C 1
ATOM 4806 O O . ASN B 1 183 ? 15.367 15.219 18.875 1 78.56 183 ASN B O 1
ATOM 4810 N N . ARG B 1 184 ? 16.375 16.359 17.219 1 81 184 ARG B N 1
ATOM 4811 C CA . ARG B 1 184 ? 16.938 17.312 18.156 1 81 184 ARG B CA 1
ATOM 4812 C C . ARG B 1 184 ? 16.031 18.531 18.328 1 81 184 ARG B C 1
ATOM 4814 O O . ARG B 1 184 ? 15.523 19.078 17.344 1 81 184 ARG B O 1
ATOM 4821 N N . PRO B 1 185 ? 15.758 18.844 19.547 1 75.75 185 PRO B N 1
ATOM 4822 C CA . PRO B 1 185 ? 14.938 20.031 19.797 1 75.75 185 PRO B CA 1
ATOM 4823 C C . PRO B 1 185 ? 15.539 21.297 19.203 1 75.75 185 PRO B C 1
ATOM 4825 O O . PRO B 1 185 ? 16.766 21.438 19.156 1 75.75 185 PRO B O 1
ATOM 4828 N N . PRO B 1 186 ? 14.648 22.125 18.672 1 73.69 186 PRO B N 1
ATOM 4829 C CA . PRO B 1 186 ? 15.156 23.391 18.141 1 73.69 186 PRO B CA 1
ATOM 4830 C C . PRO B 1 186 ? 15.945 24.203 19.188 1 73.69 186 PRO B C 1
ATOM 4832 O O . PRO B 1 186 ? 15.578 24.219 20.359 1 73.69 186 PRO B O 1
ATOM 4835 N N . GLY B 1 187 ? 17.109 24.578 18.719 1 74.25 187 GLY B N 1
ATOM 4836 C CA . GLY B 1 187 ? 17.938 25.328 19.625 1 74.25 187 GLY B CA 1
ATOM 4837 C C . GLY B 1 187 ? 17.938 26.828 19.344 1 74.25 187 GLY B C 1
ATOM 4838 O O . GLY B 1 187 ? 17.328 27.266 18.375 1 74.25 187 GLY B O 1
ATOM 4839 N N . GLY B 1 188 ? 18.359 27.594 20.344 1 76.56 188 GLY B N 1
ATOM 4840 C CA . GLY B 1 188 ? 18.516 29.031 20.156 1 76.56 188 GLY B CA 1
ATOM 4841 C C . GLY B 1 188 ? 17.297 29.828 20.578 1 76.56 188 GLY B C 1
ATOM 4842 O O . GLY B 1 188 ? 16.203 29.266 20.75 1 76.56 188 GLY B O 1
ATOM 4843 N N . GLU B 1 189 ? 17.578 31.094 20.812 1 84.94 189 GLU B N 1
ATOM 4844 C CA . GLU B 1 189 ? 16.5 31.984 21.188 1 84.94 189 GLU B CA 1
ATOM 4845 C C . GLU B 1 189 ? 15.75 32.5 19.969 1 84.94 189 GLU B C 1
ATOM 4847 O O . GLU B 1 189 ? 16.359 33.031 19.031 1 84.94 189 GLU B O 1
ATOM 4852 N N . LEU B 1 190 ? 14.453 32.375 20.031 1 87.81 190 LEU B N 1
ATOM 4853 C CA . LEU B 1 190 ? 13.609 32.75 18.906 1 87.81 190 LEU B CA 1
ATOM 4854 C C . LEU B 1 190 ? 13.75 34.25 18.609 1 87.81 190 LEU B C 1
ATOM 4856 O O . LEU B 1 190 ? 13.805 34.625 17.453 1 87.81 190 LEU B O 1
ATOM 4860 N N . SER B 1 191 ? 13.859 35 19.625 1 90.44 191 SER B N 1
ATOM 4861 C CA . SER B 1 191 ? 13.961 36.438 19.453 1 90.44 191 SER B CA 1
ATOM 4862 C C . SER B 1 191 ? 15.25 36.812 18.719 1 90.44 191 SER B C 1
ATOM 4864 O O . SER B 1 191 ? 15.25 37.719 17.875 1 90.44 191 SER B O 1
ATOM 4866 N N . GLU B 1 192 ? 16.25 36.156 19.078 1 90.31 192 GLU B N 1
ATOM 4867 C CA . GLU B 1 192 ? 17.531 36.406 18.422 1 90.31 192 GLU B CA 1
ATOM 4868 C C . GLU B 1 192 ? 17.469 36.031 16.953 1 90.31 192 GLU B C 1
ATOM 4870 O O . GLU B 1 192 ? 18.125 36.688 16.125 1 90.31 192 GLU B O 1
ATOM 4875 N N . LYS B 1 193 ? 16.781 35.062 16.641 1 91.25 193 LYS B N 1
ATOM 4876 C CA . LYS B 1 193 ? 16.641 34.656 15.25 1 91.25 193 LYS B CA 1
ATOM 4877 C C . LYS B 1 193 ? 15.852 35.688 14.453 1 91.25 193 LYS B C 1
ATOM 4879 O O . LYS B 1 193 ? 16.172 35.938 13.289 1 91.25 193 LYS B O 1
ATOM 4884 N N . PHE B 1 194 ? 14.875 36.219 15.031 1 93.62 194 PHE B N 1
ATOM 4885 C CA . PHE B 1 194 ? 14.102 37.25 14.367 1 93.62 194 PHE B CA 1
ATOM 4886 C C . PHE B 1 194 ? 14.953 38.5 14.141 1 93.62 194 PHE B C 1
ATOM 4888 O O . PHE B 1 194 ? 14.859 39.156 13.094 1 93.62 194 PHE B O 1
ATOM 4895 N N . ARG B 1 195 ? 15.734 38.844 15.125 1 91.81 195 ARG B N 1
ATOM 4896 C CA . ARG B 1 195 ? 16.609 40 14.977 1 91.81 195 ARG B CA 1
ATOM 4897 C C . ARG B 1 195 ? 17.594 39.812 13.836 1 91.81 195 ARG B C 1
ATOM 4899 O O . ARG B 1 195 ? 17.859 40.75 13.062 1 91.81 195 ARG B O 1
ATOM 4906 N N . ARG B 1 196 ? 18.078 38.594 13.766 1 91.69 196 ARG B N 1
ATOM 4907 C CA . ARG B 1 196 ? 19 38.281 12.672 1 91.69 196 ARG B CA 1
ATOM 4908 C C . ARG B 1 196 ? 18.281 38.375 11.32 1 91.69 196 ARG B C 1
ATOM 4910 O O . ARG B 1 196 ? 18.859 38.812 10.328 1 91.69 196 ARG B O 1
ATOM 4917 N N . ALA B 1 197 ? 17.094 37.938 11.297 1 92.94 197 ALA B N 1
ATOM 4918 C CA . ALA B 1 197 ? 16.297 37.969 10.07 1 92.94 197 ALA B CA 1
ATOM 4919 C C . ALA B 1 197 ? 16.031 39.406 9.633 1 92.94 197 ALA B C 1
ATOM 4921 O O . ALA B 1 197 ? 16.062 39.719 8.445 1 92.94 197 ALA B O 1
ATOM 4922 N N . VAL B 1 198 ? 15.727 40.219 10.602 1 89.88 198 VAL B N 1
ATOM 4923 C CA . VAL B 1 198 ? 15.5 41.625 10.312 1 89.88 198 VAL B CA 1
ATOM 4924 C C . VAL B 1 198 ? 16.766 42.25 9.75 1 89.88 198 VAL B C 1
ATOM 4926 O O . VAL B 1 198 ? 16.719 43 8.766 1 89.88 198 VAL B O 1
ATOM 4929 N N . ALA B 1 199 ? 17.859 41.969 10.383 1 90 199 ALA B N 1
ATOM 4930 C CA . ALA B 1 199 ? 19.141 42.5 9.93 1 90 199 ALA B CA 1
ATOM 4931 C C . ALA B 1 199 ? 19.438 42.062 8.5 1 90 199 ALA B C 1
ATOM 4933 O O . ALA B 1 199 ? 19.906 42.875 7.688 1 90 199 ALA B O 1
ATOM 4934 N N . ARG B 1 200 ? 19.156 40.875 8.242 1 89.5 200 ARG B N 1
ATOM 4935 C CA . ARG B 1 200 ? 19.406 40.344 6.902 1 89.5 200 ARG B CA 1
ATOM 4936 C C . ARG B 1 200 ? 18.484 41 5.883 1 89.5 200 ARG B C 1
ATOM 4938 O O . ARG B 1 200 ? 18.906 41.344 4.785 1 89.5 200 ARG B O 1
ATOM 4945 N N . MET B 1 201 ? 17.281 41.031 6.219 1 87.44 201 MET B N 1
ATOM 4946 C CA . MET B 1 201 ? 16.297 41.656 5.328 1 87.44 201 MET B CA 1
ATOM 4947 C C . MET B 1 201 ? 16.672 43.062 4.973 1 87.44 201 MET B C 1
ATOM 4949 O O . MET B 1 201 ? 16.578 43.469 3.816 1 87.44 201 MET B O 1
ATOM 4953 N N . LEU B 1 202 ? 17.094 43.781 5.934 1 84.94 202 LEU B N 1
ATOM 4954 C CA . LEU B 1 202 ? 17.484 45.188 5.723 1 84.94 202 LEU B CA 1
ATOM 4955 C C . LEU B 1 202 ? 18.719 45.25 4.824 1 84.94 202 LEU B C 1
ATOM 4957 O O . LEU B 1 202 ? 18.875 46.219 4.078 1 84.94 202 LEU B O 1
ATOM 4961 N N . ALA B 1 203 ? 19.469 44.25 4.852 1 85.25 203 ALA B N 1
ATOM 4962 C CA . ALA B 1 203 ? 20.688 44.219 4.047 1 85.25 203 ALA B CA 1
ATOM 4963 C C . ALA B 1 203 ? 20.391 43.781 2.609 1 85.25 203 ALA B C 1
ATOM 4965 O O . ALA B 1 203 ? 20.969 44.344 1.667 1 85.25 203 ALA B O 1
ATOM 4966 N N . VAL B 1 204 ? 19.516 42.844 2.424 1 83.12 204 VAL B N 1
ATOM 4967 C CA . VAL B 1 204 ? 19.344 42.25 1.108 1 83.12 204 VAL B CA 1
ATOM 4968 C C . VAL B 1 204 ? 18.062 42.75 0.466 1 83.12 204 VAL B C 1
ATOM 4970 O O . VAL B 1 204 ? 17.938 42.781 -0.761 1 83.12 204 VAL B O 1
ATOM 4973 N N . ASP B 1 205 ? 17.141 43.062 1.229 1 78.12 205 ASP B N 1
ATOM 4974 C CA . ASP B 1 205 ? 15.828 43.5 0.744 1 78.12 205 ASP B CA 1
ATOM 4975 C C . ASP B 1 205 ? 15.461 44.875 1.307 1 78.12 205 ASP B C 1
ATOM 4977 O O . ASP B 1 205 ? 14.375 45.062 1.856 1 78.12 205 ASP B O 1
ATOM 4981 N N . SER B 1 206 ? 16.25 45.812 1.175 1 74.94 206 SER B N 1
ATOM 4982 C CA . SER B 1 206 ? 16.078 47.125 1.811 1 74.94 206 SER B CA 1
ATOM 4983 C C . SER B 1 206 ? 14.797 47.812 1.336 1 74.94 206 SER B C 1
ATOM 4985 O O . SER B 1 206 ? 14.188 48.562 2.078 1 74.94 206 SER B O 1
ATOM 4987 N N . HIS B 1 207 ? 14.477 47.438 0.186 1 77.94 207 HIS B N 1
ATOM 4988 C CA . HIS B 1 207 ? 13.297 48.094 -0.38 1 77.94 207 HIS B CA 1
ATOM 4989 C C . HIS B 1 207 ? 12.039 47.75 0.408 1 77.94 207 HIS B C 1
ATOM 4991 O O . HIS B 1 207 ? 11.086 48.531 0.448 1 77.94 207 HIS B O 1
ATOM 4997 N N . ALA B 1 208 ? 12.031 46.688 1.012 1 73.44 208 ALA B N 1
ATOM 4998 C CA . ALA B 1 208 ? 10.875 46.25 1.778 1 73.44 208 ALA B CA 1
ATOM 4999 C C . ALA B 1 208 ? 10.695 47.094 3.037 1 73.44 208 ALA B C 1
ATOM 5001 O O . ALA B 1 208 ? 9.586 47.188 3.578 1 73.44 208 ALA B O 1
ATOM 5002 N N . ALA B 1 209 ? 11.766 47.781 3.377 1 68.12 209 ALA B N 1
ATOM 5003 C CA . ALA B 1 209 ? 11.727 48.562 4.617 1 68.12 209 ALA B CA 1
ATOM 5004 C C . ALA B 1 209 ? 11.492 50.031 4.328 1 68.12 209 ALA B C 1
ATOM 5006 O O . ALA B 1 209 ? 11.438 50.844 5.254 1 68.12 209 ALA B O 1
ATOM 5007 N N . ASP B 1 210 ? 11.422 50.406 3.115 1 65.38 210 ASP B N 1
ATOM 5008 C CA . ASP B 1 210 ? 11.359 51.844 2.734 1 65.38 210 ASP B CA 1
ATOM 5009 C C . ASP B 1 210 ? 10.055 52.469 3.215 1 65.38 210 ASP B C 1
ATOM 5011 O O . ASP B 1 210 ? 9.898 53.688 3.143 1 65.38 210 ASP B O 1
ATOM 5015 N N . GLY B 1 211 ? 9.297 51.75 3.756 1 58.06 211 GLY B N 1
ATOM 5016 C CA . GLY B 1 211 ? 8.07 52.438 4.137 1 58.06 211 GLY B CA 1
ATOM 5017 C C . GLY B 1 211 ? 8.25 53.375 5.312 1 58.06 211 GLY B C 1
ATOM 5018 O O . GLY B 1 211 ? 9.359 53.5 5.844 1 58.06 211 GLY B O 1
ATOM 5019 N N . GLU B 1 212 ? 7.289 54.281 5.535 1 55.28 212 GLU B N 1
ATOM 5020 C CA . GLU B 1 212 ? 7.23 55.469 6.41 1 55.28 212 GLU B CA 1
ATOM 5021 C C . GLU B 1 212 ? 7.539 55.094 7.855 1 55.28 212 GLU B C 1
ATOM 5023 O O . GLU B 1 212 ? 8.008 55.906 8.633 1 55.28 212 GLU B O 1
ATOM 5028 N N . GLY B 1 213 ? 7.438 53.875 8.203 1 62.97 213 GLY B N 1
ATOM 5029 C CA . GLY B 1 213 ? 7.59 53.656 9.633 1 62.97 213 GLY B CA 1
ATOM 5030 C C . GLY B 1 213 ? 8.789 52.781 9.977 1 62.97 213 GLY B C 1
ATOM 5031 O O . GLY B 1 213 ? 9.406 52.188 9.094 1 62.97 213 GLY B O 1
ATOM 5032 N N . ASP B 1 214 ? 9.32 53.156 11.195 1 79.12 214 ASP B N 1
ATOM 5033 C CA . ASP B 1 214 ? 10.438 52.375 11.711 1 79.12 214 ASP B CA 1
ATOM 5034 C C . ASP B 1 214 ? 10 50.938 12.023 1 79.12 214 ASP B C 1
ATOM 5036 O O . ASP B 1 214 ? 9.828 50.594 13.188 1 79.12 214 ASP B O 1
ATOM 5040 N N . PHE B 1 215 ? 9.805 50.219 10.914 1 81.38 215 PHE B N 1
ATOM 5041 C CA . PHE B 1 215 ? 9.336 48.844 11.008 1 81.38 215 PHE B CA 1
ATOM 5042 C C . PHE B 1 215 ? 10.242 48.031 11.938 1 81.38 215 PHE B C 1
ATOM 5044 O O . PHE B 1 215 ? 9.758 47.188 12.68 1 81.38 215 PHE B O 1
ATOM 5051 N N . ALA B 1 216 ? 11.406 48.344 11.953 1 82.38 216 ALA B N 1
ATOM 5052 C CA . ALA B 1 216 ? 12.344 47.594 12.789 1 82.38 216 ALA B CA 1
ATOM 5053 C C . ALA B 1 216 ? 12.062 47.844 14.273 1 82.38 216 ALA B C 1
ATOM 5055 O O . ALA B 1 216 ? 12.172 46.906 15.086 1 82.38 216 ALA B O 1
ATOM 5056 N N . ALA B 1 217 ? 11.758 49.031 14.492 1 85.94 217 ALA B N 1
ATOM 5057 C CA . ALA B 1 217 ? 11.445 49.375 15.875 1 85.94 217 ALA B CA 1
ATOM 5058 C C . ALA B 1 217 ? 10.133 48.719 16.312 1 85.94 217 ALA B C 1
ATOM 5060 O O . ALA B 1 217 ? 9.992 48.344 17.484 1 85.94 217 ALA B O 1
ATOM 5061 N N . MET B 1 218 ? 9.25 48.688 15.461 1 85.75 218 MET B N 1
ATOM 5062 C CA . MET B 1 218 ? 7.957 48.094 15.758 1 85.75 218 MET B CA 1
ATOM 5063 C C . MET B 1 218 ? 8.102 46.562 15.984 1 85.75 218 MET B C 1
ATOM 5065 O O . MET B 1 218 ? 7.465 46.031 16.875 1 85.75 218 MET B O 1
ATOM 5069 N N . ILE B 1 219 ? 8.93 46 15.211 1 89.31 219 ILE B N 1
ATOM 5070 C CA . ILE B 1 219 ? 9.195 44.562 15.359 1 89.31 219 ILE B CA 1
ATOM 5071 C C . ILE B 1 219 ? 9.867 44.312 16.703 1 89.31 219 ILE B C 1
ATOM 5073 O O . ILE B 1 219 ? 9.508 43.344 17.406 1 89.31 219 ILE B O 1
ATOM 5077 N N . GLU B 1 220 ? 10.797 45.156 17.016 1 89.88 220 GLU B N 1
ATOM 5078 C CA . GLU B 1 220 ? 11.5 45 18.281 1 89.88 220 GLU B CA 1
ATOM 5079 C C . GLU B 1 220 ? 10.547 45.125 19.453 1 89.88 220 GLU B C 1
ATOM 5081 O O . GLU B 1 220 ? 10.68 44.438 20.453 1 89.88 220 GLU B O 1
ATOM 5086 N N . SER B 1 221 ? 9.672 46.031 19.375 1 90.94 221 SER B N 1
ATOM 5087 C CA . SER B 1 221 ? 8.672 46.219 20.422 1 90.94 221 SER B CA 1
ATOM 5088 C C . SER B 1 221 ? 7.785 45 20.562 1 90.94 221 SER B C 1
ATOM 5090 O O . SER B 1 221 ? 7.469 44.562 21.672 1 90.94 221 SER B O 1
ATOM 5092 N N . ALA B 1 222 ? 7.414 44.5 19.453 1 91.81 222 ALA B N 1
ATOM 5093 C CA . ALA B 1 222 ? 6.574 43.281 19.453 1 91.81 222 ALA B CA 1
ATOM 5094 C C . ALA B 1 222 ? 7.328 42.094 20.031 1 91.81 222 ALA B C 1
ATOM 5096 O O . ALA B 1 222 ? 6.734 41.25 20.672 1 91.81 222 ALA B O 1
ATOM 5097 N N . LEU B 1 223 ? 8.602 42.031 19.797 1 92.75 223 LEU B N 1
ATOM 5098 C CA . LEU B 1 223 ? 9.438 40.938 20.328 1 92.75 223 LEU B CA 1
ATOM 5099 C C . LEU B 1 223 ? 9.523 41.031 21.844 1 92.75 223 LEU B C 1
ATOM 5101 O O . LEU B 1 223 ? 9.805 40.031 22.5 1 92.75 223 LEU B O 1
ATOM 5105 N N . GLY B 1 224 ? 9.336 42.156 22.359 1 91.56 224 GLY B N 1
ATOM 5106 C CA . GLY B 1 224 ? 9.383 42.375 23.797 1 91.56 224 GLY B CA 1
ATOM 5107 C C . GLY B 1 224 ? 8.18 41.812 24.531 1 91.56 224 GLY B C 1
ATOM 5108 O O . GLY B 1 224 ? 8.211 41.625 25.734 1 91.56 224 GLY B O 1
ATOM 5109 N N . ILE B 1 225 ? 7.125 41.531 23.812 1 92.88 225 ILE B N 1
ATOM 5110 C CA . ILE B 1 225 ? 5.934 40.938 24.422 1 92.88 225 ILE B CA 1
ATOM 5111 C C . ILE B 1 225 ? 6.203 39.5 24.766 1 92.88 225 ILE B C 1
ATOM 5113 O O . ILE B 1 225 ? 6.426 38.656 23.875 1 92.88 225 ILE B O 1
ATOM 5117 N N . GLU B 1 226 ? 6.176 39.188 25.984 1 92.56 226 GLU B N 1
ATOM 5118 C CA . GLU B 1 226 ? 6.41 37.812 26.406 1 92.56 226 GLU B CA 1
ATOM 5119 C C . GLU B 1 226 ? 5.18 36.938 26.188 1 92.56 226 GLU B C 1
ATOM 5121 O O . GLU B 1 226 ? 4.07 37.281 26.578 1 92.56 226 GLU B O 1
ATOM 5126 N N . LEU B 1 227 ? 5.383 35.875 25.5 1 93.75 227 LEU B N 1
ATOM 5127 C CA . LEU B 1 227 ? 4.336 34.875 25.344 1 93.75 227 LEU B CA 1
ATOM 5128 C C . LEU B 1 227 ? 4.434 33.812 26.438 1 93.75 227 LEU B C 1
ATOM 5130 O O . LEU B 1 227 ? 5.172 32.844 26.281 1 93.75 227 LEU B O 1
ATOM 5134 N N . GLU B 1 228 ? 3.66 33.906 27.422 1 94.38 228 GLU B N 1
ATOM 5135 C CA . GLU B 1 228 ? 3.678 32.969 28.562 1 94.38 228 GLU B CA 1
ATOM 5136 C C . GLU B 1 228 ? 2.838 31.734 28.266 1 94.38 228 GLU B C 1
ATOM 5138 O O . GLU B 1 228 ? 1.659 31.844 27.922 1 94.38 228 GLU B O 1
ATOM 5143 N N . GLU B 1 229 ? 3.473 30.594 28.359 1 94.06 229 GLU B N 1
ATOM 5144 C CA . GLU B 1 229 ? 2.719 29.344 28.266 1 94.06 229 GLU B CA 1
ATOM 5145 C C . GLU B 1 229 ? 1.975 29.062 29.578 1 94.06 229 GLU B C 1
ATOM 5147 O O . GLU B 1 229 ? 2.5 28.391 30.453 1 94.06 229 GLU B O 1
ATOM 5152 N N . THR B 1 230 ? 0.776 29.453 29.656 1 95.38 230 THR B N 1
ATOM 5153 C CA . THR B 1 230 ? -0.018 29.375 30.875 1 95.38 230 THR B CA 1
ATOM 5154 C C . THR B 1 230 ? -0.432 27.938 31.156 1 95.38 230 THR B C 1
ATOM 5156 O O . THR B 1 230 ? -0.446 27.5 32.312 1 95.38 230 THR B O 1
ATOM 5159 N N . TYR B 1 231 ? -0.863 27.234 30.188 1 95.31 231 TYR B N 1
ATOM 5160 C CA . TYR B 1 231 ? -1.27 25.844 30.266 1 95.31 231 TYR B CA 1
ATOM 5161 C C . TYR B 1 231 ? -1.179 25.156 28.906 1 95.31 231 TYR B C 1
ATOM 5163 O O . TYR B 1 231 ? -1.266 25.828 27.875 1 95.31 231 TYR B O 1
ATOM 5171 N N . LEU B 1 232 ? -0.909 23.875 28.984 1 94.88 232 LEU B N 1
ATOM 5172 C CA . LEU B 1 232 ? -0.753 23.094 27.766 1 94.88 232 LEU B CA 1
ATOM 5173 C C . LEU B 1 232 ? -1.567 21.797 27.844 1 94.88 232 LEU B C 1
ATOM 5175 O O . LEU B 1 232 ? -1.62 21.156 28.891 1 94.88 232 LEU B O 1
ATOM 5179 N N . VAL B 1 233 ? -2.268 21.484 26.781 1 95.44 233 VAL B N 1
ATOM 5180 C CA . VAL B 1 233 ? -2.986 20.219 26.672 1 95.44 233 VAL B CA 1
ATOM 5181 C C . VAL B 1 233 ? -2.568 19.484 25.406 1 95.44 233 VAL B C 1
ATOM 5183 O O . VAL B 1 233 ? -2.471 20.094 24.328 1 95.44 233 VAL B O 1
ATOM 5186 N N . GLY B 1 234 ? -2.248 18.234 25.516 1 94.75 234 GLY B N 1
ATOM 5187 C CA . GLY B 1 234 ? -1.931 17.375 24.391 1 94.75 234 GLY B CA 1
ATOM 5188 C C . GLY B 1 234 ? -3.033 16.391 24.078 1 94.75 234 GLY B C 1
ATOM 5189 O O . GLY B 1 234 ? -3.748 15.93 24.969 1 94.75 234 GLY B O 1
ATOM 5190 N N . THR B 1 235 ? -3.225 16.125 22.797 1 94.5 235 THR B N 1
ATOM 5191 C CA . THR B 1 235 ? -4.152 15.102 22.312 1 94.5 235 THR B CA 1
ATOM 5192 C C . THR B 1 235 ? -3.557 14.328 21.141 1 94.5 235 THR B C 1
ATOM 5194 O O . THR B 1 235 ? -2.348 14.391 20.906 1 94.5 235 THR B O 1
ATOM 5197 N N . GLY B 1 236 ? -4.332 13.422 20.5 1 89.25 236 GLY B N 1
ATOM 5198 C CA . GLY B 1 236 ? -3.879 12.695 19.328 1 89.25 236 GLY B CA 1
ATOM 5199 C C . GLY B 1 236 ? -3.451 11.273 19.625 1 89.25 236 GLY B C 1
ATOM 5200 O O . GLY B 1 236 ? -3.387 10.867 20.797 1 89.25 236 GLY B O 1
ATOM 5201 N N . TYR B 1 237 ? -3.162 10.633 18.578 1 77.94 237 TYR B N 1
ATOM 5202 C CA . TYR B 1 237 ? -2.756 9.234 18.609 1 77.94 237 TYR B CA 1
ATOM 5203 C C . TYR B 1 237 ? -1.516 9.047 19.484 1 77.94 237 TYR B C 1
ATOM 5205 O O . TYR B 1 237 ? -1.414 8.07 20.234 1 77.94 237 TYR B O 1
ATOM 5213 N N . GLY B 1 238 ? -0.63 9.938 19.422 1 76.38 238 GLY B N 1
ATOM 5214 C CA . GLY B 1 238 ? 0.645 9.836 20.109 1 76.38 238 GLY B CA 1
ATOM 5215 C C . GLY B 1 238 ? 0.611 10.414 21.516 1 76.38 238 GLY B C 1
ATOM 5216 O O . GLY B 1 238 ? 1.637 10.461 22.203 1 76.38 238 GLY B O 1
ATOM 5217 N N . ARG B 1 239 ? -0.506 10.68 22.062 1 76.94 239 ARG B N 1
ATOM 5218 C CA . ARG B 1 239 ? -0.617 11.422 23.312 1 76.94 239 ARG B CA 1
ATOM 5219 C C . ARG B 1 239 ? -0.073 10.609 24.484 1 76.94 239 ARG B C 1
ATOM 5221 O O . ARG B 1 239 ? 0.4 11.172 25.484 1 76.94 239 ARG B O 1
ATOM 5228 N N . VAL B 1 240 ? -0.045 9.375 24.266 1 72.75 240 VAL B N 1
ATOM 5229 C CA . VAL B 1 240 ? 0.358 8.5 25.375 1 72.75 240 VAL B CA 1
ATOM 5230 C C . VAL B 1 240 ? 1.871 8.578 25.562 1 72.75 240 VAL B C 1
ATOM 5232 O O . VAL B 1 240 ? 2.381 8.281 26.641 1 72.75 240 VAL B O 1
ATOM 5235 N N . THR B 1 241 ? 2.521 9.078 24.609 1 70.25 241 THR B N 1
ATOM 5236 C CA . THR B 1 241 ? 3.977 9.125 24.656 1 70.25 241 THR B CA 1
ATOM 5237 C C . THR B 1 241 ? 4.457 10.484 25.156 1 70.25 241 THR B C 1
ATOM 5239 O O . THR B 1 241 ? 5.652 10.688 25.359 1 70.25 241 THR B O 1
ATOM 5242 N N . LEU B 1 242 ? 3.568 11.359 25.391 1 75.69 242 LEU B N 1
ATOM 5243 C CA . LEU B 1 242 ? 3.938 12.703 25.812 1 75.69 242 LEU B CA 1
ATOM 5244 C C . LEU B 1 242 ? 4.336 12.719 27.281 1 75.69 242 LEU B C 1
ATOM 5246 O O . LEU B 1 242 ? 3.732 12.023 28.094 1 75.69 242 LEU B O 1
ATOM 5250 N N . PRO B 1 243 ? 5.41 13.422 27.484 1 69.75 243 PRO B N 1
ATOM 5251 C CA . PRO B 1 243 ? 5.863 13.531 28.875 1 69.75 243 PRO B CA 1
ATOM 5252 C C . PRO B 1 243 ? 5.004 14.477 29.703 1 69.75 243 PRO B C 1
ATOM 5254 O O . PRO B 1 243 ? 5.535 15.336 30.406 1 69.75 243 PRO B O 1
ATOM 5257 N N . PHE B 1 244 ? 3.736 14.461 29.438 1 76.69 244 PHE B N 1
ATOM 5258 C CA . PHE B 1 244 ? 2.844 15.328 30.203 1 76.69 244 PHE B CA 1
ATOM 5259 C C . PHE B 1 244 ? 2.064 14.523 31.234 1 76.69 244 PHE B C 1
ATOM 5261 O O . PHE B 1 244 ? 1.871 13.32 31.078 1 76.69 244 PHE B O 1
ATOM 5268 N N . SER B 1 245 ? 1.724 15.211 32.312 1 79 245 SER B N 1
ATOM 5269 C CA . SER B 1 245 ? 0.836 14.594 33.312 1 79 245 SER B CA 1
ATOM 5270 C C . SER B 1 245 ? -0.557 14.367 32.719 1 79 245 SER B C 1
ATOM 5272 O O . SER B 1 245 ? -0.924 14.984 31.719 1 79 245 SER B O 1
ATOM 5274 N N . LYS B 1 246 ? -1.237 13.508 33.312 1 82.06 246 LYS B N 1
ATOM 5275 C CA . LYS B 1 246 ? -2.564 13.109 32.844 1 82.06 246 LYS B CA 1
ATOM 5276 C C . LYS B 1 246 ? -3.492 14.32 32.719 1 82.06 246 LYS B C 1
ATOM 5278 O O . LYS B 1 246 ? -4.391 14.344 31.891 1 82.06 246 LYS B O 1
ATOM 5283 N N . GLU B 1 247 ? -3.24 15.305 33.531 1 86.62 247 GLU B N 1
ATOM 5284 C CA . GLU B 1 247 ? -4.086 16.5 33.531 1 86.62 247 GLU B CA 1
ATOM 5285 C C . GLU B 1 247 ? -3.879 17.312 32.25 1 86.62 247 GLU B C 1
ATOM 5287 O O . GLU B 1 247 ? -4.742 18.109 31.875 1 86.62 247 GLU B O 1
ATOM 5292 N N . HIS B 1 248 ? -2.812 17.062 31.594 1 91.38 248 HIS B N 1
ATOM 5293 C CA . HIS B 1 248 ? -2.459 17.812 30.391 1 91.38 248 HIS B CA 1
ATOM 5294 C C . HIS B 1 248 ? -2.828 17.031 29.141 1 91.38 248 HIS B C 1
ATOM 5296 O O . HIS B 1 248 ? -2.432 17.391 28.031 1 91.38 248 HIS B O 1
ATOM 5302 N N . ILE B 1 249 ? -3.648 15.953 29.312 1 93.19 249 ILE B N 1
ATOM 5303 C CA . ILE B 1 249 ? -4 15.109 28.172 1 93.19 249 ILE B CA 1
ATOM 5304 C C . ILE B 1 249 ? -5.52 15.039 28.031 1 93.19 249 ILE B C 1
ATOM 5306 O O . ILE B 1 249 ? -6.234 14.922 29.031 1 93.19 249 ILE B O 1
ATOM 5310 N N . ARG B 1 250 ? -5.992 15.203 26.844 1 93.06 250 ARG B N 1
ATOM 5311 C CA . ARG B 1 250 ? -7.406 15.047 26.531 1 93.06 250 ARG B CA 1
ATOM 5312 C C . ARG B 1 250 ? -7.605 14.125 25.328 1 93.06 250 ARG B C 1
ATOM 5314 O O . ARG B 1 250 ? -6.715 14.008 24.484 1 93.06 250 ARG B O 1
ATOM 5321 N N . SER B 1 251 ? -8.805 13.508 25.281 1 92.5 251 SER B N 1
ATOM 5322 C CA . SER B 1 251 ? -9.156 12.641 24.172 1 92.5 251 SER B CA 1
ATOM 5323 C C . SER B 1 251 ? -9.211 13.422 22.859 1 92.5 251 SER B C 1
ATOM 5325 O O . SER B 1 251 ? -9.695 14.555 22.828 1 92.5 251 SER B O 1
ATOM 5327 N N . GLU B 1 252 ? -8.695 12.797 21.859 1 92.81 252 GLU B N 1
ATOM 5328 C CA . GLU B 1 252 ? -8.719 13.398 20.531 1 92.81 252 GLU B CA 1
ATOM 5329 C C . GLU B 1 252 ? -10.156 13.656 20.062 1 92.81 252 GLU B C 1
ATOM 5331 O O . GLU B 1 252 ? -10.422 14.656 19.391 1 92.81 252 GLU B O 1
ATOM 5336 N N . ILE B 1 253 ? -11.07 12.797 20.422 1 95.25 253 ILE B N 1
ATOM 5337 C CA . ILE B 1 253 ? -12.477 12.906 20.047 1 95.25 253 ILE B CA 1
ATOM 5338 C C . ILE B 1 253 ? -13.07 14.18 20.625 1 95.25 253 ILE B C 1
ATOM 5340 O O . ILE B 1 253 ? -13.742 14.945 19.922 1 95.25 253 ILE B O 1
ATOM 5344 N N . LEU B 1 254 ? -12.789 14.367 21.844 1 96.38 254 LEU B N 1
ATOM 5345 C CA . LEU B 1 254 ? -13.312 15.547 22.531 1 96.38 254 LEU B CA 1
ATOM 5346 C C . LEU B 1 254 ? -12.734 16.812 21.922 1 96.38 254 LEU B C 1
ATOM 5348 O O . LEU B 1 254 ? -13.453 17.797 21.719 1 96.38 254 LEU B O 1
ATOM 5352 N N . CYS B 1 255 ? -11.453 16.828 21.672 1 97.06 255 CYS B N 1
ATOM 5353 C CA . CYS B 1 255 ? -10.781 18.016 21.141 1 97.06 255 CYS B CA 1
ATOM 5354 C C . CYS B 1 255 ? -11.297 18.375 19.75 1 97.06 255 CYS B C 1
ATOM 5356 O O . CYS B 1 255 ? -11.5 19.547 19.438 1 97.06 255 CYS B O 1
ATOM 5358 N N . HIS B 1 256 ? -11.516 17.375 18.875 1 96.94 256 HIS B N 1
ATOM 5359 C CA . HIS B 1 256 ? -12.039 17.641 17.547 1 96.94 256 HIS B CA 1
ATOM 5360 C C . HIS B 1 256 ? -13.469 18.156 17.594 1 96.94 256 HIS B C 1
ATOM 5362 O O . HIS B 1 256 ? -13.836 19.062 16.844 1 96.94 256 HIS B O 1
ATOM 5368 N N . GLY B 1 257 ? -14.289 17.562 18.484 1 97.19 257 GLY B N 1
ATOM 5369 C CA . GLY B 1 257 ? -15.641 18.078 18.672 1 97.19 257 GLY B CA 1
ATOM 5370 C C . GLY B 1 257 ? -15.68 19.531 19.078 1 97.19 257 GLY B C 1
ATOM 5371 O O . GLY B 1 257 ? -16.375 20.344 18.453 1 97.19 257 GLY B O 1
ATOM 5372 N N . LEU B 1 258 ? -14.93 19.781 20.109 1 97.38 258 LEU B N 1
ATOM 5373 C CA . LEU B 1 258 ? -14.891 21.156 20.625 1 97.38 258 LEU B CA 1
ATOM 5374 C C . LEU B 1 258 ? -14.273 22.109 19.609 1 97.38 258 LEU B C 1
ATOM 5376 O O . LEU B 1 258 ? -14.766 23.219 19.422 1 97.38 258 LEU B O 1
ATOM 5380 N N . GLY B 1 259 ? -13.172 21.703 18.984 1 97.81 259 GLY B N 1
ATOM 5381 C CA . GLY B 1 259 ? -12.523 22.531 17.969 1 97.81 259 GLY B CA 1
ATOM 5382 C C . GLY B 1 259 ? -13.445 22.875 16.812 1 97.81 259 GLY B C 1
ATOM 5383 O O . GLY B 1 259 ? -13.461 24.016 16.344 1 97.81 259 GLY B O 1
ATOM 5384 N N . ALA B 1 260 ? -14.156 21.906 16.375 1 97.88 260 ALA B N 1
ATOM 5385 C CA . ALA B 1 260 ? -15.102 22.141 15.289 1 97.88 260 ALA B CA 1
ATOM 5386 C C . ALA B 1 260 ? -16.188 23.125 15.695 1 97.88 260 ALA B C 1
ATOM 5388 O O . ALA B 1 260 ? -16.578 23.984 14.898 1 97.88 260 ALA B O 1
ATOM 5389 N N . HIS B 1 261 ? -16.703 22.953 16.875 1 97.5 261 HIS B N 1
ATOM 5390 C CA . HIS B 1 261 ? -17.703 23.859 17.406 1 97.5 261 HIS B CA 1
ATOM 5391 C C . HIS B 1 261 ? -17.172 25.281 17.5 1 97.5 261 HIS B C 1
ATOM 5393 O O . HIS B 1 261 ? -17.891 26.25 17.219 1 97.5 261 HIS B O 1
ATOM 5399 N N . MET B 1 262 ? -15.938 25.438 17.875 1 96.88 262 MET B N 1
ATOM 5400 C CA . MET B 1 262 ? -15.312 26.766 17.984 1 96.88 262 MET B CA 1
ATOM 5401 C C . MET B 1 262 ? -15.195 27.422 16.609 1 96.88 262 MET B C 1
ATOM 5403 O O . MET B 1 262 ? -15.367 28.641 16.484 1 96.88 262 MET B O 1
ATOM 5407 N N . MET B 1 263 ? -14.945 26.578 15.617 1 96.62 263 MET B N 1
ATOM 5408 C CA . MET B 1 263 ? -14.828 27.109 14.266 1 96.62 263 MET B CA 1
ATOM 5409 C C . MET B 1 263 ? -16.203 27.484 13.711 1 96.62 263 MET B C 1
ATOM 5411 O O . MET B 1 263 ? -16.344 28.516 13.047 1 96.62 263 MET B O 1
ATOM 5415 N N . TYR B 1 264 ? -17.109 26.656 14 1 97.81 264 TYR B N 1
ATOM 5416 C CA . TYR B 1 264 ? -18.484 26.844 13.555 1 97.81 264 TYR B CA 1
ATOM 5417 C C . TYR B 1 264 ? -19.469 26.438 14.648 1 97.81 264 TYR B C 1
ATOM 5419 O O . TYR B 1 264 ? -19.859 25.281 14.75 1 97.81 264 TYR B O 1
ATOM 5427 N N . PRO B 1 265 ? -20.016 27.406 15.344 1 96.94 265 PRO B N 1
ATOM 54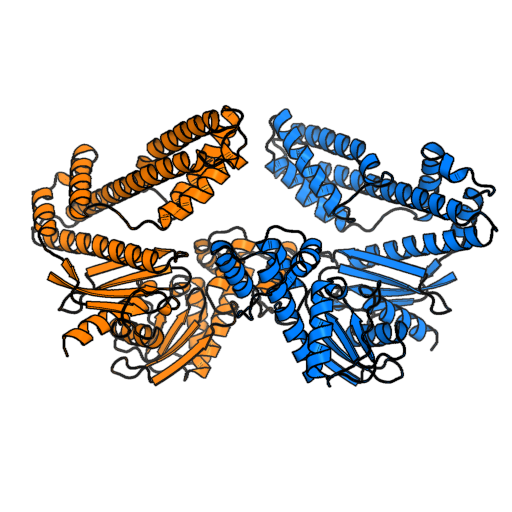28 C CA . PRO B 1 265 ? -20.844 27.125 16.516 1 96.94 265 PRO B CA 1
ATOM 5429 C C . PRO B 1 265 ? -22.109 26.328 16.172 1 96.94 265 PRO B C 1
ATOM 5431 O O . PRO B 1 265 ? -22.688 25.688 17.047 1 96.94 265 PRO B O 1
ATOM 5434 N N . GLY B 1 266 ? -22.531 26.375 14.984 1 97.31 266 GLY B N 1
ATOM 5435 C CA . GLY B 1 266 ? -23.703 25.641 14.555 1 97.31 266 GLY B CA 1
ATOM 5436 C C . GLY B 1 266 ? -23.438 24.172 14.273 1 97.31 266 GLY B C 1
ATOM 5437 O O . GLY B 1 266 ? -24.359 23.391 14.047 1 97.31 266 GLY B O 1
ATOM 5438 N N . THR B 1 267 ? -22.156 23.734 14.422 1 97.88 267 THR B N 1
ATOM 5439 C CA . THR B 1 267 ? -21.781 22.375 14.109 1 97.88 267 THR B CA 1
ATOM 5440 C C . THR B 1 267 ? -22.453 21.391 15.062 1 97.88 267 THR B C 1
ATOM 5442 O O . THR B 1 267 ? -22.453 21.594 16.281 1 97.88 267 THR B O 1
ATOM 5445 N N . ARG B 1 268 ? -23.078 20.312 14.477 1 98.12 268 ARG B N 1
ATOM 5446 C CA . ARG B 1 268 ? -23.641 19.234 15.281 1 98.12 268 ARG B CA 1
ATOM 5447 C C . ARG B 1 268 ? -23.062 17.891 14.867 1 98.12 268 ARG B C 1
ATOM 5449 O O . ARG B 1 268 ? -23.125 16.922 15.633 1 98.12 268 ARG B O 1
ATOM 5456 N N . THR B 1 269 ? -22.531 17.828 13.742 1 98.44 269 THR B N 1
ATOM 5457 C CA . THR B 1 269 ? -21.891 16.625 13.227 1 98.44 269 THR B CA 1
ATOM 5458 C C . THR B 1 269 ? -20.5 16.938 12.672 1 98.44 269 THR B C 1
ATOM 5460 O O . THR B 1 269 ? -20.344 17.875 11.891 1 98.44 269 THR B O 1
ATOM 5463 N N . VAL B 1 270 ? -19.469 16.219 13.094 1 98.38 270 VAL B N 1
ATOM 5464 C CA . VAL B 1 270 ? -18.094 16.422 12.656 1 98.38 270 VAL B CA 1
ATOM 5465 C C . VAL B 1 270 ? -17.578 15.172 11.945 1 98.38 270 VAL B C 1
ATOM 5467 O O . VAL B 1 270 ? -17.766 14.055 12.438 1 98.38 270 VAL B O 1
ATOM 5470 N N . LEU B 1 271 ? -17.062 15.258 10.773 1 98.31 271 LEU B N 1
ATOM 5471 C CA . LEU B 1 271 ? -16.266 14.234 10.109 1 98.31 271 LEU B CA 1
ATOM 5472 C C . LEU B 1 271 ? -14.797 14.617 10.094 1 98.31 271 LEU B C 1
ATOM 5474 O O . LEU B 1 271 ? -14.438 15.703 9.625 1 98.31 271 LEU B O 1
ATOM 5478 N N . ASP B 1 272 ? -14.031 13.836 10.672 1 96.88 272 ASP B N 1
ATOM 5479 C CA . ASP B 1 272 ? -12.578 14.023 10.648 1 96.88 272 ASP B CA 1
ATOM 5480 C C . ASP B 1 272 ? -11.891 12.875 9.914 1 96.88 272 ASP B C 1
ATOM 5482 O O . ASP B 1 272 ? -11.992 11.719 10.328 1 96.88 272 ASP B O 1
ATOM 5486 N N . ILE B 1 273 ? -11.25 13.164 8.812 1 95.44 273 ILE B N 1
ATOM 5487 C CA . ILE B 1 273 ? -10.453 12.164 8.109 1 95.44 273 ILE B CA 1
ATOM 5488 C C . ILE B 1 273 ? -8.969 12.531 8.203 1 95.44 273 ILE B C 1
ATOM 5490 O O . ILE B 1 273 ? -8.5 13.414 7.488 1 95.44 273 ILE B O 1
ATOM 5494 N N . GLY B 1 274 ? -8.281 11.781 9.016 1 91.12 274 GLY B N 1
ATOM 5495 C CA . GLY B 1 274 ? -6.852 11.969 9.188 1 91.12 274 GLY B CA 1
ATOM 5496 C C . GLY B 1 274 ? -6.023 10.984 8.383 1 91.12 274 GLY B C 1
ATOM 5497 O O . GLY B 1 274 ? -6.523 10.367 7.434 1 91.12 274 GLY B O 1
ATOM 5498 N N . GLY B 1 275 ? -4.805 10.922 8.742 1 86.69 275 GLY B N 1
ATOM 5499 C CA . GLY B 1 275 ? -3.908 10 8.062 1 86.69 275 GLY B CA 1
ATOM 5500 C C . GLY B 1 275 ? -4.172 8.547 8.414 1 86.69 275 GLY B C 1
ATOM 5501 O O . GLY B 1 275 ? -4.098 7.668 7.555 1 86.69 275 GLY B O 1
ATOM 5502 N N . GLN B 1 276 ? -4.527 8.211 9.648 1 86.94 276 GLN B N 1
ATOM 5503 C CA . GLN B 1 276 ? -4.605 6.832 10.109 1 86.94 276 GLN B CA 1
ATOM 5504 C C . GLN B 1 276 ? -6.031 6.465 10.508 1 86.94 276 GLN B C 1
ATOM 5506 O O . GLN B 1 276 ? -6.344 5.285 10.695 1 86.94 276 GLN B O 1
ATOM 5511 N N . ASP B 1 277 ? -6.855 7.508 10.625 1 91.75 277 ASP B N 1
ATOM 5512 C CA . ASP B 1 277 ? -8.188 7.176 11.109 1 91.75 277 ASP B CA 1
ATOM 5513 C C . ASP B 1 277 ? -9.242 8.117 10.523 1 91.75 277 ASP B C 1
ATOM 5515 O O . ASP B 1 277 ? -8.906 9.109 9.883 1 91.75 277 ASP B O 1
ATOM 5519 N N . THR B 1 278 ? -10.43 7.738 10.586 1 95.81 278 THR B N 1
ATOM 5520 C CA . THR B 1 278 ? -11.625 8.508 10.258 1 95.81 278 THR B CA 1
ATOM 5521 C C . THR B 1 278 ? -12.586 8.531 11.438 1 95.81 278 THR B C 1
ATOM 5523 O O . THR B 1 278 ? -12.797 7.516 12.102 1 95.81 278 THR B O 1
ATOM 5526 N N . LYS B 1 279 ? -13.117 9.734 11.828 1 96.62 279 LYS B N 1
ATOM 5527 C CA . LYS B 1 279 ? -14.039 9.891 12.953 1 96.62 279 LYS B CA 1
ATOM 5528 C C . LYS B 1 279 ? -15.336 10.562 12.516 1 96.62 279 LYS B C 1
ATOM 5530 O O . LYS B 1 279 ? -15.312 11.523 11.734 1 96.62 279 LYS B O 1
ATOM 5535 N N . GLY B 1 280 ? -16.438 9.953 12.891 1 98 280 GLY B N 1
ATOM 5536 C CA . GLY B 1 280 ? -17.719 10.617 12.938 1 98 280 GLY B CA 1
ATOM 5537 C C . GLY B 1 280 ? -18.156 10.984 14.336 1 98 280 GLY B C 1
ATOM 5538 O O . GLY B 1 280 ? -18.266 10.125 15.211 1 98 280 GLY B O 1
ATOM 5539 N N . ILE B 1 281 ? -18.391 12.266 14.562 1 97.94 281 ILE B N 1
ATOM 5540 C CA . ILE B 1 281 ? -18.625 12.742 15.914 1 97.94 281 ILE B CA 1
ATOM 5541 C C . ILE B 1 281 ? -19.938 13.539 15.953 1 97.94 281 ILE B C 1
ATOM 5543 O O . ILE B 1 281 ? -20.141 14.445 15.141 1 97.94 281 ILE B O 1
ATOM 5547 N N . GLN B 1 282 ? -20.781 13.164 16.875 1 98.31 282 GLN B N 1
ATOM 5548 C CA . GLN B 1 282 ? -21.969 13.945 17.172 1 98.31 282 GLN B CA 1
ATOM 5549 C C . GLN B 1 282 ? -21.75 14.828 18.406 1 98.31 282 GLN B C 1
ATOM 5551 O O . GLN B 1 282 ? -21.297 14.359 19.438 1 98.31 282 GLN B O 1
ATOM 5556 N N . ILE B 1 283 ? -22.062 16.094 18.266 1 98 283 ILE B N 1
ATOM 5557 C CA . ILE B 1 283 ? -21.859 16.984 19.406 1 98 283 ILE B CA 1
ATOM 5558 C C . ILE B 1 283 ? -23.156 17.75 19.688 1 98 283 ILE B C 1
ATOM 5560 O O . ILE B 1 283 ? -24 17.906 18.797 1 98 283 ILE B O 1
ATOM 5564 N N . ASP B 1 284 ? -23.297 18.281 20.906 1 97.19 284 ASP B N 1
ATOM 5565 C CA . ASP B 1 284 ? -24.453 19.062 21.281 1 97.19 284 ASP B CA 1
ATOM 5566 C C . ASP B 1 284 ? -24.234 20.547 21.016 1 97.19 284 ASP B C 1
ATOM 5568 O O . ASP B 1 284 ? -23.266 20.922 20.344 1 97.19 284 ASP B O 1
ATOM 5572 N N . GLY B 1 285 ? -25.109 21.375 21.5 1 95.62 285 GLY B N 1
ATOM 5573 C CA . GLY B 1 285 ? -25.078 22.797 21.219 1 95.62 285 GLY B CA 1
ATOM 5574 C C . GLY B 1 285 ? -23.969 23.531 21.922 1 95.62 285 GLY B C 1
ATOM 5575 O O . GLY B 1 285 ? -23.688 24.703 21.641 1 95.62 285 GLY B O 1
ATOM 5576 N N . HIS B 1 286 ? -23.188 22.828 22.766 1 94 286 HIS B N 1
ATOM 5577 C CA . HIS B 1 286 ? -22.078 23.438 23.5 1 94 286 HIS B CA 1
ATOM 5578 C C . HIS B 1 286 ? -20.75 22.828 23.094 1 94 286 HIS B C 1
ATOM 5580 O O . HIS B 1 286 ? -19.719 23.078 23.734 1 94 286 HIS B O 1
ATOM 5586 N N . GLY B 1 287 ? -20.766 21.984 22.078 1 94.5 287 GLY B N 1
ATOM 5587 C CA . GLY B 1 287 ? -19.531 21.375 21.594 1 94.5 287 GLY B CA 1
ATOM 5588 C C . GLY B 1 287 ? -19.141 20.125 22.359 1 94.5 287 GLY B C 1
ATOM 5589 O O . GLY B 1 287 ? -18.016 19.625 22.203 1 94.5 287 GLY B O 1
ATOM 5590 N N . ILE B 1 288 ? -20.062 19.609 23.141 1 94.94 288 ILE B N 1
ATOM 5591 C CA . ILE B 1 288 ? -19.797 18.406 23.922 1 94.94 288 ILE B CA 1
ATOM 5592 C C . ILE B 1 288 ? -20.156 17.172 23.094 1 94.94 288 ILE B C 1
ATOM 5594 O O . ILE B 1 288 ? -21.25 17.109 22.516 1 94.94 288 ILE B O 1
ATOM 5598 N N . VAL B 1 289 ? -19.312 16.203 23.109 1 96.81 289 VAL B N 1
ATOM 5599 C CA . VAL B 1 289 ? -19.484 15 22.312 1 96.81 289 VAL B CA 1
ATOM 5600 C C . VAL B 1 289 ? -20.594 14.141 22.922 1 96.81 289 VAL B C 1
ATOM 5602 O O . VAL B 1 289 ? -20.609 13.875 24.125 1 96.81 289 VAL B O 1
ATOM 5605 N N . GLU B 1 290 ? -21.484 13.734 22.094 1 97.19 290 GLU B N 1
ATOM 5606 C CA . GLU B 1 290 ? -22.609 12.891 22.5 1 97.19 290 GLU B CA 1
ATOM 5607 C C . GLU B 1 290 ? -22.391 11.445 22.047 1 97.19 290 GLU B C 1
ATOM 5609 O O . GLU B 1 290 ? -22.781 10.508 22.734 1 97.19 290 GLU B O 1
ATOM 5614 N N . ASN B 1 291 ? -21.906 11.305 20.906 1 96.56 291 ASN B N 1
ATOM 5615 C CA . ASN B 1 291 ? -21.641 10.008 20.297 1 96.56 291 ASN B CA 1
ATOM 5616 C C . ASN B 1 291 ? -20.516 10.086 19.266 1 96.56 291 ASN B C 1
ATOM 5618 O O . ASN B 1 291 ? -20.234 11.164 18.734 1 96.56 291 ASN B O 1
ATOM 5622 N N . PHE B 1 292 ? -19.922 8.93 19.047 1 97.38 292 PHE B N 1
ATOM 5623 C CA . PHE B 1 292 ? -18.875 8.93 18.031 1 97.38 292 PHE B CA 1
ATOM 5624 C C . PHE B 1 292 ? -18.656 7.523 17.469 1 97.38 292 PHE B C 1
ATOM 5626 O O . PHE B 1 292 ? -19.062 6.539 18.094 1 97.38 292 PHE B O 1
ATOM 5633 N N . GLN B 1 293 ? -18.203 7.434 16.219 1 97.19 293 GLN B N 1
ATOM 5634 C CA . GLN B 1 293 ? -17.688 6.234 15.555 1 97.19 293 GLN B CA 1
ATOM 5635 C C . GLN B 1 293 ? -16.328 6.504 14.914 1 97.19 293 GLN B C 1
ATOM 5637 O O . GLN B 1 293 ? -16.078 7.598 14.406 1 97.19 293 GLN B O 1
ATOM 5642 N N . MET B 1 294 ? -15.492 5.551 14.977 1 95 294 MET B N 1
ATOM 5643 C CA . MET B 1 294 ? -14.156 5.758 14.414 1 95 294 MET B CA 1
ATOM 5644 C C . MET B 1 294 ? -13.68 4.508 13.688 1 95 294 MET B C 1
ATOM 5646 O O . MET B 1 294 ? -14.086 3.393 14.023 1 95 294 MET B O 1
ATOM 5650 N N . ASN B 1 295 ? -12.969 4.684 12.617 1 93.12 295 ASN B N 1
ATOM 5651 C CA . ASN B 1 295 ? -12.18 3.641 11.969 1 93.12 295 ASN B CA 1
ATOM 5652 C C . ASN B 1 295 ? -10.688 3.896 12.117 1 93.12 295 ASN B C 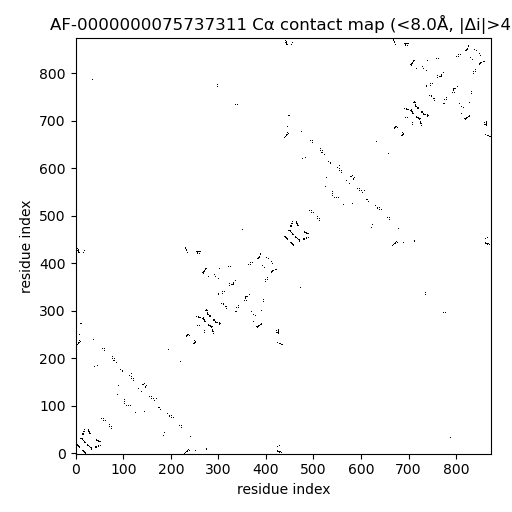1
ATOM 5654 O O . ASN B 1 295 ? -10.172 4.898 11.617 1 93.12 295 ASN B O 1
ATOM 5658 N N . ASP B 1 296 ? -10.039 3.047 12.836 1 88.38 296 ASP B N 1
ATOM 5659 C CA . ASP B 1 296 ? -8.594 3.148 13.008 1 88.38 296 ASP B CA 1
ATOM 5660 C C . ASP B 1 296 ? -7.906 1.817 12.703 1 88.38 296 ASP B C 1
ATOM 5662 O O . ASP B 1 296 ? -6.766 1.593 13.109 1 88.38 296 ASP B O 1
ATOM 5666 N N . ARG B 1 297 ? -8.695 0.953 11.992 1 89.25 297 ARG B N 1
ATOM 5667 C CA . ARG B 1 297 ? -8.195 -0.405 11.797 1 89.25 297 ARG B CA 1
ATOM 5668 C C . ARG B 1 297 ? -7.898 -0.668 10.328 1 89.25 297 ARG B C 1
ATOM 5670 O O . ARG B 1 297 ? -7.145 -1.585 9.992 1 89.25 297 ARG B O 1
ATOM 5677 N N . CYS B 1 298 ? -8.508 0.117 9.516 1 91.88 298 CYS B N 1
ATOM 5678 C CA . CYS B 1 298 ? -8.391 -0.099 8.078 1 91.88 298 CYS B CA 1
ATOM 5679 C C . CYS B 1 298 ? -7.941 1.175 7.367 1 91.88 298 CYS B C 1
ATOM 5681 O O . CYS B 1 298 ? -8.539 2.236 7.551 1 91.88 298 CYS B O 1
ATOM 5683 N N . ALA B 1 299 ? -7.008 1.099 6.574 1 92.88 299 ALA B N 1
ATOM 5684 C CA . ALA B 1 299 ? -6.43 2.266 5.914 1 92.88 299 ALA B CA 1
ATOM 5685 C C . ALA B 1 299 ? -7.324 2.748 4.777 1 92.88 299 ALA B C 1
ATOM 5687 O O . ALA B 1 299 ? -7.164 3.869 4.285 1 92.88 299 ALA B O 1
ATOM 5688 N N . ALA B 1 300 ? -8.297 1.946 4.352 1 92.88 300 ALA B N 1
ATOM 5689 C CA . ALA B 1 300 ? -9.062 2.186 3.129 1 92.88 300 ALA B CA 1
ATOM 5690 C C . ALA B 1 300 ? -9.977 3.396 3.285 1 92.88 300 ALA B C 1
ATOM 5692 O O . ALA B 1 300 ? -10.508 3.916 2.299 1 92.88 300 ALA B O 1
ATOM 5693 N N . GLY B 1 301 ? -10.109 3.922 4.422 1 90.38 301 GLY B N 1
ATOM 5694 C CA . GLY B 1 301 ? -11.016 5.039 4.641 1 90.38 301 GLY B CA 1
ATOM 5695 C C . GLY B 1 301 ? -10.312 6.285 5.148 1 90.38 301 GLY B C 1
ATOM 5696 O O . GLY B 1 301 ? -10.961 7.211 5.641 1 90.38 301 GLY B O 1
ATOM 5697 N N . CYS B 1 302 ? -9.039 6.285 5.09 1 92.56 302 CYS B N 1
ATOM 5698 C CA . CYS B 1 302 ? -8.328 7.41 5.691 1 92.56 302 CYS B CA 1
ATOM 5699 C C . CYS B 1 302 ? -7.242 7.93 4.754 1 92.56 302 CYS B C 1
ATOM 5701 O O . CYS B 1 302 ? -7.188 7.547 3.584 1 92.56 302 CYS B O 1
ATOM 5703 N N . GLY B 1 303 ? -6.48 8.797 5.176 1 91.94 303 GLY B N 1
ATOM 5704 C CA . GLY B 1 303 ? -5.492 9.477 4.355 1 91.94 303 GLY B CA 1
ATOM 5705 C C . GLY B 1 303 ? -4.402 8.555 3.846 1 91.94 303 GLY B C 1
ATOM 5706 O O . GLY B 1 303 ? -3.857 8.766 2.76 1 91.94 303 GLY B O 1
ATOM 5707 N N . ARG B 1 304 ? -4.16 7.562 4.535 1 90.75 304 ARG B N 1
ATOM 5708 C CA . ARG B 1 304 ? -3.133 6.617 4.117 1 90.75 304 ARG B CA 1
ATOM 5709 C C . ARG B 1 304 ? -3.512 5.941 2.803 1 90.75 304 ARG B C 1
ATOM 5711 O O . ARG B 1 304 ? -2.641 5.57 2.014 1 90.75 304 ARG B O 1
ATOM 5718 N N . TYR B 1 305 ? -4.777 5.836 2.566 1 94.31 305 TYR B N 1
ATOM 5719 C CA . TYR B 1 305 ? -5.277 5.34 1.29 1 94.31 305 TYR B CA 1
ATOM 5720 C C . TYR B 1 305 ? -4.754 6.184 0.133 1 94.31 305 TYR B C 1
ATOM 5722 O O . TYR B 1 305 ? -4.195 5.652 -0.828 1 94.31 305 TYR B O 1
ATOM 5730 N N . LEU B 1 306 ? -4.895 7.438 0.306 1 93.31 306 LEU B N 1
ATOM 5731 C CA . LEU B 1 306 ? -4.461 8.375 -0.729 1 93.31 306 LEU B CA 1
ATOM 5732 C C . LEU B 1 306 ? -2.943 8.383 -0.85 1 93.31 306 LEU B C 1
ATOM 5734 O O . LEU B 1 306 ? -2.404 8.516 -1.952 1 93.31 306 LEU B O 1
ATOM 5738 N N . GLY B 1 307 ? -2.273 8.391 0.289 1 89.94 307 GLY B N 1
ATOM 5739 C CA . GLY B 1 307 ? -0.824 8.289 0.248 1 89.94 307 GLY B CA 1
ATOM 5740 C C . GLY B 1 307 ? -0.33 7.086 -0.54 1 89.94 307 GLY B C 1
ATOM 5741 O O . GLY B 1 307 ? 0.601 7.203 -1.34 1 89.94 307 GLY B O 1
ATOM 5742 N N . TYR B 1 308 ? -0.947 5.922 -0.34 1 90.12 308 TYR B N 1
ATOM 5743 C CA . TYR B 1 308 ? -0.589 4.695 -1.043 1 90.12 308 TYR B CA 1
ATOM 5744 C C . TYR B 1 308 ? -0.804 4.844 -2.545 1 90.12 308 TYR B C 1
ATOM 5746 O O . TYR B 1 308 ? 0.046 4.441 -3.342 1 90.12 308 TYR B O 1
ATOM 5754 N N . ILE B 1 309 ? -1.927 5.402 -2.889 1 91.06 309 ILE B N 1
ATOM 5755 C CA . ILE B 1 309 ? -2.27 5.59 -4.293 1 91.06 309 ILE B CA 1
ATOM 5756 C C . ILE B 1 309 ? -1.262 6.535 -4.949 1 91.06 309 ILE B C 1
ATOM 5758 O O . ILE B 1 309 ? -0.85 6.316 -6.09 1 91.06 309 ILE B O 1
ATOM 5762 N N . ALA B 1 310 ? -0.91 7.613 -4.223 1 89.12 310 ALA B N 1
ATOM 5763 C CA . ALA B 1 310 ? 0.081 8.555 -4.734 1 89.12 310 ALA B CA 1
ATOM 5764 C C . ALA B 1 310 ? 1.402 7.852 -5.039 1 89.12 310 ALA B C 1
ATOM 5766 O O . ALA B 1 310 ? 2.014 8.094 -6.082 1 89.12 310 ALA B O 1
ATOM 5767 N N . ASP B 1 311 ? 1.783 7.016 -4.145 1 80.81 311 ASP B N 1
ATOM 5768 C CA . ASP B 1 311 ? 3.018 6.258 -4.324 1 80.81 311 ASP B CA 1
ATOM 5769 C C . ASP B 1 311 ? 2.926 5.336 -5.539 1 80.81 311 ASP B C 1
ATOM 5771 O O . ASP B 1 311 ? 3.867 5.25 -6.332 1 80.81 311 ASP B O 1
ATOM 5775 N N . GLU B 1 312 ? 1.805 4.648 -5.668 1 81 312 GLU B N 1
ATOM 5776 C CA . GLU B 1 312 ? 1.584 3.742 -6.789 1 81 312 GLU B CA 1
ATOM 5777 C C . GLU B 1 312 ? 1.645 4.484 -8.117 1 81 312 GLU B C 1
ATOM 5779 O O . GLU B 1 312 ? 2.07 3.924 -9.133 1 81 312 GLU B O 1
ATOM 5784 N N . MET B 1 313 ? 1.278 5.719 -8.094 1 79.69 313 MET B N 1
ATOM 5785 C CA . MET B 1 313 ? 1.221 6.52 -9.312 1 79.69 313 MET B CA 1
ATOM 5786 C C . MET B 1 313 ? 2.488 7.352 -9.484 1 79.69 313 MET B C 1
ATOM 5788 O O . MET B 1 313 ? 2.623 8.102 -10.453 1 79.69 313 MET B O 1
ATOM 5792 N N . ASN B 1 314 ? 3.326 7.281 -8.484 1 72.38 314 ASN B N 1
ATOM 5793 C CA . ASN B 1 314 ? 4.555 8.07 -8.484 1 72.38 314 ASN B CA 1
ATOM 5794 C C . ASN B 1 314 ? 4.266 9.562 -8.594 1 72.38 314 ASN B C 1
ATOM 5796 O O . ASN B 1 314 ? 4.824 10.25 -9.453 1 72.38 314 ASN B O 1
ATOM 5800 N N . MET B 1 315 ? 3.316 9.953 -7.797 1 75.31 315 MET B N 1
ATOM 5801 C CA . MET B 1 315 ? 2.918 11.352 -7.754 1 75.31 315 MET B CA 1
ATOM 5802 C C . MET B 1 315 ? 2.889 11.867 -6.316 1 75.31 315 MET B C 1
ATOM 5804 O O . MET B 1 315 ? 2.893 11.078 -5.371 1 75.31 315 MET B O 1
ATOM 5808 N N . GLY B 1 316 ? 2.889 13.195 -6.207 1 77.81 316 GLY B N 1
ATOM 5809 C CA . GLY B 1 316 ? 2.703 13.797 -4.898 1 77.81 316 GLY B CA 1
ATOM 5810 C C . GLY B 1 316 ? 1.264 13.758 -4.422 1 77.81 316 GLY B C 1
ATOM 5811 O O . GLY B 1 316 ? 0.334 13.812 -5.227 1 77.81 316 GLY B O 1
ATOM 5812 N N . LEU B 1 317 ? 1.127 13.609 -3.123 1 84.06 317 LEU B N 1
ATOM 5813 C CA . LEU B 1 317 ? -0.196 13.547 -2.51 1 84.06 317 LEU B CA 1
ATOM 5814 C C . LEU B 1 317 ? -1.05 14.734 -2.939 1 84.06 317 LEU B C 1
ATOM 5816 O O . LEU B 1 317 ? -2.248 14.578 -3.189 1 84.06 317 LEU B O 1
ATOM 5820 N N . HIS B 1 318 ? -0.483 15.906 -3.104 1 82.31 318 HIS B N 1
ATOM 5821 C CA . HIS B 1 318 ? -1.199 17.141 -3.4 1 82.31 318 HIS B CA 1
ATOM 5822 C C . HIS B 1 318 ? -1.688 17.172 -4.844 1 82.31 318 HIS B C 1
ATOM 5824 O O . HIS B 1 318 ? -2.572 17.953 -5.191 1 82.31 318 HIS B O 1
ATOM 5830 N N . GLU B 1 319 ? -1.182 16.25 -5.629 1 85.81 319 GLU B N 1
ATOM 5831 C CA . GLU B 1 319 ? -1.522 16.219 -7.047 1 85.81 319 GLU B CA 1
ATOM 5832 C C . GLU B 1 319 ? -2.766 15.367 -7.301 1 85.81 319 GLU B C 1
ATOM 5834 O O . GLU B 1 319 ? -3.402 15.484 -8.352 1 85.81 319 GLU B O 1
ATOM 5839 N N . LEU B 1 320 ? -3.086 14.578 -6.375 1 91.88 320 LEU B N 1
ATOM 5840 C CA . LEU B 1 320 ? -4.172 13.625 -6.57 1 91.88 320 LEU B CA 1
ATOM 5841 C C . LEU B 1 320 ? -5.504 14.344 -6.754 1 91.88 320 LEU B C 1
ATOM 5843 O O . LEU B 1 320 ? -6.262 14.031 -7.672 1 91.88 320 LEU B O 1
ATOM 5847 N N . GLY B 1 321 ? -5.812 15.297 -5.887 1 94.19 321 GLY B N 1
ATOM 5848 C CA . GLY B 1 321 ? -7.07 16.031 -5.914 1 94.19 321 GLY B CA 1
ATOM 5849 C C . GLY B 1 321 ? -7.316 16.75 -7.227 1 94.19 321 GLY B C 1
ATOM 5850 O O . GLY B 1 321 ? -8.289 16.453 -7.922 1 94.19 321 GLY B O 1
ATOM 5851 N N . PRO B 1 322 ? -6.391 17.578 -7.562 1 92.69 322 PRO B N 1
ATOM 5852 C CA . PRO B 1 322 ? -6.539 18.328 -8.812 1 92.69 322 PRO B CA 1
ATOM 5853 C C . PRO B 1 322 ? -6.688 17.422 -10.031 1 92.69 322 PRO B C 1
ATOM 5855 O O . PRO B 1 322 ? -7.5 17.703 -10.914 1 92.69 322 PRO B O 1
ATOM 5858 N N . LEU B 1 323 ? -5.934 16.391 -10.086 1 92.25 323 LEU B N 1
ATOM 5859 C CA . LEU B 1 323 ? -6.035 15.469 -11.219 1 92.25 323 LEU B CA 1
ATOM 5860 C C . LEU B 1 323 ? -7.402 14.797 -11.25 1 92.25 323 LEU B C 1
ATOM 5862 O O . LEU B 1 323 ? -8.008 14.664 -12.32 1 92.25 323 LEU B O 1
ATOM 5866 N N . ALA B 1 324 ? -7.914 14.344 -10.141 1 96.19 324 ALA B N 1
ATOM 5867 C CA . ALA B 1 324 ? -9.227 13.711 -10.047 1 96.19 324 ALA B CA 1
ATOM 5868 C C . ALA B 1 324 ? -10.336 14.664 -10.492 1 96.19 324 ALA B C 1
ATOM 5870 O O . ALA B 1 324 ? -11.328 14.234 -11.078 1 96.19 324 ALA B O 1
ATOM 5871 N N . MET B 1 325 ? -10.133 15.977 -10.266 1 96.88 325 MET B N 1
ATOM 5872 C CA . MET B 1 325 ? -11.133 16.984 -10.586 1 96.88 325 MET B CA 1
ATOM 5873 C C . MET B 1 325 ? -11.305 17.141 -12.094 1 96.88 325 MET B C 1
ATOM 5875 O O . MET B 1 325 ? -12.312 17.672 -12.562 1 96.88 325 MET B O 1
ATOM 5879 N N . GLN B 1 326 ? -10.398 16.641 -12.797 1 95.5 326 GLN B N 1
ATOM 5880 C CA . GLN B 1 326 ? -10.438 16.734 -14.258 1 95.5 326 GLN B CA 1
ATOM 5881 C C . GLN B 1 326 ? -11.289 15.625 -14.859 1 95.5 326 GLN B C 1
ATOM 5883 O O . GLN B 1 326 ? -11.586 15.641 -16.062 1 95.5 326 GLN B O 1
ATOM 5888 N N . SER B 1 327 ? -11.695 14.781 -14.031 1 96 327 SER B N 1
ATOM 5889 C CA . SER B 1 327 ? -12.438 13.633 -14.531 1 96 327 SER B CA 1
ATOM 5890 C C . SER B 1 327 ? -13.828 14.031 -15 1 96 327 SER B C 1
ATOM 5892 O O . SER B 1 327 ? -14.492 14.852 -14.367 1 96 327 SER B O 1
ATOM 5894 N N . SER B 1 328 ? -14.234 13.398 -16.109 1 93.19 328 SER B N 1
ATOM 5895 C CA . SER B 1 328 ? -15.602 13.562 -16.594 1 93.19 328 SER B CA 1
ATOM 5896 C C . SER B 1 328 ? -16.375 12.25 -16.516 1 93.19 328 SER B C 1
ATOM 5898 O O . SER B 1 328 ? -17.609 12.234 -16.625 1 93.19 328 SER B O 1
ATOM 5900 N N . ARG B 1 329 ? -15.664 11.203 -16.391 1 94.44 329 ARG B N 1
ATOM 5901 C CA . ARG B 1 329 ? -16.266 9.875 -16.297 1 94.44 329 ARG B CA 1
ATOM 5902 C C . ARG B 1 329 ? -15.602 9.047 -15.211 1 94.44 329 ARG B C 1
ATOM 5904 O O . ARG B 1 329 ? -14.875 8.094 -15.5 1 94.44 329 ARG B O 1
ATOM 5911 N N . PRO B 1 330 ? -15.93 9.312 -13.945 1 94.75 330 PRO B N 1
ATOM 5912 C CA . PRO B 1 330 ? -15.281 8.594 -12.836 1 94.75 330 PRO B CA 1
ATOM 5913 C C . PRO B 1 330 ? -15.43 7.078 -12.953 1 94.75 330 PRO B C 1
ATOM 5915 O O . PRO B 1 330 ? -16.516 6.582 -13.25 1 94.75 330 PRO B O 1
ATOM 5918 N N . ALA B 1 331 ? -14.375 6.34 -12.75 1 94.19 331 ALA B N 1
ATOM 5919 C CA . ALA B 1 331 ? -14.375 4.879 -12.805 1 94.19 331 ALA B CA 1
ATOM 5920 C C . ALA B 1 331 ? -15.078 4.285 -11.586 1 94.19 331 ALA B C 1
ATOM 5922 O O . ALA B 1 331 ? -15.047 4.871 -10.5 1 94.19 331 ALA B O 1
ATOM 5923 N N . ARG B 1 332 ? -15.664 3.201 -11.766 1 92.69 332 ARG B N 1
ATOM 5924 C CA . ARG B 1 332 ? -16.219 2.449 -10.633 1 92.69 332 ARG B CA 1
ATOM 5925 C C . ARG B 1 332 ? -15.148 1.549 -10.016 1 92.69 332 ARG B C 1
ATOM 5927 O O . ARG B 1 332 ? -14.672 0.612 -10.656 1 92.69 332 ARG B O 1
ATOM 5934 N N . ILE B 1 333 ? -14.812 1.896 -8.812 1 91.12 333 ILE B N 1
ATOM 5935 C CA . ILE B 1 333 ? -13.797 1.104 -8.117 1 91.12 333 ILE B CA 1
ATOM 5936 C C . ILE B 1 333 ? -14.469 -0.003 -7.312 1 91.12 333 ILE B C 1
ATOM 5938 O O . ILE B 1 333 ? -15.344 0.267 -6.488 1 91.12 333 ILE B O 1
ATOM 5942 N N . ASN B 1 334 ? -14.039 -1.224 -7.434 1 84.31 334 ASN B N 1
ATOM 5943 C CA . ASN B 1 334 ? -14.656 -2.383 -6.801 1 84.31 334 ASN B CA 1
ATOM 5944 C C . ASN B 1 334 ? -13.914 -2.799 -5.535 1 84.31 334 ASN B C 1
ATOM 5946 O O . ASN B 1 334 ? -14.492 -3.43 -4.648 1 84.31 334 ASN B O 1
ATOM 5950 N N . SER B 1 335 ? -12.719 -2.383 -5.469 1 85.81 335 SER B N 1
ATOM 5951 C CA . SER B 1 335 ? -11.891 -2.836 -4.359 1 85.81 335 SER B CA 1
ATOM 5952 C C . SER B 1 335 ? -12.172 -2.039 -3.092 1 85.81 335 SER B C 1
ATOM 5954 O O . SER B 1 335 ? -12.383 -0.825 -3.15 1 85.81 335 SER B O 1
ATOM 5956 N N . THR B 1 336 ? -12.234 -2.758 -2.002 1 87.62 336 THR B N 1
ATOM 5957 C CA . THR B 1 336 ? -12.453 -2.102 -0.717 1 87.62 336 THR B CA 1
ATOM 5958 C C . THR B 1 336 ? -11.148 -2.023 0.075 1 87.62 336 THR B C 1
ATOM 5960 O O . THR B 1 336 ? -11.055 -1.285 1.058 1 87.62 336 THR B O 1
ATOM 5963 N N . CYS B 1 337 ? -10.242 -2.801 -0.273 1 93.38 337 CYS B N 1
ATOM 5964 C CA . CYS B 1 337 ? -8.938 -2.861 0.383 1 93.38 337 CYS B CA 1
ATOM 5965 C C . CYS B 1 337 ? -7.926 -1.975 -0.333 1 93.38 337 CYS B C 1
ATOM 5967 O O . CYS B 1 337 ? -7.906 -1.917 -1.563 1 93.38 337 CYS B O 1
ATOM 5969 N N . THR B 1 338 ? -7.102 -1.212 0.437 1 94.44 338 THR B N 1
ATOM 5970 C CA . THR B 1 338 ? -6.129 -0.277 -0.12 1 94.44 338 THR B CA 1
ATOM 5971 C C . THR B 1 338 ? -5.168 -0.994 -1.062 1 94.44 338 THR B C 1
ATOM 5973 O O . THR B 1 338 ? -4.898 -0.517 -2.166 1 94.44 338 THR B O 1
ATOM 5976 N N . VAL B 1 339 ? -4.703 -2.098 -0.674 1 92.19 339 VAL B N 1
ATOM 5977 C CA . VAL B 1 339 ? -3.729 -2.854 -1.455 1 92.19 339 VAL B CA 1
ATOM 5978 C C . VAL B 1 339 ? -4.371 -3.334 -2.754 1 92.19 339 VAL B C 1
ATOM 5980 O O . VAL B 1 339 ? -3.762 -3.248 -3.824 1 92.19 339 VAL B O 1
ATOM 5983 N N . PHE B 1 340 ? -5.605 -3.826 -2.682 1 90.88 340 PHE B N 1
ATOM 5984 C CA . PHE B 1 340 ? -6.305 -4.293 -3.871 1 90.88 340 PHE B CA 1
ATOM 5985 C C . PHE B 1 340 ? -6.684 -3.121 -4.773 1 90.88 340 PHE B C 1
ATOM 5987 O O . PHE B 1 340 ? -6.715 -3.258 -5.996 1 90.88 340 PHE B O 1
ATOM 5994 N N . ALA B 1 341 ? -6.973 -1.979 -4.188 1 92.94 341 ALA B N 1
ATOM 5995 C CA . ALA B 1 341 ? -7.23 -0.779 -4.98 1 92.94 341 ALA B CA 1
ATOM 5996 C C . ALA B 1 341 ? -6.004 -0.399 -5.812 1 92.94 341 ALA B C 1
ATOM 5998 O O . ALA B 1 341 ? -6.137 0.054 -6.949 1 92.94 341 ALA B O 1
ATOM 5999 N N . GLY B 1 342 ? -4.824 -0.548 -5.207 1 89 342 GLY B N 1
ATOM 6000 C CA . GLY B 1 342 ? -3.596 -0.32 -5.953 1 89 342 GLY B CA 1
ATOM 6001 C C . GLY B 1 342 ? -3.432 -1.259 -7.133 1 89 342 GLY B C 1
ATOM 6002 O O . GLY B 1 342 ? -3.01 -0.838 -8.211 1 89 342 GLY B O 1
ATOM 6003 N N . ALA B 1 343 ? -3.723 -2.498 -6.922 1 83.44 343 ALA B N 1
ATOM 6004 C CA . ALA B 1 343 ? -3.664 -3.477 -8 1 83.44 343 ALA B CA 1
ATOM 6005 C C . ALA B 1 343 ? -4.66 -3.133 -9.109 1 83.44 343 ALA B C 1
ATOM 6007 O O . ALA B 1 343 ? -4.336 -3.229 -10.297 1 83.44 343 ALA B O 1
ATOM 6008 N N . GLU B 1 344 ? -5.824 -2.82 -8.711 1 86.94 344 GLU B N 1
ATOM 6009 C CA . GLU B 1 344 ? -6.855 -2.424 -9.664 1 86.94 344 GLU B CA 1
ATOM 6010 C C . GLU B 1 344 ? -6.43 -1.188 -10.453 1 86.94 344 GLU B C 1
ATOM 6012 O O . GLU B 1 344 ? -6.672 -1.103 -11.656 1 86.94 344 GLU B O 1
ATOM 6017 N N . LEU B 1 345 ? -5.859 -0.262 -9.781 1 89.44 345 LEU B N 1
ATOM 6018 C CA . LEU B 1 345 ? -5.324 0.934 -10.422 1 89.44 345 LEU B CA 1
ATOM 6019 C C . LEU B 1 345 ? -4.32 0.565 -11.516 1 89.44 345 LEU B C 1
ATOM 6021 O O . LEU B 1 345 ? -4.422 1.045 -12.641 1 89.44 345 LEU B O 1
ATOM 6025 N N . ARG B 1 346 ? -3.406 -0.293 -11.203 1 78.81 346 ARG B N 1
ATOM 6026 C CA . ARG B 1 346 ? -2.389 -0.709 -12.164 1 78.81 346 ARG B CA 1
ATOM 6027 C C . ARG B 1 346 ? -3.021 -1.406 -13.359 1 78.81 346 ARG B C 1
ATOM 6029 O O . ARG B 1 346 ? -2.637 -1.158 -14.508 1 78.81 346 ARG B O 1
ATOM 6036 N N . ASP B 1 347 ? -3.914 -2.266 -13.031 1 77.75 347 ASP B N 1
ATOM 6037 C CA . ASP B 1 347 ? -4.609 -2.992 -14.094 1 77.75 347 ASP B CA 1
ATOM 6038 C C . ASP B 1 347 ? -5.324 -2.031 -15.039 1 77.75 347 ASP B C 1
ATOM 6040 O O . ASP B 1 347 ? -5.234 -2.172 -16.266 1 77.75 347 ASP B O 1
ATOM 6044 N N . ARG B 1 348 ? -6.004 -1.109 -14.508 1 84.31 348 ARG B N 1
ATOM 6045 C CA . ARG B 1 348 ? -6.777 -0.168 -15.305 1 84.31 348 ARG B CA 1
ATOM 6046 C C . ARG B 1 348 ? -5.863 0.745 -16.125 1 84.31 348 ARG B C 1
ATOM 6048 O O . ARG B 1 348 ? -6.18 1.094 -17.266 1 84.31 348 ARG B O 1
ATOM 6055 N N . LEU B 1 349 ? -4.777 1.138 -15.492 1 77.44 349 LEU B N 1
ATOM 6056 C CA . LEU B 1 349 ? -3.793 1.928 -16.219 1 77.44 349 LEU B CA 1
ATOM 6057 C C . LEU B 1 349 ? -3.238 1.145 -17.406 1 77.44 349 LEU B C 1
ATOM 6059 O O . LEU B 1 349 ? -3.055 1.699 -18.484 1 77.44 349 LEU B O 1
ATOM 6063 N N . SER B 1 350 ? -2.994 -0.093 -17.188 1 68.19 350 SER B N 1
ATOM 6064 C CA . SER B 1 350 ? -2.449 -0.944 -18.234 1 68.19 350 SER B CA 1
ATOM 6065 C C . SER B 1 350 ? -3.438 -1.104 -19.391 1 68.19 350 SER B C 1
ATOM 6067 O O . SER B 1 350 ? -3.035 -1.308 -20.531 1 68.19 350 SER B O 1
ATOM 6069 N N . LEU B 1 351 ? -4.711 -1.004 -19.078 1 73.5 351 LEU B N 1
ATOM 6070 C CA . LEU B 1 351 ? -5.773 -1.124 -20.078 1 73.5 351 LEU B CA 1
ATOM 6071 C C . LEU B 1 351 ? -6.023 0.212 -20.766 1 73.5 351 LEU B C 1
ATOM 6073 O O . LEU B 1 351 ? -6.887 0.312 -21.641 1 73.5 351 LEU B O 1
ATOM 6077 N N . GLY B 1 352 ? -5.332 1.227 -20.297 1 73.06 352 GLY B N 1
ATOM 6078 C CA . GLY B 1 352 ? -5.371 2.5 -20.984 1 73.06 352 GLY B CA 1
ATOM 6079 C C . GLY B 1 352 ? -6.402 3.461 -20.422 1 73.06 352 GLY B C 1
ATOM 6080 O O . GLY B 1 352 ? -6.676 4.504 -21.031 1 73.06 352 GLY B O 1
ATOM 6081 N N . GLU B 1 353 ? -6.969 3.145 -19.375 1 86.19 353 GLU B N 1
ATOM 6082 C CA . GLU B 1 353 ? -7.918 4.07 -18.766 1 86.19 353 GLU B CA 1
ATOM 6083 C C . GLU B 1 353 ? -7.219 5.344 -18.297 1 86.19 353 GLU B C 1
ATOM 6085 O O . GLU B 1 353 ? -6.051 5.309 -17.906 1 86.19 353 GLU B O 1
ATOM 6090 N N . LYS B 1 354 ? -7.984 6.41 -18.297 1 88.69 354 LYS B N 1
ATOM 6091 C CA . LYS B 1 354 ? -7.402 7.699 -17.922 1 88.69 354 LYS B CA 1
ATOM 6092 C C . LYS B 1 354 ? -7.133 7.762 -16.422 1 88.69 354 LYS B C 1
ATOM 6094 O O . LYS B 1 354 ? -7.957 7.316 -15.617 1 88.69 354 LYS B O 1
ATOM 6099 N N . ARG B 1 355 ? -6.086 8.367 -16.109 1 89.81 355 ARG B N 1
ATOM 6100 C CA . ARG B 1 355 ? -5.672 8.5 -14.711 1 89.81 355 ARG B CA 1
ATOM 6101 C C . ARG B 1 355 ? -6.703 9.289 -13.906 1 89.81 355 ARG B C 1
ATOM 6103 O O . ARG B 1 355 ? -7.031 8.914 -12.781 1 89.81 355 ARG B O 1
ATOM 6110 N N . GLU B 1 356 ? -7.191 10.367 -14.523 1 94.62 356 GLU B N 1
ATOM 6111 C CA . GLU B 1 356 ? -8.133 11.242 -13.828 1 94.62 356 GLU B CA 1
ATOM 6112 C C . GLU B 1 356 ? -9.438 10.516 -13.508 1 94.62 356 GLU B C 1
ATOM 6114 O O . GLU B 1 356 ? -10.039 10.742 -12.461 1 94.62 356 GLU B O 1
ATOM 6119 N N . ASP B 1 357 ? -9.852 9.625 -14.344 1 96.12 357 ASP B N 1
ATOM 6120 C CA . ASP B 1 357 ? -11.078 8.867 -14.133 1 96.12 357 ASP B CA 1
ATOM 6121 C C . ASP B 1 357 ? -10.906 7.848 -13.016 1 96.12 357 ASP B C 1
ATOM 6123 O O . ASP B 1 357 ? -11.812 7.664 -12.195 1 96.12 357 ASP B O 1
ATOM 6127 N N . ILE B 1 358 ? -9.797 7.176 -13.008 1 95.31 358 ILE B N 1
ATOM 6128 C CA . ILE B 1 358 ? -9.508 6.191 -11.969 1 95.31 358 ILE B CA 1
ATOM 6129 C C . ILE B 1 358 ? -9.422 6.887 -10.617 1 95.31 358 ILE B C 1
ATOM 6131 O O . ILE B 1 358 ? -10.008 6.418 -9.633 1 95.31 358 ILE B O 1
ATOM 6135 N N . LEU B 1 359 ? -8.773 8.047 -10.578 1 95.5 359 LEU B N 1
ATOM 6136 C CA . LEU B 1 359 ? -8.586 8.781 -9.336 1 95.5 359 LEU B CA 1
ATOM 6137 C C . LEU B 1 359 ? -9.914 9.297 -8.797 1 95.5 359 LEU B C 1
ATOM 6139 O O . LEU B 1 359 ? -10.133 9.305 -7.586 1 95.5 359 LEU B O 1
ATOM 6143 N N . ALA B 1 360 ? -10.773 9.742 -9.68 1 97 360 ALA B N 1
ATOM 6144 C CA . ALA B 1 360 ? -12.094 10.18 -9.25 1 97 360 ALA B CA 1
ATOM 6145 C C . ALA B 1 360 ? -12.852 9.047 -8.562 1 97 360 ALA B C 1
ATOM 6147 O O . ALA B 1 360 ? -13.508 9.258 -7.539 1 97 360 ALA B O 1
ATOM 6148 N N . GLY B 1 361 ? -12.742 7.922 -9.156 1 96.81 361 GLY B N 1
ATOM 6149 C CA . GLY B 1 361 ? -13.367 6.754 -8.555 1 96.81 361 GLY B CA 1
ATOM 6150 C C . GLY B 1 361 ? -12.789 6.402 -7.199 1 96.81 361 GLY B C 1
ATOM 6151 O O . GLY B 1 361 ? -13.531 6.039 -6.281 1 96.81 361 GLY B O 1
ATOM 6152 N N . LEU B 1 362 ? -11.531 6.492 -7.082 1 96.44 362 LEU B N 1
ATOM 6153 C CA . LEU B 1 362 ? -10.852 6.168 -5.832 1 96.44 362 LEU B CA 1
ATOM 6154 C C . LEU B 1 362 ? -11.219 7.168 -4.738 1 96.44 362 LEU B C 1
ATOM 6156 O O . LEU B 1 362 ? -11.367 6.793 -3.574 1 96.44 362 LEU B O 1
ATOM 6160 N N . HIS B 1 363 ? -11.359 8.461 -5.07 1 96.94 363 HIS B N 1
ATOM 6161 C CA . HIS B 1 363 ? -11.805 9.461 -4.109 1 96.94 363 HIS B CA 1
ATOM 6162 C C . HIS B 1 363 ? -13.227 9.172 -3.629 1 96.94 363 HIS B C 1
ATOM 6164 O O . HIS B 1 363 ? -13.523 9.312 -2.441 1 96.94 363 HIS B O 1
ATOM 6170 N N . ARG B 1 364 ? -14.062 8.758 -4.504 1 96.56 364 ARG B N 1
ATOM 6171 C CA . ARG B 1 364 ? -15.43 8.414 -4.109 1 96.56 364 ARG B CA 1
ATOM 6172 C C . ARG B 1 364 ? -15.438 7.238 -3.137 1 96.56 364 ARG B C 1
ATOM 6174 O O . ARG B 1 364 ? -16.234 7.215 -2.195 1 96.56 364 ARG B O 1
ATOM 6181 N N . ALA B 1 365 ? -14.594 6.297 -3.393 1 95.19 365 ALA B N 1
ATOM 6182 C CA . ALA B 1 365 ? -14.523 5.109 -2.543 1 95.19 365 ALA B CA 1
ATOM 6183 C C . ALA B 1 365 ? -14.18 5.488 -1.104 1 95.19 365 ALA B C 1
ATOM 6185 O O . ALA B 1 365 ? -14.781 4.961 -0.161 1 95.19 365 ALA B O 1
ATOM 6186 N N . ILE B 1 366 ? -13.258 6.328 -0.879 1 94.81 366 ILE B N 1
ATOM 6187 C CA . ILE B 1 366 ? -12.852 6.727 0.462 1 94.81 366 ILE B CA 1
ATOM 6188 C C . ILE B 1 366 ? -14 7.449 1.159 1 94.81 366 ILE B C 1
ATOM 6190 O O . ILE B 1 366 ? -14.25 7.227 2.346 1 94.81 366 ILE B O 1
ATOM 6194 N N . ILE B 1 367 ? -14.672 8.336 0.445 1 96.62 367 ILE B N 1
ATOM 6195 C CA . ILE B 1 367 ? -15.727 9.148 1.051 1 96.62 367 ILE B CA 1
ATOM 6196 C C . ILE B 1 367 ? -16.953 8.273 1.336 1 96.62 367 ILE B C 1
ATOM 6198 O O . ILE B 1 367 ? -17.656 8.484 2.326 1 96.62 367 ILE B O 1
ATOM 6202 N N . LEU B 1 368 ? -17.156 7.242 0.505 1 96.19 368 LEU B N 1
ATOM 6203 C CA . LEU B 1 368 ? -18.234 6.297 0.796 1 96.19 368 LEU B CA 1
ATOM 6204 C C . LEU B 1 368 ? -18.016 5.629 2.148 1 96.19 368 LEU B C 1
ATOM 6206 O O . LEU B 1 368 ? -18.969 5.418 2.902 1 96.19 368 LEU B O 1
ATOM 6210 N N . ARG B 1 369 ? -16.844 5.312 2.461 1 95.25 369 ARG B N 1
ATOM 6211 C CA . ARG B 1 369 ? -16.516 4.715 3.752 1 95.25 369 ARG B CA 1
ATOM 6212 C C . ARG B 1 369 ? -16.75 5.707 4.887 1 95.25 369 ARG B C 1
ATOM 6214 O O . ARG B 1 369 ? -17.188 5.328 5.973 1 95.25 369 ARG B O 1
ATOM 6221 N N . ALA B 1 370 ? -16.391 6.953 4.633 1 96.44 370 ALA B N 1
ATOM 6222 C CA . ALA B 1 370 ? -16.609 8 5.629 1 96.44 370 ALA B CA 1
ATOM 6223 C C . ALA B 1 370 ? -18.109 8.18 5.918 1 96.44 370 ALA B C 1
ATOM 6225 O O . ALA B 1 370 ? -18.5 8.367 7.07 1 96.44 370 ALA B O 1
ATOM 6226 N N . ILE B 1 371 ? -18.922 8.062 4.863 1 96.75 371 ILE B N 1
ATOM 6227 C CA . ILE B 1 371 ? -20.359 8.211 5.016 1 96.75 371 ILE B CA 1
ATOM 6228 C C . ILE B 1 371 ? -20.922 7.07 5.867 1 96.75 371 ILE B C 1
ATOM 6230 O O . ILE B 1 371 ? -21.828 7.273 6.676 1 96.75 371 ILE B O 1
ATOM 6234 N N . SER B 1 372 ? -20.328 5.941 5.691 1 96.31 372 SER B N 1
ATOM 6235 C CA . SER B 1 372 ? -20.75 4.809 6.512 1 96.31 372 SER B CA 1
ATOM 6236 C C . SER B 1 372 ? -20.469 5.066 7.988 1 96.31 372 SER B C 1
ATOM 6238 O O . SER B 1 372 ? -21.234 4.66 8.859 1 96.31 372 SER B O 1
ATOM 6240 N N . ILE B 1 373 ? -19.391 5.621 8.328 1 96.62 373 ILE B N 1
ATOM 6241 C CA . ILE B 1 373 ? -19 5.949 9.695 1 96.62 373 ILE B CA 1
ATOM 6242 C C . ILE B 1 373 ? -19.953 6.996 10.258 1 96.62 373 ILE B C 1
ATOM 6244 O O . ILE B 1 373 ? -20.391 6.891 11.414 1 96.62 373 ILE B O 1
ATOM 6248 N N . ILE B 1 374 ? -20.297 8 9.438 1 97.06 374 ILE B N 1
ATOM 6249 C CA . ILE B 1 374 ? -21.219 9.062 9.836 1 97.06 374 ILE B CA 1
ATOM 6250 C C . ILE B 1 374 ? -22.594 8.469 10.148 1 97.06 374 ILE B C 1
ATOM 6252 O O . ILE B 1 374 ? -23.219 8.82 11.148 1 97.06 374 ILE B O 1
ATOM 6256 N N . SER B 1 375 ? -23.016 7.516 9.297 1 96.75 375 SER B N 1
ATOM 6257 C CA . SER B 1 375 ? -24.312 6.879 9.484 1 96.75 375 SER B CA 1
ATOM 6258 C C . SER B 1 375 ? -24.375 6.113 10.805 1 96.75 375 SER B C 1
ATOM 6260 O O . SER B 1 375 ? -25.375 6.168 11.516 1 96.75 375 SER B O 1
ATOM 6262 N N . ARG B 1 376 ? -23.297 5.504 11.18 1 96.31 376 ARG B N 1
ATOM 6263 C CA . ARG B 1 376 ? -23.234 4.703 12.391 1 96.31 376 ARG B CA 1
ATOM 6264 C C . ARG B 1 376 ? -23.109 5.586 13.625 1 96.31 376 ARG B C 1
ATOM 6266 O O . ARG B 1 376 ? -23.484 5.184 14.734 1 96.31 376 ARG B O 1
ATOM 6273 N N . SER B 1 377 ? -22.578 6.758 13.477 1 96.06 377 SER B N 1
ATOM 6274 C CA . SER B 1 377 ? -22.375 7.66 14.602 1 96.06 377 SER B CA 1
ATOM 6275 C C . SER B 1 377 ? -23.672 8.375 14.977 1 96.06 377 SER B C 1
ATOM 6277 O O . SER B 1 377 ? -23.781 8.922 16.078 1 96.06 377 SER B O 1
ATOM 6279 N N . GLY B 1 378 ? -24.625 8.477 14.078 1 95.44 378 GLY B N 1
ATOM 6280 C CA . GLY B 1 378 ? -25.875 9.148 14.375 1 95.44 378 GLY B CA 1
ATOM 6281 C C . GLY B 1 378 ? -26.438 9.93 13.195 1 95.44 378 GLY B C 1
ATOM 6282 O O . GLY B 1 378 ? -27.469 10.586 13.305 1 95.44 378 GLY B O 1
ATOM 6283 N N . GLY B 1 379 ? -25.703 9.789 12.102 1 95.94 379 GLY B N 1
ATOM 6284 C CA . GLY B 1 379 ? -26.156 10.5 10.914 1 95.94 379 GLY B CA 1
ATOM 6285 C C . GLY B 1 379 ? -25.734 11.961 10.898 1 95.94 379 GLY B C 1
ATOM 6286 O O . GLY B 1 379 ? -24.656 12.305 11.398 1 95.94 379 GLY B O 1
ATOM 6287 N N . VAL B 1 380 ? -26.5 12.766 10.102 1 96.06 380 VAL B N 1
ATOM 6288 C CA . VAL B 1 380 ? -26.172 14.18 9.977 1 96.06 380 VAL B CA 1
ATOM 6289 C C . VAL B 1 380 ? -27.266 15.023 10.625 1 96.06 380 VAL B C 1
ATOM 6291 O O . VAL B 1 380 ? -28.438 14.891 10.289 1 96.06 380 VAL B O 1
ATOM 6294 N N . THR B 1 381 ? -26.828 15.844 11.531 1 92.06 381 THR B N 1
ATOM 6295 C CA . THR B 1 381 ? -27.75 16.75 12.227 1 92.06 381 THR B CA 1
ATOM 6296 C C . THR B 1 381 ? -27.312 18.203 12.055 1 92.06 381 THR B C 1
ATOM 6298 O O . THR B 1 381 ? -26.172 18.547 12.375 1 92.06 381 THR B O 1
ATOM 6301 N N . ASP B 1 382 ? -28.125 19.094 11.523 1 92.31 382 ASP B N 1
ATOM 6302 C CA . ASP B 1 382 ? -27.938 20.531 11.391 1 92.31 382 ASP B CA 1
ATOM 6303 C C . ASP B 1 382 ? -26.734 20.844 10.5 1 92.31 382 ASP B C 1
ATOM 6305 O O . ASP B 1 382 ? -26.719 20.5 9.312 1 92.31 382 ASP B O 1
ATOM 6309 N N . GLN B 1 383 ? -25.656 21.422 11.203 1 97.44 383 GLN B N 1
ATOM 6310 C CA . GLN B 1 383 ? -24.5 21.766 10.383 1 97.44 383 GLN B CA 1
ATOM 6311 C C . GLN B 1 383 ? -23.406 20.703 10.484 1 97.44 383 GLN B C 1
ATOM 6313 O O . GLN B 1 383 ? -23.156 20.156 11.562 1 97.44 383 GLN B O 1
ATOM 6318 N N . PHE B 1 384 ? -22.891 20.406 9.312 1 98 384 PHE B N 1
ATOM 6319 C CA . PHE B 1 384 ? -21.859 19.391 9.141 1 98 384 PHE B CA 1
ATOM 6320 C C . PHE B 1 384 ? -20.484 20.016 8.922 1 98 384 PHE B C 1
ATOM 6322 O O . PHE B 1 384 ? -20.312 20.828 8.008 1 98 384 PHE B O 1
ATOM 6329 N N . THR B 1 385 ? -19.516 19.688 9.789 1 98.25 385 THR B N 1
ATOM 6330 C CA . THR B 1 385 ? -18.188 20.25 9.656 1 98.25 385 THR B CA 1
ATOM 6331 C C . THR B 1 385 ? -17.188 19.156 9.281 1 98.25 385 THR B C 1
ATOM 6333 O O . THR B 1 385 ? -17.094 18.125 9.945 1 98.25 385 THR B O 1
ATOM 6336 N N . PHE B 1 386 ? -16.438 19.375 8.195 1 97.88 386 PHE B N 1
ATOM 6337 C CA . PHE B 1 386 ? -15.406 18.453 7.707 1 97.88 386 PHE B CA 1
ATOM 6338 C C . PHE B 1 386 ? -14.016 18.922 8.102 1 97.88 386 PHE B C 1
ATOM 6340 O O . PHE B 1 386 ? -13.625 20.047 7.777 1 97.88 386 PHE B O 1
ATOM 6347 N N . THR B 1 387 ? -13.297 18.047 8.852 1 95.44 387 THR B N 1
ATOM 6348 C CA . THR B 1 387 ? -11.969 18.391 9.352 1 95.44 387 THR B CA 1
ATOM 6349 C C . THR B 1 387 ? -10.945 17.328 8.945 1 95.44 387 THR B C 1
ATOM 6351 O O . THR B 1 387 ? -11.305 16.312 8.352 1 95.44 387 THR B O 1
ATOM 6354 N N . GLY B 1 388 ? -9.625 17.672 9.344 1 91.12 388 GLY B N 1
ATOM 6355 C CA . GLY B 1 388 ? -8.539 16.766 9.016 1 91.12 388 GLY B CA 1
ATOM 6356 C C . GLY B 1 388 ? -7.801 17.156 7.746 1 91.12 388 GLY B C 1
ATOM 6357 O O . GLY B 1 388 ? -8.234 18.031 7.012 1 91.12 388 GLY B O 1
ATOM 6358 N N . GLY B 1 389 ? -6.77 16.375 7.461 1 87.88 389 GLY B N 1
ATOM 6359 C CA . GLY B 1 389 ? -5.926 16.672 6.316 1 87.88 389 GLY B CA 1
ATOM 6360 C C . GLY B 1 389 ? -6.613 16.438 4.988 1 87.88 389 GLY B C 1
ATOM 6361 O O . GLY B 1 389 ? -6.355 17.141 4.012 1 87.88 389 GLY B O 1
ATOM 6362 N N . VAL B 1 390 ? -7.527 15.477 4.945 1 92.5 390 VAL B N 1
ATOM 6363 C CA . VAL B 1 390 ? -8.188 15.094 3.701 1 92.5 390 VAL B CA 1
ATOM 6364 C C . VAL B 1 390 ? -9.203 16.156 3.301 1 92.5 390 VAL B C 1
ATOM 6366 O O . VAL B 1 390 ? -9.602 16.234 2.137 1 92.5 390 VAL B O 1
ATOM 6369 N N . ALA B 1 391 ? -9.602 17.016 4.234 1 93.88 391 ALA B N 1
ATOM 6370 C CA . ALA B 1 391 ? -10.555 18.094 3.957 1 93.88 391 ALA B CA 1
ATOM 6371 C C . ALA B 1 391 ? -9.953 19.125 3 1 93.88 391 ALA B C 1
ATOM 6373 O O . ALA B 1 391 ? -10.68 19.938 2.42 1 93.88 391 ALA B O 1
ATOM 6374 N N . LYS B 1 392 ? -8.641 19.094 2.787 1 90.5 392 LYS B N 1
ATOM 6375 C CA . LYS B 1 392 ? -7.98 20 1.857 1 90.5 392 LYS B CA 1
ATOM 6376 C C . LYS B 1 392 ? -8.023 19.453 0.432 1 90.5 392 LYS B C 1
ATOM 6378 O O . LYS B 1 392 ? -7.754 20.188 -0.524 1 90.5 392 LYS B O 1
ATOM 6383 N N . ASN B 1 393 ? -8.367 18.234 0.273 1 93.62 393 ASN B N 1
ATOM 6384 C CA . ASN B 1 393 ? -8.453 17.578 -1.033 1 93.62 393 ASN B CA 1
ATOM 6385 C C . ASN B 1 393 ? -9.766 17.922 -1.733 1 93.62 393 ASN B C 1
ATOM 6387 O O . ASN B 1 393 ? -10.836 17.469 -1.304 1 93.62 393 ASN B O 1
ATOM 6391 N N . GLU B 1 394 ? -9.727 18.688 -2.812 1 95.44 394 GLU B N 1
ATOM 6392 C CA . GLU B 1 394 ? -10.922 19.203 -3.48 1 95.44 394 GLU B CA 1
ATOM 6393 C C . GLU B 1 394 ? -11.789 18.078 -4.016 1 95.44 394 GLU B C 1
ATOM 6395 O O . GLU B 1 394 ? -13.023 18.172 -4.008 1 95.44 394 GLU B O 1
ATOM 6400 N N . ALA B 1 395 ? -11.141 17.047 -4.5 1 96.88 395 ALA B N 1
ATOM 6401 C CA . ALA B 1 395 ? -11.906 15.922 -5.023 1 96.88 395 ALA B CA 1
ATOM 6402 C C . ALA B 1 395 ? -12.664 15.211 -3.908 1 96.88 395 ALA B C 1
ATOM 6404 O O . ALA B 1 395 ? -13.805 14.781 -4.105 1 96.88 395 ALA B O 1
ATOM 6405 N N . ALA B 1 396 ? -12.047 15.016 -2.795 1 96.75 396 ALA B N 1
ATOM 6406 C CA . ALA B 1 396 ? -12.719 14.43 -1.642 1 96.75 396 ALA B CA 1
ATOM 6407 C C . ALA B 1 396 ? -13.922 15.266 -1.214 1 96.75 396 ALA B C 1
ATOM 6409 O O . ALA B 1 396 ? -14.984 14.727 -0.907 1 96.75 396 ALA B O 1
ATOM 6410 N N . VAL B 1 397 ? -13.734 16.594 -1.193 1 96.94 397 VAL B N 1
ATOM 6411 C CA . VAL B 1 397 ? -14.789 17.531 -0.797 1 96.94 397 VAL B CA 1
ATOM 6412 C C . VAL B 1 397 ? -15.961 17.422 -1.769 1 96.94 397 VAL B C 1
ATOM 6414 O O . VAL B 1 397 ? -17.125 17.422 -1.353 1 96.94 397 VAL B O 1
ATOM 6417 N N . ARG B 1 398 ? -15.641 17.359 -3.031 1 96.94 398 ARG B N 1
ATOM 6418 C CA . ARG B 1 398 ? -16.688 17.234 -4.043 1 96.94 398 ARG B CA 1
ATOM 6419 C C . ARG B 1 398 ? -17.516 15.969 -3.814 1 96.94 398 ARG B C 1
ATOM 6421 O O . ARG B 1 398 ? -18.75 16.016 -3.852 1 96.94 398 ARG B O 1
ATOM 6428 N N . GLU B 1 399 ? -16.828 14.867 -3.596 1 96.75 399 GLU B N 1
ATOM 6429 C CA . GLU B 1 399 ? -17.531 13.602 -3.385 1 96.75 399 GLU B CA 1
ATOM 6430 C C . GLU B 1 399 ? -18.328 13.633 -2.088 1 96.75 399 GLU B C 1
ATOM 6432 O O . GLU B 1 399 ? -19.422 13.047 -2.012 1 96.75 399 GLU B O 1
ATOM 6437 N N . LEU B 1 400 ? -17.812 14.242 -1.072 1 97.75 400 LEU B N 1
ATOM 6438 C CA . LEU B 1 400 ? -18.531 14.375 0.191 1 97.75 400 LEU B CA 1
ATOM 6439 C C . LEU B 1 400 ? -19.844 15.125 -0.003 1 97.75 400 LEU B C 1
ATOM 6441 O O . LEU B 1 400 ? -20.891 14.695 0.483 1 97.75 400 LEU B O 1
ATOM 6445 N N . ARG B 1 401 ? -19.75 16.281 -0.636 1 97.31 401 ARG B N 1
ATOM 6446 C CA . ARG B 1 401 ? -20.938 17.078 -0.884 1 97.31 401 ARG B CA 1
ATOM 6447 C C . ARG B 1 401 ? -22 16.281 -1.645 1 97.31 401 ARG B C 1
ATOM 6449 O O . ARG B 1 401 ? -23.188 16.328 -1.308 1 97.31 401 ARG B O 1
ATOM 6456 N N . LYS B 1 402 ? -21.562 15.562 -2.689 1 96.62 402 LYS B N 1
ATOM 6457 C CA . LYS B 1 402 ? -22.484 14.742 -3.486 1 96.62 402 LYS B CA 1
ATOM 6458 C C . LYS B 1 402 ? -23.156 13.68 -2.629 1 96.62 402 LYS B C 1
ATOM 6460 O O . LYS B 1 402 ? -24.375 13.508 -2.686 1 96.62 402 LYS B O 1
ATOM 6465 N N . LEU B 1 403 ? -22.359 13.023 -1.862 1 96.25 403 LEU B N 1
ATOM 6466 C CA . LEU B 1 403 ? -22.875 11.898 -1.097 1 96.25 403 LEU B CA 1
ATOM 6467 C C . LEU B 1 403 ? -23.766 12.375 0.047 1 96.25 403 LEU B C 1
ATOM 6469 O O . LEU B 1 403 ? -24.734 11.703 0.403 1 96.25 403 LEU B O 1
ATOM 6473 N N . ILE B 1 404 ? -23.422 13.508 0.666 1 97.06 404 ILE B N 1
ATOM 6474 C CA . ILE B 1 404 ? -24.266 14.078 1.708 1 97.06 404 ILE B CA 1
ATOM 6475 C C . ILE B 1 404 ? -25.609 14.492 1.115 1 97.06 404 ILE B C 1
ATOM 6477 O O . ILE B 1 404 ? -26.672 14.234 1.705 1 97.06 404 ILE B O 1
ATOM 6481 N N . GLN B 1 405 ? -25.562 15.133 -0.008 1 96.25 405 GLN B N 1
ATOM 6482 C CA . GLN B 1 405 ? -26.797 15.539 -0.682 1 96.25 405 GLN B CA 1
ATOM 6483 C C . GLN B 1 405 ? -27.656 14.328 -1.016 1 96.25 405 GLN B C 1
ATOM 6485 O O . GLN B 1 405 ? -28.875 14.352 -0.811 1 96.25 405 GLN B O 1
ATOM 6490 N N . GLU B 1 406 ? -27.047 13.305 -1.535 1 95.31 406 GLU B N 1
ATOM 6491 C CA . GLU B 1 406 ? -27.734 12.094 -1.948 1 95.31 406 GLU B CA 1
ATOM 6492 C C . GLU B 1 406 ? -28.391 11.398 -0.757 1 95.31 406 GLU B C 1
ATOM 6494 O O . GLU B 1 406 ? -29.469 10.812 -0.888 1 95.31 406 GLU B O 1
ATOM 6499 N N . ASN B 1 407 ? -27.766 11.523 0.413 1 94.88 407 ASN B N 1
ATOM 6500 C CA . ASN B 1 407 ? -28.219 10.711 1.537 1 94.88 407 ASN B CA 1
ATOM 6501 C C . ASN B 1 407 ? -28.984 11.539 2.562 1 94.88 407 ASN B C 1
ATOM 6503 O O . ASN B 1 407 ? -29.844 11.008 3.27 1 94.88 407 ASN B O 1
ATOM 6507 N N . TYR B 1 408 ? -28.75 12.797 2.68 1 94.62 408 TYR B N 1
ATOM 6508 C CA . TYR B 1 408 ? -29.281 13.562 3.795 1 94.62 408 TYR B CA 1
ATOM 6509 C C . TYR B 1 408 ? -29.938 14.852 3.303 1 94.62 408 TYR B C 1
ATOM 6511 O O . TYR B 1 408 ? -30.531 15.586 4.09 1 94.62 408 TYR B O 1
ATOM 6519 N N . GLY B 1 409 ? -29.875 15.109 2.029 1 94.56 409 GLY B N 1
ATOM 6520 C CA . GLY B 1 409 ? -30.484 16.297 1.468 1 94.56 409 GLY B CA 1
ATOM 6521 C C . GLY B 1 409 ? -29.641 17.547 1.636 1 94.56 409 GLY B C 1
ATOM 6522 O O . GLY B 1 409 ? -28.406 17.469 1.562 1 94.56 409 GLY B O 1
ATOM 6523 N N . GLU B 1 410 ? -30.297 18.672 1.733 1 94.25 410 GLU B N 1
ATOM 6524 C CA . GLU B 1 410 ? -29.578 19.938 1.825 1 94.25 410 GLU B CA 1
ATOM 6525 C C . GLU B 1 410 ? -29.031 20.156 3.23 1 94.25 410 GLU B C 1
ATOM 6527 O O . GLU B 1 410 ? -29.781 20.266 4.195 1 94.25 410 GLU B O 1
ATOM 6532 N N . VAL B 1 411 ? -27.781 20.141 3.365 1 95.5 411 VAL B N 1
ATOM 6533 C CA . VAL B 1 411 ? -27.062 20.281 4.625 1 95.5 411 VAL B CA 1
ATOM 6534 C C . VAL B 1 411 ? -25.984 21.344 4.477 1 95.5 411 VAL B C 1
ATOM 6536 O O . VAL B 1 411 ? -25.312 21.422 3.438 1 95.5 411 VAL B O 1
ATOM 6539 N N . THR B 1 412 ? -25.859 22.203 5.488 1 97.38 412 THR B N 1
ATOM 6540 C CA . THR B 1 412 ? -24.75 23.141 5.508 1 97.38 412 THR B CA 1
ATOM 6541 C C . THR B 1 412 ? -23.453 22.422 5.836 1 97.38 412 THR B C 1
ATOM 6543 O O . THR B 1 412 ? -23.312 21.828 6.91 1 97.38 412 THR B O 1
ATOM 6546 N N . ILE B 1 413 ? -22.531 22.469 4.879 1 97.56 413 ILE B N 1
ATOM 6547 C CA . ILE B 1 413 ? -21.234 21.828 5.066 1 97.56 413 ILE B CA 1
ATOM 6548 C C . ILE B 1 413 ? -20.156 22.891 5.281 1 97.56 413 ILE B C 1
ATOM 6550 O O . ILE B 1 413 ? -19.969 23.766 4.434 1 97.56 413 ILE B O 1
ATOM 6554 N N . ASN B 1 414 ? -19.5 22.781 6.461 1 97.94 414 ASN B N 1
ATOM 6555 C CA . ASN B 1 414 ? -18.438 23.719 6.82 1 97.94 414 ASN B CA 1
ATOM 6556 C C . ASN B 1 414 ? -17.047 23.094 6.637 1 97.94 414 ASN B C 1
ATOM 6558 O O . ASN B 1 414 ? -16.812 21.953 7.07 1 97.94 414 ASN B O 1
ATOM 6562 N N . ILE B 1 415 ? -16.234 23.781 5.953 1 96.75 415 ILE B N 1
ATOM 6563 C CA . ILE B 1 415 ? -14.836 23.422 5.816 1 96.75 415 ILE B CA 1
ATOM 6564 C C . ILE B 1 415 ? -13.953 24.641 6.09 1 96.75 415 ILE B C 1
ATOM 6566 O O . ILE B 1 415 ? -13.992 25.625 5.34 1 96.75 415 ILE B O 1
ATOM 6570 N N . ASN B 1 416 ? -13.234 24.531 7.109 1 95.75 416 ASN B N 1
ATOM 6571 C CA . ASN B 1 416 ? -12.344 25.641 7.48 1 95.75 416 ASN B CA 1
ATOM 6572 C C . ASN B 1 416 ? -10.977 25.5 6.812 1 95.75 416 ASN B C 1
ATOM 6574 O O . ASN B 1 416 ? -10.438 24.391 6.707 1 95.75 416 ASN B O 1
ATOM 6578 N N . PRO B 1 417 ? -10.367 26.547 6.281 1 92.31 417 PRO B N 1
ATOM 6579 C CA . PRO B 1 417 ? -9.016 26.484 5.719 1 92.31 417 PRO B CA 1
ATOM 6580 C C . PRO B 1 417 ? -7.992 25.938 6.711 1 92.31 417 PRO B C 1
ATOM 6582 O O . PRO B 1 417 ? -6.977 25.359 6.305 1 92.31 417 PRO B O 1
ATOM 6585 N N . ASP B 1 418 ? -8.281 26.062 7.977 1 93.12 418 ASP B N 1
ATOM 6586 C CA . ASP B 1 418 ? -7.375 25.594 9.023 1 93.12 418 ASP B CA 1
ATOM 6587 C C . ASP B 1 418 ? -7.875 24.297 9.656 1 93.12 418 ASP B C 1
ATOM 6589 O O . ASP B 1 418 ? -7.609 24.031 10.828 1 93.12 418 ASP B O 1
ATOM 6593 N N . SER B 1 419 ? -8.562 23.531 8.867 1 93 419 SER B N 1
ATOM 6594 C CA . SER B 1 419 ? -9.188 22.312 9.367 1 93 419 SER B CA 1
ATOM 6595 C C . SER B 1 419 ? -8.148 21.359 9.961 1 93 419 SER B C 1
ATOM 6597 O O . SER B 1 419 ? -8.445 20.594 10.883 1 93 419 SER B O 1
ATOM 6599 N N . ILE B 1 420 ? -6.949 21.391 9.469 1 91.56 420 ILE B N 1
ATOM 6600 C CA . ILE B 1 420 ? -5.898 20.484 9.891 1 91.56 420 ILE B CA 1
ATOM 6601 C C . ILE B 1 420 ? -5.551 20.734 11.352 1 91.56 420 ILE B C 1
ATOM 6603 O O . ILE B 1 420 ? -5.012 19.859 12.031 1 91.56 420 ILE B O 1
ATOM 6607 N N . TYR B 1 421 ? -5.926 21.922 11.93 1 96.12 421 TYR B N 1
ATOM 6608 C CA . TYR B 1 421 ? -5.566 22.312 13.289 1 96.12 421 TYR B CA 1
ATOM 6609 C C . TYR B 1 421 ? -6.734 22.094 14.242 1 96.12 421 TYR B C 1
ATOM 6611 O O . TYR B 1 421 ? -6.676 22.516 15.406 1 96.12 421 TYR B O 1
ATOM 6619 N N . THR B 1 422 ? -7.801 21.5 13.812 1 96.94 422 THR B N 1
ATOM 6620 C CA . THR B 1 422 ? -9.023 21.406 14.594 1 96.94 422 THR B CA 1
ATOM 6621 C C . THR B 1 422 ? -8.758 20.734 15.938 1 96.94 422 THR B C 1
ATOM 6623 O O . THR B 1 422 ? -9.203 21.219 16.984 1 96.94 422 THR B O 1
ATOM 6626 N N . GLY B 1 423 ? -8.07 19.609 15.938 1 96.69 423 GLY B N 1
ATOM 6627 C CA . GLY B 1 423 ? -7.746 18.922 17.172 1 96.69 423 GLY B CA 1
ATOM 6628 C C . GLY B 1 423 ? -6.922 19.766 18.125 1 96.69 423 GLY B C 1
ATOM 6629 O O . GLY B 1 423 ? -7.203 19.812 19.328 1 96.69 423 GLY B O 1
ATOM 6630 N N . ALA B 1 424 ? -5.941 20.406 17.578 1 97.62 424 ALA B N 1
ATOM 6631 C CA . ALA B 1 424 ? -5.09 21.281 18.391 1 97.62 424 ALA B CA 1
ATOM 6632 C C . ALA B 1 424 ? -5.879 22.469 18.953 1 97.62 424 ALA B C 1
ATOM 6634 O O . ALA B 1 424 ? -5.617 22.922 20.062 1 97.62 424 ALA B O 1
ATOM 6635 N N . LEU B 1 425 ? -6.762 22.969 18.172 1 98.19 425 LEU B N 1
ATOM 6636 C CA . LEU B 1 425 ? -7.617 24.078 18.609 1 98.19 425 LEU B CA 1
ATOM 6637 C C . LEU B 1 425 ? -8.469 23.656 19.797 1 98.19 425 LEU B C 1
ATOM 6639 O O . LEU B 1 425 ? -8.562 24.391 20.781 1 98.19 425 LEU B O 1
ATOM 6643 N N . GLY B 1 426 ? -9.125 22.484 19.688 1 97.81 426 GLY B N 1
ATOM 6644 C CA . GLY B 1 426 ? -9.875 21.969 20.828 1 97.81 426 GLY B CA 1
ATOM 6645 C C . GLY B 1 426 ? -9.031 21.766 22.062 1 97.81 426 GLY B C 1
ATOM 6646 O O . GLY B 1 426 ? -9.469 22.078 23.172 1 97.81 426 GLY B O 1
ATOM 6647 N N . ALA B 1 427 ? -7.848 21.266 21.859 1 97.56 427 ALA B N 1
ATOM 6648 C CA . ALA B 1 427 ? -6.93 21.062 22.984 1 97.56 427 ALA B CA 1
ATOM 6649 C C . ALA B 1 427 ? -6.555 22.391 23.625 1 97.56 427 ALA B C 1
ATOM 6651 O O . ALA B 1 427 ? -6.453 22.484 24.859 1 97.56 427 ALA B O 1
ATOM 6652 N N . SER B 1 428 ? -6.305 23.406 22.812 1 98.06 428 SER B N 1
ATOM 6653 C CA . SER B 1 428 ? -5.98 24.734 23.328 1 98.06 428 SER B CA 1
ATOM 6654 C C . SER B 1 428 ? -7.125 25.297 24.172 1 98.06 428 SER B C 1
ATOM 6656 O O . SER B 1 428 ? -6.891 25.938 25.188 1 98.06 428 SER B O 1
ATOM 6658 N N . GLU B 1 429 ? -8.289 25.078 23.766 1 97.38 429 GLU B N 1
ATOM 6659 C CA . GLU B 1 429 ? -9.453 25.531 24.516 1 97.38 429 GLU B CA 1
ATOM 6660 C C . GLU B 1 429 ? -9.578 24.797 25.844 1 97.38 429 GLU B C 1
ATOM 6662 O O . GLU B 1 429 ? -9.922 25.391 26.875 1 97.38 429 GLU B O 1
ATOM 6667 N N . PHE B 1 430 ? -9.344 23.516 25.797 1 96.62 430 PHE B N 1
ATOM 6668 C CA . PHE B 1 430 ? -9.344 22.75 27.047 1 96.62 430 PHE B CA 1
ATOM 6669 C C . PHE B 1 430 ? -8.273 23.281 28 1 96.62 430 PHE B C 1
ATOM 6671 O O . PHE B 1 430 ? -8.477 23.297 29.219 1 96.62 430 PHE B O 1
ATOM 6678 N N . ALA B 1 431 ? -7.172 23.625 27.469 1 96.69 431 ALA B N 1
ATOM 6679 C CA . ALA B 1 431 ? -6.113 24.219 28.281 1 96.69 431 ALA B CA 1
ATOM 6680 C C . ALA B 1 431 ? -6.598 25.5 28.953 1 96.69 431 ALA B C 1
ATOM 6682 O O . ALA B 1 431 ? -6.352 25.703 30.156 1 96.69 431 ALA B O 1
ATOM 6683 N N . ARG B 1 432 ? -7.219 26.328 28.234 1 96.44 432 ARG B N 1
ATOM 6684 C CA . ARG B 1 432 ? -7.75 27.578 28.766 1 96.44 432 ARG B CA 1
ATOM 6685 C C . ARG B 1 432 ? -8.773 27.312 29.875 1 96.44 432 ARG B C 1
ATOM 6687 O O . ARG B 1 432 ? -8.727 27.938 30.922 1 96.44 432 ARG B O 1
ATOM 6694 N N . ARG B 1 433 ? -9.641 26.359 29.641 1 94.5 433 ARG B N 1
ATOM 6695 C CA . ARG B 1 433 ? -10.703 26.016 30.578 1 94.5 433 ARG B CA 1
ATOM 6696 C C . ARG B 1 433 ? -10.125 25.438 31.875 1 94.5 433 ARG B C 1
ATOM 6698 O O . ARG B 1 433 ? -10.711 25.594 32.938 1 94.5 433 ARG B O 1
ATOM 6705 N N . ALA B 1 434 ? -9.016 24.797 31.734 1 93.62 434 ALA B N 1
ATOM 6706 C CA . ALA B 1 434 ? -8.383 24.156 32.906 1 93.62 434 ALA B CA 1
ATOM 6707 C C . ALA B 1 434 ? -7.918 25.203 33.906 1 93.62 434 ALA B C 1
ATOM 6709 O O . ALA B 1 434 ? -7.871 24.953 35.094 1 93.62 434 ALA B O 1
ATOM 6710 N N . VAL B 1 435 ? -7.555 26.359 33.469 1 91.94 435 VAL B N 1
ATOM 6711 C CA . VAL B 1 435 ? -7.074 27.438 34.312 1 91.94 435 VAL B CA 1
ATOM 6712 C C . VAL B 1 435 ? -8.25 28.297 34.75 1 91.94 435 VAL B C 1
ATOM 6714 O O . VAL B 1 435 ? -8.25 28.828 35.875 1 91.94 435 VAL B O 1
ATOM 6717 N N . ALA B 1 436 ? -9.164 28.516 33.938 1 81.06 436 ALA B N 1
ATOM 6718 C CA . ALA B 1 436 ? -10.336 29.297 34.312 1 81.06 436 ALA B CA 1
ATOM 6719 C C . ALA B 1 436 ? -11.148 28.594 35.406 1 81.06 436 ALA B C 1
ATOM 6721 O O . ALA B 1 436 ? -11.898 29.234 36.125 1 81.06 436 ALA B O 1
ATOM 6722 N N . ALA B 1 437 ? -10.961 27.406 35.781 1 60.47 437 ALA B N 1
ATOM 6723 C CA . ALA B 1 437 ? -11.656 26.703 36.844 1 60.47 437 ALA B CA 1
ATOM 6724 C C . ALA B 1 437 ? -10.906 26.844 38.156 1 60.47 437 ALA B C 1
ATOM 6726 O O . ALA B 1 437 ? -9.672 26.953 38.188 1 60.47 437 ALA B O 1
#

pLDDT: mean 89.44, std 8.7, range [51.44, 98.44]

Foldseek 3Di:
DEWFKFWAQAQFKIKIWIADLVLDTQFIFMDTRAPASQQRRLRRVVRRVVSSLLSLLLVLVVVVVWDPVLSVLLSLQLVLLLLLLLLLVLLVQLLVLLLVLCPDPVNVVPSVVLNVLSVVLSVVVNVCSSVCSDVPHDDPDSHSCVSCVVSSLVSLVVSCVVSVHDSVVNVVSSVVSSSVSSSDHDDDDPLVSSLVSSVVCCVPVVVSCPTPDPSVVSSVVSSPDDYDHPFAAYEYPCQVSHPDDPLRYDYLLLLLLQLQCVVPLQAQWEWAAAQQKIKIFGADNNSGTDWMFMDRDARLQHNVLLVLLCVLVVHDSQVLQVLLVPDPAADAQDDSHSVVLSVVLVVCVVVPDDPNNSSLNSLLSNLVVNQVRNVVRPHGDAAYEYAYDCLVRNSNVVSNVVVCCVPPNDHHYDYDPVRNCSSSSSSSVSGSVSVVD/DEWFKFWAQAQFKIKIWIADLVLDTQFIFMDTRAPASQQRRLRRVVRRVVSSLLSLLLVLVVVVVWDPVLSVLLSLLLVLLLLLVVLLVLLVQLLVLLLVLCPDPVNVVPSVVLNVLSVVLSVVVNVCSSVCSDVPHDDPDSHSCVSVVVSSLVSLVVSCVVSVHDSVVNVVSSVVSSSVSSSDHDDDDPLVSSLVSSVVCCVPVVVSCPTPDPSVVSSVVSSPDDYDHPFAAYEYPCQVSHPDDPLRYDYLLLLLLQLQCVVPLQAQWEWAAAQQKIKIFGADNNSGTDWMFMDRDARLQHNVLLVLLCVLVVHDSQVLQVLLVPDPAADAQDDSHSVVLSVVLVVCVVVPDDPNNSSLNSLLSNLVVNQVRNVVRPHGDAAYEYAYDCLVRNSNVVSNVVVCCVPPNDHHYDYDPVRNCSSNSSSSVSGSVSVVD

InterPro domains:
  IPR002731 ATPase, BadF/BadG/BcrA/BcrD type [PF01869] (5-431)
  IPR008275 Acyl-CoA dehydratase activase domain [TIGR00241] (222-427)
  IPR011954 Benzoyl-CoA reductase, subunit A [TIGR02259] (1-431)
  IPR043129 ATPase, nucleotide binding domain [SSF53067] (4-433)
  IPR051805 Dehydratase Activator and Reductase Protein [PTHR32329] (226-434)

Organism: Rhodopseudomonas palustris (strain ATCC BAA-98 / CGA009) (NCBI:txid258594)

Secondary structure (DSSP, 8-state):
-EEEEEEEE-SSEEEEEEEETTS-EEEEEEEEPPS-HHHHHHHHHHHHHHHHHHHHHHHHHHHTT--HHHHHHHHHHHHHHHHHHHHHHHHHHHHHHHHHHTTSGGGGGGHHHHHHHHHHHHHHHHHHHHHHTSTT---S--SHHHHHHHHHHHHHHHHHHHHT--HHHHHHHHHHHHHHHHTSPPPS-HHHHHHHHHHHHHHH-GGGG-SSS-HHHHHHHHHTS--EEEEEEEESGGGGGSSS-GGGB--HHHHHHHHHHHH-TTEEEEEEE-SS-EEEEEE-TTS-EEEEEEE-S-GGGSHHHHHHHHHHTT--HHHHHHHHHT-SS-------SHHHHHHHHHHHHHTT--HHHHHHHHHHHHHHHHHHHHHHHT---SEEEEESGGGG-HHHHHHHHHHHHHHH-S-EEEE-TTGGGHHHHHHHHHHHHHHH-/-EEEEEEEE-SSEEEEEEEETTS-EEEEEEEEPPS-HHHHHHHHHHHHHHHHHHHHHHHHHHHTT--HHHHHHHHHHHHHHHHHHHHHHHHHHHHHHHHHHTTSGGGGGGHHHHHHHHHHHHHHHHHHHHHHTSTT---S--SHHHHHHHHHHHHHHHHHHHHT--HHHHHHHHHHHHHHHHTSPPPS-HHHHHHHHHHHHHHH-GGGG-SSS-HHHHHHHHHTS--EEEEEEEESGGGGGSS--GGGB--HHHHHHHHHHHH-TTEEEEEEE-SS-EEEEEE-TTS-EEEEEEE-S-GGGSHHHHHHHHHHTT--HHHHHHHHHT-SS-------SHHHHHHHHHHHHHTT--HHHHHHHHHHHHHHHHHHHHHHHT---SEEEEESGGGG-HHHHHHHHHHHHHHH-S-EEEE-TTGGGHHHHHHHHHHHHHHH-

Nearest PDB structures (foldseek):
  1hux-assembly1_B  TM=8.963E-01  e=1.617E-17  Acidaminococcus fermentans
  4ehu-assembly1_A  TM=8.907E-01  e=3.262E-16  Clostridioides difficile
  7yyl-assembly4_H  TM=8.268E-01  e=3.400E-11  Carboxydothermus hydrogenoformans Z-2901
  7t1i-assembly1_B  TM=5.449E-01  e=5.993E-04  Saccharomyces cerevisiae S288C
  4mo4-assembly1_A  TM=4.423E-01  e=8.675E-04  Pseudomonas aeruginosa

Sequence (874 aa):
MRTFVGIDLGSTTTKAVLMDENKEVIGRGITNSRSNYATAARVASEEARIDARFTLFRRALHVGEAGHEHSAEFLAALERNFRLIQFLEQLDDLEETCHRQLEAERFKAVAGPLQEALHVIFARLREEAASLYAPGAKRKSDFFRDIAGSRFHVHAEAVAREMGIALEMVLNAYDKSIIEVENRPPGGELSEKFRRAVARMLAVDSHAADGEGDFAAMIESALGIELEETYLVGTGYGRVTLPFSKEHIRSEILCHGLGAHMMYPGTRTVLDIGGQDTKGIQIDGHGIVENFQMNDRCAAGCGRYLGYIADEMNMGLHELGPLAMQSSRPARINSTCTVFAGAELRDRLSLGEKREDILAGLHRAIILRAISIISRSGGVTDQFTFTGGVAKNEAAVRELRKLIQENYGEVTININPDSIYTGALGASEFARRAVAAMRTFVGIDLGSTTTKAVLMDENKEVIGRGITNSRSNYATAARVASEEARIDARFTLFRRALHVGEAGHEHSAEFLAALERNFRLIQFLEQLDDLEETCHRQLEAERFKAVAGPLQEALHVIFARLREEAASLYAPGAKRKSDFFRDIAGSRFHVHAEAVAREMGIALEMVLNAYDKSIIEVENRPPGGELSEKFRRAVARMLAVDSHAADGEGDFAAMIESALGIELEETYLVGTGYGRVTLPFSKEHIRSEILCHGLGAHMMYPGTRTVLDIGGQDTKGIQIDGHGIVENFQMNDRCAAGCGRYLGYIADEMNMGLHELGPLAMQSSRPARINSTCTVFAGAELRDRLSLGEKREDILAGLHRAIILRAISIISRSGGVTDQFTFTGGVAKNEAAVRELRKLIQENYGEVTININPDSIYTGALGASEFARRAVAA

Solvent-accessible surface area (backbone atoms only — not comparable to full-atom values): 43948 Å² total; per-residue (Å²): 84,58,26,13,33,3,29,19,27,37,82,54,39,16,24,14,22,30,23,38,88,84,70,43,78,43,17,52,16,68,39,62,40,46,99,47,52,54,40,25,51,50,49,4,44,48,38,7,50,54,37,26,50,51,46,43,37,49,54,50,47,57,72,62,74,50,61,70,67,51,54,50,48,30,49,52,46,35,50,31,37,32,52,43,52,53,50,50,52,50,48,50,50,36,50,54,39,28,58,56,54,37,70,38,79,90,32,56,92,51,32,65,65,47,50,53,47,47,50,52,40,52,50,51,51,59,66,47,44,61,60,67,45,34,93,84,47,87,69,97,52,89,45,64,68,57,46,51,47,57,52,45,52,56,41,39,50,53,47,20,63,76,67,72,46,65,49,67,60,57,49,52,38,45,59,60,19,52,56,54,52,70,59,46,71,86,76,80,59,68,65,58,47,49,53,51,11,48,54,46,29,54,70,76,42,42,74,48,56,67,55,96,53,68,57,67,57,42,43,51,54,44,66,65,56,52,76,40,80,71,32,56,14,34,17,36,80,46,39,83,66,40,94,58,59,73,88,28,51,49,58,44,68,51,14,34,36,31,18,44,18,70,75,36,65,68,32,24,18,37,40,33,28,29,50,59,27,27,37,14,35,28,28,41,89,83,23,46,69,74,38,64,30,74,43,73,57,48,44,41,40,18,38,44,31,52,48,51,48,18,58,77,66,72,46,56,63,82,52,50,24,64,44,17,61,67,36,88,62,59,37,87,67,83,57,69,20,50,68,51,37,49,51,50,49,52,52,40,48,74,73,64,49,57,66,28,17,49,41,32,15,51,37,39,53,26,41,52,47,45,50,53,33,25,53,72,25,73,44,84,46,76,23,35,32,43,26,24,64,49,56,73,29,61,35,41,46,52,41,41,53,50,51,43,38,76,72,70,40,92,61,54,73,44,68,55,97,61,20,64,39,26,38,6,41,14,20,14,49,51,19,46,52,61,64,75,98,84,58,28,14,33,4,29,19,28,36,82,54,40,15,25,15,23,29,23,38,88,83,72,42,78,43,17,50,15,68,37,62,41,48,98,46,52,54,38,24,52,52,48,4,44,48,38,8,52,54,37,27,50,51,46,44,37,49,53,48,48,57,71,64,73,50,60,69,64,51,54,50,48,30,51,52,45,34,50,32,37,32,52,43,50,53,49,52,53,51,48,50,50,36,51,52,40,27,57,57,52,37,69,38,80,90,32,56,92,50,33,67,64,48,50,52,48,49,51,51,38,51,50,51,51,59,65,47,44,60,58,65,45,35,93,84,48,84,70,97,52,89,45,64,67,56,48,54,45,56,53,44,52,57,40,39,52,53,47,21,63,74,68,72,46,66,49,66,59,56,48,51,38,45,58,60,18,51,56,55,51,69,60,46,71,85,75,81,58,69,65,59,46,48,51,51,11,48,55,45,29,54,71,76,42,42,74,45,57,67,55,96,54,66,58,67,58,42,43,52,56,42,65,65,57,53,78,40,79,71,33,57,15,36,17,35,80,44,38,83,66,40,93,59,58,74,89,27,50,50,58,44,69,52,15,34,37,30,16,45,18,72,75,37,65,67,30,24,17,38,40,34,29,30,50,59,26,27,36,14,36,26,30,41,89,81,22,46,69,74,36,64,30,73,42,71,57,48,44,40,41,18,37,43,32,52,47,51,48,18,57,76,66,72,45,57,66,81,50,51,25,64,42,17,62,68,35,88,61,58,37,87,67,84,57,70,20,49,69,49,38,48,52,51,49,52,53,41,48,73,72,63,49,56,66,28,17,48,42,30,15,51,36,39,53,27,41,53,47,46,50,52,34,26,53,73,24,72,44,84,46,76,23,34,33,43,25,26,62,48,56,72,29,60,34,42,46,52,40,41,54,52,50,41,39,75,72,71,40,92,60,54,75,44,69,55,97,61,20,65,39,26,40,5,42,15,20,14,51,51,19,46,52,62,63,75,100

Radius of gyration: 32.7 Å; Cα contacts (8 Å, |Δi|>4): 1617; chains: 2; bounding box: 69×106×72 Å